Protein AF-0000000079076328 (afdb_homodimer)

pLDDT: mean 94.8, std 10.82, range [23.59, 98.88]

Nearest PDB structures (foldseek):
  5a6b-assembly1_B  TM=6.871E-01  e=2.567E-15  Streptococcus pneumoniae TIGR4
  2epo-assembly1_A  TM=6.884E-01  e=3.823E-15  Streptococcus gordonii
  5a6j-assembly1_A  TM=6.662E-01  e=1.201E-14  Streptococcus pneumoniae TIGR4
  5a69-assembly1_A-2  TM=6.481E-01  e=4.600E-14  Streptococcus pneumoniae TIGR4
  2epm-assembly1_X-2  TM=6.506E-01  e=8.358E-14  Streptococcus gordonii

Secondary structure (DSSP, 8-state):
--GGG-------------EEEEEEETTSSPBPHHHHHHHHHHHHHTT--EEEEE-GGGS---GGGGGGS-TTPPPHHHHHHHHHHHHHTT-EEEEE---SS--HHHHTSTTTGGGEEETTEEEEE-TTSHHHHHHHHHHHHHHHHHHHTT---EEE---------S-SHHHHHHHHHHSTT-HHHHHHHHHHHHHHHHHHHSTTPEEEEEGGGGTT--HHHHHHTTHHHH-EEEEE--SS-HHHHS-HHHHHHHHHH-SEEEEEEEEES-S-TT-SS--HHHHHHHHHHHHHHHHHHGGGSSEEEEEEEEE-S-SSTTSPP-S-SGGGHHHHHHHHHHHHHSS--HHHHHHHHHHTT--TT--HHHHHTT------TTHHHHHHHHHHHHHHHHHHT-HHHHHHHHHH-SHHHHHHT---HHHHHHHHHHHHHHHHHHHHHHHHHHHHHHHHB-HHHHHHHIIIIIHHHHHHHHHHHHHHHHHHT----PPSP----/--GGG-------------EEEEEEETTSSPBPHHHHHHHHHHHHHTT--EEEEE-GGGS---GGGGGGS-TTPPPHHHHHHHHHHHHHTT-EEEEE--SSS--HHHHTSTTTGGGEEETTEEEEE-TTSHHHHHHHHHHHHHHHHHHHTT---EEE---------S-SHHHHHHHHHHSTT-HHHHHHHHHHHHHHHHHHHSTTPEEEEEGGGGTT--HHHHHHTTHHHH-EEEEE--SS-HHHHS-HHHHHHHHHH-SEEEEEEEEES-S-TT-SS--HHHHHHHHHHHHHHHHHHGGGSSEEEEEEEEE-S-SSTTSPP---SGGGHHHHHHHHHHHHHSS--HHHHHHHHHHTT--TT--HHHHHTT------TTHHHHHHHHHHHHHHHHHHT-HHHHHHHHHH-SHHHHHHT---HHHHHHHHHHHHHHHHHHHHHHHHHHHHHHHHB-HHHHHHHIIIIIHHHHHHHHHHHHHHHHHHT----PPSP----

Radius of gyration: 36.25 Å; Cα contacts (8 Å, |Δi|>4): 1765; chains: 2; bounding box: 66×100×77 Å

Structure (mmCIF, N/CA/C/O backbone):
data_AF-0000000079076328-model_v1
#
loop_
_entity.id
_entity.type
_entity.pdbx_description
1 polymer 'Hexosaminidase D'
#
loop_
_atom_site.group_PDB
_atom_site.id
_atom_site.type_symbol
_atom_site.label_atom_id
_atom_site.label_alt_id
_atom_site.label_comp_id
_atom_site.label_asym_id
_atom_site.label_entity_id
_atom_site.label_seq_id
_atom_site.pdbx_PDB_ins_code
_atom_site.Cartn_x
_atom_site.Cartn_y
_atom_site.Cartn_z
_atom_site.occupancy
_atom_site.B_iso_or_equiv
_atom_site.auth_seq_id
_atom_site.auth_comp_id
_atom_site.auth_asym_id
_atom_site.auth_atom_id
_atom_site.pdbx_PDB_model_num
ATOM 1 N N . MET A 1 1 ? 3.818 19.719 -19.453 1 23.59 1 MET A N 1
ATOM 2 C CA . MET A 1 1 ? 3.119 20.469 -18.422 1 23.59 1 MET A CA 1
ATOM 3 C C . MET A 1 1 ? 4.008 21.562 -17.859 1 23.59 1 MET A C 1
ATOM 5 O O . MET A 1 1 ? 3.613 22.281 -16.922 1 23.59 1 MET A O 1
ATOM 9 N N . HIS A 1 2 ? 5.301 21.562 -18.219 1 31.75 2 HIS A N 1
ATOM 10 C CA . HIS A 1 2 ? 6.379 22.391 -17.703 1 31.75 2 HIS A CA 1
ATOM 11 C C . HIS A 1 2 ? 6.223 23.844 -18.156 1 31.75 2 HIS A C 1
ATOM 13 O O . HIS A 1 2 ? 6.598 24.766 -17.438 1 31.75 2 HIS A O 1
ATOM 19 N N . LEU A 1 3 ? 5.734 24 -19.375 1 35.28 3 LEU A N 1
ATOM 20 C CA . LEU A 1 3 ? 5.93 25.219 -20.172 1 35.28 3 LEU A CA 1
ATOM 21 C C . LEU A 1 3 ? 4.938 26.297 -19.75 1 35.28 3 LEU A C 1
ATOM 23 O O . LEU A 1 3 ? 5.164 27.484 -20 1 35.28 3 LEU A O 1
ATOM 27 N N . THR A 1 4 ? 3.871 25.859 -19.109 1 39.31 4 THR A N 1
ATOM 28 C CA . THR A 1 4 ? 2.816 26.859 -19.125 1 39.31 4 THR A CA 1
ATOM 29 C C . THR A 1 4 ? 3.029 27.891 -18 1 39.31 4 THR A C 1
ATOM 31 O O . THR A 1 4 ? 2.223 28.797 -17.828 1 39.31 4 THR A O 1
ATOM 34 N N . ILE A 1 5 ? 3.988 27.719 -17.156 1 43.91 5 ILE A N 1
ATOM 35 C CA . ILE A 1 5 ? 4.023 28.641 -16.031 1 43.91 5 ILE A CA 1
ATOM 36 C C . ILE A 1 5 ? 4.516 30.016 -16.5 1 43.91 5 ILE A C 1
ATOM 38 O O . ILE A 1 5 ? 4.363 31.016 -15.789 1 43.91 5 ILE A O 1
ATOM 42 N N . LEU A 1 6 ? 5.199 30.078 -17.719 1 37.19 6 LEU A N 1
ATOM 43 C CA . LEU A 1 6 ? 5.805 31.359 -18.078 1 37.19 6 LEU A CA 1
ATOM 44 C C . LEU A 1 6 ? 4.863 32.188 -18.953 1 37.19 6 LEU A C 1
ATOM 46 O O . LEU A 1 6 ? 4.895 32.062 -20.188 1 37.19 6 LEU A O 1
ATOM 50 N N . LEU A 1 7 ? 3.594 32.094 -18.859 1 35.22 7 LEU A N 1
ATOM 51 C CA . LEU A 1 7 ? 2.889 32.938 -19.828 1 35.22 7 LEU A CA 1
ATOM 52 C C . LEU A 1 7 ? 2.975 34.406 -19.453 1 35.22 7 LEU A C 1
ATOM 54 O O . LEU A 1 7 ? 2.775 34.781 -18.297 1 35.22 7 LEU A O 1
ATOM 58 N N . GLN A 1 8 ? 3.531 35.25 -20.453 1 34.03 8 GLN A N 1
ATOM 59 C CA . GLN A 1 8 ? 3.619 36.719 -20.438 1 34.03 8 GLN A CA 1
ATOM 60 C C . GLN A 1 8 ? 2.236 37.344 -20.516 1 34.03 8 GLN A C 1
ATOM 62 O O . GLN A 1 8 ? 1.617 37.375 -21.594 1 34.03 8 GLN A O 1
ATOM 67 N N . PHE A 1 9 ? 1.279 37.25 -19.797 1 35.88 9 PHE A N 1
ATOM 68 C CA . PHE A 1 9 ? 0.127 38.125 -19.969 1 35.88 9 PHE A CA 1
ATOM 69 C C . PHE A 1 9 ? 0.44 39.531 -19.453 1 35.88 9 PHE A C 1
ATOM 71 O O . PHE A 1 9 ? 0.884 39.719 -18.328 1 35.88 9 PHE A O 1
ATOM 78 N N . LYS A 1 10 ? 0.538 40.5 -20.469 1 39.53 10 LYS A N 1
ATOM 79 C CA . LYS A 1 10 ? 0.56 41.938 -20.172 1 39.53 10 LYS A CA 1
ATOM 80 C C . LYS A 1 10 ? -0.734 42.375 -19.484 1 39.53 10 LYS A C 1
ATOM 82 O O . LYS A 1 10 ? -1.738 42.625 -20.156 1 39.53 10 LYS A O 1
ATOM 87 N N . VAL A 1 11 ? -1.257 41.875 -18.484 1 37.38 11 VAL A N 1
ATOM 88 C CA . VAL A 1 11 ? -2.451 42.469 -17.906 1 37.38 11 VAL A CA 1
ATOM 89 C C . VAL A 1 11 ? -2.086 43.812 -17.25 1 37.38 11 VAL A C 1
ATOM 91 O O . VAL A 1 11 ? -1.161 43.875 -16.438 1 37.38 11 VAL A O 1
ATOM 94 N N . GLN A 1 12 ? -2.359 45.031 -17.766 1 35.53 12 GLN A N 1
ATOM 95 C CA . GLN A 1 12 ? -2.264 46.375 -17.188 1 35.53 12 GLN A CA 1
ATOM 96 C C . GLN A 1 12 ? -2.908 46.406 -15.797 1 35.53 12 GLN A C 1
ATOM 98 O O . GLN A 1 12 ? -4.113 46.656 -15.68 1 35.53 12 GLN A O 1
ATOM 103 N N . CYS A 1 13 ? -2.934 45.531 -14.93 1 38.03 13 CYS A N 1
ATOM 104 C CA . CYS A 1 13 ? -3.703 45.562 -13.688 1 38.03 13 CYS A CA 1
ATOM 105 C C . CYS A 1 13 ? -3.271 46.719 -12.812 1 38.03 13 CYS A C 1
ATOM 107 O O . CYS A 1 13 ? -2.078 46.938 -12.578 1 38.03 13 CYS A O 1
ATOM 109 N N . GLN A 1 14 ? -3.889 47.812 -12.82 1 39.66 14 GLN A N 1
ATOM 110 C CA . GLN A 1 14 ? -3.816 48.75 -11.703 1 39.66 14 GLN A CA 1
ATOM 111 C C . GLN A 1 14 ? -3.602 48.031 -10.383 1 39.66 14 GLN A C 1
ATOM 113 O O . GLN A 1 14 ? -4.512 47.375 -9.875 1 39.66 14 GLN A O 1
ATOM 118 N N . SER A 1 15 ? -2.586 47.375 -10.031 1 48.44 15 SER A N 1
ATOM 119 C CA . SER A 1 15 ? -2.205 46.281 -9.148 1 48.44 15 SER A CA 1
ATOM 120 C C . SER A 1 15 ? -2.43 46.656 -7.684 1 48.44 15 SER A C 1
ATOM 122 O O . SER A 1 15 ? -1.738 47.531 -7.145 1 48.44 15 SER A O 1
ATOM 124 N N . THR A 1 16 ? -3.654 46.938 -7.172 1 61.06 16 THR A N 1
ATOM 125 C CA . THR A 1 16 ? -3.887 46.969 -5.734 1 61.06 16 THR A CA 1
ATOM 126 C C . THR A 1 16 ? -2.969 46 -5.008 1 61.06 16 THR A C 1
ATOM 128 O O . THR A 1 16 ? -2.869 44.812 -5.391 1 61.06 16 THR A O 1
ATOM 131 N N . HIS A 1 17 ? -2.033 46.562 -4.195 1 78.25 17 HIS A N 1
ATOM 132 C CA . HIS A 1 17 ? -1.043 45.781 -3.455 1 78.25 17 HIS A CA 1
ATOM 133 C C . HIS A 1 17 ? -1.698 44.969 -2.344 1 78.25 17 HIS A C 1
ATOM 135 O O . HIS A 1 17 ? -2.385 45.531 -1.484 1 78.25 17 HIS A O 1
ATOM 141 N N . HIS A 1 18 ? -1.743 43.688 -2.439 1 91.06 18 HIS A N 1
ATOM 142 C CA . HIS A 1 18 ? -2.166 42.781 -1.376 1 91.06 18 HIS A CA 1
ATOM 143 C C . HIS A 1 18 ? -0.992 42.375 -0.486 1 91.06 18 HIS A C 1
ATOM 145 O O . HIS A 1 18 ? 0.034 41.906 -0.979 1 91.06 18 HIS A O 1
ATOM 151 N N . GLU A 1 19 ? -1.125 42.688 0.779 1 96.31 19 GLU A N 1
ATOM 152 C CA . GLU A 1 19 ? -0.106 42.281 1.734 1 96.31 19 GLU A CA 1
ATOM 153 C C . GLU A 1 19 ? 0.019 40.75 1.768 1 96.31 19 GLU A C 1
ATOM 155 O O . GLU A 1 19 ? -0.985 40.031 1.71 1 96.31 19 GLU A O 1
ATOM 160 N N . THR A 1 20 ? 1.208 40.25 1.771 1 98.06 20 THR A N 1
ATOM 161 C CA . THR A 1 20 ? 1.456 38.844 1.865 1 98.06 20 THR A CA 1
ATOM 162 C C . THR A 1 20 ? 2.27 38.5 3.115 1 98.06 20 THR A C 1
ATOM 164 O O . THR A 1 20 ? 3.383 39 3.285 1 98.06 20 THR A O 1
ATOM 167 N N . ILE A 1 21 ? 1.715 37.688 3.963 1 97.81 21 ILE A N 1
ATOM 168 C CA . ILE A 1 21 ? 2.43 37.312 5.184 1 97.81 21 ILE A CA 1
ATOM 169 C C . ILE A 1 21 ? 2.588 35.812 5.262 1 97.81 21 ILE A C 1
ATOM 171 O O . ILE A 1 21 ? 1.759 35.062 4.73 1 97.81 21 ILE A O 1
ATOM 175 N N . VAL A 1 22 ? 3.639 35.344 5.859 1 98.81 22 VAL A N 1
ATOM 176 C CA . VAL A 1 22 ? 3.98 33.938 5.957 1 98.81 22 VAL A CA 1
ATOM 177 C C . VAL A 1 22 ? 3.682 33.438 7.367 1 98.81 22 VAL A C 1
ATOM 179 O O . VAL A 1 22 ? 4.098 34.031 8.352 1 98.81 22 VAL A O 1
ATOM 182 N N . HIS A 1 23 ? 2.967 32.375 7.445 1 98.81 23 HIS A N 1
ATOM 183 C CA . HIS A 1 23 ? 2.551 31.766 8.711 1 98.81 23 HIS A CA 1
ATOM 184 C C . HIS A 1 23 ? 3.566 30.734 9.195 1 98.81 23 HIS A C 1
ATOM 186 O O . HIS A 1 23 ? 3.99 29.875 8.43 1 98.81 23 HIS A O 1
ATOM 192 N N . PHE A 1 24 ? 4.008 30.891 10.422 1 98.75 24 PHE A N 1
ATOM 193 C CA . PHE A 1 24 ? 4.844 29.922 11.125 1 98.75 24 PHE A CA 1
ATOM 194 C C . PHE A 1 24 ? 4.062 29.234 12.242 1 98.75 24 PHE A C 1
ATOM 196 O O . PHE A 1 24 ? 3.656 29.891 13.211 1 98.75 24 PHE A O 1
ATOM 203 N N . ASP A 1 25 ? 3.863 27.984 12.078 1 98.38 25 ASP A N 1
ATOM 204 C CA . ASP A 1 25 ? 3.197 27.141 13.07 1 98.38 25 ASP A CA 1
ATOM 205 C C . ASP A 1 25 ? 4.215 26.453 13.977 1 98.38 25 ASP A C 1
ATOM 207 O O . ASP A 1 25 ? 4.926 25.547 13.547 1 98.38 25 ASP A O 1
ATOM 211 N N . LEU A 1 26 ? 4.234 26.797 15.25 1 98.25 26 LEU A N 1
ATOM 212 C CA . LEU A 1 26 ? 5.297 26.312 16.125 1 98.25 26 LEU A CA 1
ATOM 213 C C . LEU A 1 26 ? 4.805 25.141 16.969 1 98.25 26 LEU A C 1
ATOM 215 O O . LEU A 1 26 ? 5.488 24.719 17.906 1 98.25 26 LEU A O 1
ATOM 219 N N . LYS A 1 27 ? 3.588 24.531 16.594 1 94.69 27 LYS A N 1
ATOM 220 C CA . LYS A 1 27 ? 3.094 23.344 17.297 1 94.69 27 LYS A CA 1
ATOM 221 C C . LYS A 1 27 ? 4.004 22.141 17.062 1 94.69 27 LYS A C 1
ATOM 223 O O . LYS A 1 27 ? 4.043 21.219 17.891 1 94.69 27 LYS A O 1
ATOM 228 N N . GLY A 1 28 ? 4.637 22.203 15.914 1 94.06 28 GLY A N 1
ATOM 229 C CA . GLY A 1 28 ? 5.504 21.094 15.539 1 94.06 28 GLY A CA 1
ATOM 230 C C . GLY A 1 28 ? 6.832 21.547 14.961 1 94.06 28 GLY A C 1
ATOM 231 O O . GLY A 1 28 ? 6.883 22.5 14.18 1 94.06 28 GLY A O 1
ATOM 232 N N . ALA A 1 29 ? 7.871 20.969 15.359 1 97.5 29 ALA A N 1
ATOM 233 C CA . ALA A 1 29 ? 9.227 21.188 14.852 1 97.5 29 ALA A CA 1
ATOM 234 C C . ALA A 1 29 ? 9.586 22.672 14.852 1 97.5 29 ALA A C 1
ATOM 236 O O . ALA A 1 29 ? 10.008 23.203 13.828 1 97.5 29 ALA A O 1
ATOM 237 N N . PRO A 1 30 ? 9.398 23.344 15.969 1 98.38 30 PRO A N 1
ATOM 238 C CA . PRO A 1 30 ? 9.82 24.734 16.016 1 98.38 30 PRO A CA 1
ATOM 239 C C . PRO A 1 30 ? 11.312 24.922 15.742 1 98.38 30 PRO A C 1
ATOM 241 O O . PRO A 1 30 ? 12.133 24.141 16.234 1 98.38 30 PRO A O 1
ATOM 244 N N . PRO A 1 31 ? 11.664 25.891 14.945 1 98.75 31 PRO A N 1
ATOM 245 C CA . PRO A 1 31 ? 13.086 26.141 14.68 1 98.75 31 PRO A CA 1
ATOM 246 C C . PRO A 1 31 ? 13.836 26.641 15.914 1 98.75 31 PRO A C 1
ATOM 248 O O . PRO A 1 31 ? 13.25 27.328 16.766 1 98.75 31 PRO A O 1
ATOM 251 N N . ARG A 1 32 ? 15.094 26.25 15.992 1 98.62 32 ARG A N 1
ATOM 252 C CA . ARG A 1 32 ? 15.945 26.953 16.953 1 98.62 32 ARG A CA 1
ATOM 253 C C . ARG A 1 32 ? 16 28.438 16.656 1 98.62 32 ARG A C 1
ATOM 255 O O . ARG A 1 32 ? 15.797 28.859 15.508 1 98.62 32 ARG A O 1
ATOM 262 N N . PRO A 1 33 ? 16.281 29.281 17.672 1 98.56 33 PRO A N 1
ATOM 263 C CA . PRO A 1 33 ? 16.219 30.734 17.484 1 98.56 33 PRO A CA 1
ATOM 264 C C . PRO A 1 33 ? 17.094 31.203 16.312 1 98.56 33 PRO A C 1
ATOM 266 O O . PRO A 1 33 ? 16.656 32.031 15.516 1 98.56 33 PRO A O 1
ATOM 269 N N . GLY A 1 34 ? 18.266 30.641 16.188 1 98.62 34 GLY A N 1
ATOM 270 C CA . GLY A 1 34 ? 19.125 31 15.07 1 98.62 34 GLY A CA 1
ATOM 271 C C . GLY A 1 34 ? 18.531 30.688 13.719 1 98.62 34 GLY A C 1
ATOM 272 O O . GLY A 1 34 ? 18.562 31.531 12.805 1 98.62 34 GLY A O 1
ATOM 273 N N . TYR A 1 35 ? 18.031 29.531 13.617 1 98.81 35 TYR A N 1
ATOM 274 C CA . TYR A 1 35 ? 17.406 29.125 12.359 1 98.81 35 TYR A CA 1
ATOM 275 C C . TYR A 1 35 ? 16.156 29.938 12.078 1 98.81 35 TYR A C 1
ATOM 277 O O . TYR A 1 35 ? 15.867 30.281 10.93 1 98.81 35 TYR A O 1
ATOM 285 N N . PHE A 1 36 ? 15.414 30.266 13.141 1 98.88 36 PHE A N 1
ATOM 286 C CA . PHE A 1 36 ? 14.219 31.094 12.977 1 98.88 36 PHE A CA 1
ATOM 287 C C . PHE A 1 36 ? 14.562 32.438 12.352 1 98.88 36 PHE A C 1
ATOM 289 O O . PHE A 1 36 ? 13.875 32.906 11.438 1 98.88 36 PHE A O 1
ATOM 296 N N . LYS A 1 37 ? 15.594 33.031 12.773 1 98.81 37 LYS A N 1
ATOM 297 C CA . LYS A 1 37 ? 16.031 34.312 12.227 1 98.81 37 LYS A CA 1
ATOM 298 C C . LYS A 1 37 ? 16.484 34.156 10.773 1 98.81 37 LYS A C 1
ATOM 300 O O . LYS A 1 37 ? 16.219 35.062 9.953 1 98.81 37 LYS A O 1
ATOM 305 N N . GLN A 1 38 ? 17.141 33.094 10.5 1 98.81 38 GLN A N 1
ATOM 306 C CA . GLN A 1 38 ? 17.531 32.844 9.117 1 98.81 38 GLN A CA 1
ATOM 307 C C . GLN A 1 38 ? 16.297 32.719 8.219 1 98.81 38 GLN A C 1
ATOM 309 O O . GLN A 1 38 ? 16.297 33.219 7.09 1 98.81 38 GLN A O 1
ATOM 314 N N . LEU A 1 39 ? 15.312 32.031 8.719 1 98.88 39 LEU A N 1
ATOM 315 C CA . LEU A 1 39 ? 14.07 31.875 7.965 1 98.88 39 LEU A CA 1
ATOM 316 C C . LEU A 1 39 ? 13.422 33.25 7.715 1 98.88 39 LEU A C 1
ATOM 318 O O . LEU A 1 39 ? 12.953 33.5 6.609 1 98.88 39 LEU A O 1
ATOM 322 N N . LEU A 1 40 ? 13.422 34.094 8.727 1 98.88 40 LEU A N 1
ATOM 323 C CA . LEU A 1 40 ? 12.844 35.406 8.586 1 98.88 40 LEU A CA 1
ATOM 324 C C . LEU A 1 40 ? 13.586 36.219 7.531 1 98.88 40 LEU A C 1
ATOM 326 O O . LEU A 1 40 ? 12.969 36.969 6.766 1 98.88 40 LEU A O 1
ATOM 330 N N . THR A 1 41 ? 14.836 36.062 7.473 1 98.81 41 THR A N 1
ATOM 331 C CA . THR A 1 41 ? 15.641 36.781 6.477 1 98.81 41 THR A CA 1
ATOM 332 C C . THR A 1 41 ? 15.25 36.344 5.066 1 98.81 41 THR A C 1
ATOM 334 O O . THR A 1 41 ? 15.078 37.156 4.176 1 98.81 41 THR A O 1
ATOM 337 N N . VAL A 1 42 ? 15.102 35.062 4.898 1 98.75 42 VAL A N 1
ATOM 338 C CA . VAL A 1 42 ? 14.727 34.562 3.59 1 98.75 42 VAL A CA 1
ATOM 339 C C . VAL A 1 42 ? 13.328 35.031 3.217 1 98.75 42 VAL A C 1
ATOM 341 O O . VAL A 1 42 ? 13.086 35.438 2.068 1 98.75 42 VAL A O 1
ATOM 344 N N . VAL A 1 43 ? 12.453 35.031 4.168 1 98.69 43 VAL A N 1
ATOM 345 C CA . VAL A 1 43 ? 11.086 35.469 3.957 1 98.69 43 VAL A CA 1
ATOM 346 C C . VAL A 1 43 ? 11.102 36.938 3.5 1 98.69 43 VAL A C 1
ATOM 348 O O . VAL A 1 43 ? 10.391 37.312 2.561 1 98.69 43 VAL A O 1
ATOM 351 N N . SER A 1 44 ? 11.914 37.719 4.133 1 98.62 44 SER A N 1
ATOM 352 C CA . SER A 1 44 ? 12.055 39.125 3.762 1 98.62 44 SER A CA 1
ATOM 353 C C . SER A 1 44 ? 12.664 39.281 2.371 1 98.62 44 SER A C 1
ATOM 355 O O . SER A 1 44 ? 12.18 40.062 1.553 1 98.62 44 SER A O 1
ATOM 357 N N . ASP A 1 45 ? 13.664 38.531 2.102 1 98.25 45 ASP A N 1
ATOM 358 C CA . ASP A 1 45 ? 14.344 38.562 0.81 1 98.25 45 ASP A CA 1
ATOM 359 C C . ASP A 1 45 ? 13.391 38.219 -0.326 1 98.25 45 ASP A C 1
ATOM 361 O O . ASP A 1 45 ? 13.531 38.688 -1.445 1 98.25 45 ASP A O 1
ATOM 365 N N . LEU A 1 46 ? 12.438 37.406 -0.008 1 98.19 46 LEU A N 1
ATOM 366 C CA . LEU A 1 46 ? 11.492 36.938 -1.016 1 98.19 46 LEU A CA 1
ATOM 367 C C . LEU A 1 46 ? 10.375 37.969 -1.224 1 98.19 46 LEU A C 1
ATOM 369 O O . LEU A 1 46 ? 9.539 37.781 -2.113 1 98.19 46 LEU A O 1
ATOM 373 N N . GLY A 1 47 ? 10.328 38.938 -0.342 1 97 47 GLY A N 1
ATOM 374 C CA . GLY A 1 47 ? 9.422 40.031 -0.59 1 97 47 GLY A CA 1
ATOM 375 C C . GLY A 1 47 ? 8.148 39.969 0.229 1 97 47 GLY A C 1
ATOM 376 O O . GLY A 1 47 ? 7.152 40.625 -0.092 1 97 47 GLY A O 1
ATOM 377 N N . ALA A 1 48 ? 8.117 39.188 1.271 1 98.19 48 ALA A N 1
ATOM 378 C CA . ALA A 1 48 ? 6.957 39.156 2.162 1 98.19 48 ALA A CA 1
ATOM 379 C C . ALA A 1 48 ? 6.844 40.469 2.938 1 98.19 48 ALA A C 1
ATOM 381 O O . ALA A 1 48 ? 7.848 41.125 3.213 1 98.19 48 ALA A O 1
ATOM 382 N N . ASP A 1 49 ? 5.609 40.781 3.27 1 98.06 49 ASP A N 1
ATOM 383 C CA . ASP A 1 49 ? 5.355 42 4.016 1 98.06 49 ASP A CA 1
ATOM 384 C C . ASP A 1 49 ? 5.43 41.75 5.523 1 98.06 49 ASP A C 1
ATOM 386 O O . ASP A 1 49 ? 5.648 42.688 6.301 1 98.06 49 ASP A O 1
ATOM 390 N N . GLY A 1 50 ? 5.219 40.562 5.926 1 98.25 50 GLY A N 1
ATOM 391 C CA . GLY A 1 50 ? 5.211 40.219 7.34 1 98.25 50 GLY A CA 1
ATOM 392 C C . GLY A 1 50 ? 5.109 38.719 7.598 1 98.25 50 GLY A C 1
ATOM 393 O O . GLY A 1 50 ? 5.258 37.906 6.676 1 98.25 50 GLY A O 1
ATOM 394 N N . VAL A 1 51 ? 4.922 38.375 8.898 1 98.75 51 VAL A N 1
ATOM 395 C CA . VAL A 1 51 ? 4.766 37 9.312 1 98.75 51 VAL A CA 1
ATOM 396 C C . VAL A 1 51 ? 3.668 36.875 10.367 1 98.75 51 VAL A C 1
ATOM 398 O O . VAL A 1 51 ? 3.363 37.844 11.055 1 98.75 51 VAL A O 1
ATOM 401 N N . LEU A 1 52 ? 2.996 35.781 10.312 1 98.75 52 LEU A N 1
ATOM 402 C CA . LEU A 1 52 ? 2.088 35.344 11.375 1 98.75 52 LEU A CA 1
ATOM 403 C C . LEU A 1 52 ? 2.715 34.219 12.195 1 98.75 52 LEU A C 1
ATOM 405 O O . LEU A 1 52 ? 3.004 33.156 11.672 1 98.75 52 LEU A O 1
ATOM 409 N N . ILE A 1 53 ? 2.959 34.5 13.461 1 98.75 53 ILE A N 1
ATOM 410 C CA . ILE A 1 53 ? 3.613 33.5 14.305 1 98.75 53 ILE A CA 1
ATOM 411 C C . ILE A 1 53 ? 2.596 32.875 15.266 1 98.75 53 ILE A C 1
ATOM 413 O O . ILE A 1 53 ? 2.055 33.562 16.125 1 98.75 53 ILE A O 1
ATOM 417 N N . GLU A 1 54 ? 2.332 31.672 15.102 1 98.5 54 GLU A N 1
ATOM 418 C CA . GLU A 1 54 ? 1.531 30.891 16.047 1 98.5 54 GLU A CA 1
ATOM 419 C C . GLU A 1 54 ? 2.412 30.219 17.094 1 98.5 54 GLU A C 1
ATOM 421 O O . GLU A 1 54 ? 2.844 29.078 16.906 1 98.5 54 GLU A O 1
ATOM 426 N N . TRP A 1 55 ? 2.574 30.875 18.203 1 97.31 55 TRP A N 1
ATOM 427 C CA . TRP A 1 55 ? 3.588 30.531 19.188 1 97.31 55 TRP A CA 1
ATOM 428 C C . TRP A 1 55 ? 3.256 29.219 19.875 1 97.31 55 TRP A C 1
ATOM 430 O O . TRP A 1 55 ? 4.152 28.422 20.188 1 97.31 55 TRP A O 1
ATOM 440 N N . GLU A 1 56 ? 1.979 29.031 20.203 1 96.62 56 GLU A N 1
ATOM 441 C CA . GLU A 1 56 ? 1.532 27.875 20.969 1 96.62 56 GLU A CA 1
ATOM 442 C C . GLU A 1 56 ? 2.332 27.719 22.266 1 96.62 56 GLU A C 1
ATOM 444 O O . GLU A 1 56 ? 2.535 28.703 22.984 1 96.62 56 GLU A O 1
ATOM 449 N N . ASP A 1 57 ? 2.799 26.547 22.562 1 97.88 57 ASP A N 1
ATOM 450 C CA . ASP A 1 57 ? 3.451 26.297 23.844 1 97.88 57 ASP A CA 1
ATOM 451 C C . ASP A 1 57 ? 4.938 26.641 23.781 1 97.88 57 ASP A C 1
ATOM 453 O O . ASP A 1 57 ? 5.688 26.359 24.719 1 97.88 57 ASP A O 1
ATOM 457 N N . MET A 1 58 ? 5.398 27.328 22.719 1 98.5 58 MET A N 1
ATOM 458 C CA . MET A 1 58 ? 6.797 27.719 22.578 1 98.5 58 MET A CA 1
ATOM 459 C C . MET A 1 58 ? 7.031 29.125 23.125 1 98.5 58 MET A C 1
ATOM 461 O O . MET A 1 58 ? 8.172 29.562 23.25 1 98.5 58 MET A O 1
ATOM 465 N N . PHE A 1 59 ? 5.945 29.891 23.375 1 98.75 59 PHE A N 1
ATOM 466 C CA . PHE A 1 59 ? 6.047 31.234 23.953 1 98.75 59 PHE A CA 1
ATOM 467 C C . PHE A 1 59 ? 6.477 31.156 25.422 1 98.75 59 PHE A C 1
ATOM 469 O O . PHE A 1 59 ? 6.129 30.203 26.125 1 98.75 59 PHE A O 1
ATOM 476 N N . PRO A 1 60 ? 7.211 32.156 25.922 1 98.62 60 PRO A N 1
ATOM 477 C CA . PRO A 1 60 ? 7.676 32.125 27.312 1 98.62 60 PRO A CA 1
ATOM 478 C C . PRO A 1 60 ? 6.613 32.625 28.281 1 98.62 60 PRO A C 1
ATOM 480 O O . PRO A 1 60 ? 6.836 33.594 29.016 1 98.62 60 PRO A O 1
ATOM 483 N N . TYR A 1 61 ? 5.527 31.922 28.375 1 98.56 61 TYR A N 1
ATOM 484 C CA . TYR A 1 61 ? 4.43 32.25 29.266 1 98.56 61 TYR A CA 1
ATOM 485 C C . TYR A 1 61 ? 4.879 32.219 30.719 1 98.56 61 TYR A C 1
ATOM 487 O O . TYR A 1 61 ? 5.758 31.438 31.078 1 98.56 61 TYR A O 1
ATOM 495 N N . LYS A 1 62 ? 4.266 33.031 31.5 1 97.94 62 LYS A N 1
ATOM 496 C CA . LYS A 1 62 ? 4.445 33.062 32.938 1 97.94 62 LYS A CA 1
ATOM 497 C C . LYS A 1 62 ? 3.125 32.781 33.656 1 97.94 62 LYS A C 1
ATOM 499 O O . LYS A 1 62 ? 2.113 32.5 33.031 1 97.94 62 LYS A O 1
ATOM 504 N N . GLY A 1 63 ? 3.182 32.719 34.969 1 96.81 63 GLY A N 1
ATOM 505 C CA . GLY A 1 63 ? 1.963 32.5 35.75 1 96.81 63 GLY A CA 1
ATOM 506 C C . GLY A 1 63 ? 1.428 31.078 35.625 1 96.81 63 GLY A C 1
ATOM 507 O O . GLY A 1 63 ? 2.188 30.109 35.719 1 96.81 63 GLY A O 1
ATOM 508 N N . ALA A 1 64 ? 0.152 30.906 35.375 1 95.94 64 ALA A N 1
ATOM 509 C CA . ALA A 1 64 ? -0.529 29.609 35.375 1 95.94 64 ALA A CA 1
ATOM 510 C C . ALA A 1 64 ? -0.03 28.719 34.25 1 95.94 64 ALA A C 1
ATOM 512 O O . ALA A 1 64 ? -0.014 27.5 34.375 1 95.94 64 ALA A O 1
ATOM 513 N N . LEU A 1 65 ? 0.409 29.359 33.156 1 97.62 65 LEU A N 1
ATOM 514 C CA . LEU A 1 65 ? 0.766 28.594 31.969 1 97.62 65 LEU A CA 1
ATOM 515 C C . LEU A 1 65 ? 2.244 28.219 31.984 1 97.62 65 LEU A C 1
ATOM 517 O O . LEU A 1 65 ? 2.711 27.484 31.109 1 97.62 65 LEU A O 1
ATOM 521 N N . GLU A 1 66 ? 2.984 28.656 32.969 1 97.38 66 GLU A N 1
ATOM 522 C CA . GLU A 1 66 ? 4.434 28.5 33.031 1 97.38 66 GLU A CA 1
ATOM 523 C C . GLU A 1 66 ? 4.82 27.016 33.094 1 97.38 66 GLU A C 1
ATOM 525 O O . GLU A 1 66 ? 5.805 26.594 32.469 1 97.38 66 GLU A O 1
ATOM 530 N N . ARG A 1 67 ? 3.99 26.203 33.75 1 95.81 67 ARG A N 1
ATOM 531 C CA . ARG A 1 67 ? 4.363 24.828 34.031 1 95.81 67 ARG A CA 1
ATOM 532 C C . ARG A 1 67 ? 4.008 23.922 32.844 1 95.81 67 ARG A C 1
ATOM 534 O O . ARG A 1 67 ? 4.477 22.781 32.781 1 95.81 67 ARG A O 1
ATOM 541 N N . ILE A 1 68 ? 3.258 24.453 31.922 1 96.81 68 ILE A N 1
ATOM 542 C CA . ILE A 1 68 ? 2.783 23.547 30.891 1 96.81 68 ILE A CA 1
ATOM 543 C C . ILE A 1 68 ? 3.332 23.969 29.531 1 96.81 68 ILE A C 1
ATOM 545 O O . ILE A 1 68 ? 2.92 23.438 28.5 1 96.81 68 ILE A O 1
ATOM 549 N N . LYS A 1 69 ? 4.25 24.938 29.547 1 96.81 69 LYS A N 1
ATOM 550 C CA . LYS A 1 69 ? 4.887 25.297 28.281 1 96.81 69 LYS A CA 1
ATOM 551 C C . LYS A 1 69 ? 5.801 24.172 27.797 1 96.81 69 LYS A C 1
ATOM 553 O O . LYS A 1 69 ? 6.152 23.266 28.562 1 96.81 69 LYS A O 1
ATOM 558 N N . ASN A 1 70 ? 6.141 24.219 26.562 1 97.12 70 ASN A N 1
ATOM 559 C CA . ASN A 1 70 ? 7.09 23.266 25.984 1 97.12 70 ASN A CA 1
ATOM 560 C C . ASN A 1 70 ? 8.438 23.312 26.703 1 97.12 70 ASN A C 1
ATOM 562 O O . ASN A 1 70 ? 8.914 24.391 27.062 1 97.12 70 ASN A O 1
ATOM 566 N N . GLY A 1 71 ? 9.023 22.172 26.969 1 96.44 71 GLY A N 1
ATOM 567 C CA . GLY A 1 71 ? 10.336 22.125 27.578 1 96.44 71 GLY A CA 1
ATOM 568 C C . GLY A 1 71 ? 11.398 22.844 26.766 1 96.44 71 GLY A C 1
ATOM 569 O O . GLY A 1 71 ? 12.461 23.188 27.297 1 96.44 71 GLY A O 1
ATOM 570 N N . ASN A 1 72 ? 11.094 23.078 25.5 1 96.75 72 ASN A N 1
ATOM 571 C CA . ASN A 1 72 ? 12.008 23.766 24.609 1 96.75 72 ASN A CA 1
ATOM 572 C C . ASN A 1 72 ? 11.531 25.188 24.281 1 96.75 72 ASN A C 1
ATOM 574 O O . ASN A 1 72 ? 11.992 25.797 23.328 1 96.75 72 ASN A O 1
ATOM 578 N N . ALA A 1 73 ? 10.617 25.703 25.047 1 98.44 73 ALA A N 1
ATOM 579 C CA . ALA A 1 73 ? 10.055 27.031 24.766 1 98.44 73 ALA A CA 1
ATOM 580 C C . ALA A 1 73 ? 11.156 28.078 24.719 1 98.44 73 ALA A C 1
ATOM 582 O O . ALA A 1 73 ? 12.156 27.984 25.438 1 98.44 73 ALA A O 1
ATOM 583 N N . TYR A 1 74 ? 10.953 29.062 23.891 1 98.69 74 TYR A N 1
ATOM 584 C CA . TYR A 1 74 ? 11.906 30.156 23.812 1 98.69 74 TYR A CA 1
ATOM 585 C C . TYR A 1 74 ? 11.922 30.969 25.109 1 98.69 74 TYR A C 1
ATOM 587 O O . TYR A 1 74 ? 10.906 31.062 25.797 1 98.69 74 TYR A O 1
ATOM 595 N N . SER A 1 75 ? 13.062 31.516 25.391 1 98.5 75 SER A N 1
ATOM 596 C CA . SER A 1 75 ? 13.156 32.469 26.484 1 98.5 75 SER A CA 1
ATOM 597 C C . SER A 1 75 ? 12.625 33.844 26.062 1 98.5 75 SER A C 1
ATOM 599 O O . SER A 1 75 ? 12.406 34.094 24.875 1 98.5 75 SER A O 1
ATOM 601 N N . VAL A 1 76 ? 12.391 34.688 27.062 1 98.5 76 VAL A N 1
ATOM 602 C CA . VAL A 1 76 ? 11.969 36.062 26.781 1 98.5 76 VAL A CA 1
ATOM 603 C C . VAL A 1 76 ? 12.992 36.75 25.875 1 98.5 76 VAL A C 1
ATOM 605 O O . VAL A 1 76 ? 12.633 37.375 24.891 1 98.5 76 VAL A O 1
ATOM 608 N N . ASP A 1 77 ? 14.25 36.5 26.141 1 98.56 77 ASP A N 1
ATOM 609 C CA . ASP A 1 77 ? 15.32 37.125 25.375 1 98.56 77 ASP A CA 1
ATOM 610 C C . ASP A 1 77 ? 15.32 36.594 23.938 1 98.56 77 ASP A C 1
ATOM 612 O O . ASP A 1 77 ? 15.5 37.375 22.984 1 98.56 77 ASP A O 1
ATOM 616 N N . GLU A 1 78 ? 15.188 35.375 23.844 1 98.69 78 GLU A N 1
ATOM 617 C CA . GLU A 1 78 ? 15.156 34.781 22.5 1 98.69 78 GLU A CA 1
ATOM 618 C C . GLU A 1 78 ? 13.961 35.281 21.703 1 98.69 78 GLU A C 1
ATOM 620 O O . GLU A 1 78 ? 14.086 35.562 20.516 1 98.69 78 GLU A O 1
ATOM 625 N N . THR A 1 79 ? 12.836 35.344 22.328 1 98.62 79 THR A N 1
ATOM 626 C CA . THR A 1 79 ? 11.625 35.844 21.688 1 98.62 79 THR A CA 1
ATOM 627 C C . THR A 1 79 ? 11.805 37.281 21.219 1 98.62 79 THR A C 1
ATOM 629 O O . THR A 1 79 ? 11.492 37.625 20.078 1 98.62 79 THR A O 1
ATOM 632 N N . LEU A 1 80 ? 12.336 38.062 22.062 1 98.5 80 LEU A N 1
ATOM 633 C CA . LEU A 1 80 ? 12.57 39.469 21.719 1 98.5 80 LEU A CA 1
ATOM 634 C C . LEU A 1 80 ? 13.586 39.594 20.578 1 98.5 80 LEU A C 1
ATOM 636 O O . LEU A 1 80 ? 13.438 40.438 19.703 1 98.5 80 LEU A O 1
ATOM 640 N N . ASP A 1 81 ? 14.562 38.75 20.656 1 98.62 81 ASP A N 1
ATOM 641 C CA . ASP A 1 81 ? 15.57 38.75 19.609 1 98.62 81 ASP A CA 1
ATOM 642 C C . ASP A 1 81 ? 14.961 38.406 18.25 1 98.62 81 ASP A C 1
ATOM 644 O O . ASP A 1 81 ? 15.305 39 17.234 1 98.62 81 ASP A O 1
ATOM 648 N N . ILE A 1 82 ? 14.109 37.438 18.234 1 98.69 82 ILE A N 1
ATOM 649 C CA . ILE A 1 82 ? 13.422 37.031 17.016 1 98.69 82 ILE A CA 1
ATOM 650 C C . ILE A 1 82 ? 12.555 38.188 16.5 1 98.69 82 ILE A C 1
ATOM 652 O O . ILE A 1 82 ? 12.586 38.531 15.32 1 98.69 82 ILE A O 1
ATOM 656 N N . LEU A 1 83 ? 11.828 38.844 17.391 1 98.62 83 LEU A N 1
ATOM 657 C CA . LEU A 1 83 ? 10.945 39.938 17.031 1 98.62 83 LEU A CA 1
ATOM 658 C C . LEU A 1 83 ? 11.75 41.125 16.516 1 98.62 83 LEU A C 1
ATOM 660 O O . LEU A 1 83 ? 11.359 41.781 15.547 1 98.62 83 LEU A O 1
ATOM 664 N N . GLN A 1 84 ? 12.828 41.406 17.172 1 98.5 84 GLN A N 1
ATOM 665 C CA . GLN A 1 84 ? 13.695 42.5 16.75 1 98.5 84 GLN A CA 1
ATOM 666 C C . GLN A 1 84 ? 14.289 42.25 15.375 1 98.5 84 GLN A C 1
ATOM 668 O O . GLN A 1 84 ? 14.406 43.156 14.562 1 98.5 84 GLN A O 1
ATOM 673 N N . HIS A 1 85 ? 14.695 41.062 15.203 1 98.75 85 HIS A N 1
ATOM 674 C CA . HIS A 1 85 ? 15.234 40.719 13.898 1 98.75 85 HIS A CA 1
ATOM 675 C C . HIS A 1 85 ? 14.188 40.906 12.805 1 98.75 85 HIS A C 1
ATOM 677 O O . HIS A 1 85 ? 14.484 41.469 11.75 1 98.75 85 HIS A O 1
ATOM 683 N N . ALA A 1 86 ? 13.008 40.438 13.047 1 98.62 86 ALA A N 1
ATOM 684 C CA . ALA A 1 86 ? 11.93 40.625 12.078 1 98.62 86 ALA A CA 1
ATOM 685 C C . ALA A 1 86 ? 11.703 42.125 11.797 1 98.62 86 ALA A C 1
ATOM 687 O O . ALA A 1 86 ? 11.555 42.5 10.641 1 98.62 86 ALA A O 1
ATOM 688 N N . HIS A 1 87 ? 11.758 42.875 12.805 1 98.19 87 HIS A N 1
ATOM 689 C CA . HIS A 1 87 ? 11.562 44.312 12.672 1 98.19 87 HIS A CA 1
ATOM 690 C C . HIS A 1 87 ? 12.672 44.938 11.844 1 98.19 87 HIS A C 1
ATOM 692 O O . HIS A 1 87 ? 12.414 45.812 11.008 1 98.19 87 HIS A O 1
ATOM 698 N N . SER A 1 88 ? 13.82 44.531 12.078 1 98.56 88 SER A N 1
ATOM 699 C CA . SER A 1 88 ? 14.969 45.062 11.367 1 98.56 88 SER A CA 1
ATOM 700 C C . SER A 1 88 ? 14.898 44.75 9.875 1 98.56 88 SER A C 1
ATOM 702 O O . SER A 1 88 ? 15.492 45.438 9.055 1 98.56 88 SER A O 1
ATOM 704 N N . LEU A 1 89 ? 14.188 43.75 9.555 1 98.44 89 LEU A N 1
ATOM 705 C CA . LEU A 1 89 ? 14.031 43.312 8.164 1 98.44 89 LEU A CA 1
ATOM 706 C C . LEU A 1 89 ? 12.852 44.031 7.508 1 98.44 89 LEU A C 1
ATOM 708 O O . LEU A 1 89 ? 12.586 43.844 6.32 1 98.44 89 LEU A O 1
ATOM 712 N N . GLY A 1 90 ? 12.086 44.75 8.352 1 97.75 90 GLY A N 1
ATOM 713 C CA . GLY A 1 90 ? 10.914 45.438 7.844 1 97.75 90 GLY A CA 1
ATOM 714 C C . GLY A 1 90 ? 9.68 44.562 7.793 1 97.75 90 GLY A C 1
ATOM 715 O O . GLY A 1 90 ? 8.711 44.906 7.109 1 97.75 90 GLY A O 1
ATOM 716 N N . LEU A 1 91 ? 9.68 43.469 8.5 1 98.38 91 LEU A N 1
ATOM 717 C CA . LEU A 1 91 ? 8.539 42.562 8.516 1 98.38 91 LEU A CA 1
ATOM 718 C C . LEU A 1 91 ? 7.574 42.938 9.633 1 98.38 91 LEU A C 1
ATOM 720 O O . LEU A 1 91 ? 7.992 43.219 10.758 1 98.38 91 LEU A O 1
ATOM 724 N N . SER A 1 92 ? 6.312 42.969 9.289 1 97.25 92 SER A N 1
ATOM 725 C CA . SER A 1 92 ? 5.305 43.031 10.344 1 97.25 92 SER A CA 1
ATOM 726 C C . SER A 1 92 ? 5.152 41.656 11.016 1 97.25 92 SER A C 1
ATOM 728 O O . SER A 1 92 ? 5.328 40.625 10.367 1 97.25 92 SER A O 1
ATOM 730 N N . VAL A 1 93 ? 4.898 41.688 12.328 1 98.19 93 VAL A N 1
ATOM 731 C CA . VAL A 1 93 ? 4.719 40.438 13.031 1 98.19 93 VAL A CA 1
ATOM 732 C C . VAL A 1 93 ? 3.346 40.406 13.703 1 98.19 93 VAL A C 1
ATOM 734 O O . VAL A 1 93 ? 3.055 41.219 14.57 1 98.19 93 VAL A O 1
ATOM 737 N N . THR A 1 94 ? 2.52 39.5 13.273 1 98.12 94 THR A N 1
ATOM 738 C CA . THR A 1 94 ? 1.219 39.25 13.883 1 98.12 94 THR A CA 1
ATOM 739 C C . THR A 1 94 ? 1.244 37.969 14.695 1 98.12 94 THR A C 1
ATOM 741 O O . THR A 1 94 ? 1.454 36.875 14.148 1 98.12 94 THR A O 1
ATOM 744 N N . PRO A 1 95 ? 1.052 38.031 16.016 1 98.25 95 PRO A N 1
ATOM 745 C CA . PRO A 1 95 ? 0.945 36.812 16.781 1 98.25 95 PRO A CA 1
ATOM 746 C C . PRO A 1 95 ? -0.428 36.156 16.656 1 98.25 95 PRO A C 1
ATOM 748 O O . PRO A 1 95 ? -1.438 36.844 16.516 1 98.25 95 PRO A O 1
ATOM 751 N N . LEU A 1 96 ? -0.456 34.875 16.609 1 98.5 96 LEU A N 1
ATOM 752 C CA . LEU A 1 96 ? -1.685 34.094 16.688 1 98.5 96 LEU A CA 1
ATOM 753 C C . LEU A 1 96 ? -1.771 33.312 18 1 98.5 96 LEU A C 1
ATOM 755 O O . LEU A 1 96 ? -0.861 32.562 18.344 1 98.5 96 LEU A O 1
ATOM 759 N N . VAL A 1 97 ? -2.777 33.625 18.766 1 97.81 97 VAL A N 1
ATOM 760 C CA . VAL A 1 97 ? -3.07 32.969 20.016 1 97.81 97 VAL A CA 1
ATOM 761 C C . VAL A 1 97 ? -4.461 32.344 19.969 1 97.81 97 VAL A C 1
ATOM 763 O O . VAL A 1 97 ? -5.461 33.031 19.812 1 97.81 97 VAL A O 1
ATOM 766 N N . GLN A 1 98 ? -4.52 31.031 20.141 1 97.06 98 GLN A N 1
ATOM 767 C CA . GLN A 1 98 ? -5.805 30.344 20.109 1 97.06 98 GLN A CA 1
ATOM 768 C C . GLN A 1 98 ? -6.668 30.734 21.297 1 97.06 98 GLN A C 1
ATOM 770 O O . GLN A 1 98 ? -6.18 30.812 22.438 1 97.06 98 GLN A O 1
ATOM 775 N N . SER A 1 99 ? -7.965 30.922 21.016 1 96.69 99 SER A N 1
ATOM 776 C CA . SER A 1 99 ? -8.773 31.5 22.094 1 96.69 99 SER A CA 1
ATOM 777 C C . SER A 1 99 ? -9.922 30.578 22.469 1 96.69 99 SER A C 1
ATOM 779 O O . SER A 1 99 ? -10.484 30.688 23.562 1 96.69 99 SER A O 1
ATOM 781 N N . VAL A 1 100 ? -10.406 29.719 21.547 1 95.06 100 VAL A N 1
ATOM 782 C CA . VAL A 1 100 ? -11.555 28.875 21.828 1 95.06 100 VAL A CA 1
ATOM 783 C C . VAL A 1 100 ? -11.219 27.422 21.516 1 95.06 100 VAL A C 1
ATOM 785 O O . VAL A 1 100 ? -11.227 26.562 22.406 1 95.06 100 VAL A O 1
ATOM 788 N N . GLY A 1 101 ? -10.938 27.219 20.234 1 94.62 101 GLY A N 1
ATOM 789 C CA . GLY A 1 101 ? -10.547 25.906 19.766 1 94.62 101 GLY A CA 1
ATOM 790 C C . GLY A 1 101 ? -9.047 25.719 19.688 1 94.62 101 GLY A C 1
ATOM 791 O O . GLY A 1 101 ? -8.289 26.641 20 1 94.62 101 GLY A O 1
ATOM 792 N N . HIS A 1 102 ? -8.602 24.516 19.438 1 95.62 102 HIS A N 1
ATOM 793 C CA . HIS A 1 102 ? -7.191 24.172 19.281 1 95.62 102 HIS A CA 1
ATOM 794 C C . HIS A 1 102 ? -6.391 24.547 20.531 1 95.62 102 HIS A C 1
ATOM 796 O O . HIS A 1 102 ? -5.297 25.109 20.422 1 95.62 102 HIS A O 1
ATOM 802 N N . LEU A 1 103 ? -6.973 24.281 21.641 1 97.31 103 LEU A N 1
ATOM 803 C CA . LEU A 1 103 ? -6.305 24.578 22.906 1 97.31 103 LEU A CA 1
ATOM 804 C C . LEU A 1 103 ? -5.703 23.312 23.516 1 97.31 103 LEU A C 1
ATOM 806 O O . LEU A 1 103 ? -5.625 23.188 24.734 1 97.31 103 LEU A O 1
ATOM 810 N N . GLU A 1 104 ? -5.285 22.406 22.672 1 96.94 104 GLU A N 1
ATOM 811 C CA . GLU A 1 104 ? -4.832 21.094 23.125 1 96.94 104 GLU A CA 1
ATOM 812 C C . GLU A 1 104 ? -3.635 21.219 24.062 1 96.94 104 GLU A C 1
ATOM 814 O O . GLU A 1 104 ? -3.533 20.484 25.031 1 96.94 104 GLU A O 1
ATOM 819 N N . TRP A 1 105 ? -2.68 22.156 23.766 1 97 105 TRP A N 1
ATOM 820 C CA . TRP A 1 105 ? -1.467 22.188 24.562 1 97 105 TRP A CA 1
ATOM 821 C C . TRP A 1 105 ? -1.783 22.594 26.016 1 97 105 TRP A C 1
ATOM 823 O O . TRP A 1 105 ? -1.039 22.25 26.938 1 97 105 TRP A O 1
ATOM 833 N N . ILE A 1 106 ? -2.939 23.234 26.203 1 97.94 106 ILE A N 1
ATOM 834 C CA . ILE A 1 106 ? -3.383 23.609 27.547 1 97.94 106 ILE A CA 1
ATOM 835 C C . ILE A 1 106 ? -4.273 22.516 28.125 1 97.94 106 ILE A C 1
ATOM 837 O O . ILE A 1 106 ? -3.984 21.969 29.188 1 97.94 106 ILE A O 1
ATOM 841 N N . LEU A 1 107 ? -5.281 22.078 27.406 1 97.75 107 LEU A N 1
ATOM 842 C CA . LEU A 1 107 ? -6.387 21.266 27.906 1 97.75 107 LEU A CA 1
ATOM 843 C C . LEU A 1 107 ? -5.98 19.812 28.031 1 97.75 107 LEU A C 1
ATOM 845 O O . LEU A 1 107 ? -6.676 19.016 28.672 1 97.75 107 LEU A O 1
ATOM 849 N N . LYS A 1 108 ? -4.867 19.422 27.469 1 97.19 108 LYS A N 1
ATOM 850 C CA . LYS A 1 108 ? -4.418 18.047 27.578 1 97.19 108 LYS A CA 1
ATOM 851 C C . LYS A 1 108 ? -3.783 17.781 28.953 1 97.19 108 LYS A C 1
ATOM 853 O O . LYS A 1 108 ? -3.578 16.641 29.344 1 97.19 108 LYS A O 1
ATOM 858 N N . THR A 1 109 ? -3.469 18.812 29.672 1 97.38 109 THR A N 1
ATOM 859 C CA . THR A 1 109 ? -2.713 18.688 30.906 1 97.38 109 THR A CA 1
ATOM 860 C C . THR A 1 109 ? -3.648 18.453 32.094 1 97.38 109 THR A C 1
ATOM 862 O O . THR A 1 109 ? -4.812 18.859 32.062 1 97.38 109 THR A O 1
ATOM 865 N N . LYS A 1 110 ? -3.064 17.828 33.125 1 96.62 110 LYS A N 1
ATOM 866 C CA . LYS A 1 110 ? -3.828 17.609 34.344 1 96.62 110 LYS A CA 1
ATOM 867 C C . LYS A 1 110 ? -4.273 18.922 35 1 96.62 110 LYS A C 1
ATOM 869 O O . LYS A 1 110 ? -5.367 19 35.562 1 96.62 110 LYS A O 1
ATOM 874 N N . ASP A 1 111 ? -3.574 19.953 34.812 1 96.88 111 ASP A N 1
ATOM 875 C CA . ASP A 1 111 ? -3.805 21.25 35.438 1 96.88 111 ASP A CA 1
ATOM 876 C C . ASP A 1 111 ? -5.082 21.891 34.906 1 96.88 111 ASP A C 1
ATOM 878 O O . ASP A 1 111 ? -5.758 22.625 35.625 1 96.88 111 ASP A O 1
ATOM 882 N N . PHE A 1 112 ? -5.438 21.625 33.688 1 97.94 112 PHE A N 1
ATOM 883 C CA . PHE A 1 112 ? -6.5 22.422 33.062 1 97.94 112 PHE A CA 1
ATOM 884 C C . PHE A 1 112 ? -7.535 21.531 32.406 1 97.94 112 PHE A C 1
ATOM 886 O O . PHE A 1 112 ? -8.43 22.016 31.719 1 97.94 112 PHE A O 1
ATOM 893 N N . ALA A 1 113 ? -7.434 20.219 32.656 1 97.31 113 ALA A N 1
ATOM 894 C CA . ALA A 1 113 ? -8.359 19.266 32.062 1 97.31 113 ALA A CA 1
ATOM 895 C C . ALA A 1 113 ? -9.805 19.578 32.469 1 97.31 113 ALA A C 1
ATOM 897 O O . ALA A 1 113 ? -10.734 19.312 31.703 1 97.31 113 ALA A O 1
ATOM 898 N N . HIS A 1 114 ? -9.961 20.172 33.562 1 97.44 114 HIS A N 1
ATOM 899 C CA . HIS A 1 114 ? -11.297 20.469 34.094 1 97.44 114 HIS A CA 1
ATOM 900 C C . HIS A 1 114 ? -11.953 21.594 33.312 1 97.44 114 HIS A C 1
ATOM 902 O O . HIS A 1 114 ? -13.156 21.828 33.438 1 97.44 114 HIS A O 1
ATOM 908 N N . LEU A 1 115 ? -11.25 22.281 32.438 1 97.88 115 LEU A N 1
ATOM 909 C CA . LEU A 1 115 ? -11.773 23.406 31.672 1 97.88 115 LEU A CA 1
ATOM 910 C C . LEU A 1 115 ? -12.219 22.969 30.281 1 97.88 115 LEU A C 1
ATOM 912 O O . LEU A 1 115 ? -12.539 23.812 29.438 1 97.88 115 LEU A O 1
ATOM 916 N N . ARG A 1 116 ? -12.242 21.703 30.078 1 97.56 116 ARG A N 1
ATOM 917 C CA . ARG A 1 116 ? -12.672 21.172 28.781 1 97.56 116 ARG A CA 1
ATOM 918 C C . ARG A 1 116 ? -14.164 21.375 28.578 1 97.56 116 ARG A C 1
ATOM 920 O O . ARG A 1 116 ? -14.953 21.188 29.516 1 97.56 116 ARG A O 1
ATOM 927 N N . GLU A 1 117 ? -14.539 21.75 27.328 1 97.56 117 GLU A N 1
ATOM 928 C CA . GLU A 1 117 ? -15.945 21.766 26.953 1 97.56 117 GLU A CA 1
ATOM 929 C C . GLU A 1 117 ? -16.562 20.359 27.078 1 97.56 117 GLU A C 1
ATOM 931 O O . GLU A 1 117 ? -17.688 20.219 27.562 1 97.56 117 GLU A O 1
ATOM 936 N N . ASN A 1 118 ? -15.906 19.391 26.484 1 95.94 118 ASN A N 1
ATOM 937 C CA . ASN A 1 118 ? -16.188 17.969 26.641 1 95.94 118 ASN A CA 1
ATOM 938 C C . ASN A 1 118 ? -15.055 17.25 27.375 1 95.94 118 ASN A C 1
ATOM 940 O O . ASN A 1 118 ? -13.906 17.266 26.938 1 95.94 118 ASN A O 1
ATOM 944 N N . THR A 1 119 ? -15.359 16.578 28.391 1 94.38 119 THR A N 1
ATOM 945 C CA . THR A 1 119 ? -14.367 16.016 29.297 1 94.38 119 THR A CA 1
ATOM 946 C C . THR A 1 119 ? -13.492 15 28.578 1 94.38 119 THR A C 1
ATOM 948 O O . THR A 1 119 ? -12.375 14.719 29 1 94.38 119 THR A O 1
ATOM 951 N N . SER A 1 120 ? -13.922 14.5 27.453 1 92.94 120 SER A N 1
ATOM 952 C CA . SER A 1 120 ? -13.203 13.445 26.766 1 92.94 120 SER A CA 1
ATOM 953 C C . SER A 1 120 ? -12.219 14.016 25.75 1 92.94 120 SER A C 1
ATOM 955 O O . SER A 1 120 ? -11.312 13.32 25.297 1 92.94 120 SER A O 1
ATOM 957 N N . PHE A 1 121 ? -12.43 15.328 25.438 1 94.81 121 PHE A N 1
ATOM 958 C CA . PHE A 1 121 ? -11.672 15.867 24.312 1 94.81 121 PHE A CA 1
ATOM 959 C C . PHE A 1 121 ? -10.914 17.125 24.719 1 94.81 121 PHE A C 1
ATOM 961 O O . PHE A 1 121 ? -11.516 18.125 25.125 1 94.81 121 PHE A O 1
ATOM 968 N N . PRO A 1 122 ? -9.641 17.125 24.562 1 95.88 122 PRO A N 1
ATOM 969 C CA . PRO A 1 122 ? -8.828 18.266 25.016 1 95.88 122 PRO A CA 1
ATOM 970 C C . PRO A 1 122 ? -8.648 19.328 23.953 1 95.88 122 PRO A C 1
ATOM 972 O O . PRO A 1 122 ? -7.539 19.828 23.75 1 95.88 122 PRO A O 1
ATOM 975 N N . MET A 1 123 ? -9.68 19.812 23.281 1 95.69 123 MET A N 1
ATOM 976 C CA . MET A 1 123 ? -9.469 20.672 22.125 1 95.69 123 MET A CA 1
ATOM 977 C C . MET A 1 123 ? -10.203 22 22.297 1 95.69 123 MET A C 1
ATOM 979 O O . MET A 1 123 ? -9.703 23.047 21.906 1 95.69 123 MET A O 1
ATOM 983 N N . VAL A 1 124 ? -11.406 21.938 22.969 1 97.5 124 VAL A N 1
ATOM 984 C CA . VAL A 1 124 ? -12.25 23.125 23.094 1 97.5 124 VAL A CA 1
ATOM 985 C C . VAL A 1 124 ? -12.445 23.469 24.562 1 97.5 124 VAL A C 1
ATOM 987 O O . VAL A 1 124 ? -12.656 22.578 25.406 1 97.5 124 VAL A O 1
ATOM 990 N N . ALA A 1 125 ? -12.383 24.719 24.859 1 97.25 125 ALA A N 1
ATOM 991 C CA . ALA A 1 125 ? -12.484 25.156 26.25 1 97.25 125 ALA A CA 1
ATOM 992 C C . ALA A 1 125 ? -13.93 25.453 26.625 1 97.25 125 ALA A C 1
ATOM 994 O O . ALA A 1 125 ? -14.734 25.844 25.781 1 97.25 125 ALA A O 1
ATOM 995 N N . CYS A 1 126 ? -14.234 25.234 27.891 1 97.69 126 CYS A N 1
ATOM 996 C CA . CYS A 1 126 ? -15.5 25.641 28.469 1 97.69 126 CYS A CA 1
ATOM 997 C C . CYS A 1 126 ? -15.562 27.156 28.641 1 97.69 126 CYS A C 1
ATOM 999 O O . CYS A 1 126 ? -15.211 27.672 29.703 1 97.69 126 CYS A O 1
ATOM 1001 N N . ILE A 1 127 ? -16.141 27.859 27.703 1 96.69 127 ILE A N 1
ATOM 1002 C CA . ILE A 1 127 ? -15.984 29.312 27.625 1 96.69 127 ILE A CA 1
ATOM 1003 C C . ILE A 1 127 ? -17.016 30 28.531 1 96.69 127 ILE A C 1
ATOM 1005 O O . ILE A 1 127 ? -16.922 31.203 28.781 1 96.69 127 ILE A O 1
ATOM 1009 N N . GLY A 1 128 ? -17.938 29.266 29 1 95.56 128 GLY A N 1
ATOM 1010 C CA . GLY A 1 128 ? -18.844 29.812 30 1 95.56 128 GLY A CA 1
ATOM 1011 C C . GLY A 1 128 ? -18.203 29.922 31.375 1 95.56 128 GLY A C 1
ATOM 1012 O O . GLY A 1 128 ? -18.734 30.578 32.281 1 95.56 128 GLY A O 1
ATOM 1013 N N . ASP A 1 129 ? -17.109 29.312 31.531 1 96 129 ASP A N 1
ATOM 1014 C CA . ASP A 1 129 ? -16.375 29.312 32.781 1 96 129 ASP A CA 1
ATOM 1015 C C . ASP A 1 129 ? -15.477 30.547 32.906 1 96 129 ASP A C 1
ATOM 1017 O O . ASP A 1 129 ? -14.664 30.812 32 1 96 129 ASP A O 1
ATOM 1021 N N . ASP A 1 130 ? -15.453 31.234 34 1 95.88 130 ASP A N 1
ATOM 1022 C CA . ASP A 1 130 ? -14.68 32.469 34.188 1 95.88 130 ASP A CA 1
ATOM 1023 C C . ASP A 1 130 ? -13.18 32.156 34.219 1 95.88 130 ASP A C 1
ATOM 1025 O O . ASP A 1 130 ? -12.375 32.969 33.781 1 95.88 130 ASP A O 1
ATOM 1029 N N . GLU A 1 131 ? -12.891 31.047 34.719 1 97.06 131 GLU A N 1
ATOM 1030 C CA . GLU A 1 131 ? -11.484 30.688 34.75 1 97.06 131 GLU A CA 1
ATOM 1031 C C . GLU A 1 131 ? -10.898 30.578 33.344 1 97.06 131 GLU A C 1
ATOM 1033 O O . GLU A 1 131 ? -9.75 30.969 33.094 1 97.06 131 GLU A O 1
ATOM 1038 N N . THR A 1 132 ? -11.68 29.953 32.469 1 97.19 132 THR A N 1
ATOM 1039 C CA . THR A 1 132 ? -11.258 29.844 31.078 1 97.19 132 THR A CA 1
ATOM 1040 C C . THR A 1 132 ? -11.016 31.234 30.469 1 97.19 132 THR A C 1
ATOM 1042 O O . THR A 1 132 ? -9.984 31.453 29.828 1 97.19 132 THR A O 1
ATOM 1045 N N . GLN A 1 133 ? -11.922 32.094 30.672 1 96.19 133 GLN A N 1
ATOM 1046 C CA . GLN A 1 133 ? -11.805 33.438 30.125 1 96.19 133 GLN A CA 1
ATOM 1047 C C . GLN A 1 133 ? -10.57 34.156 30.672 1 96.19 133 GLN A C 1
ATOM 1049 O O . GLN A 1 133 ? -9.82 34.781 29.906 1 96.19 133 GLN A O 1
ATOM 1054 N N . ASP A 1 134 ? -10.344 34.031 31.953 1 97.12 134 ASP A N 1
ATOM 1055 C CA . ASP A 1 134 ? -9.188 34.656 32.594 1 97.12 134 ASP A CA 1
ATOM 1056 C C . ASP A 1 134 ? -7.883 34.094 32.031 1 97.12 134 ASP A C 1
ATOM 1058 O O . ASP A 1 134 ? -6.949 34.844 31.734 1 97.12 134 ASP A O 1
ATOM 1062 N N . LEU A 1 135 ? -7.859 32.844 31.922 1 97.5 135 LEU A N 1
ATOM 1063 C CA . LEU A 1 135 ? -6.66 32.156 31.453 1 97.5 135 LEU A CA 1
ATOM 1064 C C . LEU A 1 135 ? -6.32 32.562 30.031 1 97.5 135 LEU A C 1
ATOM 1066 O O . LEU A 1 135 ? -5.164 32.875 29.719 1 97.5 135 LEU A O 1
ATOM 1070 N N . ILE A 1 136 ? -7.316 32.594 29.188 1 97.19 136 ILE A N 1
ATOM 1071 C CA . ILE A 1 136 ? -7.113 32.906 27.781 1 97.19 136 ILE A CA 1
ATOM 1072 C C . ILE A 1 136 ? -6.742 34.375 27.625 1 97.19 136 ILE A C 1
ATOM 1074 O O . ILE A 1 136 ? -5.816 34.719 26.875 1 97.19 136 ILE A O 1
ATOM 1078 N N . LEU A 1 137 ? -7.406 35.25 28.297 1 96.88 137 LEU A N 1
ATOM 1079 C CA . LEU A 1 137 ? -7.09 36.656 28.234 1 96.88 137 LEU A CA 1
ATOM 1080 C C . LEU A 1 137 ? -5.684 36.938 28.75 1 96.88 137 LEU A C 1
ATOM 1082 O O . LEU A 1 137 ? -4.949 37.75 28.188 1 96.88 137 LEU A O 1
ATOM 1086 N N . ASP A 1 138 ? -5.355 36.25 29.797 1 96.69 138 ASP A N 1
ATOM 1087 C CA . ASP A 1 138 ? -4 36.406 30.312 1 96.69 138 ASP A CA 1
ATOM 1088 C C . ASP A 1 138 ? -2.961 35.969 29.281 1 96.69 138 ASP A C 1
ATOM 1090 O O . ASP A 1 138 ? -1.933 36.625 29.109 1 96.69 138 ASP A O 1
ATOM 1094 N N . SER A 1 139 ? -3.162 34.844 28.672 1 97.44 139 SER A N 1
ATOM 1095 C CA . SER A 1 139 ? -2.246 34.375 27.641 1 97.44 139 SER A CA 1
ATOM 1096 C C . SER A 1 139 ? -2.111 35.406 26.516 1 97.44 139 SER A C 1
ATOM 1098 O O . SER A 1 139 ? -1.003 35.688 26.062 1 97.44 139 SER A O 1
ATOM 1100 N N . ILE A 1 140 ? -3.213 35.938 26.094 1 97.44 140 ILE A N 1
ATOM 1101 C CA . ILE A 1 140 ? -3.234 36.938 25.031 1 97.44 140 ILE A CA 1
ATOM 1102 C C . ILE A 1 140 ? -2.467 38.188 25.469 1 97.44 140 ILE A C 1
ATOM 1104 O O . ILE A 1 140 ? -1.643 38.719 24.719 1 97.44 140 ILE A O 1
ATOM 1108 N N . HIS A 1 141 ? -2.637 38.594 26.672 1 96.06 141 HIS A N 1
ATOM 1109 C CA . HIS A 1 141 ? -1.987 39.781 27.188 1 96.06 141 HIS A CA 1
ATOM 1110 C C . HIS A 1 141 ? -0.475 39.625 27.266 1 96.06 141 HIS A C 1
ATOM 1112 O O . HIS A 1 141 ? 0.283 40.531 26.984 1 96.06 141 HIS A O 1
ATOM 1118 N N . GLN A 1 142 ? -0.095 38.469 27.672 1 97.38 142 GLN A N 1
ATOM 1119 C CA . GLN A 1 142 ? 1.338 38.188 27.75 1 97.38 142 GLN A CA 1
ATOM 1120 C C . GLN A 1 142 ? 1.986 38.281 26.359 1 97.38 142 GLN A C 1
ATOM 1122 O O . GLN A 1 142 ? 3.062 38.875 26.219 1 97.38 142 GLN A O 1
ATOM 1127 N N . VAL A 1 143 ? 1.355 37.75 25.391 1 97.81 143 VAL A N 1
ATOM 1128 C CA . VAL A 1 143 ? 1.886 37.781 24.031 1 97.81 143 VAL A CA 1
ATOM 1129 C C . VAL A 1 143 ? 1.913 39.219 23.516 1 97.81 143 VAL A C 1
ATOM 1131 O O . VAL A 1 143 ? 2.93 39.688 22.984 1 97.81 143 VAL A O 1
ATOM 1134 N N . ILE A 1 144 ? 0.834 39.969 23.734 1 96.31 144 ILE A N 1
ATOM 1135 C CA . ILE A 1 144 ? 0.744 41.344 23.266 1 96.31 144 ILE A CA 1
ATOM 1136 C C . ILE A 1 144 ? 1.808 42.188 23.969 1 96.31 144 ILE A C 1
ATOM 1138 O O . ILE A 1 144 ? 2.463 43.031 23.328 1 96.31 144 ILE A O 1
ATOM 1142 N N . SER A 1 145 ? 1.956 41.938 25.219 1 94.69 145 SER A N 1
ATOM 1143 C CA . SER A 1 145 ? 2.918 42.719 25.984 1 94.69 145 SER A CA 1
ATOM 1144 C C . SER A 1 145 ? 4.328 42.562 25.438 1 94.69 145 SER A C 1
ATOM 1146 O O . SER A 1 145 ? 5.059 43.531 25.312 1 94.69 145 SER A O 1
ATOM 1148 N N . LEU A 1 146 ? 4.656 41.406 25.109 1 96.25 146 LEU A N 1
ATOM 1149 C CA . LEU A 1 146 ? 6 41.156 24.594 1 96.25 146 LEU A CA 1
ATOM 1150 C C . LEU A 1 146 ? 6.133 41.719 23.172 1 96.25 146 LEU A C 1
ATOM 1152 O O . LEU A 1 146 ? 7.145 42.344 22.828 1 96.25 146 LEU A O 1
ATOM 1156 N N . HIS A 1 147 ? 5.172 41.5 22.344 1 96.94 147 HIS A N 1
ATOM 1157 C CA . HIS A 1 147 ? 5.195 41.969 20.969 1 96.94 147 HIS A CA 1
ATOM 1158 C C . HIS A 1 147 ? 5.199 43.5 20.906 1 96.94 147 HIS A C 1
ATOM 1160 O O . HIS A 1 147 ? 5.828 44.094 20.031 1 96.94 147 HIS A O 1
ATOM 1166 N N . SER A 1 148 ? 4.504 44.156 21.844 1 93 148 SER A N 1
ATOM 1167 C CA . SER A 1 148 ? 4.34 45.594 21.844 1 93 148 SER A CA 1
ATOM 1168 C C . SER A 1 148 ? 5.652 46.312 22.172 1 93 148 SER A C 1
ATOM 1170 O O . SER A 1 148 ? 5.797 47.5 21.938 1 93 148 SER A O 1
ATOM 1172 N N . LYS A 1 149 ? 6.543 45.562 22.75 1 94.81 149 LYS A N 1
ATOM 1173 C CA . LYS A 1 149 ? 7.855 46.125 23.016 1 94.81 149 LYS A CA 1
ATOM 1174 C C . LYS A 1 149 ? 8.586 46.469 21.719 1 94.81 149 LYS A C 1
ATOM 1176 O O . LYS A 1 149 ? 9.523 47.281 21.719 1 94.81 149 LYS A O 1
ATOM 1181 N N . ILE A 1 150 ? 8.234 45.812 20.672 1 93.69 150 ILE A N 1
ATOM 1182 C CA . ILE A 1 150 ? 8.812 46.094 19.359 1 93.69 150 ILE A CA 1
ATOM 1183 C C . ILE A 1 150 ? 7.801 46.844 18.5 1 93.69 150 ILE A C 1
ATOM 1185 O O . ILE A 1 150 ? 7.844 48.062 18.422 1 93.69 150 ILE A O 1
ATOM 1189 N N . ARG A 1 151 ? 6.855 46.094 17.891 1 88.5 151 ARG A N 1
ATOM 1190 C CA . ARG A 1 151 ? 5.762 46.625 17.094 1 88.5 151 ARG A CA 1
ATOM 1191 C C . ARG A 1 151 ? 4.691 45.562 16.859 1 88.5 151 ARG A C 1
ATOM 1193 O O . ARG A 1 151 ? 5.004 44.438 16.5 1 88.5 151 ARG A O 1
ATOM 1200 N N . MET A 1 152 ? 3.541 45.969 17.156 1 89.19 152 MET A N 1
ATOM 1201 C CA . MET A 1 152 ? 2.428 45.094 16.875 1 89.19 152 MET A CA 1
ATOM 1202 C C . MET A 1 152 ? 1.222 45.844 16.344 1 89.19 152 MET A C 1
ATOM 1204 O O . MET A 1 152 ? 0.756 46.781 16.984 1 89.19 152 MET A O 1
ATOM 1208 N N . SER A 1 153 ? 0.767 45.375 15.227 1 90.81 153 SER A N 1
ATOM 1209 C CA . SER A 1 153 ? -0.365 46.094 14.641 1 90.81 153 SER A CA 1
ATOM 1210 C C . SER A 1 153 ? -1.6 45.219 14.57 1 90.81 153 SER A C 1
ATOM 1212 O O . SER A 1 153 ? -2.711 45.688 14.344 1 90.81 153 SER A O 1
ATOM 1214 N N . SER A 1 154 ? -1.401 44 14.758 1 96.31 154 SER A N 1
ATOM 1215 C CA . SER A 1 154 ? -2.525 43.062 14.672 1 96.31 154 SER A CA 1
ATOM 1216 C C . SER A 1 154 ? -2.277 41.812 15.508 1 96.31 154 SER A C 1
ATOM 1218 O O . SER A 1 154 ? -1.131 41.5 15.828 1 96.31 154 SER A O 1
ATOM 1220 N N . ILE A 1 155 ? -3.326 41.188 15.922 1 97.69 155 ILE A N 1
ATOM 1221 C CA . ILE A 1 155 ? -3.281 39.906 16.625 1 97.69 155 ILE A CA 1
ATOM 1222 C C . ILE A 1 155 ? -4.355 39 16.062 1 97.69 155 ILE A C 1
ATOM 1224 O O . ILE A 1 155 ? -5.453 39.438 15.719 1 97.69 155 ILE A O 1
ATOM 1228 N N . HIS A 1 156 ? -4.043 37.75 15.828 1 98.56 156 HIS A N 1
ATOM 1229 C CA . HIS A 1 156 ? -4.969 36.719 15.398 1 98.56 156 HIS A CA 1
ATOM 1230 C C . HIS A 1 156 ? -5.43 35.875 16.578 1 98.56 156 HIS A C 1
ATOM 1232 O O . HIS A 1 156 ? -4.605 35.312 17.297 1 98.56 156 HIS A O 1
ATOM 1238 N N . ILE A 1 157 ? -6.727 35.656 16.75 1 98.25 157 ILE A N 1
ATOM 1239 C CA . ILE A 1 157 ? -7.207 35.031 17.969 1 98.25 157 ILE A CA 1
ATOM 1240 C C . ILE A 1 157 ? -7.727 33.625 17.641 1 98.25 157 ILE A C 1
ATOM 1242 O O . ILE A 1 157 ? -8.438 33.031 18.453 1 98.25 157 ILE A O 1
ATOM 1246 N N . GLY A 1 158 ? -7.398 33.125 16.469 1 97.69 158 GLY A N 1
ATOM 1247 C CA . GLY A 1 158 ? -7.816 31.812 16.062 1 97.69 158 GLY A CA 1
ATOM 1248 C C . GLY A 1 158 ? -9.32 31.672 15.945 1 97.69 158 GLY A C 1
ATOM 1249 O O . GLY A 1 158 ? -9.953 32.344 15.125 1 97.69 158 GLY A O 1
ATOM 1250 N N . ALA A 1 159 ? -9.891 30.875 16.812 1 95.69 159 ALA A N 1
ATOM 1251 C CA . ALA A 1 159 ? -11.336 30.672 16.953 1 95.69 159 ALA A CA 1
ATOM 1252 C C . ALA A 1 159 ? -11.883 29.828 15.82 1 95.69 159 ALA A C 1
ATOM 1254 O O . ALA A 1 159 ? -12.961 30.109 15.289 1 95.69 159 ALA A O 1
ATOM 1255 N N . ASP A 1 160 ? -11.062 28.812 15.391 1 91.81 160 ASP A N 1
ATOM 1256 C CA . ASP A 1 160 ? -11.539 27.891 14.352 1 91.81 160 ASP A CA 1
ATOM 1257 C C . ASP A 1 160 ? -11.82 26.516 14.914 1 91.81 160 ASP A C 1
ATOM 1259 O O . ASP A 1 160 ? -11.383 26.188 16.016 1 91.81 160 ASP A O 1
ATOM 1263 N N . GLU A 1 161 ? -12.672 25.734 14.234 1 88.44 161 GLU A N 1
ATOM 1264 C CA . GLU A 1 161 ? -12.945 24.312 14.43 1 88.44 161 GLU A CA 1
ATOM 1265 C C . GLU A 1 161 ? -13.422 24.031 15.852 1 88.44 161 GLU A C 1
ATOM 1267 O O . GLU A 1 161 ? -12.891 23.156 16.531 1 88.44 161 GLU A O 1
ATOM 1272 N N . VAL A 1 162 ? -14.344 24.859 16.266 1 91.38 162 VAL A N 1
ATOM 1273 C CA . VAL A 1 162 ? -14.992 24.703 17.562 1 91.38 162 VAL A CA 1
ATOM 1274 C C . VAL A 1 162 ? -16.094 23.641 17.453 1 91.38 162 VAL A C 1
ATOM 1276 O O . VAL A 1 162 ? -17.281 23.969 17.438 1 91.38 162 VAL A O 1
ATOM 1279 N N . PHE A 1 163 ? -15.766 22.375 17.609 1 86.12 163 PHE A N 1
ATOM 1280 C CA . PHE A 1 163 ? -16.641 21.266 17.266 1 86.12 163 PHE A CA 1
ATOM 1281 C C . PHE A 1 163 ? -17.562 20.922 18.438 1 86.12 163 PHE A C 1
ATOM 1283 O O . PHE A 1 163 ? -18.656 20.375 18.234 1 86.12 163 PHE A O 1
ATOM 1290 N N . GLN A 1 164 ? -17.094 21.234 19.609 1 89.94 164 GLN A N 1
ATOM 1291 C CA . GLN A 1 164 ? -17.906 21 20.797 1 89.94 164 GLN A CA 1
ATOM 1292 C C . GLN A 1 164 ? -18.297 22.312 21.469 1 89.94 164 GLN A C 1
ATOM 1294 O O . GLN A 1 164 ? -17.438 23.109 21.844 1 89.94 164 GLN A O 1
ATOM 1299 N N . MET A 1 165 ? -19.625 22.5 21.641 1 93.69 165 MET A N 1
ATOM 1300 C CA . MET A 1 165 ? -20.047 23.703 22.328 1 93.69 165 MET A CA 1
ATOM 1301 C C . MET A 1 165 ? -21.344 23.469 23.094 1 93.69 165 MET A C 1
ATOM 1303 O O . MET A 1 165 ? -22.25 22.781 22.594 1 93.69 165 MET A O 1
ATOM 1307 N N . GLY A 1 166 ? -21.344 23.938 24.234 1 96.31 166 GLY A N 1
ATOM 1308 C CA . GLY A 1 166 ? -22.547 23.844 25.047 1 96.31 166 GLY A CA 1
ATOM 1309 C C . GLY A 1 166 ? -22.641 22.547 25.828 1 96.31 166 GLY A C 1
ATOM 1310 O O . GLY A 1 166 ? -23.734 22.109 26.172 1 96.31 166 GLY A O 1
ATOM 1311 N N . GLN A 1 167 ? -21.5 21.906 26.109 1 96.12 167 GLN A N 1
ATOM 1312 C CA . GLN A 1 167 ? -21.516 20.578 26.719 1 96.12 167 GLN A CA 1
ATOM 1313 C C . GLN A 1 167 ? -21.031 20.609 28.156 1 96.12 167 GLN A C 1
ATOM 1315 O O . GLN A 1 167 ? -21.375 19.734 28.953 1 96.12 167 GLN A O 1
ATOM 1320 N N . CYS A 1 168 ? -20.172 21.594 28.516 1 96.94 168 CYS A N 1
ATOM 1321 C CA . CYS A 1 168 ? -19.656 21.672 29.875 1 96.94 168 CYS A CA 1
ATOM 1322 C C . CYS A 1 168 ? -20.703 22.25 30.812 1 96.94 168 CYS A C 1
ATOM 1324 O O . CYS A 1 168 ? -21.672 22.859 30.375 1 96.94 168 CYS A O 1
ATOM 1326 N N . ASP A 1 169 ? -20.516 22.141 32.062 1 96.75 169 ASP A N 1
ATOM 1327 C CA . ASP A 1 169 ? -21.5 22.531 33.062 1 96.75 169 ASP A CA 1
ATOM 1328 C C . ASP A 1 169 ? -21.734 24.047 33.031 1 96.75 169 ASP A C 1
ATOM 1330 O O . ASP A 1 169 ? -22.875 24.5 33.094 1 96.75 169 ASP A O 1
ATOM 1334 N N . ALA A 1 170 ? -20.734 24.797 32.938 1 96.88 170 ALA A N 1
ATOM 1335 C CA . ALA A 1 170 ? -20.859 26.266 32.938 1 96.88 170 ALA A CA 1
ATOM 1336 C C . ALA A 1 170 ? -21.656 26.734 31.719 1 96.88 170 ALA A C 1
ATOM 1338 O O . ALA A 1 170 ? -22.484 27.625 31.844 1 96.88 170 ALA A O 1
ATOM 1339 N N . ASP A 1 171 ? -21.375 26.156 30.594 1 97.06 171 ASP A N 1
ATOM 1340 C CA . ASP A 1 171 ? -22.109 26.516 29.391 1 97.06 171 ASP A CA 1
ATOM 1341 C C . ASP A 1 171 ? -23.578 26.109 29.5 1 97.06 171 ASP A C 1
ATOM 1343 O O . ASP A 1 171 ? -24.469 26.875 29.094 1 97.06 171 ASP A O 1
ATOM 1347 N N . ARG A 1 172 ? -23.812 24.938 30.016 1 96.94 172 ARG A N 1
ATOM 1348 C CA . ARG A 1 172 ? -25.188 24.453 30.172 1 96.94 172 ARG A CA 1
ATOM 1349 C C . ARG A 1 172 ? -26 25.375 31.062 1 96.94 172 ARG A C 1
ATOM 1351 O O . ARG A 1 172 ? -27.203 25.547 30.859 1 96.94 172 ARG A O 1
ATOM 1358 N N . GLU A 1 173 ? -25.375 25.938 31.938 1 96.62 173 GLU A N 1
ATOM 1359 C CA . GLU A 1 173 ? -26.047 26.812 32.875 1 96.62 173 GLU A CA 1
ATOM 1360 C C . GLU A 1 173 ? -26.391 28.156 32.25 1 96.62 173 GLU A C 1
ATOM 1362 O O . GLU A 1 173 ? -27.5 28.672 32.438 1 96.62 173 GLU A O 1
ATOM 1367 N N . VAL A 1 174 ? -25.562 28.719 31.438 1 95.75 174 VAL A N 1
ATOM 1368 C CA . VAL A 1 174 ? -25.734 30.094 30.969 1 95.75 174 VAL A CA 1
ATOM 1369 C C . VAL A 1 174 ? -26.531 30.094 29.672 1 95.75 174 VAL A C 1
ATOM 1371 O O . VAL A 1 174 ? -27.203 31.078 29.344 1 95.75 174 VAL A O 1
ATOM 1374 N N . LEU A 1 175 ? -26.531 29.016 28.922 1 96.75 175 LEU A N 1
ATOM 1375 C CA . LEU A 1 175 ? -27.109 28.969 27.594 1 96.75 175 LEU A CA 1
ATOM 1376 C C . LEU A 1 175 ? -28.594 29.297 27.641 1 96.75 175 LEU A C 1
ATOM 1378 O O . LEU A 1 175 ? -29.062 30.172 26.906 1 96.75 175 LEU A O 1
ATOM 1382 N N . PRO A 1 176 ? -29.359 28.625 28.578 1 96.12 176 PRO A N 1
ATOM 1383 C CA . PRO A 1 176 ? -30.797 28.938 28.609 1 96.12 176 PRO A CA 1
ATOM 1384 C C . PRO A 1 176 ? -31.078 30.312 29.203 1 96.12 176 PRO A C 1
ATOM 1386 O O . PRO A 1 176 ? -32.062 30.953 28.844 1 96.12 176 PRO A O 1
ATOM 1389 N N . LEU A 1 177 ? -30.234 30.844 29.953 1 96 177 LEU A N 1
ATOM 1390 C CA . LEU A 1 177 ? -30.469 32.094 30.688 1 96 177 LEU A CA 1
ATOM 1391 C C . LEU A 1 177 ? -30.125 33.312 29.844 1 96 177 LEU A C 1
ATOM 1393 O O . LEU A 1 177 ? -30.859 34.281 29.844 1 96 177 LEU A O 1
ATOM 1397 N N . LYS A 1 178 ? -29.062 33.156 29.094 1 95.62 178 LYS A N 1
ATOM 1398 C CA . LYS A 1 178 ? -28.531 34.344 28.469 1 95.62 178 LYS A CA 1
ATOM 1399 C C . LYS A 1 178 ? -28.625 34.281 26.953 1 95.62 178 LYS A C 1
ATOM 1401 O O . LYS A 1 178 ? -28.688 35.312 26.281 1 95.62 178 LYS A O 1
ATOM 1406 N N . TYR A 1 179 ? -28.75 33.062 26.391 1 96.38 179 TYR A N 1
ATOM 1407 C CA . TYR A 1 179 ? -28.516 32.969 24.953 1 96.38 179 TYR A CA 1
ATOM 1408 C C . TYR A 1 179 ? -29.641 32.219 24.266 1 96.38 179 TYR A C 1
ATOM 1410 O O . TYR A 1 179 ? -29.5 31.797 23.125 1 96.38 179 TYR A O 1
ATOM 1418 N N . GLY A 1 180 ? -30.797 31.922 24.969 1 95.56 180 GLY A N 1
ATOM 1419 C CA . GLY A 1 180 ? -31.922 31.219 24.375 1 95.56 180 GLY A CA 1
ATOM 1420 C C . GLY A 1 180 ? -31.562 29.859 23.812 1 95.56 180 GLY A C 1
ATOM 1421 O O . GLY A 1 180 ? -32.031 29.469 22.75 1 95.56 180 GLY A O 1
ATOM 1422 N N . ASN A 1 181 ? -30.531 29.312 24.375 1 94.88 181 ASN A N 1
ATOM 1423 C CA . ASN A 1 181 ? -30.047 27.969 24.031 1 94.88 181 ASN A CA 1
ATOM 1424 C C . ASN A 1 181 ? -29.359 27.969 22.672 1 94.88 181 ASN A C 1
ATOM 1426 O O . ASN A 1 181 ? -29.266 26.938 22.016 1 94.88 181 ASN A O 1
ATOM 1430 N N . ASN A 1 182 ? -28.859 29.094 22.266 1 95.69 182 ASN A N 1
ATOM 1431 C CA . ASN A 1 182 ? -28.109 29.25 21.016 1 95.69 182 ASN A CA 1
ATOM 1432 C C . ASN A 1 182 ? -26.609 29.281 21.266 1 95.69 182 ASN A C 1
ATOM 1434 O O . ASN A 1 182 ? -26.078 30.266 21.75 1 95.69 182 ASN A O 1
ATOM 1438 N N . THR A 1 183 ? -25.922 28.203 20.844 1 95.62 183 THR A N 1
ATOM 1439 C CA . THR A 1 183 ? -24.5 28.078 21.109 1 95.62 183 THR A CA 1
ATOM 1440 C C . THR A 1 183 ? -23.703 29.109 20.312 1 95.62 183 THR A C 1
ATOM 1442 O O . THR A 1 183 ? -22.641 29.547 20.734 1 95.62 183 THR A O 1
ATOM 1445 N N . LYS A 1 184 ? -24.234 29.516 19.188 1 95.94 184 LYS A N 1
ATOM 1446 C CA . LYS A 1 184 ? -23.562 30.531 18.375 1 95.94 184 LYS A CA 1
ATOM 1447 C C . LYS A 1 184 ? -23.516 31.875 19.109 1 95.94 184 LYS A C 1
ATOM 1449 O O . LYS A 1 184 ? -22.516 32.594 19.062 1 95.94 184 LYS A O 1
ATOM 1454 N N . ARG A 1 185 ? -24.547 32.219 19.766 1 96.62 185 ARG A N 1
ATOM 1455 C CA . ARG A 1 185 ? -24.578 33.438 20.547 1 96.62 185 ARG A CA 1
ATOM 1456 C C . ARG A 1 185 ? -23.562 33.406 21.688 1 96.62 185 ARG A C 1
ATOM 1458 O O . ARG A 1 185 ? -22.922 34.406 22 1 96.62 185 ARG A O 1
ATOM 1465 N N . LEU A 1 186 ? -23.469 32.25 22.266 1 96.81 186 LEU A N 1
ATOM 1466 C CA . LEU A 1 186 ? -22.484 32.062 23.312 1 96.81 186 LEU A CA 1
ATOM 1467 C C . LEU A 1 186 ? -21.078 32.312 22.781 1 96.81 186 LEU A C 1
ATOM 1469 O O . LEU A 1 186 ? -20.297 33.062 23.375 1 96.81 186 LEU A O 1
ATOM 1473 N N . VAL A 1 187 ? -20.75 31.703 21.656 1 97.06 187 VAL A N 1
ATOM 1474 C CA . VAL A 1 187 ? -19.438 31.828 21.062 1 97.06 187 VAL A CA 1
ATOM 1475 C C . VAL A 1 187 ? -19.188 33.281 20.656 1 97.06 187 VAL A C 1
ATOM 1477 O O . VAL A 1 187 ? -18.109 33.812 20.906 1 97.06 187 VAL A O 1
ATOM 1480 N N . PHE A 1 188 ? -20.172 33.969 20.062 1 97.62 188 PHE A N 1
ATOM 1481 C CA . PHE A 1 188 ? -20.016 35.344 19.594 1 97.62 188 PHE A CA 1
ATOM 1482 C C . PHE A 1 188 ? -19.844 36.281 20.781 1 97.62 188 PHE A C 1
ATOM 1484 O O . PHE A 1 188 ? -19.047 37.25 20.703 1 97.62 188 PHE A O 1
ATOM 1491 N N . ASP A 1 189 ? -20.578 36.062 21.797 1 97.5 189 ASP A N 1
ATOM 1492 C CA . ASP A 1 189 ? -20.406 36.875 23 1 97.5 189 ASP A CA 1
ATOM 1493 C C . ASP A 1 189 ? -19 36.75 23.578 1 97.5 189 ASP A C 1
ATOM 1495 O O . ASP A 1 189 ? -18.406 37.719 24.016 1 97.5 189 ASP A O 1
ATOM 1499 N N . TYR A 1 190 ? -18.578 35.562 23.609 1 97.31 190 TYR A N 1
ATOM 1500 C CA . TYR A 1 190 ? -17.219 35.281 24.078 1 97.31 190 TYR A CA 1
ATOM 1501 C C . TYR A 1 190 ? -16.188 35.969 23.219 1 97.31 190 TYR A C 1
ATOM 1503 O O . TYR A 1 190 ? -15.266 36.625 23.734 1 97.31 190 TYR A O 1
ATOM 1511 N N . ILE A 1 191 ? -16.297 35.875 21.922 1 97.69 191 ILE A N 1
ATOM 1512 C CA . ILE A 1 191 ? -15.375 36.5 20.984 1 97.69 191 ILE A CA 1
ATOM 1513 C C . ILE A 1 191 ? -15.414 38.031 21.172 1 97.69 191 ILE A C 1
ATOM 1515 O O . ILE A 1 191 ? -14.375 38.688 21.156 1 97.69 191 ILE A O 1
ATOM 1519 N N . ARG A 1 192 ? -16.609 38.562 21.297 1 97.94 192 ARG A N 1
ATOM 1520 C CA . ARG A 1 192 ? -16.75 39.969 21.562 1 97.94 192 ARG A CA 1
ATOM 1521 C C . ARG A 1 192 ? -15.984 40.375 22.812 1 97.94 192 ARG A C 1
ATOM 1523 O O . ARG A 1 192 ? -15.297 41.406 22.828 1 97.94 192 ARG A O 1
ATOM 1530 N N . THR A 1 193 ? -16.125 39.625 23.812 1 97.19 193 THR A N 1
ATOM 1531 C CA . THR A 1 193 ? -15.445 39.906 25.078 1 97.19 193 THR A CA 1
ATOM 1532 C C . THR A 1 193 ? -13.938 39.906 24.891 1 97.19 193 THR A C 1
ATOM 1534 O O . THR A 1 193 ? -13.25 40.812 25.344 1 97.19 193 THR A O 1
ATOM 1537 N N . VAL A 1 194 ? -13.422 38.906 24.219 1 97.62 194 VAL A N 1
ATOM 1538 C CA . VAL A 1 194 ? -11.984 38.781 23.984 1 97.62 194 VAL A CA 1
ATOM 1539 C C . VAL A 1 194 ? -11.5 39.969 23.125 1 97.62 194 VAL A C 1
ATOM 1541 O O . VAL A 1 194 ? -10.531 40.625 23.484 1 97.62 194 VAL A O 1
ATOM 1544 N N . ALA A 1 195 ? -12.188 40.25 22.078 1 97.81 195 ALA A N 1
ATOM 1545 C CA . ALA A 1 195 ? -11.789 41.312 21.141 1 97.81 195 ALA A CA 1
ATOM 1546 C C . ALA A 1 195 ? -11.867 42.688 21.797 1 97.81 195 ALA A C 1
ATOM 1548 O O . ALA A 1 195 ? -10.984 43.531 21.594 1 97.81 195 ALA A O 1
ATOM 1549 N N . THR A 1 196 ? -12.906 42.906 22.562 1 97.5 196 THR A N 1
ATOM 1550 C CA . THR A 1 196 ? -13.062 44.156 23.266 1 97.5 196 THR A CA 1
ATOM 1551 C C . THR A 1 196 ? -11.93 44.375 24.266 1 97.5 196 THR A C 1
ATOM 1553 O O . THR A 1 196 ? -11.383 45.469 24.375 1 97.5 196 THR A O 1
ATOM 1556 N N . ASN A 1 197 ? -11.672 43.344 24.953 1 96.69 197 ASN A N 1
ATOM 1557 C CA . ASN A 1 197 ? -10.57 43.438 25.906 1 96.69 197 ASN A CA 1
ATOM 1558 C C . ASN A 1 197 ? -9.258 43.812 25.219 1 96.69 197 ASN A C 1
ATOM 1560 O O . ASN A 1 197 ? -8.516 44.656 25.719 1 96.69 197 ASN A O 1
ATOM 1564 N N . ILE A 1 198 ? -8.953 43.188 24.078 1 95.94 198 ILE A N 1
ATOM 1565 C CA . ILE A 1 198 ? -7.73 43.438 23.328 1 95.94 198 ILE A CA 1
ATOM 1566 C C . ILE A 1 198 ? -7.703 44.906 22.844 1 95.94 198 ILE A C 1
ATOM 1568 O O . ILE A 1 198 ? -6.711 45.594 23.047 1 95.94 198 ILE A O 1
ATOM 1572 N N . THR A 1 199 ? -8.812 45.375 22.297 1 94.25 199 THR A N 1
ATOM 1573 C CA . THR A 1 199 ? -8.836 46.688 21.656 1 94.25 199 THR A CA 1
ATOM 1574 C C . THR A 1 199 ? -8.852 47.781 22.719 1 94.25 199 THR A C 1
ATOM 1576 O O . THR A 1 199 ? -8.414 48.906 22.453 1 94.25 199 THR A O 1
ATOM 1579 N N . THR A 1 200 ? -9.359 47.469 23.844 1 93.81 200 THR A N 1
ATOM 1580 C CA . THR A 1 200 ? -9.32 48.406 24.938 1 93.81 200 THR A CA 1
ATOM 1581 C C . THR A 1 200 ? -7.902 48.562 25.484 1 93.81 200 THR A C 1
ATOM 1583 O O . THR A 1 200 ? -7.449 49.656 25.766 1 93.81 200 THR A O 1
ATOM 1586 N N . SER A 1 201 ? -7.273 47.5 25.578 1 89.62 201 SER A N 1
ATOM 1587 C CA . SER A 1 201 ? -5.926 47.469 26.125 1 89.62 201 SER A CA 1
ATOM 1588 C C . SER A 1 201 ? -4.902 47.938 25.094 1 89.62 201 SER A C 1
ATOM 1590 O O . SER A 1 201 ? -3.893 48.562 25.453 1 89.62 201 SER A O 1
ATOM 1592 N N . PHE A 1 202 ? -5.199 47.625 23.859 1 88.56 202 PHE A N 1
ATOM 1593 C CA . PHE A 1 202 ? -4.328 47.969 22.75 1 88.56 202 PHE A CA 1
ATOM 1594 C C . PHE A 1 202 ? -5.133 48.562 21.594 1 88.56 202 PHE A C 1
ATOM 1596 O O . PHE A 1 202 ? -5.305 47.906 20.562 1 88.56 202 PHE A O 1
ATOM 1603 N N . PRO A 1 203 ? -5.5 49.75 21.688 1 86.62 203 PRO A N 1
ATOM 1604 C CA . PRO A 1 203 ? -6.488 50.344 20.781 1 86.62 203 PRO A CA 1
ATOM 1605 C C . PRO A 1 203 ? -6.039 50.344 19.312 1 86.62 203 PRO A C 1
ATOM 1607 O O . PRO A 1 203 ? -6.875 50.312 18.406 1 86.62 203 PRO A O 1
ATOM 1610 N N . LYS A 1 204 ? -4.875 50.281 19.016 1 83.31 204 LYS A N 1
ATOM 1611 C CA . LYS A 1 204 ? -4.449 50.344 17.609 1 83.31 204 LYS A CA 1
ATOM 1612 C C . LYS A 1 204 ? -4.281 48.938 17.047 1 83.31 204 LYS A C 1
ATOM 1614 O O . LYS A 1 204 ? -3.947 48.781 15.867 1 83.31 204 LYS A O 1
ATOM 1619 N N . SER A 1 205 ? -4.711 48.031 17.734 1 90.19 205 SER A N 1
ATOM 1620 C CA . SER A 1 205 ? -4.496 46.656 17.281 1 90.19 205 SER A CA 1
ATOM 1621 C C . SER A 1 205 ? -5.707 46.125 16.531 1 90.19 205 SER A C 1
ATOM 1623 O O . SER A 1 205 ? -6.844 46.25 16.984 1 90.19 205 SER A O 1
ATOM 1625 N N . GLU A 1 206 ? -5.48 45.625 15.383 1 95.31 206 GLU A N 1
ATOM 1626 C CA . GLU A 1 206 ? -6.512 44.906 14.633 1 95.31 206 GLU A CA 1
ATOM 1627 C C . GLU A 1 206 ? -6.625 43.469 15.086 1 95.31 206 GLU A C 1
ATOM 1629 O O . GLU A 1 206 ? -5.617 42.781 15.234 1 95.31 206 GLU A O 1
ATOM 1634 N N . VAL A 1 207 ? -7.824 42.969 15.336 1 98.06 207 VAL A N 1
ATOM 1635 C CA . VAL A 1 207 ? -8.047 41.594 15.766 1 98.06 207 VAL A CA 1
ATOM 1636 C C . VAL A 1 207 ? -8.492 40.75 14.578 1 98.06 207 VAL A C 1
ATOM 1638 O O . VAL A 1 207 ? -9.531 41 13.969 1 98.06 207 VAL A O 1
ATOM 1641 N N . LEU A 1 208 ? -7.715 39.75 14.211 1 98.5 208 LEU A N 1
ATOM 1642 C CA . LEU A 1 208 ? -8.039 38.812 13.148 1 98.5 208 LEU A CA 1
ATOM 1643 C C . LEU A 1 208 ? -8.617 37.531 13.719 1 98.5 208 LEU A C 1
ATOM 1645 O O . LEU A 1 208 ? -8.312 37.125 14.852 1 98.5 208 LEU A O 1
ATOM 1649 N N . MET A 1 209 ? -9.461 36.844 12.984 1 97.81 209 MET A N 1
ATOM 1650 C CA . MET A 1 209 ? -10.016 35.562 13.375 1 97.81 209 MET A CA 1
ATOM 1651 C C . MET A 1 209 ? -10.297 34.688 12.148 1 97.81 209 MET A C 1
ATOM 1653 O O . MET A 1 209 ? -10.688 35.219 11.102 1 97.81 209 MET A O 1
ATOM 1657 N N . TRP A 1 210 ? -10.148 33.406 12.219 1 98.12 210 TRP A N 1
ATOM 1658 C CA . TRP A 1 210 ? -10.516 32.5 11.133 1 98.12 210 TRP A CA 1
ATOM 1659 C C . TRP A 1 210 ? -12.016 32.562 10.859 1 98.12 210 TRP A C 1
ATOM 1661 O O . TRP A 1 210 ? -12.812 32.75 11.773 1 98.12 210 TRP A O 1
ATOM 1671 N N . TYR A 1 211 ? -12.43 32.281 9.75 1 95.62 211 TYR A N 1
ATOM 1672 C CA . TYR A 1 211 ? -13.773 32.594 9.273 1 95.62 211 TYR A CA 1
ATOM 1673 C C . TYR A 1 211 ? -14.742 31.453 9.633 1 95.62 211 TYR A C 1
ATOM 1675 O O . TYR A 1 211 ? -15.953 31.594 9.461 1 95.62 211 TYR A O 1
ATOM 1683 N N . ASP A 1 212 ? -14.352 30.344 10.227 1 93.94 212 ASP A N 1
ATOM 1684 C CA . ASP A 1 212 ? -15.141 29.141 10.461 1 93.94 212 ASP A CA 1
ATOM 1685 C C . ASP A 1 212 ? -16.453 29.469 11.148 1 93.94 212 ASP A C 1
ATOM 1687 O O . ASP A 1 212 ? -17.531 29.031 10.711 1 93.94 212 ASP A O 1
ATOM 1691 N N . GLU A 1 213 ? -16.359 30.219 12.172 1 92.38 213 GLU A N 1
ATOM 1692 C CA . GLU A 1 213 ? -17.516 30.484 13.016 1 92.38 213 GLU A CA 1
ATOM 1693 C C . GLU A 1 213 ? -18.453 31.516 12.367 1 92.38 213 GLU A C 1
ATOM 1695 O O . GLU A 1 213 ? -19.594 31.688 12.805 1 92.38 213 GLU A O 1
ATOM 1700 N N . LEU A 1 214 ? -18.031 32.156 11.359 1 94.12 214 LEU A N 1
ATOM 1701 C CA . LEU A 1 214 ? -18.797 33.188 10.703 1 94.12 214 LEU A CA 1
ATOM 1702 C C . LEU A 1 214 ? -19.531 32.656 9.484 1 94.12 214 LEU A C 1
ATOM 1704 O O . LEU A 1 214 ? -20.328 33.375 8.875 1 94.12 214 LEU A O 1
ATOM 1708 N N . LYS A 1 215 ? -19.234 31.438 9.211 1 92.06 215 LYS A N 1
ATOM 1709 C CA . LYS A 1 215 ? -19.844 30.828 8.031 1 92.06 215 LYS A CA 1
ATOM 1710 C C . LYS A 1 215 ? -21.359 30.703 8.188 1 92.06 215 LYS A C 1
ATOM 1712 O O . LYS A 1 215 ? -21.844 30.25 9.234 1 92.06 215 LYS A O 1
ATOM 1717 N N . ASN A 1 216 ? -22.125 31.141 7.234 1 89.31 216 ASN A N 1
ATOM 1718 C CA . ASN A 1 216 ? -23.562 30.984 7.164 1 89.31 216 ASN A CA 1
ATOM 1719 C C . ASN A 1 216 ? -24.266 31.641 8.352 1 89.31 216 ASN A C 1
ATOM 1721 O O . ASN A 1 216 ? -25.172 31.047 8.953 1 89.31 216 ASN A O 1
ATOM 1725 N N . VAL A 1 217 ? -23.781 32.656 8.789 1 93 217 VAL A N 1
ATOM 1726 C CA . VAL A 1 217 ? -24.375 33.406 9.898 1 93 217 VAL A CA 1
ATOM 1727 C C . VAL A 1 217 ? -25.047 34.656 9.367 1 93 217 VAL A C 1
ATOM 1729 O O . VAL A 1 217 ? -24.516 35.344 8.484 1 93 217 VAL A O 1
ATOM 1732 N N . GLU A 1 218 ? -26.172 34.938 9.922 1 92.31 218 GLU A N 1
ATOM 1733 C CA . GLU A 1 218 ? -26.922 36.125 9.523 1 92.31 218 GLU A CA 1
ATOM 1734 C C . GLU A 1 218 ? -26.234 37.406 9.984 1 92.31 218 GLU A C 1
ATOM 1736 O O . GLU A 1 218 ? -25.688 37.438 11.086 1 92.31 218 GLU A O 1
ATOM 1741 N N . ARG A 1 219 ? -26.359 38.438 9.133 1 95.19 219 ARG A N 1
ATOM 1742 C CA . ARG A 1 219 ? -25.75 39.75 9.422 1 95.19 219 ARG A CA 1
ATOM 1743 C C . ARG A 1 219 ? -26.25 40.312 10.758 1 95.19 219 ARG A C 1
ATOM 1745 O O . ARG A 1 219 ? -25.484 40.906 11.5 1 95.19 219 ARG A O 1
ATOM 1752 N N . SER A 1 220 ? -27.469 40.062 11.039 1 96.5 220 SER A N 1
ATOM 1753 C CA . SER A 1 220 ? -28.062 40.594 12.258 1 96.5 220 SER A CA 1
ATOM 1754 C C . SER A 1 220 ? -27.375 40.031 13.5 1 96.5 220 SER A C 1
ATOM 1756 O O . SER A 1 220 ? -27.156 40.781 14.477 1 96.5 220 SER A O 1
ATOM 1758 N N . LEU A 1 221 ? -27.031 38.812 13.461 1 96.38 221 LEU A N 1
ATOM 1759 C CA . LEU A 1 221 ? -26.359 38.188 14.602 1 96.38 221 LEU A CA 1
ATOM 1760 C C . LEU A 1 221 ? -24.953 38.75 14.758 1 96.38 221 LEU A C 1
ATOM 1762 O O . LEU A 1 221 ? -24.484 38.969 15.875 1 96.38 221 LEU A O 1
ATOM 1766 N N . ILE A 1 222 ? -24.219 38.938 13.672 1 97.62 222 ILE A N 1
ATOM 1767 C CA . ILE A 1 222 ? -22.875 39.5 13.68 1 97.62 222 ILE A CA 1
ATOM 1768 C C . ILE A 1 222 ? -22.906 40.906 14.273 1 97.62 222 ILE A C 1
ATOM 1770 O O . ILE A 1 222 ? -22.078 41.25 15.109 1 97.62 222 ILE A O 1
ATOM 1774 N N . LYS A 1 223 ? -23.922 41.688 13.938 1 97.12 223 LYS A N 1
ATOM 1775 C CA . LYS A 1 223 ? -24.062 43.062 14.414 1 97.12 223 LYS A CA 1
ATOM 1776 C C . LYS A 1 223 ? -24.469 43.094 15.891 1 97.12 223 LYS A C 1
ATOM 1778 O O . LYS A 1 223 ? -24.047 43.969 16.625 1 97.12 223 LYS A O 1
ATOM 1783 N N . GLU A 1 224 ? -25.266 42.125 16.172 1 97.06 224 GLU A N 1
ATOM 1784 C CA . GLU A 1 224 ? -25.719 42.031 17.562 1 97.06 224 GLU A CA 1
ATOM 1785 C C . GLU A 1 224 ? -24.547 42 18.531 1 97.06 224 GLU A C 1
ATOM 1787 O O . GLU A 1 224 ? -24.594 42.594 19.609 1 97.06 224 GLU A O 1
ATOM 1792 N N . TYR A 1 225 ? -23.531 41.375 18.109 1 97.75 225 TYR A N 1
ATOM 1793 C CA . TYR A 1 225 ? -22.375 41.219 19 1 97.75 225 TYR A CA 1
ATOM 1794 C C . TYR A 1 225 ? -21.219 42.094 18.516 1 97.75 225 TYR A C 1
ATOM 1796 O O . TYR A 1 225 ? -20.078 41.906 18.969 1 97.75 225 TYR A O 1
ATOM 1804 N N . GLU A 1 226 ? -21.391 42.906 17.562 1 97.56 226 GLU A N 1
ATOM 1805 C CA . GLU A 1 226 ? -20.484 43.938 17.062 1 97.56 226 GLU A CA 1
ATOM 1806 C C . GLU A 1 226 ? -19.203 43.312 16.5 1 97.56 226 GLU A C 1
ATOM 1808 O O . GLU A 1 226 ? -18.125 43.875 16.625 1 97.56 226 GLU A O 1
ATOM 1813 N N . LEU A 1 227 ? -19.312 42.125 16 1 97.75 227 LEU A N 1
ATOM 1814 C CA . LEU A 1 227 ? -18.141 41.469 15.477 1 97.75 227 LEU A CA 1
ATOM 1815 C C . LEU A 1 227 ? -17.672 42.125 14.18 1 97.75 227 LEU A C 1
ATOM 1817 O O . LEU A 1 227 ? -16.5 42.062 13.836 1 97.75 227 LEU A O 1
ATOM 1821 N N . ASP A 1 228 ? -18.594 42.781 13.422 1 96.31 228 ASP A N 1
ATOM 1822 C CA . ASP A 1 228 ? -18.266 43.469 12.18 1 96.31 228 ASP A CA 1
ATOM 1823 C C . ASP A 1 228 ? -17.266 44.625 12.43 1 96.31 228 ASP A C 1
ATOM 1825 O O . ASP A 1 228 ? -16.516 44.969 11.539 1 96.31 228 ASP A O 1
ATOM 1829 N N . ARG A 1 229 ? -17.219 45.094 13.695 1 95.12 229 ARG A N 1
ATOM 1830 C CA . ARG A 1 229 ? -16.312 46.188 14.039 1 95.12 229 ARG A CA 1
ATOM 1831 C C . ARG A 1 229 ? -15.094 45.656 14.805 1 95.12 229 ARG A C 1
ATOM 1833 O O . ARG A 1 229 ? -14.023 46.281 14.758 1 95.12 229 ARG A O 1
ATOM 1840 N N . LEU A 1 230 ? -15.258 44.531 15.406 1 96.94 230 LEU A N 1
ATOM 1841 C CA . LEU A 1 230 ? -14.266 44.125 16.391 1 96.94 230 LEU A CA 1
ATOM 1842 C C . LEU A 1 230 ? -13.242 43.188 15.766 1 96.94 230 LEU A C 1
ATOM 1844 O O . LEU A 1 230 ? -12.109 43.094 16.234 1 96.94 230 LEU A O 1
ATOM 1848 N N . VAL A 1 231 ? -13.656 42.5 14.711 1 97.81 231 VAL A N 1
ATOM 1849 C CA . VAL A 1 231 ? -12.734 41.5 14.18 1 97.81 231 VAL A CA 1
ATOM 1850 C C . VAL A 1 231 ? -12.672 41.594 12.656 1 97.81 231 VAL A C 1
ATOM 1852 O O . VAL A 1 231 ? -13.57 42.156 12.031 1 97.81 231 VAL A O 1
ATOM 1855 N N . THR A 1 232 ? -11.602 41.219 12.062 1 98.12 232 THR A N 1
ATOM 1856 C CA . THR A 1 232 ? -11.414 41.031 10.625 1 98.12 232 THR A CA 1
ATOM 1857 C C . THR A 1 232 ? -11.305 39.531 10.281 1 98.12 232 THR A C 1
ATOM 1859 O O . THR A 1 232 ? -10.414 38.844 10.773 1 98.12 232 THR A O 1
ATOM 1862 N N . PRO A 1 233 ? -12.172 39.031 9.43 1 98.25 233 PRO A N 1
ATOM 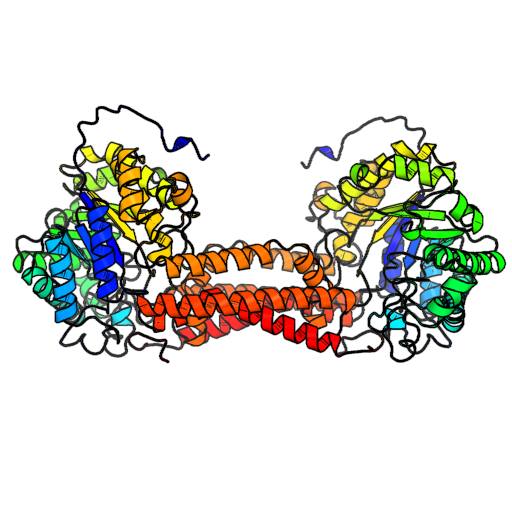1863 C CA . PRO A 1 233 ? -12.156 37.594 9.109 1 98.25 233 PRO A CA 1
ATOM 1864 C C . PRO A 1 233 ? -11.008 37.219 8.18 1 98.25 233 PRO A C 1
ATOM 1866 O O . PRO A 1 233 ? -10.641 38 7.293 1 98.25 233 PRO A O 1
ATOM 1869 N N . VAL A 1 234 ? -10.477 36.062 8.391 1 98.56 234 VAL A N 1
ATOM 1870 C CA . VAL A 1 234 ? -9.539 35.406 7.496 1 98.56 234 VAL A CA 1
ATOM 1871 C C . VAL A 1 234 ? -10.18 34.156 6.898 1 98.56 234 VAL A C 1
ATOM 1873 O O . VAL A 1 234 ? -10.336 33.156 7.578 1 98.56 234 VAL A O 1
ATOM 1876 N N . VAL A 1 235 ? -10.531 34.219 5.664 1 98.38 235 VAL A N 1
ATOM 1877 C CA . VAL A 1 235 ? -11.117 33.062 4.969 1 98.38 235 VAL A CA 1
ATOM 1878 C C . VAL A 1 235 ? -10.016 32.125 4.504 1 98.38 235 VAL A C 1
ATOM 1880 O O . VAL A 1 235 ? -9.062 32.562 3.842 1 98.38 235 VAL A O 1
ATOM 1883 N N . TRP A 1 236 ? -10.172 30.844 4.875 1 98.06 236 TRP A N 1
ATOM 1884 C CA . TRP A 1 236 ? -9.125 29.922 4.465 1 98.06 236 TRP A CA 1
ATOM 1885 C C . TRP A 1 236 ? -9.711 28.703 3.75 1 98.06 236 TRP A C 1
ATOM 1887 O O . TRP A 1 236 ? -10.828 28.281 4.047 1 98.06 236 TRP A O 1
ATOM 1897 N N . LYS A 1 237 ? -9.039 28.25 2.768 1 98.06 237 LYS A N 1
ATOM 1898 C CA . LYS A 1 237 ? -9.289 27 2.045 1 98.06 237 LYS A CA 1
ATOM 1899 C C . LYS A 1 237 ? -8.055 26.562 1.261 1 98.06 237 LYS A C 1
ATOM 1901 O O . LYS A 1 237 ? -7.371 27.391 0.655 1 98.06 237 LYS A O 1
ATOM 1906 N N . TYR A 1 238 ? -7.801 25.25 1.188 1 97.94 238 TYR A N 1
ATOM 1907 C CA . TYR A 1 238 ? -6.504 24.828 0.673 1 97.94 238 TYR A CA 1
ATOM 1908 C C . TYR A 1 238 ? -6.668 23.953 -0.564 1 97.94 238 TYR A C 1
ATOM 1910 O O . TYR A 1 238 ? -5.684 23.469 -1.122 1 97.94 238 TYR A O 1
ATOM 1918 N N . THR A 1 239 ? -7.91 23.781 -1.013 1 96.75 239 THR A N 1
ATOM 1919 C CA . THR A 1 239 ? -8.156 22.922 -2.16 1 96.75 239 THR A CA 1
ATOM 1920 C C . THR A 1 239 ? -7.695 23.594 -3.451 1 96.75 239 THR A C 1
ATOM 1922 O O . THR A 1 239 ? -7.375 24.781 -3.461 1 96.75 239 THR A O 1
ATOM 1925 N N . THR A 1 240 ? -7.656 22.797 -4.477 1 96.06 240 THR A N 1
ATOM 1926 C CA . THR A 1 240 ? -7.148 23.281 -5.758 1 96.06 240 THR A CA 1
ATOM 1927 C C . THR A 1 240 ? -8.273 23.891 -6.59 1 96.06 240 THR A C 1
ATOM 1929 O O . THR A 1 240 ? -8.023 24.5 -7.633 1 96.06 240 THR A O 1
ATOM 1932 N N . TYR A 1 241 ? -9.469 23.781 -6.156 1 95.38 241 TYR A N 1
ATOM 1933 C CA . TYR A 1 241 ? -10.617 24.391 -6.812 1 95.38 241 TYR A CA 1
ATOM 1934 C C . TYR A 1 241 ? -11.469 25.172 -5.816 1 95.38 241 TYR A C 1
ATOM 1936 O O . TYR A 1 241 ? -12.5 24.688 -5.355 1 95.38 241 TYR A O 1
ATOM 1944 N N . LEU A 1 242 ? -11.188 26.438 -5.656 1 96.94 242 LEU A N 1
ATOM 1945 C CA . LEU A 1 242 ? -11.766 27.234 -4.586 1 96.94 242 LEU A CA 1
ATOM 1946 C C . LEU A 1 242 ? -13.172 27.703 -4.957 1 96.94 242 LEU A C 1
ATOM 1948 O O . LEU A 1 242 ? -14 27.953 -4.078 1 96.94 242 LEU A O 1
ATOM 1952 N N . GLU A 1 243 ? -13.492 27.812 -6.203 1 94 243 GLU A N 1
ATOM 1953 C CA . GLU A 1 243 ? -14.805 28.297 -6.617 1 94 243 GLU A CA 1
ATOM 1954 C C . GLU A 1 243 ? -15.914 27.391 -6.082 1 94 243 GLU A C 1
ATOM 1956 O O . GLU A 1 243 ? -17.016 27.859 -5.773 1 94 243 GLU A O 1
ATOM 1961 N N . LYS A 1 244 ? -15.578 26.188 -6.055 1 94.88 244 LYS A N 1
ATOM 1962 C CA . LYS A 1 244 ? -16.547 25.234 -5.531 1 94.88 244 LYS A CA 1
ATOM 1963 C C . LYS A 1 244 ? -16.656 25.344 -4.016 1 94.88 244 LYS A C 1
ATOM 1965 O O . LYS A 1 244 ? -17.766 25.281 -3.469 1 94.88 244 LYS A O 1
ATOM 1970 N N . ASP A 1 245 ? -15.594 25.547 -3.355 1 95.38 245 ASP A N 1
ATOM 1971 C CA . ASP A 1 245 ? -15.539 25.5 -1.897 1 95.38 245 ASP A CA 1
ATOM 1972 C C . ASP A 1 245 ? -15.852 26.859 -1.289 1 95.38 245 ASP A C 1
ATOM 1974 O O . ASP A 1 245 ? -16.266 26.953 -0.128 1 95.38 245 ASP A O 1
ATOM 1978 N N . LEU A 1 246 ? -15.609 27.906 -1.997 1 96.75 246 LEU A N 1
ATOM 1979 C CA . LEU A 1 246 ? -15.914 29.281 -1.611 1 96.75 246 LEU A CA 1
ATOM 1980 C C . LEU A 1 246 ? -16.844 29.938 -2.623 1 96.75 246 LEU A C 1
ATOM 1982 O O . LEU A 1 246 ? -16.438 30.828 -3.361 1 96.75 246 LEU A O 1
ATOM 1986 N N . PRO A 1 247 ? -18.062 29.594 -2.533 1 94.88 247 PRO A N 1
ATOM 1987 C CA . PRO A 1 247 ? -19 30.078 -3.549 1 94.88 247 PRO A CA 1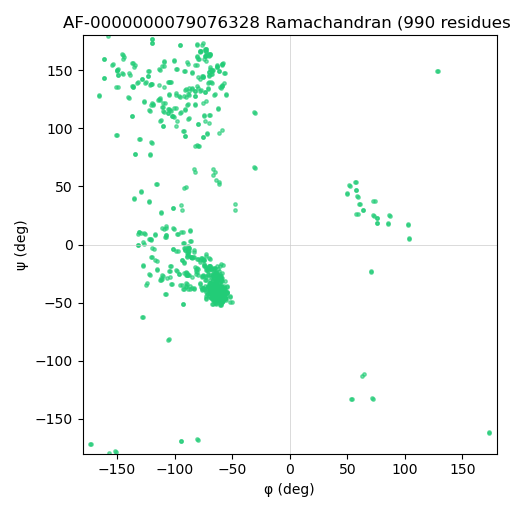
ATOM 1988 C C . PRO A 1 247 ? -19.266 31.578 -3.447 1 94.88 247 PRO A C 1
ATOM 1990 O O . PRO A 1 247 ? -19.062 32.188 -2.385 1 94.88 247 PRO A O 1
ATOM 1993 N N . PRO A 1 248 ? -19.812 32.188 -4.496 1 95.69 248 PRO A N 1
ATOM 1994 C CA . PRO A 1 248 ? -20.047 33.625 -4.551 1 95.69 248 PRO A CA 1
ATOM 1995 C C . PRO A 1 248 ? -20.953 34.094 -3.42 1 95.69 248 PRO A C 1
ATOM 1997 O O . PRO A 1 248 ? -20.719 35.156 -2.848 1 95.69 248 PRO A O 1
ATOM 2000 N N . LYS A 1 249 ? -21.906 33.281 -3.133 1 95.44 249 LYS A N 1
ATOM 2001 C CA . LYS A 1 249 ? -22.859 33.688 -2.092 1 95.44 249 LYS A CA 1
ATOM 2002 C C . LYS A 1 249 ? -22.141 33.875 -0.753 1 95.44 249 LYS A C 1
ATOM 2004 O O . LYS A 1 249 ? -22.5 34.781 0.013 1 95.44 249 LYS A O 1
ATOM 2009 N N . MET A 1 250 ? -21.219 33.094 -0.469 1 95.94 250 MET A N 1
ATOM 2010 C CA . MET A 1 250 ? -20.453 33.219 0.766 1 95.94 250 MET A CA 1
ATOM 2011 C C . MET A 1 250 ? -19.734 34.562 0.833 1 95.94 250 MET A C 1
ATOM 2013 O O . MET A 1 250 ? -19.797 35.25 1.853 1 95.94 250 MET A O 1
ATOM 2017 N N . TRP A 1 251 ? -19.109 35 -0.226 1 96.88 251 TRP A N 1
ATOM 2018 C CA . TRP A 1 251 ? -18.391 36.25 -0.287 1 96.88 251 TRP A CA 1
ATOM 2019 C C . TRP A 1 251 ? -19.344 37.438 -0.14 1 96.88 251 TRP A C 1
ATOM 2021 O O . TRP A 1 251 ? -19.031 38.406 0.556 1 96.88 251 TRP A O 1
ATOM 2031 N N . GLU A 1 252 ? -20.453 37.312 -0.772 1 96 252 GLU A N 1
ATOM 2032 C CA . GLU A 1 252 ? -21.453 38.375 -0.692 1 96 252 GLU A CA 1
ATOM 2033 C C . GLU A 1 252 ? -21.969 38.531 0.737 1 96 252 GLU A C 1
ATOM 2035 O O . GLU A 1 252 ? -22.078 39.656 1.226 1 96 252 GLU A O 1
ATOM 2040 N N . GLU A 1 253 ? -22.219 37.438 1.278 1 95.06 253 GLU A N 1
ATOM 2041 C CA . GLU A 1 253 ? -22.688 37.469 2.66 1 95.06 253 GLU A CA 1
ATOM 2042 C C . GLU A 1 253 ? -21.625 38.031 3.596 1 95.06 253 GLU A C 1
ATOM 2044 O O . GLU A 1 253 ? -21.938 38.844 4.477 1 95.06 253 GLU A O 1
ATOM 2049 N N . LEU A 1 254 ? -20.469 37.656 3.443 1 96.69 254 LEU A N 1
ATOM 2050 C CA . LEU A 1 254 ? -19.375 38.125 4.277 1 96.69 254 LEU A CA 1
ATOM 2051 C C . LEU A 1 254 ? -19.172 39.625 4.086 1 96.69 254 LEU A C 1
ATOM 2053 O O . LEU A 1 254 ? -18.969 40.375 5.059 1 96.69 254 LEU A O 1
ATOM 2057 N N . ALA A 1 255 ? -19.297 40.094 2.861 1 96.25 255 ALA A N 1
ATOM 2058 C CA . ALA A 1 255 ? -19.062 41.5 2.52 1 96.25 255 ALA A CA 1
ATOM 2059 C C . ALA A 1 255 ? -20.188 42.375 3.061 1 96.25 255 ALA A C 1
ATOM 2061 O O . ALA A 1 255 ? -20.016 43.594 3.229 1 96.25 255 ALA A O 1
ATOM 2062 N N . SER A 1 256 ? -21.266 41.781 3.295 1 96.06 256 SER A N 1
ATOM 2063 C CA . SER A 1 256 ? -22.375 42.531 3.85 1 96.06 256 SER A CA 1
ATOM 2064 C C . SER A 1 256 ? -22.125 42.906 5.297 1 96.06 256 SER A C 1
ATOM 2066 O O . SER A 1 256 ? -22.703 43.875 5.801 1 96.06 256 SER A O 1
ATOM 2068 N N . SER A 1 257 ? -21.219 42.188 5.93 1 96.31 257 SER A N 1
ATOM 2069 C CA . SER A 1 257 ? -20.969 42.438 7.348 1 96.31 257 SER A CA 1
ATOM 2070 C C . SER A 1 257 ? -19.578 43.031 7.57 1 96.31 257 SER A C 1
ATOM 2072 O O . SER A 1 257 ? -19.359 43.781 8.523 1 96.31 257 SER A O 1
ATOM 2074 N N . PHE A 1 258 ? -18.656 42.719 6.777 1 97.75 258 PHE A N 1
ATOM 2075 C CA . PHE A 1 258 ? -17.266 43.062 7.02 1 97.75 258 PHE A CA 1
ATOM 2076 C C . PHE A 1 258 ? -16.719 43.906 5.863 1 97.75 258 PHE A C 1
ATOM 2078 O O . PHE A 1 258 ? -16.922 43.562 4.695 1 97.75 258 PHE A O 1
ATOM 2085 N N . SER A 1 259 ? -15.977 44.938 6.148 1 96.81 259 SER A N 1
ATOM 2086 C CA . SER A 1 259 ? -15.406 45.812 5.129 1 96.81 259 SER A CA 1
ATOM 2087 C C . SER A 1 259 ? -14.031 45.312 4.684 1 96.81 259 SER A C 1
ATOM 2089 O O . SER A 1 259 ? -13.586 45.594 3.576 1 96.81 259 SER A O 1
ATOM 2091 N N . THR A 1 260 ? -13.375 44.594 5.578 1 97.12 260 THR A N 1
ATOM 2092 C CA . THR A 1 260 ? -12.023 44.094 5.324 1 97.12 260 THR A CA 1
ATOM 2093 C C . THR A 1 260 ? -11.969 42.562 5.477 1 97.12 260 THR A C 1
ATOM 2095 O O . THR A 1 260 ? -12.664 42 6.32 1 97.12 260 THR A O 1
ATOM 2098 N N . VAL A 1 261 ? -11.141 41.938 4.648 1 98 261 VAL A N 1
ATOM 2099 C CA . V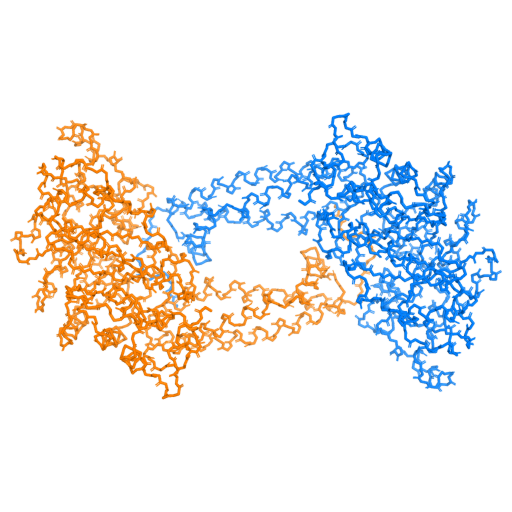AL A 1 261 ? -11.023 40.469 4.719 1 98 261 VAL A CA 1
ATOM 2100 C C . VAL A 1 261 ? -9.617 40.062 4.312 1 98 261 VAL A C 1
ATOM 2102 O O . VAL A 1 261 ? -8.922 40.781 3.592 1 98 261 VAL A O 1
ATOM 2105 N N . TRP A 1 262 ? -9.156 38.938 4.863 1 98.25 262 TRP A N 1
ATOM 2106 C CA . TRP A 1 262 ? -7.926 38.281 4.453 1 98.25 262 TRP A CA 1
ATOM 2107 C C . TRP A 1 262 ? -8.227 36.938 3.814 1 98.25 262 TRP A C 1
ATOM 2109 O O . TRP A 1 262 ? -9.273 36.312 4.086 1 98.25 262 TRP A O 1
ATOM 2119 N N . GLY A 1 263 ? -7.359 36.531 2.916 1 98.38 263 GLY A N 1
ATOM 2120 C CA . GLY A 1 263 ? -7.371 35.156 2.432 1 98.38 263 GLY A CA 1
ATOM 2121 C C . GLY A 1 263 ? -6.262 34.312 3.018 1 98.38 263 GLY A C 1
ATOM 2122 O O . GLY A 1 263 ? -5.141 34.781 3.203 1 98.38 263 GLY A O 1
ATOM 2123 N N . GLY A 1 264 ? -6.598 33.062 3.34 1 98.5 264 GLY A N 1
ATOM 2124 C CA . GLY A 1 264 ? -5.621 32.094 3.838 1 98.5 264 GLY A CA 1
ATOM 2125 C C . GLY A 1 264 ? -5.32 30.984 2.852 1 98.5 264 GLY A C 1
ATOM 2126 O O . GLY A 1 264 ? -6.098 30.047 2.717 1 98.5 264 GLY A O 1
ATOM 2127 N N . SER A 1 265 ? -4.203 31.078 2.18 1 98.62 265 SER A N 1
ATOM 2128 C CA . SER A 1 265 ? -3.684 30.016 1.315 1 98.62 265 SER A CA 1
ATOM 2129 C C . SER A 1 265 ? -2.691 29.141 2.061 1 98.62 265 SER A C 1
ATOM 2131 O O . SER A 1 265 ? -2.664 29.125 3.293 1 98.62 265 SER A O 1
ATOM 2133 N N . ALA A 1 266 ? -1.971 28.266 1.243 1 98.75 266 ALA A N 1
ATOM 2134 C CA . ALA A 1 266 ? -1.02 27.375 1.918 1 98.75 266 ALA A CA 1
ATOM 2135 C C . ALA A 1 266 ? 0.216 27.141 1.055 1 98.75 266 ALA A C 1
ATOM 2137 O O . ALA A 1 266 ? 0.127 27.125 -0.175 1 98.75 266 ALA A O 1
ATOM 2138 N N . PHE A 1 267 ? 1.349 26.984 1.721 1 98.75 267 PHE A N 1
ATOM 2139 C CA . PHE A 1 267 ? 2.559 26.594 1.005 1 98.75 267 PHE A CA 1
ATOM 2140 C C . PHE A 1 267 ? 3.102 25.266 1.54 1 98.75 267 PHE A C 1
ATOM 2142 O O . PHE A 1 267 ? 4.004 24.672 0.943 1 98.75 267 PHE A O 1
ATOM 2149 N N . LYS A 1 268 ? 2.541 24.797 2.691 1 98.56 268 LYS A N 1
ATOM 2150 C CA . LYS A 1 268 ? 2.891 23.5 3.24 1 98.56 268 LYS A CA 1
ATOM 2151 C C . LYS A 1 268 ? 1.836 23.016 4.234 1 98.56 268 LYS A C 1
ATOM 2153 O O . LYS A 1 268 ? 1.039 23.812 4.734 1 98.56 268 LYS A O 1
ATOM 2158 N N . GLY A 1 269 ? 1.815 21.781 4.473 1 98.06 269 GLY A N 1
ATOM 2159 C CA . GLY A 1 269 ? 1.045 21.172 5.547 1 98.06 269 GLY A CA 1
ATOM 2160 C C . GLY A 1 269 ? -0.44 21.094 5.246 1 98.06 269 GLY A C 1
ATOM 2161 O O . GLY A 1 269 ? -1.255 20.922 6.152 1 98.06 269 GLY A O 1
ATOM 2162 N N . ALA A 1 270 ? -0.8 21.203 4.008 1 97.56 270 ALA A N 1
ATOM 2163 C CA . ALA A 1 270 ? -2.223 21.203 3.672 1 97.56 270 ALA A CA 1
ATOM 2164 C C . ALA A 1 270 ? -2.537 20.141 2.631 1 97.56 270 ALA A C 1
ATOM 2166 O O . ALA A 1 270 ? -3.635 20.109 2.068 1 97.56 270 ALA A O 1
ATOM 2167 N N . ASP A 1 271 ? -1.565 19.25 2.312 1 95.5 271 ASP A N 1
ATOM 2168 C CA . ASP A 1 271 ? -1.725 18.203 1.312 1 95.5 271 ASP A CA 1
ATOM 2169 C C . ASP A 1 271 ? -1.731 16.812 1.963 1 95.5 271 ASP A C 1
ATOM 2171 O O . ASP A 1 271 ? -1.334 15.828 1.34 1 95.5 271 ASP A O 1
ATOM 2175 N N . GLY A 1 272 ? -2.16 16.781 3.188 1 95.44 272 GLY A N 1
ATOM 2176 C CA . GLY A 1 272 ? -2.127 15.562 3.979 1 95.44 272 GLY A CA 1
ATOM 2177 C C . GLY A 1 272 ? -1.445 15.742 5.32 1 95.44 272 GLY A C 1
ATOM 2178 O O . GLY A 1 272 ? -0.481 16.5 5.438 1 95.44 272 GLY A O 1
ATOM 2179 N N . PRO A 1 273 ? -1.852 15.016 6.297 1 96.75 273 PRO A N 1
ATOM 2180 C CA . PRO A 1 273 ? -1.401 15.297 7.664 1 96.75 273 PRO A CA 1
ATOM 2181 C C . PRO A 1 273 ? -0.024 14.703 7.961 1 96.75 273 PRO A C 1
ATOM 2183 O O . PRO A 1 273 ? 0.62 15.094 8.938 1 96.75 273 PRO A O 1
ATOM 2186 N N . ASN A 1 274 ? 0.4 13.703 7.156 1 97.25 274 ASN A N 1
ATOM 2187 C CA . ASN A 1 274 ? 1.679 13.062 7.438 1 97.25 274 ASN A CA 1
ATOM 2188 C C . ASN A 1 274 ? 2.566 13.008 6.199 1 97.25 274 ASN A C 1
ATOM 2190 O O . ASN A 1 274 ? 3.193 11.984 5.922 1 97.25 274 ASN A O 1
ATOM 2194 N N . ARG A 1 275 ? 2.623 14.141 5.488 1 97.12 275 ARG A N 1
ATOM 2195 C CA . ARG A 1 275 ? 3.504 14.227 4.328 1 97.12 275 ARG A CA 1
ATOM 2196 C C . ARG A 1 275 ? 4.906 14.672 4.738 1 97.12 275 ARG A C 1
ATOM 2198 O O . ARG A 1 275 ? 5.059 15.648 5.48 1 97.12 275 ARG A O 1
ATOM 2205 N N . TYR A 1 276 ? 5.883 13.883 4.273 1 97.88 276 TYR A N 1
ATOM 2206 C CA . TYR A 1 276 ? 7.242 14.266 4.641 1 97.88 276 TYR A CA 1
ATOM 2207 C C . TYR A 1 276 ? 7.934 14.977 3.484 1 97.88 276 TYR A C 1
ATOM 2209 O O . TYR A 1 276 ? 9.055 15.477 3.635 1 97.88 276 TYR A O 1
ATOM 2217 N N . TRP A 1 277 ? 7.289 15.078 2.346 1 97.88 277 TRP A N 1
ATOM 2218 C CA . TRP A 1 277 ? 7.797 15.766 1.163 1 97.88 277 TRP A CA 1
ATOM 2219 C C . TRP A 1 277 ? 6.742 16.703 0.58 1 97.88 277 TRP A C 1
ATOM 2221 O O . TRP A 1 277 ? 5.555 16.359 0.542 1 97.88 277 TRP A O 1
ATOM 2231 N N . ASN A 1 278 ? 7.152 17.828 0.169 1 97.75 278 ASN A N 1
ATOM 2232 C CA . ASN A 1 278 ? 6.25 18.844 -0.366 1 97.75 278 ASN A CA 1
ATOM 2233 C C . ASN A 1 278 ? 5.926 18.578 -1.834 1 97.75 278 ASN A C 1
ATOM 2235 O O . ASN A 1 278 ? 6.828 18.5 -2.668 1 97.75 278 ASN A O 1
ATOM 2239 N N . ARG A 1 279 ? 4.707 18.391 -2.242 1 95.12 279 ARG A N 1
ATOM 2240 C CA . ARG A 1 279 ? 4.25 18.281 -3.623 1 95.12 279 ARG A CA 1
ATOM 2241 C C . ARG A 1 279 ? 3.818 19.641 -4.168 1 95.12 279 ARG A C 1
ATOM 2243 O O . ARG A 1 279 ? 2.684 20.062 -3.955 1 95.12 279 ARG A O 1
ATOM 2250 N N . MET A 1 280 ? 4.582 20.328 -4.855 1 96.06 280 MET A N 1
ATOM 2251 C CA . MET A 1 280 ? 4.512 21.719 -5.27 1 96.06 280 MET A CA 1
ATOM 2252 C C . MET A 1 280 ? 3.227 21.984 -6.047 1 96.06 280 MET A C 1
ATOM 2254 O O . MET A 1 280 ? 2.604 23.047 -5.875 1 96.06 280 MET A O 1
ATOM 2258 N N . LYS A 1 281 ? 2.814 21.078 -6.816 1 96.06 281 LYS A N 1
ATOM 2259 C CA . LYS A 1 281 ? 1.717 21.281 -7.758 1 96.06 281 LYS A CA 1
ATOM 2260 C C . LYS A 1 281 ? 0.438 21.688 -7.031 1 96.06 281 LYS A C 1
ATOM 2262 O O . LYS A 1 281 ? -0.266 22.609 -7.465 1 96.06 281 LYS A O 1
ATOM 2267 N N . THR A 1 282 ? 0.182 21.031 -5.965 1 96.81 282 THR A N 1
ATOM 2268 C CA . THR A 1 282 ? -1.044 21.297 -5.219 1 96.81 282 THR A CA 1
ATOM 2269 C C . THR A 1 282 ? -1.027 22.703 -4.621 1 96.81 282 THR A C 1
ATOM 2271 O O . THR A 1 282 ? -2.047 23.391 -4.625 1 96.81 282 THR A O 1
ATOM 2274 N N . TYR A 1 283 ? 0.058 23.172 -4.16 1 98.31 283 TYR A N 1
ATOM 2275 C CA . TYR A 1 283 ? 0.17 24.484 -3.523 1 98.31 283 TYR A CA 1
ATOM 2276 C C . TYR A 1 283 ? 0.161 25.594 -4.559 1 98.31 283 TYR A C 1
ATOM 2278 O O . TYR A 1 283 ? -0.428 26.656 -4.336 1 98.31 283 TYR A O 1
ATOM 2286 N N . VAL A 1 284 ? 0.79 25.328 -5.684 1 98.25 284 VAL A N 1
ATOM 2287 C CA . VAL A 1 284 ? 0.763 26.297 -6.773 1 98.25 284 VAL A CA 1
ATOM 2288 C C . VAL A 1 284 ? -0.676 26.516 -7.23 1 98.25 284 VAL A C 1
ATOM 2290 O O . VAL A 1 284 ? -1.118 27.656 -7.379 1 98.25 284 VAL A O 1
ATOM 2293 N N . GLN A 1 285 ? -1.356 25.438 -7.359 1 98.19 285 GLN A N 1
ATOM 2294 C CA . GLN A 1 285 ? -2.74 25.547 -7.805 1 98.19 285 GLN A CA 1
ATOM 2295 C C . GLN A 1 285 ? -3.604 26.266 -6.766 1 98.19 285 GLN A C 1
ATOM 2297 O O . GLN A 1 285 ? -4.469 27.062 -7.113 1 98.19 285 GLN A O 1
ATOM 2302 N N . ASN A 1 286 ? -3.416 25.969 -5.547 1 98.56 286 ASN A N 1
ATOM 2303 C CA . ASN A 1 286 ? -4.16 26.641 -4.488 1 98.56 286 ASN A CA 1
ATOM 2304 C C . ASN A 1 286 ? -3.93 28.141 -4.504 1 98.56 286 ASN A C 1
ATOM 2306 O O . ASN A 1 286 ? -4.883 28.922 -4.426 1 98.56 286 ASN A O 1
ATOM 2310 N N . ASN A 1 287 ? -2.684 28.562 -4.621 1 98.56 287 ASN A N 1
ATOM 2311 C CA . ASN A 1 287 ? -2.355 29.984 -4.57 1 98.56 287 ASN A CA 1
ATOM 2312 C C . ASN A 1 287 ? -2.791 30.703 -5.844 1 98.56 287 ASN A C 1
ATOM 2314 O O . ASN A 1 287 ? -3.17 31.875 -5.797 1 98.56 287 ASN A O 1
ATOM 2318 N N . ARG A 1 288 ? -2.789 30 -6.969 1 98.25 288 ARG A N 1
ATOM 2319 C CA . ARG A 1 288 ? -3.381 30.562 -8.18 1 98.25 288 ARG A CA 1
ATOM 2320 C C . ARG A 1 288 ? -4.867 30.844 -7.984 1 98.25 288 ARG A C 1
ATOM 2322 O O . ARG A 1 288 ? -5.371 31.891 -8.391 1 98.25 288 ARG A O 1
ATOM 2329 N N . GLN A 1 289 ? -5.484 29.906 -7.387 1 98.25 289 GLN A N 1
ATOM 2330 C CA . GLN A 1 289 ? -6.914 30.047 -7.141 1 98.25 289 GLN A CA 1
ATOM 2331 C C . GLN A 1 289 ? -7.188 31.219 -6.191 1 98.25 289 GLN A C 1
ATOM 2333 O O . GLN A 1 289 ? -8.18 31.938 -6.352 1 98.25 289 GLN A O 1
ATOM 2338 N N . TRP A 1 290 ? -6.383 31.406 -5.25 1 98.5 290 TRP A N 1
ATOM 2339 C CA . TRP A 1 290 ? -6.566 32.531 -4.324 1 98.5 290 TRP A CA 1
ATOM 2340 C C . TRP A 1 290 ? -6.363 33.844 -5.031 1 98.5 290 TRP A C 1
ATOM 2342 O O . TRP A 1 290 ? -7.082 34.812 -4.762 1 98.5 290 TRP A O 1
ATOM 2352 N N . TYR A 1 291 ? -5.352 33.906 -5.891 1 97.69 291 TYR A N 1
ATOM 2353 C CA . TYR A 1 291 ? -5.207 35.094 -6.734 1 97.69 291 TYR A CA 1
ATOM 2354 C C . TYR A 1 291 ? -6.508 35.406 -7.465 1 97.69 291 TYR A C 1
ATOM 2356 O O . TYR A 1 291 ? -6.965 36.531 -7.473 1 97.69 291 TYR A O 1
ATOM 2364 N N . LEU A 1 292 ? -7.102 34.406 -8 1 97.06 292 LEU A N 1
ATOM 2365 C CA . LEU A 1 292 ? -8.32 34.594 -8.781 1 97.06 292 LEU A CA 1
ATOM 2366 C C . LEU A 1 292 ? -9.492 34.969 -7.879 1 97.06 292 LEU A C 1
ATOM 2368 O O . LEU A 1 292 ? -10.359 35.75 -8.289 1 97.06 292 LEU A O 1
ATOM 2372 N N . GLN A 1 293 ? -9.547 34.406 -6.656 1 97.44 293 GLN A N 1
ATOM 2373 C CA . GLN A 1 293 ? -10.578 34.812 -5.703 1 97.44 293 GLN A CA 1
ATOM 2374 C C . GLN A 1 293 ? -10.531 36.312 -5.43 1 97.44 293 GLN A C 1
ATOM 2376 O O . GLN A 1 293 ? -11.578 36.969 -5.398 1 97.44 293 GLN A O 1
ATOM 2381 N N . ALA A 1 294 ? -9.336 36.812 -5.199 1 96.94 294 ALA A N 1
ATOM 2382 C CA . ALA A 1 294 ? -9.18 38.25 -4.918 1 96.94 294 ALA A CA 1
ATOM 2383 C C . ALA A 1 294 ? -9.594 39.094 -6.121 1 96.94 294 ALA A C 1
ATOM 2385 O O . ALA A 1 294 ? -10.195 40.156 -5.961 1 96.94 294 ALA A O 1
ATOM 2386 N N . GLU A 1 295 ? -9.266 38.656 -7.305 1 95.69 295 GLU A N 1
ATOM 2387 C CA . GLU A 1 295 ? -9.633 39.375 -8.531 1 95.69 295 GLU A CA 1
ATOM 2388 C C . GLU A 1 295 ? -11.148 39.406 -8.711 1 95.69 295 GLU A C 1
ATOM 2390 O O . GLU A 1 295 ? -11.695 40.406 -9.148 1 95.69 295 GLU A O 1
ATOM 2395 N N . GLN A 1 296 ? -11.695 38.375 -8.383 1 96.38 296 GLN A N 1
ATOM 2396 C CA . GLN A 1 296 ? -13.117 38.219 -8.68 1 96.38 296 GLN A CA 1
ATOM 2397 C C . GLN A 1 296 ? -13.977 38.875 -7.613 1 96.38 296 GLN A C 1
ATOM 2399 O O . GLN A 1 296 ? -15.016 39.469 -7.926 1 96.38 296 GLN A O 1
ATOM 2404 N N . TYR A 1 297 ? -13.547 38.781 -6.352 1 97 297 TYR A N 1
ATOM 2405 C CA . TYR A 1 297 ? -14.461 39.156 -5.281 1 97 297 TYR A CA 1
ATOM 2406 C C . TYR A 1 297 ? -13.883 40.312 -4.461 1 97 297 TYR A C 1
ATOM 2408 O O . TYR A 1 297 ? -14.539 40.812 -3.553 1 97 297 TYR A O 1
ATOM 2416 N N . GLY A 1 298 ? -12.695 40.781 -4.742 1 96.19 298 GLY A N 1
ATOM 2417 C CA . GLY A 1 298 ? -12.039 41.812 -3.971 1 96.19 298 GLY A CA 1
ATOM 2418 C C . GLY A 1 298 ? -12.844 43.094 -3.906 1 96.19 298 GLY A C 1
ATOM 2419 O O . GLY A 1 298 ? -12.828 43.812 -2.889 1 96.19 298 GLY A O 1
ATOM 2420 N N . GLU A 1 299 ? -13.578 43.375 -4.922 1 96.12 299 GLU A N 1
ATOM 2421 C CA . GLU A 1 299 ? -14.305 44.656 -5.035 1 96.12 299 GLU A CA 1
ATOM 2422 C C . GLU A 1 299 ? -15.516 44.656 -4.113 1 96.12 299 GLU A C 1
ATOM 2424 O O . GLU A 1 299 ? -16.094 45.719 -3.871 1 96.12 299 GLU A O 1
ATOM 2429 N N . LEU A 1 300 ? -15.891 43.5 -3.688 1 97 300 LEU A N 1
ATOM 2430 C CA . LEU A 1 300 ? -17.016 43.438 -2.764 1 97 300 LEU A CA 1
ATOM 2431 C C . LEU A 1 300 ? -16.656 44.094 -1.431 1 97 300 LEU A C 1
ATOM 2433 O O . LEU A 1 300 ? -17.547 44.469 -0.666 1 97 300 LEU A O 1
ATOM 2437 N N . PHE A 1 301 ? -15.406 44.219 -1.134 1 97.38 301 PHE A N 1
ATOM 2438 C CA . PHE A 1 301 ? -14.906 44.75 0.134 1 97.38 301 PHE A CA 1
ATOM 2439 C C . PHE A 1 301 ? -14.258 46.094 -0.062 1 97.38 301 PHE A C 1
ATOM 2441 O O . PHE A 1 301 ? -13.703 46.375 -1.125 1 97.38 301 PHE A O 1
ATOM 2448 N N . SER A 1 302 ? -14.305 46.812 0.995 1 96.25 302 SER A N 1
ATOM 2449 C CA . SER A 1 302 ? -13.516 48.062 0.955 1 96.25 302 SER A CA 1
ATOM 2450 C C . SER A 1 302 ? -12.023 47.75 0.88 1 96.25 302 SER A C 1
ATOM 2452 O O . SER A 1 302 ? -11.258 48.531 0.326 1 96.25 302 SER A O 1
ATOM 2454 N N . ASN A 1 303 ? -11.734 46.625 1.521 1 95.75 303 ASN A N 1
ATOM 2455 C CA . ASN A 1 303 ? -10.32 46.25 1.577 1 95.75 303 ASN A CA 1
ATOM 2456 C C . ASN A 1 303 ? -10.133 44.75 1.636 1 95.75 303 ASN A C 1
ATOM 2458 O O . ASN A 1 303 ? -10.141 44.156 2.719 1 95.75 303 ASN A O 1
ATOM 2462 N N . PHE A 1 304 ? -9.945 44.219 0.493 1 96.62 304 PHE A N 1
ATOM 2463 C CA . PHE A 1 304 ? -9.344 42.875 0.512 1 96.62 304 PHE A CA 1
ATOM 2464 C C . PHE A 1 304 ? -7.852 42.969 0.826 1 96.62 304 PHE A C 1
ATOM 2466 O O . PHE A 1 304 ? -7.027 43.125 -0.08 1 96.62 304 PHE A O 1
ATOM 2473 N N . HIS A 1 305 ? -7.496 42.875 1.979 1 95.69 305 HIS A N 1
ATOM 2474 C CA . HIS A 1 305 ? -6.238 43.344 2.535 1 95.69 305 HIS A CA 1
ATOM 2475 C C . HIS A 1 305 ? -5.055 42.562 1.976 1 95.69 305 HIS A C 1
ATOM 2477 O O . HIS A 1 305 ? -4.047 43.156 1.577 1 95.69 305 HIS A O 1
ATOM 2483 N N . GLY A 1 306 ? -5.172 41.281 2.059 1 97.25 306 GLY A N 1
ATOM 2484 C CA . GLY A 1 306 ? -4.047 40.469 1.593 1 97.25 306 GLY A CA 1
ATOM 2485 C C . GLY A 1 306 ? -4.207 39 1.89 1 97.25 306 GLY A C 1
ATOM 2486 O O . GLY A 1 306 ? -5.328 38.5 1.995 1 97.25 306 GLY A O 1
ATOM 2487 N N . PHE A 1 307 ? -3.043 38.281 1.834 1 98.5 307 PHE A N 1
ATOM 2488 C CA . PHE A 1 307 ? -3.049 36.844 1.967 1 98.5 307 PHE A CA 1
ATOM 2489 C C . PHE A 1 307 ? -2.121 36.406 3.092 1 98.5 307 PHE A C 1
ATOM 2491 O O . PHE A 1 307 ? -1.034 36.938 3.264 1 98.5 307 PHE A O 1
ATOM 2498 N N . ILE A 1 308 ? -2.578 35.438 3.834 1 98.69 308 ILE A N 1
ATOM 2499 C CA . ILE A 1 308 ? -1.722 34.688 4.746 1 98.69 308 ILE A CA 1
ATOM 2500 C C . ILE A 1 308 ? -1.374 33.344 4.133 1 98.69 308 ILE A C 1
ATOM 2502 O O . ILE A 1 308 ? -2.246 32.469 3.963 1 98.69 308 ILE A O 1
ATOM 2506 N N . LEU A 1 309 ? -0.15 33.125 3.75 1 98.81 309 LEU A N 1
ATOM 2507 C CA . LEU A 1 309 ? 0.302 31.812 3.299 1 98.81 309 LEU A CA 1
ATOM 2508 C C . LEU A 1 309 ? 0.586 30.906 4.484 1 98.81 309 LEU A C 1
ATOM 2510 O O . LEU A 1 309 ? 1.639 31.016 5.117 1 98.81 309 LEU A O 1
ATOM 2514 N N . THR A 1 310 ? -0.324 30.016 4.695 1 98.75 310 THR A N 1
ATOM 2515 C CA . THR A 1 310 ? -0.232 29.203 5.898 1 98.75 310 THR A CA 1
ATOM 2516 C C . THR A 1 310 ? 0.762 28.062 5.699 1 98.75 310 THR A C 1
ATOM 2518 O O . THR A 1 310 ? 0.841 27.469 4.617 1 98.75 310 THR A O 1
ATOM 2521 N N . GLY A 1 311 ? 1.578 27.828 6.648 1 98.56 311 GLY A N 1
ATOM 2522 C CA . GLY A 1 311 ? 2.484 26.703 6.723 1 98.56 311 GLY A CA 1
ATOM 2523 C C . GLY A 1 311 ? 2.248 25.828 7.938 1 98.56 311 GLY A C 1
ATOM 2524 O O . GLY A 1 311 ? 2.947 25.953 8.945 1 98.56 311 GLY A O 1
ATOM 2525 N N . TRP A 1 312 ? 1.394 24.875 7.816 1 98.25 312 TRP A N 1
ATOM 2526 C CA . TRP A 1 312 ? 1.021 24.016 8.938 1 98.25 312 TRP A CA 1
ATOM 2527 C C . TRP A 1 312 ? 2.09 22.969 9.203 1 98.25 312 TRP A C 1
ATOM 2529 O O . TRP A 1 312 ? 2.562 22.297 8.273 1 98.25 312 TRP A O 1
ATOM 2539 N N . GLN A 1 313 ? 2.424 22.875 10.445 1 98 313 GLN A N 1
ATOM 2540 C CA . GLN A 1 313 ? 3.41 21.875 10.828 1 98 313 GLN A CA 1
ATOM 2541 C C . GLN A 1 313 ? 2.74 20.656 11.469 1 98 313 GLN A C 1
ATOM 2543 O O . GLN A 1 313 ? 3.26 19.531 11.383 1 98 313 GLN A O 1
ATOM 2548 N N . ARG A 1 314 ? 1.691 20.875 12.172 1 96.62 314 ARG A N 1
ATOM 2549 C CA . ARG A 1 314 ? 0.801 19.844 12.688 1 96.62 314 ARG A CA 1
ATOM 2550 C C . ARG A 1 314 ? -0.626 20.359 12.82 1 96.62 314 ARG A C 1
ATOM 2552 O O . ARG A 1 314 ? -0.838 21.531 13.141 1 96.62 314 ARG A O 1
ATOM 2559 N N . TYR A 1 315 ? -1.552 19.5 12.688 1 96.75 315 TYR A N 1
ATOM 2560 C CA . TYR A 1 315 ? -2.949 19.906 12.68 1 96.75 315 TYR A CA 1
ATOM 2561 C C . TYR A 1 315 ? -3.424 20.25 14.086 1 96.75 315 TYR A C 1
ATOM 2563 O O . TYR A 1 315 ? -4.234 21.156 14.273 1 96.75 315 TYR A O 1
ATOM 2571 N N . ASP A 1 316 ? -2.99 19.562 15.008 1 96.56 316 ASP A N 1
ATOM 2572 C CA . ASP A 1 316 ? -3.143 19.859 16.438 1 96.56 316 ASP A CA 1
ATOM 2573 C C . ASP A 1 316 ? -1.981 19.297 17.234 1 96.56 316 ASP A C 1
ATOM 2575 O O . ASP A 1 316 ? -1.031 18.75 16.672 1 96.56 316 ASP A O 1
ATOM 2579 N N . HIS A 1 317 ? -1.986 19.438 18.469 1 96.31 317 HIS A N 1
ATOM 2580 C CA . HIS A 1 317 ? -0.818 19.141 19.297 1 96.31 317 HIS A CA 1
ATOM 2581 C C . HIS A 1 317 ? -0.554 17.641 19.344 1 96.31 317 HIS A C 1
ATOM 2583 O O . HIS A 1 317 ? 0.51 17.203 19.797 1 96.31 317 HIS A O 1
ATOM 2589 N N . PHE A 1 318 ? -1.493 16.812 18.875 1 96.75 318 PHE A N 1
ATOM 2590 C CA . PHE A 1 318 ? -1.327 15.367 18.906 1 96.75 318 PHE A CA 1
ATOM 2591 C C . PHE A 1 318 ? -0.985 14.828 17.531 1 96.75 318 PHE A C 1
ATOM 2593 O O . PHE A 1 318 ? -0.521 13.695 17.391 1 96.75 318 PHE A O 1
ATOM 2600 N N . ALA A 1 319 ? -1.241 15.562 16.5 1 97.62 319 ALA A N 1
ATOM 2601 C CA . ALA A 1 319 ? -1.175 15.086 15.117 1 97.62 319 ALA A CA 1
ATOM 2602 C C . ALA A 1 319 ? 0.272 14.883 14.68 1 97.62 319 ALA A C 1
ATOM 2604 O O . ALA A 1 319 ? 1.2 15.375 15.328 1 97.62 319 ALA A O 1
ATOM 2605 N N . SER A 1 320 ? 0.422 14.242 13.633 1 97.62 320 SER A N 1
ATOM 2606 C CA . SER A 1 320 ? 1.722 13.984 13.023 1 97.62 320 SER A CA 1
ATOM 2607 C C . SER A 1 320 ? 2.328 15.258 12.453 1 97.62 320 SER A C 1
ATOM 2609 O O . SER A 1 320 ? 1.633 16.266 12.289 1 97.62 320 SER A O 1
ATOM 2611 N N . LEU A 1 321 ? 3.627 15.133 12.203 1 98.12 321 LEU A N 1
ATOM 2612 C CA . LEU A 1 321 ? 4.293 16.25 11.539 1 98.12 321 LEU A CA 1
ATOM 2613 C C . LEU A 1 321 ? 3.912 16.312 10.062 1 98.12 321 LEU A C 1
ATOM 2615 O O . LEU A 1 321 ? 3.922 15.297 9.375 1 98.12 321 LEU A O 1
ATOM 2619 N N . CYS A 1 322 ? 3.541 17.453 9.625 1 98.19 322 CYS A N 1
ATOM 2620 C CA . CYS A 1 322 ? 3.398 17.719 8.195 1 98.19 322 CYS A CA 1
ATOM 2621 C C . CYS A 1 322 ? 4.754 17.984 7.551 1 98.19 322 CYS A C 1
ATOM 2623 O O . CYS A 1 322 ? 5.793 17.688 8.141 1 98.19 322 CYS A O 1
ATOM 2625 N N . GLU A 1 323 ? 4.797 18.469 6.328 1 98.38 323 GLU A N 1
ATOM 2626 C CA . GLU A 1 323 ? 6.051 18.844 5.672 1 98.38 323 GLU A CA 1
ATOM 2627 C C . GLU A 1 323 ? 6.84 19.844 6.512 1 98.38 323 GLU A C 1
ATOM 2629 O O . GLU A 1 323 ? 6.309 20.875 6.93 1 98.38 323 GLU A O 1
ATOM 2634 N N . LEU A 1 324 ? 8.055 19.516 6.715 1 98.75 324 LEU A N 1
ATOM 2635 C CA . LEU A 1 324 ? 8.914 20.438 7.457 1 98.75 324 LEU A CA 1
ATOM 2636 C C . LEU A 1 324 ? 9.281 21.641 6.613 1 98.75 324 LEU A C 1
ATOM 2638 O O . LEU A 1 324 ? 9.125 21.625 5.391 1 98.75 324 LEU A O 1
ATOM 2642 N N . MET A 1 325 ? 9.742 22.688 7.277 1 98.62 325 MET A N 1
ATOM 2643 C CA . MET A 1 325 ? 10.086 23.938 6.602 1 98.62 325 MET A CA 1
ATOM 2644 C C . MET A 1 325 ? 11.164 23.703 5.551 1 98.62 325 MET A C 1
ATOM 2646 O O . MET A 1 325 ? 11.047 24.188 4.422 1 98.62 325 MET A O 1
ATOM 2650 N N . PRO A 1 326 ? 12.172 22.875 5.805 1 98.69 326 PRO A N 1
ATOM 2651 C CA . PRO A 1 326 ? 13.266 22.719 4.836 1 98.69 326 PRO A CA 1
ATOM 2652 C C . PRO A 1 326 ? 12.797 22.125 3.508 1 98.69 326 PRO A C 1
ATOM 2654 O O . PRO A 1 326 ? 13.297 22.516 2.445 1 98.69 326 PRO A O 1
ATOM 2657 N N . VAL A 1 327 ? 11.836 21.234 3.559 1 98.5 327 VAL A N 1
ATOM 2658 C CA . VAL A 1 327 ? 11.398 20.594 2.322 1 98.5 327 VAL A CA 1
ATOM 2659 C C . VAL A 1 327 ? 10.336 21.469 1.644 1 98.5 327 VAL A C 1
ATOM 2661 O O . VAL A 1 327 ? 9.828 21.109 0.574 1 98.5 327 VAL A O 1
ATOM 2664 N N . SER A 1 328 ? 10.047 22.656 2.24 1 98.56 328 SER A N 1
ATOM 2665 C CA . SER A 1 328 ? 8.938 23.469 1.74 1 98.56 328 SER A CA 1
ATOM 2666 C C . SER A 1 328 ? 9.414 24.859 1.325 1 98.56 328 SER A C 1
ATOM 2668 O O . SER A 1 328 ? 8.609 25.719 0.979 1 98.56 328 SER A O 1
ATOM 2670 N N . MET A 1 329 ? 10.711 25.078 1.381 1 98.62 329 MET A N 1
ATOM 2671 C CA . MET A 1 329 ? 11.25 26.406 1.105 1 98.62 329 MET A CA 1
ATOM 2672 C C . MET A 1 329 ? 10.992 26.812 -0.341 1 98.62 329 MET A C 1
ATOM 2674 O O . MET A 1 329 ? 10.648 27.969 -0.615 1 98.62 329 MET A O 1
ATOM 2678 N N . ALA A 1 330 ? 11.172 25.859 -1.248 1 98.44 330 ALA A N 1
ATOM 2679 C CA . ALA A 1 330 ? 10.867 26.141 -2.646 1 98.44 330 ALA A CA 1
ATOM 2680 C C . ALA A 1 330 ? 9.391 26.5 -2.826 1 98.44 330 ALA A C 1
ATOM 2682 O O . ALA A 1 330 ? 9.055 27.422 -3.559 1 98.44 330 ALA A O 1
ATOM 2683 N N . SER A 1 331 ? 8.578 25.719 -2.189 1 98.69 331 SER A N 1
ATOM 2684 C CA . SER A 1 331 ? 7.145 25.969 -2.246 1 98.69 331 SER A CA 1
ATOM 2685 C C . SER A 1 331 ? 6.809 27.359 -1.714 1 98.69 331 SER A C 1
ATOM 2687 O O . SER A 1 331 ? 6.004 28.078 -2.309 1 98.69 331 SER A O 1
ATOM 2689 N N . LEU A 1 332 ? 7.41 27.75 -0.613 1 98.75 332 LEU A N 1
ATOM 2690 C CA . LEU A 1 332 ? 7.215 29.078 -0.036 1 98.75 332 LEU A CA 1
ATOM 2691 C C . LEU A 1 332 ? 7.605 30.172 -1.03 1 98.75 332 LEU A C 1
ATOM 2693 O O . LEU A 1 332 ? 6.824 31.094 -1.286 1 98.75 332 LEU A O 1
ATOM 2697 N N . ALA A 1 333 ? 8.75 30.016 -1.584 1 98.75 333 ALA A N 1
ATOM 2698 C CA . ALA A 1 333 ? 9.289 31.031 -2.488 1 98.75 333 ALA A CA 1
ATOM 2699 C C . ALA A 1 333 ? 8.398 31.203 -3.713 1 98.75 333 ALA A C 1
ATOM 2701 O O . ALA A 1 333 ? 8.07 32.344 -4.094 1 98.75 333 ALA A O 1
ATOM 2702 N N . ILE A 1 334 ? 8.008 30.094 -4.281 1 98.56 334 ILE A N 1
ATOM 2703 C CA . ILE A 1 334 ? 7.223 30.109 -5.512 1 98.56 334 ILE A CA 1
ATOM 2704 C C . ILE A 1 334 ? 5.832 30.656 -5.227 1 98.56 334 ILE A C 1
ATOM 2706 O O . ILE A 1 334 ? 5.344 31.531 -5.949 1 98.56 334 ILE A O 1
ATOM 2710 N N . ASN A 1 335 ? 5.254 30.281 -4.145 1 98.62 335 ASN A N 1
ATOM 2711 C CA . ASN A 1 335 ? 3.852 30.609 -3.904 1 98.62 335 ASN A CA 1
ATOM 2712 C C . ASN A 1 335 ? 3.688 32.031 -3.387 1 98.62 335 ASN A C 1
ATOM 2714 O O . ASN A 1 335 ? 2.627 32.625 -3.555 1 98.62 335 ASN A O 1
ATOM 2718 N N . LEU A 1 336 ? 4.746 32.594 -2.789 1 98.38 336 LEU A N 1
ATOM 2719 C CA . LEU A 1 336 ? 4.727 34 -2.447 1 98.38 336 LEU A CA 1
ATOM 2720 C C . LEU A 1 336 ? 4.555 34.875 -3.695 1 98.38 336 LEU A C 1
ATOM 2722 O O . LEU A 1 336 ? 3.932 35.938 -3.641 1 98.38 336 LEU A O 1
ATOM 2726 N N . LYS A 1 337 ? 5.098 34.375 -4.812 1 97.88 337 LYS A N 1
ATOM 2727 C CA . LYS A 1 337 ? 4.988 35.125 -6.07 1 97.88 337 LYS A CA 1
ATOM 2728 C C . LYS A 1 337 ? 3.68 34.781 -6.785 1 97.88 337 LYS A C 1
ATOM 2730 O O . LYS A 1 337 ? 3.037 35.688 -7.344 1 97.88 337 LYS A O 1
ATOM 2735 N N . ILE A 1 338 ? 3.283 33.562 -6.676 1 97.88 338 ILE A N 1
ATOM 2736 C CA . ILE A 1 338 ? 2.102 33.094 -7.395 1 97.88 338 ILE A CA 1
ATOM 2737 C C . ILE A 1 338 ? 0.857 33.781 -6.848 1 97.88 338 ILE A C 1
ATOM 2739 O O . ILE A 1 338 ? 0.002 34.25 -7.617 1 97.88 338 ILE A O 1
ATOM 2743 N N . VAL A 1 339 ? 0.765 33.906 -5.535 1 97.81 339 VAL A N 1
ATOM 2744 C CA . VAL A 1 339 ? -0.446 34.438 -4.934 1 97.81 339 VAL A CA 1
ATOM 2745 C C . VAL A 1 339 ? -0.583 35.906 -5.293 1 97.81 339 VAL A C 1
ATOM 2747 O O . VAL A 1 339 ? -1.692 36.469 -5.32 1 97.81 339 VAL A O 1
ATOM 2750 N N . LYS A 1 340 ? 0.528 36.594 -5.684 1 94.56 340 LYS A N 1
ATOM 2751 C CA . LYS A 1 340 ? 0.538 38 -6.02 1 94.56 340 LYS A CA 1
ATOM 2752 C C . LYS A 1 340 ? 0.352 38.219 -7.52 1 94.56 340 LYS A C 1
ATOM 2754 O O . LYS A 1 340 ? -0.314 39.156 -7.941 1 94.56 340 LYS A O 1
ATOM 2759 N N . ASN A 1 341 ? 0.927 37.281 -8.312 1 93.38 341 ASN A N 1
ATOM 2760 C CA . ASN A 1 341 ? 1.059 37.562 -9.742 1 93.38 341 ASN A CA 1
ATOM 2761 C C . ASN A 1 341 ? 0.472 36.438 -10.594 1 93.38 341 ASN A C 1
ATOM 2763 O O . ASN A 1 341 ? 0.563 36.5 -11.828 1 93.38 341 ASN A O 1
ATOM 2767 N N . PHE A 1 342 ? -0.048 35.5 -9.977 1 95.56 342 PHE A N 1
ATOM 2768 C CA . PHE A 1 342 ? -0.621 34.344 -10.664 1 95.56 342 PHE A CA 1
ATOM 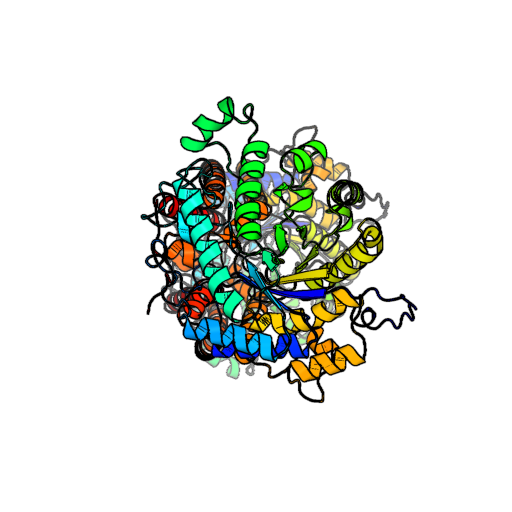2769 C C . PHE A 1 342 ? 0.474 33.5 -11.281 1 95.56 342 PHE A C 1
ATOM 2771 O O . PHE A 1 342 ? 0.284 32.281 -11.492 1 95.56 342 PHE A O 1
ATOM 2778 N N . ALA A 1 343 ? 1.643 34.094 -11.555 1 95.06 343 ALA A N 1
ATOM 2779 C CA . ALA A 1 343 ? 2.756 33.406 -12.188 1 95.06 343 ALA A CA 1
ATOM 2780 C C . ALA A 1 343 ? 4.094 33.906 -11.648 1 95.06 343 ALA A C 1
ATOM 2782 O O . ALA A 1 343 ? 4.152 34.906 -10.953 1 95.06 343 ALA A O 1
ATOM 2783 N N . VAL A 1 344 ? 5.078 33.062 -11.945 1 95.81 344 VAL A N 1
ATOM 2784 C CA . VAL A 1 344 ? 6.434 33.469 -11.586 1 95.81 344 VAL A CA 1
ATOM 2785 C C . VAL A 1 344 ? 7.074 34.219 -12.75 1 95.81 344 VAL A C 1
ATOM 2787 O O . VAL A 1 344 ? 7.297 33.656 -13.82 1 95.81 344 VAL A O 1
ATOM 2790 N N . THR A 1 345 ? 7.383 35.469 -12.547 1 94.94 345 THR A N 1
ATOM 2791 C CA . THR A 1 345 ? 8.031 36.25 -13.586 1 94.94 345 THR A CA 1
ATOM 2792 C C . THR A 1 345 ? 9.531 35.969 -13.625 1 94.94 345 THR A C 1
ATOM 2794 O O . THR A 1 345 ? 10.062 35.312 -12.742 1 94.94 345 THR A O 1
ATOM 2797 N N . GLU A 1 346 ? 10.164 36.531 -14.648 1 94 346 GLU A N 1
ATOM 2798 C CA . GLU A 1 346 ? 11.609 36.375 -14.758 1 94 346 GLU A CA 1
ATOM 2799 C C . GLU A 1 346 ? 12.32 37.031 -13.586 1 94 346 GLU A C 1
ATOM 2801 O O . GLU A 1 346 ? 13.289 36.469 -13.047 1 94 346 GLU A O 1
ATOM 2806 N N . ASN A 1 347 ? 11.867 38.156 -13.273 1 95.12 347 ASN A N 1
ATOM 2807 C CA . ASN A 1 347 ? 12.438 38.844 -12.117 1 95.12 347 ASN A CA 1
ATOM 2808 C C . ASN A 1 347 ? 12.211 38.062 -10.828 1 95.12 347 ASN A C 1
ATOM 2810 O O . ASN A 1 347 ? 13.086 38 -9.961 1 95.12 347 ASN A O 1
ATOM 2814 N N . ASP A 1 348 ? 11.039 37.5 -10.719 1 96.38 348 ASP A N 1
ATOM 2815 C CA . ASP A 1 348 ? 10.742 36.656 -9.562 1 96.38 348 ASP A CA 1
ATOM 2816 C C . ASP A 1 348 ? 11.695 35.469 -9.484 1 96.38 348 ASP A C 1
ATOM 2818 O O . ASP A 1 348 ? 12.164 35.125 -8.406 1 96.38 348 ASP A O 1
ATOM 2822 N N . ALA A 1 349 ? 11.891 34.938 -10.641 1 96.94 349 ALA A N 1
ATOM 2823 C CA . ALA A 1 349 ? 12.766 33.75 -10.711 1 96.94 349 ALA A CA 1
ATOM 2824 C C . ALA A 1 349 ? 14.164 34.094 -10.188 1 96.94 349 ALA A C 1
ATOM 2826 O O . ALA A 1 349 ? 14.742 33.344 -9.398 1 96.94 349 ALA A O 1
ATOM 2827 N N . ASP A 1 350 ? 14.625 35.219 -10.617 1 96.69 350 ASP A N 1
ATOM 2828 C CA . ASP A 1 350 ? 15.953 35.656 -10.188 1 96.69 350 ASP A CA 1
ATOM 2829 C C . ASP A 1 350 ? 16 35.875 -8.68 1 96.69 350 ASP A C 1
ATOM 2831 O O . ASP A 1 350 ? 16.969 35.469 -8.016 1 96.69 350 ASP A O 1
ATOM 2835 N N . LEU A 1 351 ? 15.023 36.469 -8.164 1 97 351 LEU A N 1
ATOM 2836 C CA . LEU A 1 351 ? 14.938 36.719 -6.73 1 97 351 LEU A CA 1
ATOM 2837 C C . LEU A 1 351 ? 14.891 35.438 -5.941 1 97 351 LEU A C 1
ATOM 2839 O O . LEU A 1 351 ? 15.531 35.312 -4.895 1 97 351 LEU A O 1
ATOM 2843 N N . ILE A 1 352 ? 14.156 34.531 -6.434 1 98.44 352 ILE A N 1
ATOM 2844 C CA . ILE A 1 352 ? 13.992 33.219 -5.766 1 98.44 352 ILE A CA 1
ATOM 2845 C C . ILE A 1 352 ? 15.328 32.5 -5.742 1 98.44 352 ILE A C 1
ATOM 2847 O O . ILE A 1 352 ? 15.75 32 -4.691 1 98.44 352 ILE A O 1
ATOM 2851 N N . LEU A 1 353 ? 15.961 32.406 -6.898 1 98.44 353 LEU A N 1
ATOM 2852 C CA . LEU A 1 353 ? 17.219 31.703 -7.004 1 98.44 353 LEU A CA 1
ATOM 2853 C C . LEU A 1 353 ? 18.281 32.312 -6.094 1 98.44 353 LEU A C 1
ATOM 2855 O O . LEU A 1 353 ? 19.078 31.609 -5.484 1 98.44 353 LEU A O 1
ATOM 2859 N N . GLN A 1 354 ? 18.219 33.594 -5.957 1 98.06 354 GLN A N 1
ATOM 2860 C CA . GLN A 1 354 ? 19.156 34.281 -5.09 1 98.06 354 GLN A CA 1
ATOM 2861 C C . GLN A 1 354 ? 18.844 34.031 -3.617 1 98.06 354 GLN A C 1
ATOM 2863 O O . GLN A 1 354 ? 19.719 33.719 -2.826 1 98.06 354 GLN A O 1
ATOM 2868 N N . ALA A 1 355 ? 17.609 34.156 -3.254 1 98.38 355 ALA A N 1
ATOM 2869 C CA . ALA A 1 355 ? 17.172 34.031 -1.865 1 98.38 355 ALA A CA 1
ATOM 2870 C C . ALA A 1 355 ? 17.422 32.625 -1.348 1 98.38 355 ALA A C 1
ATOM 2872 O O . ALA A 1 355 ? 17.766 32.438 -0.175 1 98.38 355 ALA A O 1
ATOM 2873 N N . LEU A 1 356 ? 17.312 31.641 -2.242 1 98.56 356 LEU A N 1
ATOM 2874 C CA . LEU A 1 356 ? 17.5 30.25 -1.845 1 98.56 356 LEU A CA 1
ATOM 2875 C C . LEU A 1 356 ? 18.953 29.812 -2.033 1 98.56 356 LEU A C 1
ATOM 2877 O O . LEU A 1 356 ? 19.297 28.656 -1.784 1 98.56 356 LEU A O 1
ATOM 2881 N N . LYS A 1 357 ? 19.75 30.766 -2.486 1 98.44 357 LYS A N 1
ATOM 2882 C CA . LYS A 1 357 ? 21.188 30.531 -2.672 1 98.44 357 LYS A CA 1
ATOM 2883 C C . LYS A 1 357 ? 21.422 29.359 -3.619 1 98.44 357 LYS A C 1
ATOM 2885 O O . LYS A 1 357 ? 22.172 28.438 -3.287 1 98.44 357 LYS A O 1
ATOM 2890 N N . CYS A 1 358 ? 20.844 29.438 -4.742 1 98.31 358 CYS A N 1
ATOM 2891 C CA . CYS A 1 358 ? 21 28.391 -5.75 1 98.31 358 CYS A CA 1
ATOM 2892 C C . CYS A 1 358 ? 22.25 28.609 -6.578 1 98.31 358 CYS A C 1
ATOM 2894 O O . CYS A 1 358 ? 22.641 29.75 -6.852 1 98.31 358 CYS A O 1
ATOM 2896 N N . PRO A 1 359 ? 22.812 27.516 -6.984 1 97.31 359 PRO A N 1
ATOM 2897 C CA . PRO A 1 359 ? 23.922 27.656 -7.941 1 97.31 359 PRO A CA 1
ATOM 2898 C C . PRO A 1 359 ? 23.5 28.391 -9.219 1 97.31 359 PRO A C 1
ATOM 2900 O O . PRO A 1 359 ? 22.328 28.328 -9.609 1 97.31 359 PRO A O 1
ATOM 2903 N N . SER A 1 360 ? 24.422 29 -9.914 1 94.69 360 SER A N 1
ATOM 2904 C CA . SER A 1 360 ? 24.156 29.891 -11.047 1 94.69 360 SER A CA 1
ATOM 2905 C C . SER A 1 360 ? 23.469 29.141 -12.18 1 94.69 360 SER A C 1
ATOM 2907 O O . SER A 1 360 ? 22.672 29.734 -12.93 1 94.69 360 SER A O 1
ATOM 2909 N N . GLU A 1 361 ? 23.719 27.844 -12.219 1 94.69 361 GLU A N 1
ATOM 2910 C CA . GLU A 1 361 ? 23.188 27.094 -13.344 1 94.69 361 GLU A CA 1
ATOM 2911 C C . GLU A 1 361 ? 21.766 26.594 -13.047 1 94.69 361 GLU A C 1
ATOM 2913 O O . GLU A 1 361 ? 21.094 26.078 -13.938 1 94.69 361 GLU A O 1
ATOM 2918 N N . THR A 1 362 ? 21.328 26.812 -11.836 1 96.44 362 THR A N 1
ATOM 2919 C CA . THR A 1 362 ? 20.016 26.297 -11.445 1 96.44 362 THR A CA 1
ATOM 2920 C C . THR A 1 362 ? 18.906 27.078 -12.141 1 96.44 362 THR A C 1
ATOM 2922 O O . THR A 1 362 ? 18.953 28.312 -12.219 1 96.44 362 THR A O 1
ATOM 2925 N N . THR A 1 363 ? 17.906 26.344 -12.688 1 96.19 363 THR A N 1
ATOM 2926 C CA . THR A 1 363 ? 16.75 26.969 -13.305 1 96.19 363 THR A CA 1
ATOM 2927 C C . THR A 1 363 ? 15.555 26.953 -12.359 1 96.19 363 THR A C 1
ATOM 2929 O O . THR A 1 363 ? 15.5 26.125 -11.445 1 96.19 363 THR A O 1
ATOM 2932 N N . ILE A 1 364 ? 14.648 27.844 -12.625 1 95.75 364 ILE A N 1
ATOM 2933 C CA . ILE A 1 364 ? 13.445 27.906 -11.805 1 95.75 364 ILE A CA 1
ATOM 2934 C C . ILE A 1 364 ? 12.641 26.625 -11.969 1 95.75 364 ILE A C 1
ATOM 2936 O O . ILE A 1 364 ? 11.984 26.172 -11.023 1 95.75 364 ILE A O 1
ATOM 2940 N N . SER A 1 365 ? 12.711 26.016 -13.117 1 94.75 365 SER A N 1
ATOM 2941 C CA . SER A 1 365 ? 12.031 24.75 -13.375 1 94.75 365 SER A CA 1
ATOM 2942 C C . SER A 1 365 ? 12.547 23.641 -12.461 1 94.75 365 SER A C 1
ATOM 2944 O O . SER A 1 365 ? 11.781 22.797 -12.008 1 94.75 365 SER A O 1
ATOM 2946 N N . GLN A 1 366 ? 13.789 23.625 -12.227 1 95.69 366 GLN A N 1
ATOM 2947 C CA . GLN A 1 366 ? 14.391 22.641 -11.328 1 95.69 366 GLN A CA 1
ATOM 2948 C C . GLN A 1 366 ? 13.914 22.844 -9.891 1 95.69 366 GLN A C 1
ATOM 2950 O O . GLN A 1 366 ? 13.734 21.875 -9.148 1 95.69 366 GLN A O 1
ATOM 2955 N N . VAL A 1 367 ? 13.703 24.094 -9.555 1 96.44 367 VAL A N 1
ATOM 2956 C CA . VAL A 1 367 ? 13.188 24.422 -8.227 1 96.44 367 VAL A CA 1
ATOM 2957 C C . VAL A 1 367 ? 11.742 23.938 -8.102 1 96.44 367 VAL A C 1
ATOM 2959 O O . VAL A 1 367 ? 11.375 23.312 -7.102 1 96.44 367 VAL A O 1
ATOM 2962 N N . ILE A 1 368 ? 11.016 24.094 -9.109 1 94.62 368 ILE A N 1
ATOM 2963 C CA . ILE A 1 368 ? 9.609 23.703 -9.117 1 94.62 368 ILE A CA 1
ATOM 2964 C C . ILE A 1 368 ? 9.492 22.188 -9.078 1 94.62 368 ILE A C 1
ATOM 2966 O O . ILE A 1 368 ? 8.602 21.641 -8.422 1 94.62 368 ILE A O 1
ATOM 2970 N N . SER A 1 369 ? 10.422 21.5 -9.695 1 93.81 369 SER A N 1
ATOM 2971 C CA . SER A 1 369 ? 10.359 20.047 -9.773 1 93.81 369 SER A CA 1
ATOM 2972 C C . SER A 1 369 ? 11.031 19.391 -8.562 1 93.81 369 SER A C 1
ATOM 2974 O O . SER A 1 369 ? 11.016 18.172 -8.422 1 93.81 369 SER A O 1
ATOM 2976 N N . GLY A 1 370 ? 11.562 20.188 -7.695 1 92.06 370 GLY A N 1
ATOM 2977 C CA . GLY A 1 370 ? 12.203 19.656 -6.504 1 92.06 370 GLY A CA 1
ATOM 2978 C C . GLY A 1 370 ? 13.562 19.062 -6.777 1 92.06 370 GLY A C 1
ATOM 2979 O O . GLY A 1 370 ? 14.062 18.25 -5.992 1 92.06 370 GLY A O 1
ATOM 2980 N N . GLU A 1 371 ? 14.242 19.438 -7.848 1 93.25 371 GLU A N 1
ATOM 2981 C CA . GLU A 1 371 ? 15.523 18.875 -8.25 1 93.25 371 GLU A CA 1
ATOM 2982 C C . GLU A 1 371 ? 16.672 19.859 -8.016 1 93.25 371 GLU A C 1
ATOM 2984 O O . GLU A 1 371 ? 17.812 19.609 -8.406 1 93.25 371 GLU A O 1
ATOM 2989 N N . ASP A 1 372 ? 16.406 20.906 -7.383 1 93.5 372 ASP A N 1
ATOM 2990 C CA . ASP A 1 372 ? 17.391 21.969 -7.203 1 93.5 372 ASP A CA 1
ATOM 2991 C C . ASP A 1 372 ? 18.469 21.547 -6.199 1 93.5 372 ASP A C 1
ATOM 2993 O O . ASP A 1 372 ? 18.266 20.594 -5.434 1 93.5 372 ASP A O 1
ATOM 2997 N N . LYS A 1 373 ? 19.578 22.25 -6.23 1 96.12 373 LYS A N 1
ATOM 2998 C CA . LYS A 1 373 ? 20.672 22.062 -5.277 1 96.12 373 LYS A CA 1
ATOM 2999 C C . LYS A 1 373 ? 20.969 23.359 -4.531 1 96.12 373 LYS A C 1
ATOM 3001 O O . LYS A 1 373 ? 22.141 23.688 -4.297 1 96.12 373 LYS A O 1
ATOM 3006 N N . CYS A 1 374 ? 19.922 24.062 -4.234 1 98.38 374 CYS A N 1
ATOM 3007 C CA . CYS A 1 374 ? 20.078 25.344 -3.549 1 98.38 374 CYS A CA 1
ATOM 3008 C C . CYS A 1 374 ? 20.578 25.141 -2.125 1 98.38 374 CYS A C 1
ATOM 3010 O O . CYS A 1 374 ? 20.281 24.125 -1.494 1 98.38 374 CYS A O 1
ATOM 3012 N N . HIS A 1 375 ? 21.312 26.125 -1.617 1 98.31 375 HIS A N 1
ATOM 3013 C CA . HIS A 1 375 ? 21.969 26 -0.317 1 98.31 375 HIS A CA 1
ATOM 3014 C C . HIS A 1 375 ? 21.406 27.016 0.676 1 98.31 375 HIS A C 1
ATOM 3016 O O . HIS A 1 375 ? 22.172 27.75 1.313 1 98.31 375 HIS A O 1
ATOM 3022 N N . PHE A 1 376 ? 20.109 27 0.77 1 98.25 376 PHE A N 1
ATOM 3023 C CA . PHE A 1 376 ? 19.469 27.812 1.8 1 98.25 376 PHE A CA 1
ATOM 3024 C C . PHE A 1 376 ? 19.688 27.203 3.18 1 98.25 376 PHE A C 1
ATOM 3026 O O . PHE A 1 376 ? 20.172 26.078 3.297 1 98.25 376 PHE A O 1
ATOM 3033 N N . ALA A 1 377 ? 19.359 27.984 4.215 1 96.75 377 ALA A N 1
ATOM 3034 C CA . ALA A 1 377 ? 19.469 27.469 5.578 1 96.75 377 ALA A CA 1
ATOM 3035 C C . ALA A 1 377 ? 18.531 26.281 5.789 1 96.75 377 ALA A C 1
ATOM 3037 O O . ALA A 1 377 ? 17.328 26.391 5.602 1 96.75 377 ALA A O 1
ATOM 3038 N N . GLY A 1 378 ? 19.047 25.094 6.078 1 97.88 378 GLY A N 1
ATOM 3039 C CA . GLY A 1 378 ? 18.266 23.891 6.297 1 97.88 378 GLY A CA 1
ATOM 3040 C C . GLY A 1 378 ? 18.297 22.938 5.117 1 97.88 378 GLY A C 1
ATOM 3041 O O . GLY A 1 378 ? 17.656 21.875 5.152 1 97.88 378 GLY A O 1
ATOM 3042 N N . TYR A 1 379 ? 19.094 23.25 4.07 1 98.5 379 TYR A N 1
ATOM 3043 C CA . TYR A 1 379 ? 19.062 22.469 2.838 1 98.5 379 TYR A CA 1
ATOM 3044 C C . TYR A 1 379 ? 19.531 21.047 3.082 1 98.5 379 TYR A C 1
ATOM 3046 O O . TYR A 1 379 ? 19.109 20.109 2.385 1 98.5 379 TYR A O 1
ATOM 3054 N N . LYS A 1 380 ? 20.375 20.844 4.09 1 98.75 380 LYS A N 1
ATOM 3055 C CA . LYS A 1 380 ? 20.875 19.5 4.367 1 98.75 380 LYS A CA 1
ATOM 3056 C C . LYS A 1 380 ? 19.75 18.578 4.812 1 98.75 380 LYS A C 1
ATOM 3058 O O . LYS A 1 380 ? 19.766 17.375 4.535 1 98.75 380 LYS A O 1
ATOM 3063 N N . VAL A 1 381 ? 18.797 19.125 5.543 1 98.88 381 VAL A N 1
ATOM 3064 C CA . VAL A 1 381 ? 17.609 18.359 5.938 1 98.88 381 VAL A CA 1
ATOM 3065 C C . VAL A 1 381 ? 16.797 18 4.699 1 98.88 381 VAL A C 1
ATOM 3067 O O . VAL A 1 381 ? 16.375 16.844 4.539 1 98.88 381 VAL A O 1
ATOM 3070 N N . ARG A 1 382 ? 16.562 18.953 3.809 1 98.62 382 ARG A N 1
ATOM 3071 C CA . ARG A 1 382 ? 15.852 18.688 2.561 1 98.62 382 ARG A CA 1
ATOM 3072 C C . ARG A 1 382 ? 16.531 17.578 1.771 1 98.62 382 ARG A C 1
ATOM 3074 O O . ARG A 1 382 ? 15.867 16.656 1.307 1 98.62 382 ARG A O 1
ATOM 3081 N N . ASP A 1 383 ? 17.844 17.703 1.645 1 98.56 383 ASP A N 1
ATOM 3082 C CA . ASP A 1 383 ? 18.594 16.734 0.847 1 98.56 383 ASP A CA 1
ATOM 3083 C C . ASP A 1 383 ? 18.484 15.336 1.435 1 98.56 383 ASP A C 1
ATOM 3085 O O . ASP A 1 383 ? 18.328 14.359 0.699 1 98.56 383 ASP A O 1
ATOM 3089 N N . SER A 1 384 ? 18.562 15.219 2.738 1 98.81 384 SER A N 1
ATOM 3090 C CA . SER A 1 384 ? 18.484 13.922 3.391 1 98.81 384 SER A CA 1
ATOM 3091 C C . SER A 1 384 ? 17.078 13.32 3.248 1 98.81 384 SER A C 1
ATOM 3093 O O . SER A 1 384 ? 16.938 12.117 3.016 1 98.81 384 SER A O 1
ATOM 3095 N N . ILE A 1 385 ? 16.047 14.125 3.398 1 98.81 385 ILE A N 1
ATOM 3096 C CA . ILE A 1 385 ? 14.68 13.641 3.24 1 98.81 385 ILE A CA 1
ATOM 3097 C C . ILE A 1 385 ? 14.445 13.234 1.788 1 98.81 385 ILE A C 1
ATOM 3099 O O . ILE A 1 385 ? 13.773 12.227 1.519 1 98.81 385 ILE A O 1
ATOM 3103 N N . ARG A 1 386 ? 14.977 14 0.891 1 98.44 386 ARG A N 1
ATOM 3104 C CA . ARG A 1 386 ? 14.891 13.648 -0.522 1 98.44 386 ARG A CA 1
ATOM 3105 C C . ARG A 1 386 ? 15.547 12.297 -0.79 1 98.44 386 ARG A C 1
ATOM 3107 O O . ARG A 1 386 ? 15 11.469 -1.521 1 98.44 386 ARG A O 1
ATOM 3114 N N . ASP A 1 387 ? 16.734 12.117 -0.215 1 98.5 387 ASP A N 1
ATOM 3115 C CA . ASP A 1 387 ? 17.438 10.836 -0.367 1 98.5 387 ASP A CA 1
ATOM 3116 C C . ASP A 1 387 ? 16.562 9.688 0.142 1 98.5 387 ASP A C 1
ATOM 3118 O O . ASP A 1 387 ? 16.5 8.625 -0.491 1 98.5 387 ASP A O 1
ATOM 3122 N N . PHE A 1 388 ? 15.969 9.844 1.237 1 98.75 388 PHE A N 1
ATOM 3123 C CA . PHE A 1 388 ? 15.078 8.82 1.773 1 98.75 388 PHE A CA 1
ATOM 3124 C C . PHE A 1 388 ? 13.938 8.531 0.803 1 98.75 388 PHE A C 1
ATOM 3126 O O . PHE A 1 388 ? 13.633 7.371 0.524 1 98.75 388 PHE A O 1
ATOM 3133 N N . MET A 1 389 ? 13.312 9.633 0.338 1 98.25 389 MET A N 1
ATOM 3134 C CA . MET A 1 389 ? 12.211 9.492 -0.611 1 98.25 389 MET A CA 1
ATOM 3135 C C . MET A 1 389 ? 12.641 8.68 -1.829 1 98.25 389 MET A C 1
ATOM 3137 O O . MET A 1 389 ? 11.906 7.812 -2.291 1 98.25 389 MET A O 1
ATOM 3141 N N . LEU A 1 390 ? 13.797 8.93 -2.289 1 97.88 390 LEU A N 1
ATOM 3142 C CA . LEU A 1 390 ? 14.297 8.25 -3.479 1 97.88 390 LEU A CA 1
ATOM 3143 C C . LEU A 1 390 ? 14.562 6.777 -3.188 1 97.88 390 LEU A C 1
ATOM 3145 O O . LEU A 1 390 ? 14.25 5.914 -4.012 1 97.88 390 LEU A O 1
ATOM 3149 N N . VAL A 1 391 ? 15.117 6.496 -2.023 1 98.56 391 VAL A N 1
ATOM 3150 C CA . VAL A 1 391 ? 15.375 5.117 -1.625 1 98.56 391 VAL A CA 1
ATOM 3151 C C . VAL A 1 391 ? 14.055 4.363 -1.49 1 98.56 391 VAL A C 1
ATOM 3153 O O . VAL A 1 391 ? 13.93 3.23 -1.962 1 98.56 391 VAL A O 1
ATOM 3156 N N . LYS A 1 392 ? 13.102 4.945 -0.825 1 98.38 392 LYS A N 1
ATOM 3157 C CA . LYS A 1 392 ? 11.797 4.316 -0.647 1 98.38 392 LYS A CA 1
ATOM 3158 C C . LYS A 1 392 ? 11.117 4.062 -1.992 1 98.38 392 LYS A C 1
ATOM 3160 O O . LYS A 1 392 ? 10.547 2.992 -2.217 1 98.38 392 LYS A O 1
ATOM 3165 N N . GLN A 1 393 ? 11.211 5.027 -2.887 1 97.88 393 GLN A N 1
ATOM 3166 C CA . GLN A 1 393 ? 10.633 4.887 -4.219 1 97.88 393 GLN A CA 1
ATOM 3167 C C . GLN A 1 393 ? 11.312 3.764 -4.996 1 97.88 393 GLN A C 1
ATOM 3169 O O . GLN A 1 393 ? 10.648 3.016 -5.723 1 97.88 393 GLN A O 1
ATOM 3174 N N . GLN A 1 394 ? 12.586 3.711 -4.887 1 98.31 394 GLN A N 1
ATOM 3175 C CA . GLN A 1 394 ? 13.328 2.643 -5.547 1 98.31 394 GLN A CA 1
ATOM 3176 C C . GLN A 1 394 ? 12.852 1.27 -5.082 1 98.31 394 GLN A C 1
ATOM 3178 O O . GLN A 1 394 ? 12.648 0.367 -5.895 1 98.31 394 GLN A O 1
ATOM 3183 N N . TYR A 1 395 ? 12.656 1.126 -3.844 1 98.31 395 TYR A N 1
ATOM 3184 C CA . TYR A 1 395 ? 12.156 -0.134 -3.309 1 98.31 395 TYR A CA 1
ATOM 3185 C C . TYR A 1 395 ? 10.75 -0.422 -3.82 1 98.31 395 TYR A C 1
ATOM 3187 O O . TYR A 1 395 ? 10.461 -1.536 -4.262 1 98.31 395 TYR A O 1
ATOM 3195 N N . GLU A 1 396 ? 9.875 0.58 -3.75 1 97.94 396 GLU A N 1
ATOM 3196 C CA . GLU A 1 396 ? 8.477 0.416 -4.152 1 97.94 396 GLU A CA 1
ATOM 3197 C C . GLU A 1 396 ? 8.375 0.05 -5.633 1 97.94 396 GLU A C 1
ATOM 3199 O O . GLU A 1 396 ? 7.461 -0.672 -6.035 1 97.94 396 GLU A O 1
ATOM 3204 N N . ASN A 1 397 ? 9.297 0.495 -6.395 1 97.44 397 ASN A N 1
ATOM 3205 C CA . ASN A 1 397 ? 9.25 0.263 -7.832 1 97.44 397 ASN A CA 1
ATOM 3206 C C . ASN A 1 397 ? 9.984 -1.017 -8.219 1 97.44 397 ASN A C 1
ATOM 3208 O O . ASN A 1 397 ? 9.992 -1.406 -9.391 1 97.44 397 ASN A O 1
ATOM 3212 N N . ALA A 1 398 ? 10.602 -1.642 -7.258 1 97.44 398 ALA A N 1
ATOM 3213 C CA . ALA A 1 398 ? 11.352 -2.867 -7.535 1 97.44 398 ALA A CA 1
ATOM 3214 C C . ALA A 1 398 ? 10.414 -4.066 -7.648 1 97.44 398 ALA A C 1
ATOM 3216 O O . ALA A 1 398 ? 10.344 -4.898 -6.742 1 97.44 398 ALA A O 1
ATOM 3217 N N . SER A 1 399 ? 9.852 -4.285 -8.82 1 95.62 399 SER A N 1
ATOM 3218 C CA . SER A 1 399 ? 8.844 -5.32 -9.031 1 95.62 399 SER A CA 1
ATOM 3219 C C . SER A 1 399 ? 9.43 -6.711 -8.797 1 95.62 399 SER A C 1
ATOM 3221 O O . SER A 1 399 ? 8.742 -7.594 -8.281 1 95.62 399 SER A O 1
ATOM 3223 N N . TRP A 1 400 ? 10.641 -6.863 -9.266 1 95.44 400 TRP A N 1
ATOM 3224 C CA . TRP A 1 400 ? 11.258 -8.18 -9.109 1 95.44 400 TRP A CA 1
ATOM 3225 C C . TRP A 1 400 ? 11.367 -8.555 -7.633 1 95.44 400 TRP A C 1
ATOM 3227 O O . TRP A 1 400 ? 11.18 -9.719 -7.266 1 95.44 400 TRP A O 1
ATOM 3237 N N . VAL A 1 401 ? 11.641 -7.633 -6.73 1 97.06 401 VAL A N 1
ATOM 3238 C CA . VAL A 1 401 ? 11.703 -7.875 -5.293 1 97.06 401 VAL A CA 1
ATOM 3239 C C . VAL A 1 401 ? 10.32 -8.227 -4.77 1 97.06 401 VAL A C 1
ATOM 3241 O O . VAL A 1 401 ? 10.148 -9.227 -4.07 1 97.06 401 VAL A O 1
ATOM 3244 N N . HIS A 1 402 ? 9.344 -7.441 -5.152 1 97.19 402 HIS A N 1
ATOM 3245 C CA . HIS A 1 402 ? 7.992 -7.609 -4.625 1 97.19 402 HIS A CA 1
ATOM 3246 C C . HIS A 1 402 ? 7.367 -8.914 -5.121 1 97.19 402 HIS A C 1
ATOM 3248 O O . HIS A 1 402 ? 6.59 -9.547 -4.402 1 97.19 402 HIS A O 1
ATOM 3254 N N . ASN A 1 403 ? 7.637 -9.273 -6.32 1 96.94 403 ASN A N 1
ATOM 3255 C CA . ASN A 1 403 ? 7.145 -10.539 -6.836 1 96.94 403 ASN A CA 1
ATOM 3256 C C . ASN A 1 403 ? 7.715 -11.727 -6.059 1 96.94 403 ASN A C 1
ATOM 3258 O O . ASN A 1 403 ? 6.992 -12.68 -5.754 1 96.94 403 ASN A O 1
ATOM 3262 N N . ARG A 1 404 ? 8.945 -11.664 -5.766 1 97.69 404 ARG A N 1
ATOM 3263 C CA . ARG A 1 404 ? 9.578 -12.734 -5.004 1 97.69 404 ARG A CA 1
ATOM 3264 C C . ARG A 1 404 ? 9.094 -12.742 -3.559 1 97.69 404 ARG A C 1
ATOM 3266 O O . ARG A 1 404 ? 8.914 -13.805 -2.961 1 97.69 404 ARG A O 1
ATOM 3273 N N . GLU A 1 405 ? 8.914 -11.531 -3.008 1 98 405 GLU A N 1
ATOM 3274 C CA . GLU A 1 405 ? 8.32 -11.461 -1.676 1 98 405 GLU A CA 1
ATOM 3275 C C . GLU A 1 405 ? 6.941 -12.109 -1.648 1 98 405 GLU A C 1
ATOM 3277 O O . GLU A 1 405 ? 6.625 -12.867 -0.73 1 98 405 GLU A O 1
ATOM 3282 N N . ALA A 1 406 ? 6.18 -11.805 -2.625 1 97.81 406 ALA A N 1
ATOM 3283 C CA . ALA A 1 406 ? 4.816 -12.312 -2.717 1 97.81 406 ALA A CA 1
ATOM 3284 C C . ALA A 1 406 ? 4.805 -13.836 -2.844 1 97.81 406 ALA A C 1
ATOM 3286 O O . ALA A 1 406 ? 3.916 -14.5 -2.305 1 97.81 406 ALA A O 1
ATOM 3287 N N . ALA A 1 407 ? 5.809 -14.328 -3.436 1 98.12 407 ALA A N 1
ATOM 3288 C CA . ALA A 1 407 ? 5.859 -15.766 -3.703 1 98.12 407 ALA A CA 1
ATOM 3289 C C . ALA A 1 407 ? 6.52 -16.516 -2.551 1 98.12 407 ALA A C 1
ATOM 3291 O O . ALA A 1 407 ? 6.086 -17.609 -2.184 1 98.12 407 ALA A O 1
ATOM 3292 N N . TYR A 1 408 ? 7.566 -15.883 -1.914 1 98.06 408 TYR A N 1
ATOM 3293 C CA . TYR A 1 408 ? 8.477 -16.734 -1.16 1 98.06 408 TYR A CA 1
ATOM 3294 C C . TYR A 1 408 ? 8.727 -16.172 0.232 1 98.06 408 TYR A C 1
ATOM 3296 O O . TYR A 1 408 ? 9.5 -16.734 1.009 1 98.06 408 TYR A O 1
ATOM 3304 N N . LEU A 1 409 ? 8.141 -15.055 0.561 1 98.19 409 LEU A N 1
ATOM 3305 C CA . LEU A 1 409 ? 8.383 -14.453 1.866 1 98.19 409 LEU A CA 1
ATOM 3306 C C . LEU A 1 409 ? 7.078 -13.984 2.504 1 98.19 409 LEU A C 1
ATOM 3308 O O . LEU A 1 409 ? 7 -12.867 3.02 1 98.19 409 LEU A O 1
ATOM 3312 N N . GLN A 1 410 ? 6.086 -14.734 2.359 1 97.69 410 GLN A N 1
ATOM 3313 C CA . GLN A 1 410 ? 4.828 -14.5 3.059 1 97.69 410 GLN A CA 1
ATOM 3314 C C . GLN A 1 410 ? 4.926 -14.914 4.523 1 97.69 410 GLN A C 1
ATOM 3316 O O . GLN A 1 410 ? 5.902 -15.539 4.934 1 97.69 410 GLN A O 1
ATOM 3321 N N . ARG A 1 411 ? 3.957 -14.625 5.285 1 97.62 411 ARG A N 1
ATOM 3322 C CA . ARG A 1 411 ? 3.951 -14.859 6.723 1 97.62 411 ARG A CA 1
ATOM 3323 C C . ARG A 1 411 ? 4.117 -16.344 7.039 1 97.62 411 ARG A C 1
ATOM 3325 O O . ARG A 1 411 ? 4.785 -16.703 8.008 1 97.62 411 ARG A O 1
ATOM 3332 N N . SER A 1 412 ? 3.498 -17.203 6.297 1 97.06 412 SER A N 1
ATOM 3333 C CA . SER A 1 412 ? 3.615 -18.641 6.543 1 97.06 412 SER A CA 1
ATOM 3334 C C . SER A 1 412 ? 5.062 -19.109 6.406 1 97.06 412 SER A C 1
ATOM 3336 O O . SER A 1 412 ? 5.57 -19.828 7.266 1 97.06 412 SER A O 1
ATOM 3338 N N . GLN A 1 413 ? 5.727 -18.672 5.387 1 96.94 413 GLN A N 1
ATOM 3339 C CA . GLN A 1 413 ? 7.113 -19.062 5.148 1 96.94 413 GLN A CA 1
ATOM 3340 C C . GLN A 1 413 ? 8.031 -18.5 6.23 1 96.94 413 GLN A C 1
ATOM 3342 O O . GLN A 1 413 ? 8.953 -19.188 6.684 1 96.94 413 GLN A O 1
ATOM 3347 N N . ILE A 1 414 ? 7.73 -17.297 6.625 1 97.06 414 ILE A N 1
ATOM 3348 C CA . ILE A 1 414 ? 8.516 -16.641 7.668 1 97.06 414 ILE A CA 1
ATOM 3349 C C . ILE A 1 414 ? 8.336 -17.391 8.984 1 97.06 414 ILE A C 1
ATOM 3351 O O . ILE A 1 414 ? 9.32 -17.703 9.664 1 97.06 414 ILE A O 1
ATOM 3355 N N . ARG A 1 415 ? 7.117 -17.688 9.32 1 95.44 415 ARG A N 1
ATOM 3356 C CA . ARG A 1 415 ? 6.816 -18.406 10.562 1 95.44 415 ARG A CA 1
ATOM 3357 C C . ARG A 1 415 ? 7.473 -19.781 10.586 1 95.44 415 ARG A C 1
ATOM 3359 O O . ARG A 1 415 ? 7.957 -20.219 11.633 1 95.44 415 ARG A O 1
ATOM 3366 N N . LEU A 1 416 ? 7.516 -20.422 9.43 1 95.5 416 LEU A N 1
ATOM 3367 C CA . LEU A 1 416 ? 8.023 -21.781 9.336 1 95.5 416 LEU A CA 1
ATOM 3368 C C . LEU A 1 416 ? 9.523 -21.781 9.078 1 95.5 416 LEU A C 1
ATOM 3370 O O . LEU A 1 416 ? 10.172 -22.828 9.164 1 95.5 416 LEU A O 1
ATOM 3374 N N . ASN A 1 417 ? 10.086 -20.672 8.797 1 96.06 417 ASN A N 1
ATOM 3375 C CA . ASN A 1 417 ? 11.453 -20.594 8.305 1 96.06 417 ASN A CA 1
ATOM 3376 C C . ASN A 1 417 ? 11.703 -21.547 7.148 1 96.06 417 ASN A C 1
ATOM 3378 O O . ASN A 1 417 ? 12.672 -22.312 7.164 1 96.06 417 ASN A O 1
ATOM 3382 N N . ALA A 1 418 ? 10.758 -21.578 6.25 1 96.44 418 ALA A N 1
ATOM 3383 C CA . ALA A 1 418 ? 10.844 -22.516 5.129 1 96.44 418 ALA A CA 1
ATOM 3384 C C . ALA A 1 418 ? 10.453 -21.844 3.818 1 96.44 418 ALA A C 1
ATOM 3386 O O . ALA A 1 418 ? 9.305 -21.438 3.635 1 96.44 418 ALA A O 1
ATOM 3387 N N . SER A 1 419 ? 11.43 -21.656 2.967 1 96.75 419 SER A N 1
ATOM 3388 C CA . SER A 1 419 ? 11.234 -21.109 1.634 1 96.75 419 SER A CA 1
ATOM 3389 C C . SER A 1 419 ? 12.367 -21.5 0.696 1 96.75 419 SER A C 1
ATOM 3391 O O . SER A 1 419 ? 13.227 -22.312 1.058 1 96.75 419 SER A O 1
ATOM 3393 N N . ASN A 1 420 ? 12.289 -21.031 -0.54 1 95.94 420 ASN A N 1
ATOM 3394 C CA . ASN A 1 420 ? 13.281 -21.375 -1.554 1 95.94 420 ASN A CA 1
ATOM 3395 C C . ASN A 1 420 ? 14.461 -20.406 -1.536 1 95.94 420 ASN A C 1
ATOM 3397 O O . ASN A 1 420 ? 14.328 -19.25 -1.971 1 95.94 420 ASN A O 1
ATOM 3401 N N . PRO A 1 421 ? 15.594 -20.859 -1.079 1 94.62 421 PRO A N 1
ATOM 3402 C CA . PRO A 1 421 ? 16.75 -19.969 -0.915 1 94.62 421 PRO A CA 1
ATOM 3403 C C . PRO A 1 421 ? 17.172 -19.312 -2.225 1 94.62 421 PRO A C 1
ATOM 3405 O O . PRO A 1 421 ? 17.703 -18.188 -2.219 1 94.62 421 PRO A O 1
ATOM 3408 N N . PHE A 1 422 ? 16.938 -19.969 -3.307 1 94.25 422 PHE A N 1
ATOM 3409 C CA . PHE A 1 422 ? 17.312 -19.406 -4.602 1 94.25 422 PHE A CA 1
ATOM 3410 C C . PHE A 1 422 ? 16.672 -18.047 -4.816 1 94.25 422 PHE A C 1
ATOM 3412 O O . PHE A 1 422 ? 17.312 -17.125 -5.336 1 94.25 422 PHE A O 1
ATOM 3419 N N . TYR A 1 423 ? 15.508 -17.891 -4.414 1 95.38 423 TYR A N 1
ATOM 3420 C CA . TYR A 1 423 ? 14.766 -16.656 -4.621 1 95.38 423 TYR A CA 1
ATOM 3421 C C . TYR A 1 423 ? 14.945 -15.703 -3.443 1 95.38 423 TYR A C 1
ATOM 3423 O O . TYR A 1 423 ? 15.133 -14.5 -3.633 1 95.38 423 TYR A O 1
ATOM 3431 N N . VAL A 1 424 ? 14.992 -16.172 -2.252 1 95.94 424 VAL A N 1
ATOM 3432 C CA . VAL A 1 424 ? 14.977 -15.344 -1.047 1 95.94 424 VAL A CA 1
ATOM 3433 C C . VAL A 1 424 ? 16.344 -14.703 -0.841 1 95.94 424 VAL A C 1
ATOM 3435 O O . VAL A 1 424 ? 16.438 -13.578 -0.336 1 95.94 424 VAL A O 1
ATOM 3438 N N . ASP A 1 425 ? 17.391 -15.344 -1.318 1 95.06 425 ASP A N 1
ATOM 3439 C CA . ASP A 1 425 ? 18.734 -14.812 -1.143 1 95.06 425 ASP A CA 1
ATOM 3440 C C . ASP A 1 425 ? 18.906 -13.484 -1.883 1 95.06 425 ASP A C 1
ATOM 3442 O O . ASP A 1 425 ? 19.484 -12.539 -1.352 1 95.06 425 ASP A O 1
ATOM 3446 N N . ALA A 1 426 ? 18.422 -13.539 -3.033 1 95.38 426 ALA A N 1
ATOM 3447 C CA . ALA A 1 426 ? 18.516 -12.312 -3.83 1 95.38 426 ALA A CA 1
ATOM 3448 C C . ALA A 1 426 ? 17.766 -11.172 -3.168 1 95.38 426 ALA A C 1
ATOM 3450 O O . ALA A 1 426 ? 18.219 -10.023 -3.18 1 95.38 426 ALA A O 1
ATOM 3451 N N . VAL A 1 427 ? 16.656 -11.445 -2.602 1 97.88 427 VAL A N 1
ATOM 3452 C CA . VAL A 1 427 ? 15.859 -10.453 -1.9 1 97.88 427 VAL A CA 1
ATOM 3453 C C . VAL A 1 427 ? 16.609 -9.945 -0.676 1 97.88 427 VAL A C 1
ATOM 3455 O O . VAL A 1 427 ? 16.641 -8.742 -0.414 1 97.88 427 VAL A O 1
ATOM 3458 N N . GLY A 1 428 ? 17.234 -10.859 0.038 1 98.25 428 GLY A N 1
ATOM 3459 C CA . GLY A 1 428 ? 18.031 -10.492 1.198 1 98.25 428 GLY A CA 1
ATOM 3460 C C . GLY A 1 428 ? 19.156 -9.523 0.871 1 98.25 428 GLY A C 1
ATOM 3461 O O . GLY A 1 428 ? 19.391 -8.562 1.608 1 98.25 428 GLY A O 1
ATOM 3462 N N . ARG A 1 429 ? 19.797 -9.734 -0.196 1 98 429 ARG A N 1
ATOM 3463 C CA . ARG A 1 429 ? 20.875 -8.836 -0.617 1 98 429 ARG A CA 1
ATOM 3464 C C . ARG A 1 429 ? 20.344 -7.441 -0.916 1 98 429 ARG A C 1
ATOM 3466 O O . ARG A 1 429 ? 20.984 -6.445 -0.592 1 98 429 ARG A O 1
ATOM 3473 N N . SER A 1 430 ? 19.203 -7.461 -1.532 1 98.31 430 SER A N 1
ATOM 3474 C CA . SER A 1 430 ? 18.578 -6.176 -1.801 1 98.31 430 SER A CA 1
ATOM 3475 C C . SER A 1 430 ? 18.234 -5.441 -0.505 1 98.31 430 SER A C 1
ATOM 3477 O O . SER A 1 430 ? 18.484 -4.238 -0.386 1 98.31 430 SER A O 1
ATOM 3479 N N . TYR A 1 431 ? 17.672 -6.164 0.489 1 98.75 431 TYR A N 1
ATOM 3480 C CA . TYR A 1 431 ? 17.375 -5.57 1.786 1 98.75 431 TYR A CA 1
ATOM 3481 C C . TYR A 1 431 ? 18.625 -4.969 2.418 1 98.75 431 TYR A C 1
ATOM 3483 O O . TYR A 1 431 ? 18.578 -3.855 2.947 1 98.75 431 TYR A O 1
ATOM 3491 N N . GLN A 1 432 ? 19.703 -5.684 2.312 1 98.75 432 GLN A N 1
ATOM 3492 C CA . GLN A 1 432 ? 20.953 -5.223 2.896 1 98.75 432 GLN A CA 1
ATOM 3493 C C . GLN A 1 432 ? 21.391 -3.896 2.277 1 98.75 432 GLN A C 1
ATOM 3495 O O . GLN A 1 432 ? 21.859 -3 2.984 1 98.75 432 GLN A O 1
ATOM 3500 N N . ARG A 1 433 ? 21.25 -3.805 1.052 1 98.56 433 ARG A N 1
ATOM 3501 C CA . ARG A 1 433 ? 21.641 -2.586 0.353 1 98.56 433 ARG A CA 1
ATOM 3502 C C . ARG A 1 433 ? 20.766 -1.407 0.775 1 98.56 433 ARG A C 1
ATOM 3504 O O . ARG A 1 433 ? 21.281 -0.314 1.03 1 98.56 433 ARG A O 1
ATOM 3511 N N . PHE A 1 434 ? 19.469 -1.623 0.868 1 98.75 434 PHE A N 1
ATOM 3512 C CA . PHE A 1 434 ? 18.562 -0.56 1.283 1 98.75 434 PHE A CA 1
ATOM 3513 C C . PHE A 1 434 ? 18.844 -0.148 2.725 1 98.75 434 PHE A C 1
ATOM 3515 O O . PHE A 1 434 ? 18.828 1.041 3.049 1 98.75 434 PHE A O 1
ATOM 3522 N N . ILE A 1 435 ? 19.094 -1.142 3.6 1 98.88 435 ILE A N 1
ATOM 3523 C CA . ILE A 1 435 ? 19.359 -0.873 5.008 1 98.88 435 ILE A CA 1
ATOM 3524 C C . ILE A 1 435 ? 20.625 -0.025 5.137 1 98.88 435 ILE A C 1
ATOM 3526 O O . ILE A 1 435 ? 20.656 0.942 5.902 1 98.88 435 ILE A O 1
ATOM 3530 N N . ALA A 1 436 ? 21.625 -0.352 4.363 1 98.81 436 ALA A N 1
ATOM 3531 C CA . ALA A 1 436 ? 22.875 0.397 4.398 1 98.81 436 ALA A CA 1
ATOM 3532 C C . ALA A 1 436 ? 22.656 1.847 3.973 1 98.81 436 ALA A C 1
ATOM 3534 O O . ALA A 1 436 ? 23.219 2.766 4.574 1 98.81 436 ALA A O 1
ATOM 3535 N N . ARG A 1 437 ? 21.906 2.031 2.963 1 98.69 437 ARG A N 1
ATOM 3536 C CA . ARG A 1 437 ? 21.609 3.379 2.492 1 98.69 437 ARG A CA 1
ATOM 3537 C C . ARG A 1 437 ? 20.812 4.152 3.531 1 98.69 437 ARG A C 1
ATOM 3539 O O . ARG A 1 437 ? 21.062 5.332 3.773 1 98.69 437 ARG A O 1
ATOM 3546 N N . LEU A 1 438 ? 19.828 3.521 4.172 1 98.88 438 LEU A N 1
ATOM 3547 C CA . LEU A 1 438 ? 19 4.156 5.195 1 98.88 438 LEU A CA 1
ATOM 3548 C C . LEU A 1 438 ? 19.844 4.547 6.406 1 98.88 438 LEU A C 1
ATOM 3550 O O . LEU A 1 438 ? 19.609 5.59 7.02 1 98.88 438 LEU A O 1
ATOM 3554 N N . ASP A 1 439 ? 20.797 3.676 6.723 1 98.81 439 ASP A N 1
ATOM 3555 C CA . ASP A 1 439 ? 21.703 3.994 7.824 1 98.81 439 ASP A CA 1
ATOM 3556 C C . ASP A 1 439 ? 22.438 5.309 7.566 1 98.81 439 ASP A C 1
ATOM 3558 O O . ASP A 1 439 ? 22.516 6.168 8.445 1 98.81 439 ASP A O 1
ATOM 3562 N N . LYS A 1 440 ? 22.938 5.434 6.426 1 98.69 440 LYS A N 1
ATOM 3563 C CA . LYS A 1 440 ? 23.672 6.645 6.051 1 98.69 440 LYS A CA 1
ATOM 3564 C C . LYS A 1 440 ? 22.75 7.863 6.074 1 98.69 440 LYS A C 1
ATOM 3566 O O . LYS A 1 440 ? 23.125 8.914 6.609 1 98.69 440 LYS A O 1
ATOM 3571 N N . ILE A 1 441 ? 21.578 7.711 5.57 1 98.81 441 ILE A N 1
ATOM 3572 C CA . ILE A 1 441 ? 20.609 8.805 5.496 1 98.81 441 ILE A CA 1
ATOM 3573 C C . ILE A 1 441 ? 20.219 9.234 6.906 1 98.81 441 ILE A C 1
ATOM 3575 O O . ILE A 1 441 ? 20.156 10.43 7.195 1 98.81 441 ILE A O 1
ATOM 3579 N N . MET A 1 442 ? 19.953 8.273 7.75 1 98.62 442 MET A N 1
ATOM 3580 C CA . MET A 1 442 ? 19.516 8.57 9.109 1 98.62 442 MET A CA 1
ATOM 3581 C C . MET A 1 442 ? 20.578 9.336 9.875 1 98.62 442 MET A C 1
ATOM 3583 O O . MET A 1 442 ? 20.281 10.281 10.609 1 98.62 442 MET A O 1
ATOM 3587 N N . ASN A 1 443 ? 21.828 8.953 9.672 1 98.69 443 ASN A N 1
ATOM 3588 C CA . ASN A 1 443 ? 22.922 9.656 10.32 1 98.69 443 ASN A CA 1
ATOM 3589 C C . ASN A 1 443 ? 23.031 11.102 9.844 1 98.69 443 ASN A C 1
ATOM 3591 O O . ASN A 1 443 ? 23.172 12.016 10.648 1 98.69 443 ASN A O 1
ATOM 3595 N N . GLN A 1 444 ? 22.953 11.305 8.586 1 98.81 444 GLN A N 1
ATOM 3596 C CA . GLN A 1 444 ? 23.031 12.641 8.008 1 98.81 444 GLN A CA 1
ATOM 3597 C C . GLN A 1 444 ? 21.844 13.492 8.422 1 98.81 444 GLN A C 1
ATOM 3599 O O . GLN A 1 444 ? 22 14.672 8.742 1 98.81 444 GLN A O 1
ATOM 3604 N N . LEU A 1 445 ? 20.703 12.875 8.414 1 98.88 445 LEU A N 1
ATOM 3605 C CA . LEU A 1 445 ? 19.469 13.586 8.75 1 98.88 445 LEU A CA 1
ATOM 3606 C C . LEU A 1 445 ? 19.484 14.023 10.211 1 98.88 445 LEU A C 1
ATOM 3608 O O . LEU A 1 445 ? 19.078 15.148 10.531 1 98.88 445 LEU A O 1
ATOM 3612 N N . GLU A 1 446 ? 19.891 13.125 11.07 1 98.75 446 GLU A N 1
ATOM 3613 C CA . GLU A 1 446 ? 19.953 13.461 12.492 1 98.75 446 GLU A CA 1
ATOM 3614 C C . GLU A 1 446 ? 20.859 14.656 12.734 1 98.75 446 GLU A C 1
ATOM 3616 O O . GLU A 1 446 ? 20.484 15.594 13.445 1 98.75 446 GLU A O 1
ATOM 3621 N N . ALA A 1 447 ? 22.047 14.625 12.133 1 98.75 447 ALA A N 1
ATOM 3622 C CA . ALA A 1 447 ? 22.984 15.727 12.289 1 98.75 447 ALA A CA 1
ATOM 3623 C C . ALA A 1 447 ? 22.406 17.031 11.734 1 98.75 447 ALA A C 1
ATOM 3625 O O . ALA A 1 447 ? 22.484 18.078 12.391 1 98.75 447 ALA A O 1
ATOM 3626 N N . ALA A 1 448 ? 21.812 16.953 10.602 1 98.81 448 ALA A N 1
ATOM 3627 C CA . ALA A 1 448 ? 21.266 18.141 9.945 1 98.81 448 ALA A CA 1
ATOM 3628 C C . ALA A 1 448 ? 20.078 18.719 10.734 1 98.81 448 ALA A C 1
ATOM 3630 O O . ALA A 1 448 ? 19.984 19.922 10.914 1 98.81 448 ALA A O 1
ATOM 3631 N N . MET A 1 449 ? 19.203 17.875 11.234 1 98.75 449 MET A N 1
ATOM 3632 C CA . MET A 1 449 ? 18.031 18.328 11.969 1 98.75 449 MET A CA 1
ATOM 3633 C C . MET A 1 449 ? 18.422 18.938 13.312 1 98.75 449 MET A C 1
ATOM 3635 O O . MET A 1 449 ? 17.859 19.938 13.734 1 98.75 449 MET A O 1
ATOM 3639 N N . ASN A 1 450 ? 19.406 18.328 13.93 1 98.12 450 ASN A N 1
ATOM 3640 C CA . ASN A 1 450 ? 19.828 18.812 15.242 1 98.12 450 ASN A CA 1
ATOM 3641 C C . ASN A 1 450 ? 20.5 20.172 15.141 1 98.12 450 ASN A C 1
ATOM 3643 O O . ASN A 1 450 ? 20.609 20.891 16.141 1 98.12 450 ASN A O 1
ATOM 3647 N N . ASP A 1 451 ? 20.922 20.5 13.992 1 98.19 451 ASP A N 1
ATOM 3648 C CA . ASP A 1 451 ? 21.531 21.797 13.781 1 98.19 451 ASP A CA 1
ATOM 3649 C C . ASP A 1 451 ? 20.469 22.906 13.789 1 98.19 451 ASP A C 1
ATOM 3651 O O . ASP A 1 451 ? 20.75 24.031 14.195 1 98.19 451 ASP A O 1
ATOM 3655 N N . ILE A 1 452 ? 19.25 22.562 13.422 1 98.69 452 ILE A N 1
ATOM 3656 C CA . ILE A 1 452 ? 18.328 23.656 13.172 1 98.69 452 ILE A CA 1
ATOM 3657 C C . ILE A 1 452 ? 17.047 23.453 13.984 1 98.69 452 ILE A C 1
ATOM 3659 O O . ILE A 1 452 ? 16.25 24.375 14.141 1 98.69 452 ILE A O 1
ATOM 3663 N N . PHE A 1 453 ? 16.797 22.297 14.445 1 98.5 453 PHE A N 1
ATOM 3664 C CA . PHE A 1 453 ? 15.664 21.984 15.305 1 98.5 453 PHE A CA 1
ATOM 3665 C C . PHE A 1 453 ? 16.141 21.438 16.656 1 98.5 453 PHE A C 1
ATOM 3667 O O . PHE A 1 453 ? 17.344 21.266 16.859 1 98.5 453 PHE A O 1
ATOM 3674 N N . PHE A 1 454 ? 15.18 21.25 17.547 1 97.56 454 PHE A N 1
ATOM 3675 C CA . PHE A 1 454 ? 15.453 20.562 18.797 1 97.56 454 PHE A CA 1
ATOM 3676 C C . PHE A 1 454 ? 15.477 19.047 18.594 1 97.56 454 PHE A C 1
ATOM 3678 O O . PHE A 1 454 ? 14.93 18.547 17.625 1 97.56 454 PHE A O 1
ATOM 3685 N N . SER A 1 455 ? 16.094 18.328 19.484 1 95.94 455 SER A N 1
ATOM 3686 C CA . SER A 1 455 ? 16.469 16.938 19.266 1 95.94 455 SER A CA 1
ATOM 3687 C C . SER A 1 455 ? 15.227 16.047 19.141 1 95.94 455 SER A C 1
ATOM 3689 O O . SER A 1 455 ? 15.281 14.984 18.516 1 95.94 455 SER A O 1
ATOM 3691 N N . ASP A 1 456 ? 14.133 16.453 19.734 1 96.5 456 ASP A N 1
ATOM 3692 C CA . ASP A 1 456 ? 12.93 15.617 19.703 1 96.5 456 ASP A CA 1
ATOM 3693 C C . ASP A 1 456 ? 12.359 15.539 18.281 1 96.5 456 ASP A C 1
ATOM 3695 O O . ASP A 1 456 ? 11.633 14.609 17.953 1 96.5 456 ASP A O 1
ATOM 3699 N N . VAL A 1 457 ? 12.688 16.484 17.422 1 97.88 457 VAL A N 1
ATOM 3700 C CA . VAL A 1 457 ? 12.109 16.547 16.094 1 97.88 457 VAL A CA 1
ATOM 3701 C C . VAL A 1 457 ? 12.602 15.367 15.258 1 97.88 457 VAL A C 1
ATOM 3703 O O . VAL A 1 457 ? 11.797 14.664 14.625 1 97.88 457 VAL A O 1
ATOM 3706 N N . PHE A 1 458 ? 13.906 15.156 15.336 1 98.19 458 PHE A N 1
ATOM 3707 C CA . PHE A 1 458 ? 14.438 14.016 14.594 1 98.19 458 PHE A CA 1
ATOM 3708 C C . PHE A 1 458 ? 13.828 12.711 15.086 1 98.19 458 PHE A C 1
ATOM 3710 O O . PHE A 1 458 ? 13.469 11.844 14.289 1 98.19 458 PHE A O 1
ATOM 3717 N N . ILE A 1 459 ? 13.719 12.547 16.359 1 97.81 459 ILE A N 1
ATOM 3718 C CA . ILE A 1 459 ? 13.219 11.312 16.953 1 97.81 459 ILE A CA 1
ATOM 3719 C C . ILE A 1 459 ? 11.789 11.062 16.484 1 97.81 459 ILE A C 1
ATOM 3721 O O . ILE A 1 459 ? 11.461 9.961 16.031 1 97.81 459 ILE A O 1
ATOM 3725 N N . GLU A 1 460 ? 10.945 12.039 16.562 1 97.62 460 GLU A N 1
ATOM 3726 C CA . GLU A 1 460 ? 9.562 11.891 16.125 1 97.62 460 GLU A CA 1
ATOM 3727 C C . GLU A 1 460 ? 9.477 11.617 14.633 1 97.62 460 GLU A C 1
ATOM 3729 O O . GLU A 1 460 ? 8.773 10.703 14.195 1 97.62 460 GLU A O 1
ATOM 3734 N N . PHE A 1 461 ? 10.203 12.367 13.859 1 98.5 461 PHE A N 1
ATOM 3735 C CA . PHE A 1 461 ? 10.18 12.25 12.406 1 98.5 461 PHE A CA 1
ATOM 3736 C C . PHE A 1 461 ? 10.609 10.852 11.977 1 98.5 461 PHE A C 1
ATOM 3738 O O . PHE A 1 461 ? 9.914 10.195 11.203 1 98.5 461 PHE A O 1
ATOM 3745 N N . SER A 1 462 ? 11.781 10.414 12.484 1 98.44 462 SER A N 1
ATOM 3746 C CA . SER A 1 462 ? 12.305 9.117 12.078 1 98.44 462 SER A CA 1
ATOM 3747 C C . SER A 1 462 ? 11.398 7.98 12.539 1 98.44 462 SER A C 1
ATOM 3749 O O . SER A 1 462 ? 11.203 7 11.812 1 98.44 462 SER A O 1
ATOM 3751 N N . THR A 1 463 ? 10.805 8.117 13.727 1 98.19 463 THR A N 1
ATOM 3752 C CA . THR A 1 463 ? 9.906 7.105 14.266 1 98.19 463 THR A CA 1
ATOM 3753 C C . THR A 1 463 ? 8.703 6.91 13.352 1 98.19 463 THR A C 1
ATOM 3755 O O . THR A 1 463 ? 8.289 5.777 13.094 1 98.19 463 THR A O 1
ATOM 3758 N N . ASP A 1 464 ? 8.219 7.973 12.82 1 98.12 464 ASP A N 1
ATOM 3759 C CA . ASP A 1 464 ? 6.973 7.902 12.062 1 98.12 464 ASP A CA 1
ATOM 3760 C C . ASP A 1 464 ? 7.234 7.605 10.594 1 98.12 464 ASP A C 1
ATOM 3762 O O . ASP A 1 464 ? 6.473 6.879 9.953 1 98.12 464 ASP A O 1
ATOM 3766 N N . TYR A 1 465 ? 8.352 8.109 10.055 1 98.44 465 TYR A N 1
ATOM 3767 C CA . TYR A 1 465 ? 8.438 8.109 8.602 1 98.44 465 TYR A CA 1
ATOM 3768 C C . TYR A 1 465 ? 9.492 7.121 8.117 1 98.44 465 TYR A C 1
ATOM 3770 O O . TYR A 1 465 ? 9.367 6.547 7.035 1 98.44 465 TYR A O 1
ATOM 3778 N N . ILE A 1 466 ? 10.531 6.883 8.906 1 98.69 466 ILE A N 1
ATOM 3779 C CA . ILE A 1 466 ? 11.656 6.109 8.391 1 98.69 466 ILE A CA 1
ATOM 3780 C C . ILE A 1 466 ? 11.664 4.719 9.023 1 98.69 466 ILE A C 1
ATOM 3782 O O . ILE A 1 466 ? 11.781 3.711 8.328 1 98.69 466 ILE A O 1
ATOM 3786 N N . MET A 1 467 ? 11.422 4.656 10.32 1 98.5 467 MET A N 1
ATOM 3787 C CA . MET A 1 467 ? 11.648 3.438 11.094 1 98.5 467 MET A CA 1
ATOM 3788 C C . MET A 1 467 ? 10.688 2.336 10.656 1 98.5 467 MET A C 1
ATOM 3790 O O . MET A 1 467 ? 11.047 1.157 10.648 1 98.5 467 MET A O 1
ATOM 3794 N N . PRO A 1 468 ? 9.406 2.684 10.312 1 97.88 468 PRO A N 1
ATOM 3795 C CA . PRO A 1 468 ? 8.531 1.598 9.867 1 97.88 468 PRO A CA 1
ATOM 3796 C C . PRO A 1 468 ? 9.109 0.82 8.688 1 97.88 468 PRO A C 1
ATOM 3798 O O . PRO A 1 468 ? 9.094 -0.414 8.688 1 97.88 468 PRO A O 1
ATOM 3801 N N . PHE A 1 469 ? 9.617 1.543 7.699 1 98.31 469 PHE A N 1
ATOM 3802 C CA . PHE A 1 469 ? 10.227 0.934 6.523 1 98.31 469 PHE A CA 1
ATOM 3803 C C . PHE A 1 469 ? 11.539 0.242 6.887 1 98.31 469 PHE A C 1
ATOM 3805 O O . PHE A 1 469 ? 11.773 -0.902 6.492 1 98.31 469 PHE A O 1
ATOM 3812 N N . TYR A 1 470 ? 12.32 0.868 7.715 1 98.75 470 TYR A N 1
ATOM 3813 C CA . TYR A 1 470 ? 13.617 0.373 8.156 1 98.75 470 TYR A CA 1
ATOM 3814 C C . TYR A 1 470 ? 13.477 -0.918 8.945 1 98.75 470 TYR A C 1
ATOM 3816 O O . TYR A 1 470 ? 14.156 -1.908 8.672 1 98.75 470 TYR A O 1
ATOM 3824 N N . ASP A 1 471 ? 12.602 -0.91 9.914 1 98.62 471 ASP A N 1
ATOM 3825 C CA . ASP A 1 471 ? 12.383 -2.068 10.773 1 98.62 471 ASP A CA 1
ATOM 3826 C C . ASP A 1 471 ? 11.82 -3.244 9.977 1 98.62 471 ASP A C 1
ATOM 3828 O O . ASP A 1 471 ? 12.172 -4.398 10.242 1 98.62 471 ASP A O 1
ATOM 3832 N N . GLU A 1 472 ? 10.953 -2.945 9.102 1 98 472 GLU A N 1
ATOM 3833 C CA . GLU A 1 472 ? 10.406 -4.004 8.258 1 98 472 GLU A CA 1
ATOM 3834 C C . GLU A 1 472 ? 11.5 -4.707 7.465 1 98 472 GLU A C 1
ATOM 3836 O O . GLU A 1 472 ? 11.539 -5.938 7.398 1 98 472 GLU A O 1
ATOM 3841 N N . LEU A 1 473 ? 12.344 -3.922 6.812 1 98.62 473 LEU A N 1
ATOM 3842 C CA . LEU A 1 473 ? 13.453 -4.488 6.051 1 98.62 473 LEU A CA 1
ATOM 3843 C C . LEU A 1 473 ? 14.336 -5.359 6.938 1 98.62 473 LEU A C 1
ATOM 3845 O O . LEU A 1 473 ? 14.734 -6.457 6.543 1 98.62 473 LEU A O 1
ATOM 3849 N N . LYS A 1 474 ? 14.617 -4.836 8.109 1 98.62 474 LYS A N 1
ATOM 3850 C CA . LYS A 1 474 ? 15.484 -5.566 9.023 1 98.62 474 LYS A CA 1
ATOM 3851 C C . LYS A 1 474 ? 14.836 -6.875 9.469 1 98.62 474 LYS A C 1
ATOM 3853 O O . LYS A 1 474 ? 15.508 -7.906 9.555 1 98.62 474 LYS A O 1
ATOM 3858 N N . GLN A 1 475 ? 13.594 -6.805 9.82 1 98.19 475 GLN A N 1
ATOM 3859 C CA . GLN A 1 475 ? 12.867 -7.996 10.234 1 98.19 475 GLN A CA 1
ATOM 3860 C C . GLN A 1 475 ? 12.828 -9.031 9.117 1 98.19 475 GLN A C 1
ATOM 3862 O O . GLN A 1 475 ? 13.031 -10.227 9.359 1 98.19 475 GLN A O 1
ATOM 3867 N N . ARG A 1 476 ? 12.523 -8.617 7.934 1 98.19 476 ARG A N 1
ATOM 3868 C CA . ARG A 1 476 ? 12.453 -9.523 6.797 1 98.19 476 ARG A CA 1
ATOM 3869 C C . ARG A 1 476 ? 13.828 -10.102 6.469 1 98.19 476 ARG A C 1
ATOM 3871 O O . ARG A 1 476 ? 13.945 -11.266 6.094 1 98.19 476 ARG A O 1
ATOM 3878 N N . LEU A 1 477 ? 14.867 -9.242 6.562 1 98.5 477 LEU A N 1
ATOM 3879 C CA . LEU A 1 477 ? 16.219 -9.734 6.355 1 98.5 477 LEU A CA 1
ATOM 3880 C C . LEU A 1 477 ? 16.562 -10.828 7.359 1 98.5 477 LEU A C 1
ATOM 3882 O O . LEU A 1 477 ? 17.203 -11.828 7.004 1 98.5 477 LEU A O 1
ATOM 3886 N N . ALA A 1 478 ? 16.156 -10.625 8.609 1 98.25 478 ALA A N 1
ATOM 3887 C CA . ALA A 1 478 ? 16.375 -11.648 9.625 1 98.25 478 ALA A CA 1
ATOM 3888 C C . ALA A 1 478 ? 15.664 -12.945 9.258 1 98.25 478 ALA A C 1
ATOM 3890 O O . ALA A 1 478 ? 16.188 -14.039 9.469 1 98.25 478 ALA A O 1
ATOM 3891 N N . SER A 1 479 ? 14.484 -12.82 8.734 1 97.62 479 SER A N 1
ATOM 3892 C CA . SER A 1 479 ? 13.734 -13.992 8.297 1 97.62 479 SER A CA 1
ATOM 3893 C C . SER A 1 479 ? 14.438 -14.703 7.148 1 97.62 479 SER A C 1
ATOM 3895 O O . SER A 1 479 ? 14.477 -15.938 7.105 1 97.62 479 SER A O 1
ATOM 3897 N N . VAL A 1 480 ? 14.945 -13.953 6.203 1 97.69 480 VAL A N 1
ATOM 3898 C CA . VAL A 1 480 ? 15.703 -14.523 5.094 1 97.69 480 VAL A CA 1
ATOM 3899 C C . VAL A 1 480 ? 16.906 -15.305 5.629 1 97.69 480 VAL A C 1
ATOM 3901 O O . VAL A 1 480 ? 17.172 -16.422 5.176 1 97.69 480 VAL A O 1
ATOM 3904 N N . THR A 1 481 ? 17.562 -14.742 6.594 1 96.88 481 THR A N 1
ATOM 3905 C CA . THR A 1 481 ? 18.734 -15.383 7.199 1 96.88 481 THR A CA 1
ATOM 3906 C C . THR A 1 481 ? 18.328 -16.688 7.891 1 96.88 481 THR A C 1
ATOM 3908 O O . THR A 1 481 ? 19.031 -17.688 7.781 1 96.88 481 THR A O 1
ATOM 3911 N N . ALA A 1 482 ? 17.234 -16.625 8.562 1 96.56 482 ALA A N 1
ATOM 3912 C CA . ALA A 1 482 ? 16.75 -17.812 9.25 1 96.56 482 ALA A CA 1
ATOM 3913 C C . ALA A 1 482 ? 16.391 -18.922 8.25 1 96.56 482 ALA A C 1
ATOM 3915 O O . ALA A 1 482 ? 16.672 -20.094 8.484 1 96.56 482 ALA A O 1
ATOM 3916 N N . ILE A 1 483 ? 15.789 -18.594 7.164 1 95.25 483 ILE A N 1
ATOM 3917 C CA . ILE A 1 483 ? 15.414 -19.531 6.117 1 95.25 483 ILE A CA 1
ATOM 3918 C C . ILE A 1 483 ? 16.672 -20.141 5.492 1 95.25 483 ILE A C 1
ATOM 3920 O O . ILE A 1 483 ? 16.734 -21.359 5.273 1 95.25 483 ILE A O 1
ATOM 3924 N N . ASP A 1 484 ? 17.609 -19.328 5.254 1 91.56 484 ASP A N 1
ATOM 3925 C CA . ASP A 1 484 ? 18.828 -19.75 4.594 1 91.56 484 ASP A CA 1
ATOM 3926 C C . ASP A 1 484 ? 19.625 -20.719 5.477 1 91.56 484 ASP A C 1
ATOM 3928 O O . ASP A 1 484 ? 20.438 -21.5 4.977 1 91.56 484 ASP A O 1
ATOM 3932 N N . ALA A 1 485 ? 19.391 -20.594 6.719 1 91.56 485 ALA A N 1
ATOM 3933 C CA . ALA A 1 485 ? 20.141 -21.422 7.656 1 91.56 485 ALA A CA 1
ATOM 3934 C C . ALA A 1 485 ? 19.609 -22.859 7.633 1 91.56 485 ALA A C 1
ATOM 3936 O O . ALA A 1 485 ? 20.312 -23.797 8.047 1 91.56 485 ALA A O 1
ATOM 3937 N N . GLN A 1 486 ? 18.438 -22.938 6.98 1 89.94 486 GLN A N 1
ATOM 3938 C CA . GLN A 1 486 ? 17.859 -24.281 6.914 1 89.94 486 GLN A CA 1
ATOM 3939 C C . GLN A 1 486 ? 18.375 -25.047 5.699 1 89.94 486 GLN A C 1
ATOM 3941 O O . GLN A 1 486 ? 18.531 -24.469 4.621 1 89.94 486 GLN A O 1
ATOM 3946 N N . ARG A 1 487 ? 18.766 -26.281 5.777 1 87 487 ARG A N 1
ATOM 3947 C CA . ARG A 1 487 ? 19.359 -27.062 4.695 1 87 487 ARG A CA 1
ATOM 3948 C C . ARG A 1 487 ? 18.359 -28.094 4.16 1 87 487 ARG A C 1
ATOM 3950 O O . ARG A 1 487 ? 18.453 -28.516 3.006 1 87 487 ARG A O 1
ATOM 3957 N N . THR A 1 488 ? 17.5 -28.516 4.973 1 95.5 488 THR A N 1
ATOM 3958 C CA . THR A 1 488 ? 16.5 -29.5 4.582 1 95.5 488 THR A CA 1
ATOM 3959 C C . THR A 1 488 ? 15.164 -29.219 5.273 1 95.5 488 THR A C 1
ATOM 3961 O O . THR A 1 488 ? 15.117 -28.5 6.273 1 95.5 488 THR A O 1
ATOM 3964 N N . TYR A 1 489 ? 14.148 -29.766 4.738 1 94.81 489 TYR A N 1
ATOM 3965 C CA . TYR A 1 489 ? 12.789 -29.562 5.23 1 94.81 489 TYR A CA 1
ATOM 3966 C C . TYR A 1 489 ? 12.016 -30.875 5.258 1 94.81 489 TYR A C 1
ATOM 3968 O O . TYR A 1 489 ? 12.312 -31.797 4.492 1 94.81 489 TYR A O 1
ATOM 3976 N N . ARG A 1 490 ? 11.07 -30.875 6.059 1 94 490 ARG A N 1
ATOM 3977 C CA . ARG A 1 490 ? 10.227 -32.062 6.137 1 94 490 ARG A CA 1
ATOM 3978 C C . ARG A 1 490 ? 9.195 -32.062 5.008 1 94 490 ARG A C 1
ATOM 3980 O O . ARG A 1 490 ? 8.922 -31.047 4.398 1 94 490 ARG A O 1
ATOM 3987 N N . ALA A 1 491 ? 8.68 -33.312 4.816 1 95.62 491 ALA A N 1
ATOM 3988 C CA . ALA A 1 491 ? 7.578 -33.438 3.865 1 95.62 491 ALA A CA 1
ATOM 3989 C C . ALA A 1 491 ? 6.352 -32.656 4.328 1 95.62 491 ALA A C 1
ATOM 3991 O O . ALA A 1 491 ? 6.176 -32.406 5.527 1 95.62 491 ALA A O 1
ATOM 3992 N N . ARG A 1 492 ? 5.527 -32.219 3.469 1 94.25 492 ARG A N 1
ATOM 3993 C CA . ARG A 1 492 ? 4.273 -31.547 3.783 1 94.25 492 ARG A CA 1
ATOM 3994 C C . ARG A 1 492 ? 3.236 -32.531 4.316 1 94.25 492 ARG A C 1
ATOM 3996 O O . ARG A 1 492 ? 3.346 -33.75 4.098 1 94.25 492 ARG A O 1
ATOM 4003 N N . PRO A 1 493 ? 2.283 -32.031 5.02 1 95.38 493 PRO A N 1
ATOM 4004 C CA . PRO A 1 493 ? 1.955 -30.625 5.289 1 95.38 493 PRO A CA 1
ATOM 4005 C C . PRO A 1 493 ? 2.793 -30.031 6.414 1 95.38 493 PRO A C 1
ATOM 4007 O O . PRO A 1 493 ? 3.188 -30.75 7.34 1 95.38 493 PRO A O 1
ATOM 4010 N N . TRP A 1 494 ? 2.947 -28.734 6.363 1 93.5 494 TRP A N 1
ATOM 4011 C CA . TRP A 1 494 ? 3.775 -28.062 7.352 1 93.5 494 TRP A CA 1
ATOM 4012 C C . TRP A 1 494 ? 2.916 -27.453 8.461 1 93.5 494 TRP A C 1
ATOM 4014 O O . TRP A 1 494 ? 3.416 -27.156 9.547 1 93.5 494 TRP A O 1
ATOM 4024 N N . PHE A 1 495 ? 1.649 -27.234 8.102 1 86.88 495 PHE A N 1
ATOM 4025 C CA . PHE A 1 495 ? 0.738 -26.703 9.102 1 86.88 495 PHE A CA 1
ATOM 4026 C C . PHE A 1 495 ? -0.093 -27.828 9.727 1 86.88 495 PHE A C 1
ATOM 4028 O O . PHE A 1 495 ? -0.635 -28.672 9.016 1 86.88 495 PHE A O 1
ATOM 4035 N N . ARG A 1 496 ? 0.244 -28.203 11.031 1 72.38 496 ARG A N 1
ATOM 4036 C CA . ARG A 1 496 ? -0.557 -29.219 11.695 1 72.38 496 ARG A CA 1
ATOM 4037 C C . ARG A 1 496 ? -1.327 -28.625 12.875 1 72.38 496 ARG A C 1
ATOM 4039 O O . ARG A 1 496 ? -0.88 -27.656 13.492 1 72.38 496 ARG A O 1
ATOM 4046 N N . ARG A 1 497 ? -2.668 -29.047 13.008 1 54.03 497 ARG A N 1
ATOM 4047 C CA . ARG A 1 497 ? -3.389 -28.656 14.219 1 54.03 497 ARG A CA 1
ATOM 4048 C C . ARG A 1 497 ? -2.697 -29.203 15.469 1 54.03 497 ARG A C 1
ATOM 4050 O O . ARG A 1 497 ? -2.074 -30.266 15.422 1 54.03 497 ARG A O 1
ATOM 4057 N N . MET B 1 1 ? -16.859 -2.057 -21.859 1 24 1 MET B N 1
ATOM 4058 C CA . MET B 1 1 ? -15.953 -3.168 -22.125 1 24 1 MET B CA 1
ATOM 4059 C C . MET B 1 1 ? -16.703 -4.496 -22.141 1 24 1 MET B C 1
ATOM 4061 O O . MET B 1 1 ? -16.109 -5.555 -22.328 1 24 1 MET B O 1
ATOM 4065 N N . HIS B 1 2 ? -17.938 -4.465 -21.672 1 32.75 2 HIS B N 1
ATOM 4066 C CA . HIS B 1 2 ? -18.812 -5.609 -21.438 1 32.75 2 HIS B CA 1
ATOM 4067 C C . HIS B 1 2 ? -19.25 -6.246 -22.75 1 32.75 2 HIS B C 1
ATOM 4069 O O . HIS B 1 2 ? -19.375 -7.469 -22.844 1 32.75 2 HIS B O 1
ATOM 4075 N N . LEU B 1 3 ? -19.484 -5.387 -23.734 1 35.81 3 LEU B N 1
ATOM 4076 C CA . LEU B 1 3 ? -20.297 -5.707 -24.906 1 35.81 3 LEU B CA 1
ATOM 4077 C C . LEU B 1 3 ? -19.5 -6.512 -25.922 1 35.81 3 LEU B C 1
ATOM 4079 O O . LEU B 1 3 ? -20.062 -7.25 -26.734 1 35.81 3 LEU B O 1
ATOM 4083 N N . THR B 1 4 ? -18.188 -6.398 -25.812 1 39.25 4 THR B N 1
ATOM 4084 C CA . THR B 1 4 ? -17.531 -6.867 -27.016 1 39.25 4 THR B CA 1
ATOM 4085 C C . THR B 1 4 ? -17.359 -8.383 -26.984 1 39.25 4 THR B C 1
ATOM 4087 O O . THR B 1 4 ? -16.781 -8.969 -27.906 1 39.25 4 THR B O 1
ATOM 4090 N N . ILE B 1 5 ? -17.656 -9.055 -25.922 1 45.22 5 ILE B N 1
ATOM 4091 C CA . ILE B 1 5 ? -17.344 -10.477 -25.922 1 45.22 5 ILE B CA 1
ATOM 4092 C C . ILE B 1 5 ? -18.328 -11.227 -26.828 1 45.22 5 ILE B C 1
ATOM 4094 O O . ILE B 1 5 ? -18.078 -12.367 -27.203 1 45.22 5 ILE B O 1
ATOM 4098 N N . LEU B 1 6 ? -19.531 -10.586 -27.156 1 37.66 6 LEU B N 1
ATOM 4099 C CA . LEU B 1 6 ? -20.531 -11.359 -27.875 1 37.66 6 LEU B CA 1
ATOM 4100 C C . LEU B 1 6 ? -20.406 -11.133 -29.375 1 37.66 6 LEU B C 1
ATOM 4102 O O . LEU B 1 6 ? -20.984 -10.188 -29.922 1 37.66 6 LEU B O 1
ATOM 4106 N N . LEU B 1 7 ? -19.297 -10.938 -29.953 1 35.94 7 LEU B N 1
ATOM 4107 C CA . LEU B 1 7 ? -19.391 -10.688 -31.375 1 35.94 7 LEU B CA 1
ATOM 4108 C C . LEU B 1 7 ? -19.672 -11.977 -32.156 1 35.94 7 LEU B C 1
ATOM 4110 O O . LEU B 1 7 ? -19.047 -13.008 -31.891 1 35.94 7 LEU B O 1
ATOM 4114 N N . GLN B 1 8 ? -20.844 -11.961 -32.938 1 34.16 8 GLN B N 1
ATOM 4115 C CA . GLN B 1 8 ? -21.281 -12.984 -33.906 1 34.16 8 GLN B CA 1
ATOM 4116 C C . GLN B 1 8 ? -20.312 -13.086 -35.062 1 34.16 8 GLN B C 1
ATOM 4118 O O . GLN B 1 8 ? -20.344 -12.234 -35.969 1 34.16 8 GLN B O 1
ATOM 4123 N N . PHE B 1 9 ? -19.141 -13.281 -35.094 1 36.09 9 PHE B N 1
ATOM 4124 C CA . PHE B 1 9 ? -18.469 -13.523 -36.375 1 36.09 9 PHE B CA 1
ATOM 4125 C C . PHE B 1 9 ? -18.781 -14.93 -36.875 1 36.09 9 PHE B C 1
ATOM 4127 O O . PHE B 1 9 ? -18.594 -15.914 -36.156 1 36.09 9 PHE B O 1
ATOM 4134 N N . LYS B 1 10 ? -19.578 -14.953 -38 1 40 10 LYS B N 1
ATOM 4135 C CA . LYS B 1 10 ? -19.75 -16.156 -38.812 1 40 10 LYS B CA 1
ATOM 4136 C C . LYS B 1 10 ? -18.422 -16.625 -39.406 1 40 10 LYS B C 1
ATOM 4138 O O . LYS B 1 10 ? -17.984 -16.109 -40.438 1 40 10 LYS B O 1
ATOM 4143 N N . VAL B 1 11 ? -17.359 -16.859 -38.781 1 37.38 11 VAL B N 1
ATOM 4144 C CA . VAL B 1 11 ? -16.219 -17.375 -39.531 1 37.38 11 VAL B CA 1
ATOM 4145 C C . VAL B 1 11 ? -16.469 -18.844 -39.906 1 37.38 11 VAL B C 1
ATOM 4147 O O . VAL B 1 11 ? -16.812 -19.656 -39.031 1 37.38 11 VAL B O 1
ATOM 4150 N N . GLN B 1 12 ? -16.781 -19.297 -41.125 1 35.59 12 GLN B N 1
ATOM 4151 C CA . GLN B 1 12 ? -16.844 -20.641 -41.688 1 35.59 12 GLN B CA 1
ATOM 4152 C C . GLN B 1 12 ? -15.602 -21.453 -41.344 1 35.59 12 GLN B C 1
ATOM 4154 O O . GLN B 1 12 ? -14.664 -21.531 -42.156 1 35.59 12 GLN B O 1
ATOM 4159 N N . CYS B 1 13 ? -14.883 -21.359 -40.344 1 38.19 13 CYS B N 1
ATOM 4160 C CA . CYS B 1 13 ? -13.609 -22.047 -40.156 1 38.19 13 CYS B CA 1
ATOM 4161 C C . CYS B 1 13 ? -13.781 -23.562 -40.25 1 38.19 13 CYS B C 1
ATOM 4163 O O . CYS B 1 13 ? -14.695 -24.125 -39.625 1 38.19 13 CYS B O 1
ATOM 4165 N N . GLN B 1 14 ? -13.523 -24.188 -41.312 1 39.5 14 GLN B N 1
ATOM 4166 C CA . GLN B 1 14 ? -13.227 -25.625 -41.312 1 39.5 14 GLN B CA 1
ATOM 4167 C C . GLN B 1 14 ? -12.555 -26.047 -40.031 1 39.5 14 GLN B C 1
ATOM 4169 O O . GLN B 1 14 ? -11.391 -25.734 -39.781 1 39.5 14 GLN B O 1
ATOM 4174 N N . SER B 1 15 ? -13.055 -26.062 -38.875 1 48.31 15 SER B N 1
ATOM 4175 C CA . SER B 1 15 ? -12.648 -25.969 -37.469 1 48.31 15 SER B CA 1
ATOM 4176 C C . SER B 1 15 ? -11.812 -27.172 -37.062 1 48.31 15 SER B C 1
ATOM 4178 O O . SER B 1 15 ? -12.312 -28.297 -37 1 48.31 15 SER B O 1
ATOM 4180 N N . THR B 1 16 ? -10.586 -27.438 -37.594 1 61.03 16 THR B N 1
ATOM 4181 C CA . THR B 1 16 ? -9.672 -28.375 -36.969 1 61.03 16 THR B CA 1
ATOM 4182 C C . THR B 1 16 ? -9.852 -28.391 -35.438 1 61.03 16 THR B C 1
ATOM 4184 O O . THR B 1 16 ? -9.867 -27.328 -34.812 1 61.03 16 THR B O 1
ATOM 4187 N N . HIS B 1 17 ? -10.328 -29.547 -34.906 1 78.56 17 HIS B N 1
ATOM 4188 C CA . HIS B 1 17 ? -10.602 -29.719 -33.5 1 78.56 17 HIS B CA 1
ATOM 4189 C C . HIS B 1 17 ? -9.312 -29.75 -32.688 1 78.56 17 HIS B C 1
ATOM 4191 O O . HIS B 1 17 ? -8.43 -30.562 -32.938 1 78.56 17 HIS B O 1
ATOM 4197 N N . HIS B 1 18 ? -9.039 -28.766 -31.891 1 91.06 18 HIS B N 1
ATOM 4198 C CA . HIS B 1 18 ? -7.941 -28.75 -30.922 1 91.06 18 HIS B CA 1
ATOM 4199 C C . HIS B 1 18 ? -8.375 -29.328 -29.578 1 91.06 18 HIS B C 1
ATOM 4201 O O . HIS B 1 18 ? -9.367 -28.891 -29 1 91.06 18 HIS B O 1
ATOM 4207 N N . GLU B 1 19 ? -7.691 -30.375 -29.188 1 96.31 19 GLU B N 1
ATOM 4208 C CA . GLU B 1 19 ? -7.953 -30.953 -27.875 1 96.31 19 GLU B CA 1
ATOM 4209 C C . GLU B 1 19 ? -7.703 -29.938 -26.766 1 96.31 19 GLU B C 1
ATOM 4211 O O . GLU B 1 19 ? -6.738 -29.156 -26.828 1 96.31 19 GLU B O 1
ATOM 4216 N N . THR B 1 20 ? -8.594 -29.859 -25.828 1 98.06 20 THR B N 1
ATOM 4217 C CA . THR B 1 20 ? -8.43 -28.969 -24.688 1 98.06 20 THR B CA 1
ATOM 4218 C C . THR B 1 20 ? -8.398 -29.766 -23.391 1 98.06 20 THR B C 1
ATOM 4220 O O . THR B 1 20 ? -9.352 -30.484 -23.062 1 98.06 20 THR B O 1
ATOM 4223 N N . ILE B 1 21 ? -7.316 -29.625 -22.672 1 97.81 21 ILE B N 1
ATOM 4224 C CA . ILE B 1 21 ? -7.215 -30.359 -21.406 1 97.81 21 ILE B CA 1
ATOM 4225 C C . ILE B 1 21 ? -6.965 -29.391 -20.266 1 97.81 21 ILE B C 1
ATOM 4227 O O . ILE B 1 21 ? -6.379 -28.328 -20.469 1 97.81 21 ILE B O 1
ATOM 4231 N N . VAL B 1 22 ? -7.434 -29.719 -19.094 1 98.81 22 VAL B N 1
ATOM 4232 C CA . VAL B 1 22 ? -7.352 -28.859 -17.906 1 98.81 22 VAL B CA 1
ATOM 4233 C C . VAL B 1 22 ? -6.273 -29.391 -16.969 1 98.81 22 VAL B C 1
ATOM 4235 O O . VAL B 1 22 ? -6.254 -30.578 -16.641 1 98.81 22 VAL B O 1
ATOM 4238 N N . HIS B 1 23 ? -5.402 -28.531 -16.562 1 98.81 23 HIS B N 1
ATOM 4239 C CA . HIS B 1 23 ? -4.277 -28.875 -15.703 1 98.81 23 HIS B CA 1
ATOM 4240 C C . HIS B 1 23 ? -4.648 -28.703 -14.227 1 98.81 23 HIS B C 1
ATOM 4242 O O . HIS B 1 23 ? -5.199 -27.672 -13.836 1 98.81 23 HIS B O 1
ATOM 4248 N N . PHE B 1 24 ? -4.41 -29.734 -13.445 1 98.81 24 PHE B N 1
ATOM 4249 C CA . PHE B 1 24 ? -4.531 -29.719 -11.992 1 98.81 24 PHE B CA 1
ATOM 4250 C C . PHE B 1 24 ? -3.16 -29.812 -11.336 1 98.81 24 PHE B C 1
ATOM 4252 O O . PHE B 1 24 ? -2.475 -30.828 -11.469 1 98.81 24 PHE B O 1
ATOM 4259 N N . ASP B 1 25 ? -2.803 -28.781 -10.672 1 98.38 25 ASP B N 1
ATOM 4260 C CA . ASP B 1 25 ? -1.558 -28.703 -9.914 1 98.38 25 ASP B CA 1
ATOM 4261 C C . ASP B 1 25 ? -1.785 -29.062 -8.445 1 98.38 25 ASP B C 1
ATOM 4263 O O . ASP B 1 25 ? -2.391 -28.281 -7.703 1 98.38 25 ASP B O 1
ATOM 4267 N N . LEU B 1 26 ? -1.229 -30.156 -7.992 1 98.25 26 LEU B N 1
ATOM 4268 C CA . LEU B 1 26 ? -1.558 -30.641 -6.656 1 98.25 26 LEU B CA 1
ATOM 4269 C C . LEU B 1 26 ? -0.455 -30.281 -5.664 1 98.25 26 LEU B C 1
ATOM 4271 O O . LEU B 1 26 ? -0.447 -30.781 -4.535 1 98.25 26 LEU B O 1
ATOM 4275 N N . LYS B 1 27 ? 0.5 -29.328 -6.074 1 94.56 27 LYS B N 1
ATOM 4276 C CA . LYS B 1 27 ? 1.536 -28.875 -5.156 1 94.56 27 LYS B CA 1
ATOM 4277 C C . LYS B 1 27 ? 0.933 -28.078 -4.004 1 94.56 27 LYS B C 1
ATOM 4279 O O . LYS B 1 27 ? 1.525 -27.984 -2.928 1 94.56 27 LYS B O 1
ATOM 4284 N N . GLY B 1 28 ? -0.21 -27.484 -4.332 1 94.19 28 GLY B N 1
A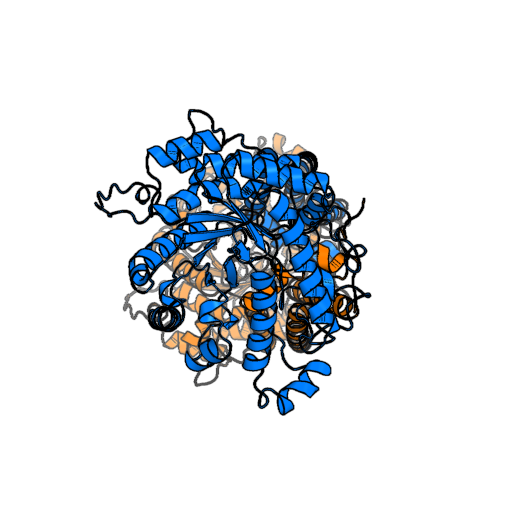TOM 4285 C CA . GLY B 1 28 ? -0.874 -26.641 -3.342 1 94.19 28 GLY B CA 1
ATOM 4286 C C . GLY B 1 28 ? -2.373 -26.875 -3.283 1 94.19 28 GLY B C 1
ATOM 4287 O O . GLY B 1 28 ? -3.023 -27.016 -4.32 1 94.19 28 GLY B O 1
ATOM 4288 N N . ALA B 1 29 ? -2.908 -26.969 -2.148 1 97.56 29 ALA B N 1
ATOM 4289 C CA . ALA B 1 29 ? -4.34 -27.078 -1.877 1 97.56 29 ALA B CA 1
ATOM 4290 C C . ALA B 1 29 ? -4.969 -28.203 -2.695 1 97.56 29 ALA B C 1
ATOM 4292 O O . ALA B 1 29 ? -5.965 -28 -3.393 1 97.56 29 ALA B O 1
ATOM 4293 N N . PRO B 1 30 ? -4.395 -29.391 -2.656 1 98.38 30 PRO B N 1
ATOM 4294 C CA . PRO B 1 30 ? -5.027 -30.5 -3.363 1 98.38 30 PRO B CA 1
ATOM 4295 C C . PRO B 1 30 ? -6.449 -30.781 -2.875 1 98.38 30 PRO B C 1
ATOM 4297 O O . PRO B 1 30 ? -6.711 -30.75 -1.67 1 98.38 30 PRO B O 1
ATOM 4300 N N . PRO B 1 31 ? -7.363 -31.016 -3.766 1 98.75 31 PRO B N 1
ATOM 4301 C CA . PRO B 1 31 ? -8.734 -31.328 -3.352 1 98.75 31 PRO B CA 1
ATOM 4302 C C . PRO B 1 31 ? -8.844 -32.688 -2.654 1 98.75 31 PRO B C 1
ATOM 4304 O O . PRO B 1 31 ? -8.078 -33.594 -2.959 1 98.75 31 PRO B O 1
ATOM 4307 N N . ARG B 1 32 ? -9.758 -32.75 -1.715 1 98.62 32 ARG B N 1
ATOM 4308 C CA . ARG B 1 32 ? -10.133 -34.062 -1.239 1 98.62 32 ARG B CA 1
ATOM 4309 C C . ARG B 1 32 ? -10.664 -34.938 -2.381 1 98.62 32 ARG B C 1
ATOM 4311 O O . ARG B 1 32 ? -11.172 -34.406 -3.375 1 98.62 32 ARG B O 1
ATOM 4318 N N . PRO B 1 33 ? -10.562 -36.25 -2.262 1 98.56 33 PRO B N 1
ATOM 4319 C CA . PRO B 1 33 ? -10.938 -37.125 -3.379 1 98.56 33 PRO B CA 1
ATOM 4320 C C . PRO B 1 33 ? -12.359 -36.875 -3.877 1 98.56 33 PRO B C 1
ATOM 4322 O O . PRO B 1 33 ? -12.586 -36.812 -5.09 1 98.56 33 PRO B O 1
ATOM 4325 N N . GLY B 1 34 ? -13.273 -36.656 -2.971 1 98.62 34 GLY B N 1
ATOM 4326 C CA . GLY B 1 34 ? -14.641 -36.375 -3.373 1 98.62 34 GLY B CA 1
ATOM 4327 C C . GLY B 1 34 ? -14.766 -35.094 -4.188 1 98.62 34 GLY B C 1
ATOM 4328 O O . GLY B 1 34 ? -15.438 -35.062 -5.223 1 98.62 34 GLY B O 1
ATOM 4329 N N . TYR B 1 35 ? -14.141 -34.094 -3.707 1 98.81 35 TYR B N 1
ATOM 4330 C CA . TYR B 1 35 ? -14.18 -32.844 -4.414 1 98.81 35 TYR B CA 1
ATOM 4331 C C . TYR B 1 35 ? -13.461 -32.938 -5.754 1 98.81 35 TYR B C 1
ATOM 4333 O O . TYR B 1 35 ? -13.891 -32.312 -6.742 1 98.81 35 TYR B O 1
ATOM 4341 N N . PHE B 1 36 ? -12.375 -33.688 -5.789 1 98.88 36 PHE B N 1
ATOM 4342 C CA . PHE B 1 36 ? -11.641 -33.875 -7.035 1 98.88 36 PHE B CA 1
ATOM 4343 C C . PHE B 1 36 ? -12.547 -34.5 -8.102 1 98.88 36 PHE B C 1
ATOM 4345 O O . PHE B 1 36 ? -12.547 -34.031 -9.25 1 98.88 36 PHE B O 1
ATOM 4352 N N . LYS B 1 37 ? -13.328 -35.438 -7.75 1 98.81 37 LYS B N 1
ATOM 4353 C CA . LYS B 1 37 ? -14.25 -36.062 -8.688 1 98.81 37 LYS B CA 1
ATOM 4354 C C . LYS B 1 37 ? -15.328 -35.094 -9.141 1 98.81 37 LYS B C 1
ATOM 4356 O O . LYS B 1 37 ? -15.727 -35.094 -10.305 1 98.81 37 LYS B O 1
ATOM 4361 N N . GLN B 1 38 ? -15.781 -34.281 -8.219 1 98.81 38 GLN B N 1
ATOM 4362 C CA . GLN B 1 38 ? -16.75 -33.281 -8.586 1 98.81 38 GLN B CA 1
ATOM 4363 C C . GLN B 1 38 ? -16.172 -32.312 -9.609 1 98.81 38 GLN B C 1
ATOM 4365 O O . GLN B 1 38 ? -16.844 -31.891 -10.547 1 98.81 38 GLN B O 1
ATOM 4370 N N . LEU B 1 39 ? -14.938 -31.938 -9.383 1 98.88 39 LEU B N 1
ATOM 4371 C CA . LEU B 1 39 ? -14.258 -31.047 -10.32 1 98.88 39 LEU B CA 1
ATOM 4372 C C . LEU B 1 39 ? -14.148 -31.688 -11.695 1 98.88 39 LEU B C 1
ATOM 4374 O O . LEU B 1 39 ? -14.383 -31.031 -12.711 1 98.88 39 LEU B O 1
ATOM 4378 N N . LEU B 1 40 ? -13.82 -32.969 -11.742 1 98.88 40 LEU B N 1
ATOM 4379 C CA . LEU B 1 40 ? -13.703 -33.656 -13.008 1 98.88 40 LEU B CA 1
ATOM 4380 C C . LEU B 1 40 ? -15.039 -33.688 -13.742 1 98.88 40 LEU B C 1
ATOM 4382 O O . LEU B 1 40 ? -15.086 -33.562 -14.961 1 98.88 40 LEU B O 1
ATOM 4386 N N . THR B 1 41 ? -16.078 -33.844 -13.039 1 98.81 41 THR B N 1
ATOM 4387 C CA . THR B 1 41 ? -17.406 -33.844 -13.633 1 98.81 41 THR B CA 1
ATOM 4388 C C . THR B 1 41 ? -17.703 -32.5 -14.281 1 98.81 41 THR B C 1
ATOM 4390 O O . THR B 1 41 ? -18.203 -32.438 -15.406 1 98.81 41 THR B O 1
ATOM 4393 N N . VAL B 1 42 ? -17.391 -31.453 -13.586 1 98.75 42 VAL B N 1
ATOM 4394 C CA . VAL B 1 42 ? -17.625 -30.125 -14.125 1 98.75 42 VAL B CA 1
ATOM 4395 C C . VAL B 1 42 ? -16.766 -29.906 -15.367 1 98.75 42 VAL B C 1
ATOM 4397 O O . VAL B 1 42 ? -17.234 -29.344 -16.359 1 98.75 42 VAL B O 1
ATOM 4400 N N . VAL B 1 43 ? -15.539 -30.328 -15.289 1 98.75 43 VAL B N 1
ATOM 4401 C CA . VAL B 1 43 ? -14.617 -30.203 -16.406 1 98.75 43 VAL B CA 1
ATOM 4402 C C . VAL B 1 43 ? -15.18 -30.906 -17.641 1 98.75 43 VAL B C 1
ATOM 4404 O O . VAL B 1 43 ? -15.156 -30.375 -18.75 1 98.75 43 VAL B O 1
ATOM 4407 N N . SER B 1 44 ? -15.719 -32.062 -17.406 1 98.62 44 SER B N 1
ATOM 4408 C CA . SER B 1 44 ? -16.328 -32.844 -18.484 1 98.62 44 SER B CA 1
ATOM 4409 C C . SER B 1 44 ? -17.578 -32.125 -19.016 1 98.62 44 SER B C 1
ATOM 4411 O O . SER B 1 44 ? -17.766 -32 -20.234 1 98.62 44 SER B O 1
ATOM 4413 N N . ASP B 1 45 ? -18.391 -31.656 -18.156 1 98.25 45 ASP B N 1
ATOM 4414 C CA . ASP B 1 45 ? -19.625 -30.969 -18.516 1 98.25 45 ASP B CA 1
ATOM 4415 C C . ASP B 1 45 ? -19.328 -29.734 -19.375 1 98.25 45 ASP B C 1
ATOM 4417 O O . ASP B 1 45 ? -20.125 -29.359 -20.234 1 98.25 45 ASP B O 1
ATOM 4421 N N . LEU B 1 46 ? -18.188 -29.172 -19.141 1 98.19 46 LEU B N 1
ATOM 4422 C CA . LEU B 1 46 ? -17.812 -27.953 -19.844 1 98.19 46 LEU B CA 1
ATOM 4423 C C . LEU B 1 46 ? -17.219 -28.281 -21.203 1 98.19 46 LEU B C 1
ATOM 4425 O O . LEU B 1 46 ? -16.938 -27.375 -22 1 98.19 46 LEU B O 1
ATOM 4429 N N . GLY B 1 47 ? -16.938 -29.531 -21.422 1 97 47 GLY B N 1
ATOM 4430 C CA . GLY B 1 47 ? -16.562 -29.938 -22.766 1 97 47 GLY B CA 1
ATOM 4431 C C . GLY B 1 47 ? -15.07 -30.156 -22.922 1 97 47 GLY B C 1
ATOM 4432 O O . GLY B 1 47 ? -14.555 -30.172 -24.047 1 97 47 GLY B O 1
ATOM 4433 N N . ALA B 1 48 ? -14.344 -30.312 -21.844 1 98.19 48 ALA B N 1
ATOM 4434 C CA . ALA B 1 48 ? -12.922 -30.641 -21.953 1 98.19 48 ALA B CA 1
ATOM 4435 C C . ALA B 1 48 ? -12.727 -32.062 -22.484 1 98.19 48 ALA B C 1
ATOM 4437 O O . ALA B 1 48 ? -13.57 -32.938 -22.266 1 98.19 48 ALA B O 1
ATOM 4438 N N . ASP B 1 49 ? -11.602 -32.219 -23.125 1 98.06 49 ASP B N 1
ATOM 4439 C CA . ASP B 1 49 ? -11.281 -33.531 -23.688 1 98.06 49 ASP B CA 1
ATOM 4440 C C . ASP B 1 49 ? -10.523 -34.375 -22.688 1 98.06 49 ASP B C 1
ATOM 4442 O O . ASP B 1 49 ? -10.508 -35.625 -22.797 1 98.06 49 ASP B O 1
ATOM 4446 N N . GLY B 1 50 ? -9.875 -33.781 -21.75 1 98.31 50 GLY B N 1
ATOM 4447 C CA . GLY B 1 50 ? -9.07 -34.469 -20.781 1 98.31 50 GLY B CA 1
ATOM 4448 C C . GLY B 1 50 ? -8.531 -33.594 -19.688 1 98.31 50 GLY B C 1
ATOM 4449 O O . GLY B 1 50 ? -8.945 -32.438 -19.547 1 98.31 50 GLY B O 1
ATOM 4450 N N . VAL B 1 51 ? -7.625 -34.188 -18.859 1 98.75 51 VAL B N 1
ATOM 4451 C CA . VAL B 1 51 ? -6.977 -33.438 -17.781 1 98.75 51 VAL B CA 1
ATOM 4452 C C . VAL B 1 51 ? -5.5 -33.844 -17.703 1 98.75 51 VAL B C 1
ATOM 4454 O O . VAL B 1 51 ? -5.109 -34.906 -18.156 1 98.75 51 VAL B O 1
ATOM 4457 N N . LEU B 1 52 ? -4.723 -32.875 -17.328 1 98.81 52 LEU B N 1
ATOM 4458 C CA . LEU B 1 52 ? -3.332 -33.062 -16.938 1 98.81 52 LEU B CA 1
ATOM 4459 C C . LEU B 1 52 ? -3.18 -33 -15.414 1 98.81 52 LEU B C 1
ATOM 4461 O O . LEU B 1 52 ? -3.445 -31.938 -14.82 1 98.81 52 LEU B O 1
ATOM 4465 N N . ILE B 1 53 ? -2.801 -34.062 -14.789 1 98.75 53 ILE B N 1
ATOM 4466 C CA . ILE B 1 53 ? -2.695 -34.094 -13.336 1 98.75 53 ILE B CA 1
ATOM 4467 C C . ILE B 1 53 ? -1.224 -34.062 -12.93 1 98.75 53 ILE B C 1
ATOM 4469 O O . ILE B 1 53 ? -0.487 -35.031 -13.203 1 98.75 53 ILE B O 1
ATOM 4473 N N . GLU B 1 54 ? -0.811 -33.062 -12.336 1 98.44 54 GLU B N 1
ATOM 4474 C CA . GLU B 1 54 ? 0.506 -32.969 -11.711 1 98.44 54 GLU B CA 1
ATOM 4475 C C . GLU B 1 54 ? 0.454 -33.406 -10.25 1 98.44 54 GLU B C 1
ATOM 4477 O O . GLU B 1 54 ? 0.245 -32.562 -9.359 1 98.44 54 GLU B O 1
ATOM 4482 N N . TRP B 1 55 ? 0.733 -34.656 -10.016 1 97.31 55 TRP B N 1
ATOM 4483 C CA . TRP B 1 55 ? 0.474 -35.281 -8.734 1 97.31 55 TRP B CA 1
ATOM 4484 C C . TRP B 1 55 ? 1.395 -34.75 -7.652 1 97.31 55 TRP B C 1
ATOM 4486 O O . TRP B 1 55 ? 0.984 -34.594 -6.5 1 97.31 55 TRP B O 1
ATOM 4496 N N . GLU B 1 56 ? 2.66 -34.562 -8.008 1 96.56 56 GLU B N 1
ATOM 4497 C CA . GLU B 1 56 ? 3.68 -34.156 -7.043 1 96.56 56 GLU B CA 1
ATOM 4498 C C . GLU B 1 56 ? 3.711 -35.125 -5.852 1 96.56 56 GLU B C 1
ATOM 4500 O O . GLU B 1 56 ? 3.697 -36.344 -6.027 1 96.56 56 GLU B O 1
ATOM 4505 N N . ASP B 1 57 ? 3.738 -34.594 -4.648 1 97.88 57 ASP B N 1
ATOM 4506 C CA . ASP B 1 57 ? 3.906 -35.438 -3.471 1 97.88 57 ASP B CA 1
ATOM 4507 C C . ASP B 1 57 ? 2.564 -35.969 -2.988 1 97.88 57 ASP B C 1
ATOM 4509 O O . ASP B 1 57 ? 2.482 -36.594 -1.913 1 97.88 57 ASP B O 1
ATOM 4513 N N . MET B 1 58 ? 1.488 -35.844 -3.783 1 98.5 58 MET B N 1
ATOM 4514 C CA . MET B 1 58 ? 0.165 -36.344 -3.412 1 98.5 58 MET B CA 1
ATOM 4515 C C . MET B 1 58 ? -0.064 -37.75 -3.951 1 98.5 58 MET B C 1
ATOM 4517 O O . MET B 1 58 ? -1.05 -38.406 -3.602 1 98.5 58 MET B O 1
ATOM 4521 N N . PHE B 1 59 ? 0.793 -38.219 -4.883 1 98.75 59 PHE B N 1
ATOM 4522 C CA . PHE B 1 59 ? 0.708 -39.562 -5.426 1 98.75 59 PHE B CA 1
ATOM 4523 C C . PHE B 1 59 ? 1.113 -40.594 -4.379 1 98.75 59 PHE B C 1
ATOM 4525 O O . PHE B 1 59 ? 1.973 -40.344 -3.535 1 98.75 59 PHE B O 1
ATOM 4532 N N . PRO B 1 60 ? 0.541 -41.812 -4.406 1 98.62 60 PRO B N 1
ATOM 4533 C CA . PRO B 1 60 ? 0.869 -42.844 -3.42 1 98.62 60 PRO B CA 1
ATOM 4534 C C . PRO B 1 60 ? 2.146 -43.594 -3.764 1 98.62 60 PRO B C 1
ATOM 4536 O O . PRO B 1 60 ? 2.119 -44.812 -3.91 1 98.62 60 PRO B O 1
ATOM 4539 N N . TYR B 1 61 ? 3.246 -42.906 -3.807 1 98.56 61 TYR B N 1
ATOM 4540 C CA . TYR B 1 61 ? 4.539 -43.5 -4.121 1 98.56 61 TYR B CA 1
ATOM 4541 C C . TYR B 1 61 ? 4.922 -44.562 -3.084 1 98.56 61 TYR B C 1
ATOM 4543 O O . TYR B 1 61 ? 4.551 -44.438 -1.912 1 98.56 61 TYR B O 1
ATOM 4551 N N . LYS B 1 62 ? 5.641 -45.531 -3.525 1 97.94 62 LYS B N 1
ATOM 4552 C CA . LYS B 1 62 ? 6.227 -46.562 -2.674 1 97.94 62 LYS B CA 1
ATOM 4553 C C . LYS B 1 62 ? 7.75 -46.562 -2.779 1 97.94 62 LYS B C 1
ATOM 4555 O O . LYS B 1 62 ? 8.336 -45.688 -3.436 1 97.94 62 LYS B O 1
ATOM 4560 N N . GLY B 1 63 ? 8.391 -47.406 -1.998 1 96.88 63 GLY B N 1
ATOM 4561 C CA . GLY B 1 63 ? 9.836 -47.5 -2.064 1 96.88 63 GLY B CA 1
ATOM 4562 C C . GLY B 1 63 ? 10.539 -46.281 -1.442 1 96.88 63 GLY B C 1
ATOM 4563 O O . GLY B 1 63 ? 10.18 -45.844 -0.348 1 96.88 63 GLY B O 1
ATOM 4564 N N . ALA B 1 64 ? 11.516 -45.719 -2.117 1 95.94 64 ALA B N 1
ATOM 4565 C CA . ALA B 1 64 ? 12.367 -44.656 -1.591 1 95.94 64 ALA B CA 1
ATOM 4566 C C . ALA B 1 64 ? 11.57 -43.375 -1.342 1 95.94 64 ALA B C 1
ATOM 4568 O O . ALA B 1 64 ? 11.898 -42.594 -0.439 1 95.94 64 ALA B O 1
ATOM 4569 N N . LEU B 1 65 ? 10.516 -43.188 -2.115 1 97.56 65 LEU B N 1
ATOM 4570 C CA . LEU B 1 65 ? 9.773 -41.938 -2.062 1 97.56 65 LEU B CA 1
ATOM 4571 C C . LEU B 1 65 ? 8.633 -42.031 -1.052 1 97.56 65 LEU B C 1
ATOM 4573 O O . LEU B 1 65 ? 7.969 -41.031 -0.782 1 97.56 65 LEU B O 1
ATOM 4577 N N . GLU B 1 66 ? 8.43 -43.156 -0.443 1 97.38 66 GLU B N 1
ATOM 4578 C CA . GLU B 1 66 ? 7.285 -43.406 0.432 1 97.38 66 GLU B CA 1
ATOM 4579 C C . GLU B 1 66 ? 7.328 -42.5 1.661 1 97.38 66 GLU B C 1
ATOM 4581 O O . GLU B 1 66 ? 6.293 -42 2.115 1 97.38 66 GLU B O 1
ATOM 4586 N N . ARG B 1 67 ? 8.531 -42.188 2.139 1 95.81 67 ARG B N 1
ATOM 4587 C CA . ARG B 1 67 ? 8.672 -41.469 3.41 1 95.81 67 ARG B CA 1
ATOM 4588 C C . ARG B 1 67 ? 8.57 -39.969 3.217 1 95.81 67 ARG B C 1
ATOM 4590 O O . ARG B 1 67 ? 8.406 -39.219 4.184 1 95.81 67 ARG B O 1
ATOM 4597 N N . ILE B 1 68 ? 8.602 -39.562 1.966 1 96.75 68 ILE B N 1
ATOM 4598 C CA . ILE B 1 68 ? 8.672 -38.125 1.79 1 96.75 68 ILE B CA 1
ATOM 4599 C C . ILE B 1 68 ? 7.43 -37.625 1.057 1 96.75 68 ILE B C 1
ATOM 4601 O O . ILE B 1 68 ? 7.363 -36.469 0.645 1 96.75 68 ILE B O 1
ATOM 4605 N N . LYS B 1 69 ? 6.453 -38.531 0.887 1 96.81 69 LYS B N 1
ATOM 4606 C CA . LYS B 1 69 ? 5.199 -38.062 0.302 1 96.81 69 LYS B CA 1
ATOM 4607 C C . LYS B 1 69 ? 4.441 -37.156 1.266 1 96.81 69 LYS B C 1
ATOM 4609 O O . LYS B 1 69 ? 4.742 -37.125 2.461 1 96.81 69 LYS B O 1
ATOM 4614 N N . ASN B 1 70 ? 3.527 -36.406 0.736 1 97.12 70 ASN B N 1
ATOM 4615 C CA . ASN B 1 70 ? 2.664 -35.562 1.557 1 97.12 70 ASN B CA 1
ATOM 4616 C C . ASN B 1 70 ? 1.902 -36.406 2.594 1 97.12 70 ASN B C 1
ATOM 4618 O O . ASN B 1 70 ? 1.438 -37.5 2.301 1 97.12 70 ASN B O 1
ATOM 4622 N N . GLY B 1 71 ? 1.795 -35.906 3.805 1 96.5 71 GLY B N 1
ATOM 4623 C CA . GLY B 1 71 ? 1.03 -36.594 4.836 1 96.5 71 GLY B CA 1
ATOM 4624 C C . GLY B 1 71 ? -0.428 -36.781 4.465 1 96.5 71 GLY B C 1
ATOM 4625 O O . GLY B 1 71 ? -1.115 -37.625 5.051 1 96.5 71 GLY B O 1
ATOM 4626 N N . ASN B 1 72 ? -0.877 -36.031 3.475 1 96.69 72 ASN B N 1
ATOM 4627 C CA . ASN B 1 72 ? -2.254 -36.094 2.998 1 96.69 72 ASN B CA 1
ATOM 4628 C C . ASN B 1 72 ? -2.334 -36.781 1.631 1 96.69 72 ASN B C 1
ATOM 4630 O O . ASN B 1 72 ? -3.346 -36.656 0.936 1 96.69 72 ASN B O 1
ATOM 4634 N N . ALA B 1 73 ? -1.306 -37.438 1.207 1 98.44 73 ALA B N 1
ATOM 4635 C CA . ALA B 1 73 ? -1.278 -38.062 -0.117 1 98.44 73 ALA B CA 1
ATOM 4636 C C . ALA B 1 73 ? -2.451 -39.031 -0.302 1 98.44 73 ALA B C 1
ATOM 4638 O O . ALA B 1 73 ? -2.895 -39.656 0.655 1 98.44 73 ALA B O 1
ATOM 4639 N N . TYR B 1 74 ? -2.916 -39.125 -1.507 1 98.69 74 TYR B N 1
ATOM 4640 C CA . TYR B 1 74 ? -3.998 -40.031 -1.81 1 98.69 74 TYR B CA 1
ATOM 4641 C C . TYR B 1 74 ? -3.537 -41.5 -1.658 1 98.69 74 TYR B C 1
ATOM 4643 O O . TYR B 1 74 ? -2.361 -41.781 -1.874 1 98.69 74 TYR B O 1
ATOM 4651 N N . SER B 1 75 ? -4.453 -42.312 -1.295 1 98.5 75 SER B N 1
ATOM 4652 C CA . SER B 1 75 ? -4.184 -43.75 -1.318 1 98.5 75 SER B CA 1
ATOM 4653 C C . SER B 1 75 ? -4.266 -44.312 -2.736 1 98.5 75 SER B C 1
ATOM 4655 O O . SER B 1 75 ? -4.746 -43.625 -3.646 1 98.5 75 SER B O 1
ATOM 4657 N N . VAL B 1 76 ? -3.764 -45.531 -2.895 1 98.5 76 VAL B N 1
ATOM 4658 C CA . VAL B 1 76 ? -3.859 -46.188 -4.18 1 98.5 76 VAL B CA 1
ATOM 4659 C C . VAL B 1 76 ? -5.324 -46.312 -4.605 1 98.5 76 VAL B C 1
ATOM 4661 O O . VAL B 1 76 ? -5.668 -46 -5.75 1 98.5 76 VAL B O 1
ATOM 4664 N N . ASP B 1 77 ? -6.172 -46.594 -3.662 1 98.56 77 ASP B N 1
ATOM 4665 C CA . ASP B 1 77 ? -7.598 -46.75 -3.951 1 98.56 77 ASP B CA 1
ATOM 4666 C C . ASP B 1 77 ? -8.219 -45.406 -4.371 1 98.56 77 ASP B C 1
ATOM 4668 O O . ASP B 1 77 ? -9.016 -45.375 -5.312 1 98.56 77 ASP B O 1
ATOM 4672 N N . GLU B 1 78 ? -7.875 -44.469 -3.648 1 98.69 78 GLU B N 1
ATOM 4673 C CA . GLU B 1 78 ? -8.398 -43.125 -3.977 1 98.69 78 GLU B CA 1
ATOM 4674 C C . GLU B 1 78 ? -7.926 -42.688 -5.355 1 98.69 78 GLU B C 1
ATOM 4676 O O . GLU B 1 78 ? -8.703 -42.094 -6.125 1 98.69 78 GLU B O 1
ATOM 4681 N N . THR B 1 79 ? -6.676 -42.906 -5.637 1 98.62 79 THR B N 1
ATOM 4682 C CA . THR B 1 79 ? -6.109 -42.531 -6.93 1 98.62 79 THR B CA 1
ATOM 4683 C C . THR B 1 79 ? -6.82 -43.281 -8.055 1 98.62 79 THR B C 1
ATOM 4685 O O . THR B 1 79 ? -7.219 -42.656 -9.055 1 98.62 79 THR B O 1
ATOM 4688 N N . LEU B 1 80 ? -7.012 -44.5 -7.879 1 98.5 80 LEU B N 1
ATOM 4689 C CA . LEU B 1 80 ? -7.691 -45.312 -8.883 1 98.5 80 LEU B CA 1
ATOM 4690 C C . LEU B 1 80 ? -9.141 -44.844 -9.055 1 98.5 80 LEU B C 1
ATOM 4692 O O . LEU B 1 80 ? -9.656 -44.812 -10.18 1 98.5 80 LEU B O 1
ATOM 4696 N N . ASP B 1 81 ? -9.727 -44.531 -7.961 1 98.62 81 ASP B N 1
ATOM 4697 C CA . ASP B 1 81 ? -11.102 -44.062 -8 1 98.62 81 ASP B CA 1
ATOM 4698 C C . ASP B 1 81 ? -11.211 -42.75 -8.805 1 98.62 81 ASP B C 1
ATOM 4700 O O . ASP B 1 81 ? -12.148 -42.594 -9.586 1 98.62 81 ASP B O 1
ATOM 4704 N N . ILE B 1 82 ? -10.297 -41.906 -8.594 1 98.69 82 ILE B N 1
ATOM 4705 C CA . ILE B 1 82 ? -10.25 -40.625 -9.32 1 98.69 82 ILE B CA 1
ATOM 4706 C C . ILE B 1 82 ? -10.047 -40.906 -10.812 1 98.69 82 ILE B C 1
ATOM 4708 O O . ILE B 1 82 ? -10.75 -40.344 -11.648 1 98.69 82 ILE B O 1
ATOM 4712 N N . LEU B 1 83 ? -9.141 -41.781 -11.148 1 98.62 83 LEU B N 1
ATOM 4713 C CA . LEU B 1 83 ? -8.836 -42.125 -12.539 1 98.62 83 LEU B CA 1
ATOM 4714 C C . LEU B 1 83 ? -10.023 -42.812 -13.203 1 98.62 83 LEU B C 1
ATOM 4716 O O . LEU B 1 83 ? -10.344 -42.5 -14.359 1 98.62 83 LEU B O 1
ATOM 4720 N N . GLN B 1 84 ? -10.656 -43.656 -12.477 1 98.5 84 GLN B N 1
ATOM 4721 C CA . GLN B 1 84 ? -11.828 -44.344 -13 1 98.5 84 GLN B CA 1
ATOM 4722 C C . GLN B 1 84 ? -12.977 -43.375 -13.258 1 98.5 84 GLN B C 1
ATOM 4724 O O . GLN B 1 84 ? -13.688 -43.5 -14.258 1 98.5 84 GLN B O 1
ATOM 4729 N N . HIS B 1 85 ? -13.133 -42.5 -12.359 1 98.75 85 HIS B N 1
ATOM 4730 C CA . HIS B 1 85 ? -14.164 -41.5 -12.539 1 98.75 85 HIS B CA 1
ATOM 4731 C C . HIS B 1 85 ? -13.898 -40.656 -13.789 1 98.75 85 HIS B C 1
ATOM 4733 O O . HIS B 1 85 ? -14.812 -40.438 -14.586 1 98.75 85 HIS B O 1
ATOM 4739 N N . ALA B 1 86 ? -12.688 -40.25 -13.945 1 98.69 86 ALA B N 1
ATOM 4740 C CA . ALA B 1 86 ? -12.328 -39.469 -15.133 1 98.69 86 ALA B CA 1
ATOM 4741 C C . ALA B 1 86 ? -12.617 -40.281 -16.406 1 98.69 86 ALA B C 1
ATOM 4743 O O . ALA B 1 86 ? -13.172 -39.75 -17.359 1 98.69 86 ALA B O 1
ATOM 4744 N N . HIS B 1 87 ? -12.312 -41.5 -16.359 1 98.19 87 HIS B N 1
ATOM 4745 C CA . HIS B 1 87 ? -12.547 -42.375 -17.5 1 98.19 87 HIS B CA 1
ATOM 4746 C C . HIS B 1 87 ? -14.031 -42.531 -17.797 1 98.19 87 HIS B C 1
ATOM 4748 O O . HIS B 1 87 ? -14.438 -42.5 -18.969 1 98.19 87 HIS B O 1
ATOM 4754 N N . SER B 1 88 ? -14.766 -42.656 -16.812 1 98.56 88 SER B N 1
ATOM 4755 C CA . SER B 1 88 ? -16.203 -42.812 -16.969 1 98.56 88 SER B CA 1
ATOM 4756 C C . SER B 1 88 ? -16.828 -41.562 -17.594 1 98.56 88 SER B C 1
ATOM 4758 O O . SER B 1 88 ? -17.906 -41.625 -18.203 1 98.56 88 SER B O 1
ATOM 4760 N N . LEU B 1 89 ? -16.188 -40.469 -17.438 1 98.44 89 LEU B N 1
ATOM 4761 C CA . LEU B 1 89 ? -16.672 -39.219 -17.969 1 98.44 89 LEU B CA 1
ATOM 4762 C C . LEU B 1 89 ? -16.188 -39 -19.406 1 98.44 89 LEU B C 1
ATOM 4764 O O . LEU B 1 89 ? -16.516 -38 -20.031 1 98.44 89 LEU B O 1
ATOM 4768 N N . GLY B 1 90 ? -15.281 -39.906 -19.828 1 97.75 90 GLY B N 1
ATOM 4769 C CA . GLY B 1 90 ? -14.719 -39.781 -21.172 1 97.75 90 GLY B CA 1
ATOM 4770 C C . GLY B 1 90 ? -13.523 -38.844 -21.234 1 97.75 90 GLY B C 1
ATOM 4771 O O . GLY B 1 90 ? -13.133 -38.406 -22.312 1 97.75 90 GLY B O 1
ATOM 4772 N N . LEU B 1 91 ? -12.914 -38.562 -20.109 1 98.38 91 LEU B N 1
ATOM 4773 C CA . LEU B 1 91 ? -11.75 -37.688 -20.062 1 98.38 91 LEU B CA 1
ATOM 4774 C C . LEU B 1 91 ? -10.461 -38.469 -20.203 1 98.38 91 LEU B C 1
ATOM 4776 O O . LEU B 1 91 ? -10.297 -39.531 -19.594 1 98.38 91 LEU B O 1
ATOM 4780 N N . SER B 1 92 ? -9.594 -37.969 -21.062 1 97.25 92 SER B N 1
ATOM 4781 C CA . SER B 1 92 ? -8.227 -38.5 -21.031 1 97.25 92 SER B CA 1
ATOM 4782 C C . SER B 1 92 ? -7.457 -37.938 -19.844 1 97.25 92 SER B C 1
ATOM 4784 O O . SER B 1 92 ? -7.703 -36.844 -19.391 1 97.25 92 SER B O 1
ATOM 4786 N N . VAL B 1 93 ? -6.59 -38.812 -19.297 1 98.19 93 VAL B N 1
ATOM 4787 C CA . VAL B 1 93 ? -5.801 -38.375 -18.156 1 98.19 93 VAL B CA 1
ATOM 4788 C C . VAL B 1 93 ? -4.312 -38.5 -18.469 1 98.19 93 VAL B C 1
ATOM 4790 O O . VAL B 1 93 ? -3.814 -39.594 -18.703 1 98.19 93 VAL B O 1
ATOM 4793 N N . THR B 1 94 ? -3.645 -37.375 -18.516 1 98.12 94 THR B N 1
ATOM 4794 C CA . THR B 1 94 ? -2.197 -37.312 -18.688 1 98.12 94 THR B CA 1
ATOM 4795 C C . THR B 1 94 ? -1.516 -36.969 -17.359 1 98.12 94 THR B C 1
ATOM 4797 O O . THR B 1 94 ? -1.732 -35.875 -16.828 1 98.12 94 THR B O 1
ATOM 4800 N N . PRO B 1 95 ? -0.692 -37.875 -16.812 1 98.19 95 PRO B N 1
ATOM 4801 C CA . PRO B 1 95 ? 0.065 -37.469 -15.609 1 98.19 95 PRO B CA 1
ATOM 4802 C C . PRO B 1 95 ? 1.284 -36.625 -15.938 1 98.19 95 PRO B C 1
ATOM 4804 O O . PRO B 1 95 ? 1.89 -36.781 -17 1 98.19 95 PRO B O 1
ATOM 4807 N N . LEU B 1 96 ? 1.574 -35.688 -15.109 1 98.5 96 LEU B N 1
ATOM 4808 C CA . LEU B 1 96 ? 2.805 -34.906 -15.164 1 98.5 96 LEU B CA 1
ATOM 4809 C C . LEU B 1 96 ? 3.723 -35.25 -14 1 98.5 96 LEU B C 1
ATOM 4811 O O . LEU B 1 96 ? 3.316 -35.156 -12.836 1 98.5 96 LEU B O 1
ATOM 4815 N N . VAL B 1 97 ? 4.875 -35.75 -14.305 1 97.75 97 VAL B N 1
ATOM 4816 C CA . VAL B 1 97 ? 5.91 -36.062 -13.328 1 97.75 97 VAL B CA 1
ATOM 4817 C C . VAL B 1 97 ? 7.176 -35.25 -13.641 1 97.75 97 VAL B C 1
ATOM 4819 O O . VAL B 1 97 ? 7.766 -35.438 -14.711 1 97.75 97 VAL B O 1
ATOM 4822 N N . GLN B 1 98 ? 7.602 -34.469 -12.711 1 97.06 98 GLN B N 1
ATOM 4823 C CA . GLN B 1 98 ? 8.805 -33.656 -12.914 1 97.06 98 GLN B CA 1
ATOM 4824 C C . GLN B 1 98 ? 10.047 -34.562 -12.984 1 97.06 98 GLN B C 1
ATOM 4826 O O . GLN B 1 98 ? 10.203 -35.469 -12.18 1 97.06 98 GLN B O 1
ATOM 4831 N N . SER B 1 99 ? 10.93 -34.188 -13.914 1 96.69 99 SER B N 1
ATOM 4832 C CA . SER B 1 99 ? 12.023 -35.156 -14.141 1 96.69 99 SER B CA 1
ATOM 4833 C C . SER B 1 99 ? 13.375 -34.5 -13.906 1 96.69 99 SER B C 1
ATOM 4835 O O . SER B 1 99 ? 14.375 -35.188 -13.695 1 96.69 99 SER B O 1
ATOM 4837 N N . VAL B 1 100 ? 13.492 -33.156 -14.062 1 95.19 100 VAL B N 1
ATOM 4838 C CA . VAL B 1 100 ? 14.781 -32.5 -13.93 1 95.19 100 VAL B CA 1
ATOM 4839 C C . VAL B 1 100 ? 14.664 -31.328 -12.93 1 95.19 100 VAL B C 1
ATOM 4841 O O . VAL B 1 100 ? 15.305 -31.344 -11.875 1 95.19 100 VAL B O 1
ATOM 4844 N N . GLY B 1 101 ? 13.828 -30.391 -13.336 1 94.62 101 GLY B N 1
ATOM 4845 C CA . GLY B 1 101 ? 13.562 -29.234 -12.492 1 94.62 101 GLY B CA 1
ATOM 4846 C C . GLY B 1 101 ? 12.312 -29.406 -11.641 1 94.62 101 GLY B C 1
ATOM 4847 O O . GLY B 1 101 ? 11.641 -30.422 -11.719 1 94.62 101 GLY B O 1
ATOM 4848 N N . HIS B 1 102 ? 12.078 -28.5 -10.742 1 95.62 102 HIS B N 1
ATOM 4849 C CA . HIS B 1 102 ? 10.898 -28.469 -9.891 1 95.62 102 HIS B CA 1
ATOM 4850 C C . HIS B 1 102 ? 10.789 -29.75 -9.062 1 95.62 102 HIS B C 1
ATOM 4852 O O . HIS B 1 102 ? 9.703 -30.328 -8.938 1 95.62 102 HIS B O 1
ATOM 4858 N N . LEU B 1 103 ? 11.891 -30.172 -8.586 1 97.25 103 LEU B N 1
ATOM 4859 C CA . LEU B 1 103 ? 11.914 -31.375 -7.777 1 97.25 103 LEU B CA 1
ATOM 4860 C C . LEU B 1 103 ? 12.008 -31.047 -6.293 1 97.25 103 LEU B C 1
ATOM 4862 O O . LEU B 1 103 ? 12.594 -31.797 -5.512 1 97.25 103 LEU B O 1
ATOM 4866 N N . GLU B 1 104 ? 11.445 -29.938 -5.918 1 96.94 104 GLU B N 1
ATOM 4867 C CA . GLU B 1 104 ? 11.586 -29.422 -4.562 1 96.94 104 GLU B CA 1
ATOM 4868 C C . GLU B 1 104 ? 11.039 -30.406 -3.535 1 96.94 104 GLU B C 1
ATOM 4870 O O . GLU B 1 104 ? 11.617 -30.578 -2.461 1 96.94 104 GLU B O 1
ATOM 4875 N N . TRP B 1 105 ? 9.875 -31.078 -3.852 1 97.06 105 TRP B N 1
ATOM 4876 C CA . TRP B 1 105 ? 9.273 -31.922 -2.826 1 97.06 105 TRP B CA 1
ATOM 4877 C C . TRP B 1 105 ? 10.18 -33.094 -2.488 1 97.06 105 TRP B C 1
ATOM 4879 O O . TRP B 1 105 ? 10.094 -33.656 -1.392 1 97.06 105 TRP B O 1
ATOM 4889 N N . ILE B 1 106 ? 11.109 -33.438 -3.389 1 97.94 106 ILE B N 1
ATOM 4890 C CA . ILE B 1 106 ? 12.07 -34.5 -3.162 1 97.94 106 ILE B CA 1
ATOM 4891 C C . ILE B 1 106 ? 13.352 -33.938 -2.566 1 97.94 106 ILE B C 1
ATOM 4893 O O . ILE B 1 106 ? 13.781 -34.312 -1.48 1 97.94 106 ILE B O 1
ATOM 4897 N N . LEU B 1 107 ? 13.922 -32.906 -3.172 1 97.69 107 LEU B N 1
ATOM 4898 C CA . LEU B 1 107 ? 15.281 -32.438 -2.918 1 97.69 107 LEU B CA 1
ATOM 4899 C C . LEU B 1 107 ? 15.336 -31.578 -1.654 1 97.69 107 LEU B C 1
ATOM 4901 O O . LEU B 1 107 ? 16.422 -31.297 -1.132 1 97.69 107 LEU B O 1
ATOM 4905 N N . LYS B 1 108 ? 14.203 -31.172 -1.137 1 97.19 108 LYS B N 1
ATOM 4906 C CA . LYS B 1 108 ? 14.203 -30.391 0.092 1 97.19 108 LYS B CA 1
ATOM 4907 C C . LYS B 1 108 ? 14.422 -31.281 1.314 1 97.19 108 LYS B C 1
ATOM 4909 O O . LYS B 1 108 ? 14.711 -30.781 2.404 1 97.19 108 LYS B O 1
ATOM 4914 N N . THR B 1 109 ? 14.305 -32.562 1.153 1 97.44 109 THR B N 1
ATOM 4915 C CA . THR B 1 109 ? 14.336 -33.469 2.291 1 97.44 109 THR B CA 1
ATOM 4916 C C . THR B 1 109 ? 15.766 -33.906 2.604 1 97.44 109 THR B C 1
ATOM 4918 O O . THR B 1 109 ? 16.625 -33.906 1.718 1 97.44 109 THR B O 1
ATOM 4921 N N . LYS B 1 110 ? 15.945 -34.312 3.869 1 96.62 110 LYS B N 1
ATOM 4922 C CA . LYS B 1 110 ? 17.266 -34.781 4.289 1 96.62 110 LYS B CA 1
ATOM 4923 C C . LYS B 1 110 ? 17.656 -36.031 3.51 1 96.62 110 LYS B C 1
ATOM 4925 O O . LYS B 1 110 ? 18.828 -36.25 3.195 1 96.62 110 LYS B O 1
ATOM 4930 N N . ASP B 1 111 ? 16.75 -36.812 3.082 1 96.88 111 ASP B N 1
ATOM 4931 C CA . ASP B 1 111 ? 16.969 -38.094 2.42 1 96.88 111 ASP B CA 1
ATOM 4932 C C . ASP B 1 111 ? 17.625 -37.875 1.051 1 96.88 111 ASP B C 1
ATOM 4934 O O . ASP B 1 111 ? 18.391 -38.75 0.597 1 96.88 111 ASP B O 1
ATOM 4938 N N . PHE B 1 112 ? 17.344 -36.781 0.4 1 97.94 112 PHE B N 1
ATOM 4939 C CA . PHE B 1 112 ? 17.75 -36.688 -1.001 1 97.94 112 PHE B CA 1
ATOM 4940 C C . PHE B 1 112 ? 18.469 -35.375 -1.284 1 97.94 112 PHE B C 1
ATOM 4942 O O . PHE B 1 112 ? 18.75 -35.062 -2.439 1 97.94 112 PHE B O 1
ATOM 4949 N N . ALA B 1 113 ? 18.812 -34.656 -0.211 1 97.38 113 ALA B N 1
ATOM 4950 C CA . ALA B 1 113 ? 19.484 -33.375 -0.364 1 97.38 113 ALA B CA 1
ATOM 4951 C C . ALA B 1 113 ? 20.812 -33.562 -1.083 1 97.38 113 ALA B C 1
ATOM 4953 O O . ALA B 1 113 ? 21.266 -32.625 -1.786 1 97.38 113 ALA B O 1
ATOM 4954 N N . HIS B 1 114 ? 21.391 -34.688 -0.976 1 97.44 114 HIS B N 1
ATOM 4955 C CA . HIS B 1 114 ? 22.688 -34.938 -1.578 1 97.44 114 HIS B CA 1
ATOM 4956 C C . HIS B 1 114 ? 22.578 -35.062 -3.094 1 97.44 114 HIS B C 1
ATOM 4958 O O . HIS B 1 114 ? 23.594 -35.031 -3.795 1 97.44 114 HIS B O 1
ATOM 4964 N N . LEU B 1 115 ? 21.406 -35.094 -3.658 1 97.88 115 LEU B N 1
ATOM 4965 C CA . LEU B 1 115 ? 21.188 -35.25 -5.094 1 97.88 115 LEU B CA 1
ATOM 4966 C C . LEU B 1 115 ? 20.953 -33.906 -5.762 1 97.88 115 LEU B C 1
ATOM 4968 O O . LEU B 1 115 ? 20.594 -33.844 -6.941 1 97.88 115 LEU B O 1
ATOM 4972 N N . ARG B 1 116 ? 21.156 -32.875 -5.035 1 97.56 116 ARG B N 1
ATOM 4973 C CA . ARG B 1 116 ? 20.969 -31.531 -5.582 1 97.56 116 ARG B CA 1
ATOM 4974 C C . ARG B 1 116 ? 22.062 -31.188 -6.586 1 97.56 116 ARG B C 1
ATOM 4976 O O . ARG B 1 116 ? 23.234 -31.516 -6.363 1 97.56 116 ARG B O 1
ATOM 4983 N N . GLU B 1 117 ? 21.641 -30.531 -7.703 1 97.56 117 GLU B N 1
ATOM 4984 C CA . GLU B 1 117 ? 22.625 -29.969 -8.625 1 97.56 117 GLU B CA 1
ATOM 4985 C C . GLU B 1 117 ? 23.5 -28.938 -7.934 1 97.56 117 GLU B C 1
ATOM 4987 O O . GLU B 1 117 ? 24.719 -28.906 -8.141 1 97.56 117 GLU B O 1
ATOM 4992 N N . ASN B 1 118 ? 22.891 -28 -7.246 1 95.94 118 ASN B N 1
ATOM 4993 C CA . ASN B 1 118 ? 23.516 -27.031 -6.348 1 95.94 118 ASN B CA 1
ATOM 4994 C C . ASN B 1 118 ? 23.109 -27.281 -4.895 1 95.94 118 ASN B C 1
ATOM 4996 O O . ASN B 1 118 ? 21.922 -27.25 -4.555 1 95.94 118 ASN B O 1
ATOM 5000 N N . THR B 1 119 ? 24.016 -27.453 -4.062 1 94.38 119 THR B N 1
ATOM 5001 C CA . THR B 1 119 ? 23.781 -27.875 -2.689 1 94.38 119 THR B CA 1
ATOM 5002 C C . THR B 1 119 ? 22.922 -26.875 -1.943 1 94.38 119 THR B C 1
ATOM 5004 O O . THR B 1 119 ? 22.266 -27.219 -0.954 1 94.38 119 THR B O 1
ATOM 5007 N N . SER B 1 120 ? 22.812 -25.672 -2.414 1 92.94 120 SER B N 1
ATOM 5008 C CA . SER B 1 120 ? 22.109 -24.625 -1.704 1 92.94 120 SER B CA 1
ATOM 5009 C C . SER B 1 120 ? 20.641 -24.562 -2.137 1 92.94 120 SER B C 1
ATOM 5011 O O . SER B 1 120 ? 19.812 -23.969 -1.443 1 92.94 120 SER B O 1
ATOM 5013 N N . PHE B 1 121 ? 20.375 -25.234 -3.291 1 94.81 121 PHE B N 1
ATOM 5014 C CA . PHE B 1 121 ? 19.047 -25.016 -3.869 1 94.81 121 PHE B CA 1
ATOM 5015 C C . PHE B 1 121 ? 18.344 -26.344 -4.113 1 94.81 121 PHE B C 1
ATOM 5017 O O . PHE B 1 121 ? 18.828 -27.188 -4.879 1 94.81 121 PHE B O 1
ATOM 5024 N N . PRO B 1 122 ? 17.188 -26.531 -3.572 1 95.94 122 PRO B N 1
ATOM 5025 C CA . PRO B 1 122 ? 16.5 -27.812 -3.674 1 95.94 122 PRO B CA 1
ATOM 5026 C C . PRO B 1 122 ? 15.57 -27.891 -4.879 1 95.94 122 PRO B C 1
ATOM 5028 O O . PRO B 1 122 ? 14.445 -28.391 -4.762 1 95.94 122 PRO B O 1
ATOM 5031 N N . MET B 1 123 ? 15.977 -27.531 -6.074 1 95.69 123 MET B N 1
ATOM 5032 C CA . MET B 1 123 ? 15.008 -27.422 -7.164 1 95.69 123 MET B CA 1
ATOM 5033 C C . MET B 1 123 ? 15.422 -28.297 -8.344 1 95.69 123 MET B C 1
ATOM 5035 O O . MET B 1 123 ? 14.57 -28.891 -9.016 1 95.69 123 MET B O 1
ATOM 5039 N N . VAL B 1 124 ? 16.781 -28.438 -8.547 1 97.5 124 VAL B N 1
ATOM 5040 C CA . VAL B 1 124 ? 17.281 -29.156 -9.711 1 97.5 124 VAL B CA 1
ATOM 5041 C C . VAL B 1 124 ? 18.125 -30.344 -9.258 1 97.5 124 VAL B C 1
ATOM 5043 O O . VAL B 1 124 ? 18.922 -30.234 -8.328 1 97.5 124 VAL B O 1
ATOM 5046 N N . ALA B 1 125 ? 17.938 -31.438 -9.93 1 97.25 125 ALA B N 1
ATOM 5047 C CA . ALA B 1 125 ? 18.641 -32.656 -9.531 1 97.25 125 ALA B CA 1
ATOM 5048 C C . ALA B 1 125 ? 19.969 -32.812 -10.266 1 97.25 125 ALA B C 1
ATOM 5050 O O . ALA B 1 125 ? 20.109 -32.312 -11.391 1 97.25 125 ALA B O 1
ATOM 5051 N N . CYS B 1 126 ? 20.906 -33.438 -9.594 1 97.75 126 CYS B N 1
ATOM 5052 C CA . CYS B 1 126 ? 22.172 -33.844 -10.203 1 97.75 126 CYS B CA 1
ATOM 5053 C C . CYS B 1 126 ? 21.969 -35 -11.164 1 97.75 126 CYS B C 1
ATOM 5055 O O . CYS B 1 126 ? 22.094 -36.156 -10.773 1 97.75 126 CYS B O 1
ATOM 5057 N N . ILE B 1 127 ? 21.812 -34.719 -12.445 1 96.75 127 ILE B N 1
ATOM 5058 C CA . ILE B 1 127 ? 21.312 -35.719 -13.383 1 96.75 127 ILE B CA 1
ATOM 5059 C C . ILE B 1 127 ? 22.469 -36.594 -13.883 1 96.75 127 ILE B C 1
ATOM 5061 O O . ILE B 1 127 ? 22.266 -37.625 -14.508 1 96.75 127 ILE B O 1
ATOM 5065 N N . GLY B 1 128 ? 23.656 -36.188 -13.609 1 95.5 128 GLY B N 1
ATOM 5066 C CA . GLY B 1 128 ? 24.797 -37.031 -13.898 1 95.5 128 GLY B CA 1
ATOM 5067 C C . GLY B 1 128 ? 24.938 -38.188 -12.914 1 95.5 128 GLY B C 1
ATOM 5068 O O . GLY B 1 128 ? 25.688 -39.125 -13.164 1 95.5 128 GLY B O 1
ATOM 5069 N N . ASP B 1 129 ? 24.234 -38.094 -11.867 1 96.06 129 ASP B N 1
ATOM 5070 C CA . ASP B 1 129 ? 24.266 -39.125 -10.828 1 96.06 129 ASP B CA 1
ATOM 5071 C C . ASP B 1 129 ? 23.297 -40.281 -11.156 1 96.06 129 ASP B C 1
ATOM 5073 O O . ASP B 1 129 ? 22.109 -40.031 -11.383 1 96.06 129 ASP B O 1
ATOM 5077 N N . ASP B 1 130 ? 23.688 -41.5 -11.023 1 95.88 130 ASP B N 1
ATOM 5078 C CA . ASP B 1 130 ? 22.875 -42.656 -11.344 1 95.88 130 ASP B CA 1
ATOM 5079 C C . ASP B 1 130 ? 21.703 -42.812 -10.367 1 95.88 130 ASP B C 1
ATOM 5081 O O . ASP B 1 130 ? 20.625 -43.281 -10.742 1 95.88 130 ASP B O 1
ATOM 5085 N N . GLU B 1 131 ? 21.953 -42.438 -9.203 1 97.06 131 GLU B N 1
ATOM 5086 C CA . GLU B 1 131 ? 20.891 -42.5 -8.219 1 97.06 131 GLU B CA 1
ATOM 5087 C C . GLU B 1 131 ? 19.719 -41.625 -8.594 1 97.06 131 GLU B C 1
ATOM 5089 O O . GLU B 1 131 ? 18.547 -42 -8.398 1 97.06 131 GLU B O 1
ATOM 5094 N N . THR B 1 132 ? 20.047 -40.406 -9.047 1 97.19 132 THR B N 1
ATOM 5095 C CA . THR B 1 132 ? 19.016 -39.5 -9.5 1 97.19 132 THR B CA 1
ATOM 5096 C C . THR B 1 132 ? 18.203 -40.125 -10.625 1 97.19 132 THR B C 1
ATOM 5098 O O . THR B 1 132 ? 16.969 -40.062 -10.602 1 97.19 132 THR B O 1
ATOM 5101 N N . GLN B 1 133 ? 18.859 -40.656 -11.57 1 96.19 133 GLN B N 1
ATOM 5102 C CA . GLN B 1 133 ? 18.188 -41.25 -12.711 1 96.19 133 GLN B CA 1
ATOM 5103 C C . GLN B 1 133 ? 17.281 -42.406 -12.273 1 96.19 133 GLN B C 1
ATOM 5105 O O . GLN B 1 133 ? 16.125 -42.5 -12.711 1 96.19 133 GLN B O 1
ATOM 5110 N N . ASP B 1 134 ? 17.781 -43.219 -11.383 1 97.12 134 ASP B N 1
ATOM 5111 C CA . ASP B 1 134 ? 17 -44.344 -10.883 1 97.12 134 ASP B CA 1
ATOM 5112 C C . ASP B 1 134 ? 15.758 -43.875 -10.141 1 97.12 134 ASP B C 1
ATOM 5114 O O . ASP B 1 134 ? 14.664 -44.406 -10.328 1 97.12 134 ASP B O 1
ATOM 5118 N N . LEU B 1 135 ? 15.969 -42.938 -9.328 1 97.5 135 LEU B N 1
ATOM 5119 C CA . LEU B 1 135 ? 14.891 -42.406 -8.508 1 97.5 135 LEU B CA 1
ATOM 5120 C C . LEU B 1 135 ? 13.789 -41.812 -9.375 1 97.5 135 LEU B C 1
ATOM 5122 O O . LEU B 1 135 ? 12.602 -42.062 -9.148 1 97.5 135 LEU B O 1
ATOM 5126 N N . ILE B 1 136 ? 14.172 -41.031 -10.352 1 97.19 136 ILE B N 1
ATOM 5127 C CA . ILE B 1 136 ? 13.219 -40.344 -11.211 1 97.19 136 ILE B CA 1
ATOM 5128 C C . ILE B 1 136 ? 12.5 -41.375 -12.094 1 97.19 136 ILE B C 1
ATOM 5130 O O . ILE B 1 136 ? 11.273 -41.312 -12.25 1 97.19 136 ILE B O 1
ATOM 5134 N N . LEU B 1 137 ? 13.203 -42.281 -12.656 1 96.88 137 LEU B N 1
ATOM 5135 C CA . LEU B 1 137 ? 12.586 -43.312 -13.492 1 96.88 137 LEU B CA 1
ATOM 5136 C C . LEU B 1 137 ? 11.625 -44.188 -12.68 1 96.88 137 LEU B C 1
ATOM 5138 O O . LEU B 1 137 ? 10.547 -44.531 -13.164 1 96.88 137 LEU B O 1
ATOM 5142 N N . ASP B 1 138 ? 12.031 -44.469 -11.5 1 96.69 138 ASP B N 1
ATOM 5143 C CA . ASP B 1 138 ? 11.141 -45.219 -10.633 1 96.69 138 ASP B CA 1
ATOM 5144 C C . ASP B 1 138 ? 9.844 -44.469 -10.367 1 96.69 138 ASP B C 1
ATOM 5146 O O . ASP B 1 138 ? 8.758 -45.031 -10.383 1 96.69 138 ASP B O 1
ATOM 5150 N N . SER B 1 139 ? 9.953 -43.219 -10.031 1 97.38 139 SER B N 1
ATOM 5151 C CA . SER B 1 139 ? 8.773 -42.406 -9.797 1 97.38 139 SER B CA 1
ATOM 5152 C C . SER B 1 139 ? 7.859 -42.375 -11.023 1 97.38 139 SER B C 1
ATOM 5154 O O . SER B 1 139 ? 6.645 -42.531 -10.898 1 97.38 139 SER B O 1
ATOM 5156 N N . ILE B 1 140 ? 8.438 -42.25 -12.18 1 97.38 140 ILE B N 1
ATOM 5157 C CA . ILE B 1 140 ? 7.695 -42.219 -13.438 1 97.38 140 ILE B CA 1
ATOM 5158 C C . ILE B 1 140 ? 7 -43.562 -13.648 1 97.38 140 ILE B C 1
ATOM 5160 O O . ILE B 1 140 ? 5.816 -43.625 -13.984 1 97.38 140 ILE B O 1
ATOM 5164 N N . HIS B 1 141 ? 7.668 -44.625 -13.375 1 96.06 141 HIS B N 1
ATOM 5165 C CA . HIS B 1 141 ? 7.125 -45.969 -13.578 1 96.06 141 HIS B CA 1
ATOM 5166 C C . HIS B 1 141 ? 5.949 -46.219 -12.648 1 96.06 141 HIS B C 1
ATOM 5168 O O . HIS B 1 141 ? 4.969 -46.844 -13.039 1 96.06 141 HIS B O 1
ATOM 5174 N N . GLN B 1 142 ? 6.09 -45.781 -11.461 1 97.38 142 GLN B N 1
ATOM 5175 C CA . GLN B 1 142 ? 4.992 -45.969 -10.516 1 97.38 142 GLN B CA 1
ATOM 5176 C C . GLN B 1 142 ? 3.732 -45.25 -10.984 1 97.38 142 GLN B C 1
ATOM 5178 O O . GLN B 1 142 ? 2.633 -45.781 -10.914 1 97.38 142 GLN B O 1
ATOM 5183 N N . VAL B 1 143 ? 3.881 -44.062 -11.461 1 97.81 143 VAL B N 1
ATOM 5184 C CA . VAL B 1 143 ? 2.742 -43.281 -11.93 1 97.81 143 VAL B CA 1
ATOM 5185 C C . VAL B 1 143 ? 2.139 -43.969 -13.164 1 97.81 143 VAL B C 1
ATOM 5187 O O . VAL B 1 143 ? 0.922 -44.156 -13.242 1 97.81 143 VAL B O 1
ATOM 5190 N N . ILE B 1 144 ? 2.98 -44.375 -14.102 1 96.31 144 ILE B N 1
ATOM 5191 C CA . ILE B 1 144 ? 2.514 -45.031 -15.328 1 96.31 144 ILE B CA 1
ATOM 5192 C C . ILE B 1 144 ? 1.794 -46.312 -14.992 1 96.31 144 ILE B C 1
ATOM 5194 O O . ILE B 1 144 ? 0.738 -46.625 -15.555 1 96.31 144 ILE B O 1
ATOM 5198 N N . SER B 1 145 ? 2.359 -47 -14.078 1 94.75 145 SER B N 1
ATOM 5199 C CA . SER B 1 145 ? 1.782 -48.312 -13.703 1 94.75 145 SER B CA 1
ATOM 5200 C C . SER B 1 145 ? 0.359 -48.125 -13.18 1 94.75 145 SER B C 1
ATOM 5202 O O . SER B 1 145 ? -0.535 -48.906 -13.539 1 94.75 145 SER B O 1
ATOM 5204 N N . LEU B 1 146 ? 0.183 -47.188 -12.391 1 96.31 146 LEU B N 1
ATOM 5205 C CA . LEU B 1 146 ? -1.148 -46.969 -11.836 1 96.31 146 LEU B CA 1
ATOM 5206 C C . LEU B 1 146 ? -2.104 -46.406 -12.891 1 96.31 146 LEU B C 1
ATOM 5208 O O . LEU B 1 146 ? -3.252 -46.875 -12.984 1 96.31 146 LEU B O 1
ATOM 5212 N N . HIS B 1 147 ? -1.677 -45.5 -13.672 1 97 147 HIS B N 1
ATOM 5213 C CA . HIS B 1 147 ? -2.506 -44.906 -14.719 1 97 147 HIS B CA 1
ATOM 5214 C C . HIS B 1 147 ? -2.877 -45.938 -15.773 1 97 147 HIS B C 1
ATOM 5216 O O . HIS B 1 147 ? -3.982 -45.906 -16.328 1 97 147 HIS B O 1
ATOM 5222 N N . SER B 1 148 ? -1.969 -46.875 -16.078 1 93.19 148 SER B N 1
ATOM 5223 C CA . SER B 1 148 ? -2.15 -47.844 -17.141 1 93.19 148 SER B CA 1
ATOM 5224 C C . SER B 1 148 ? -3.229 -48.875 -16.781 1 93.19 148 SER B C 1
ATOM 5226 O O . SER B 1 148 ? -3.736 -49.562 -17.641 1 93.19 148 SER B O 1
ATOM 5228 N N . LYS B 1 149 ? -3.506 -48.938 -15.508 1 94.81 149 LYS B N 1
ATOM 5229 C CA . LYS B 1 149 ? -4.586 -49.812 -15.078 1 94.81 149 LYS B CA 1
ATOM 5230 C C . LYS B 1 149 ? -5.93 -49.344 -15.625 1 94.81 149 LYS B C 1
ATOM 5232 O O . LYS B 1 149 ? -6.887 -50.125 -15.695 1 94.81 149 LYS B O 1
ATOM 5237 N N . ILE B 1 150 ? -6.023 -48.094 -15.93 1 93.81 150 ILE B N 1
ATOM 5238 C CA . ILE B 1 150 ? -7.234 -47.531 -16.531 1 93.81 150 ILE B CA 1
ATOM 5239 C C . ILE B 1 150 ? -7 -47.25 -18.016 1 93.81 150 ILE B C 1
ATOM 5241 O O . ILE B 1 150 ? -7.355 -48.062 -18.859 1 93.81 150 ILE B O 1
ATOM 5245 N N . ARG B 1 151 ? -6.367 -46.094 -18.297 1 88.75 151 ARG B N 1
ATOM 5246 C CA . ARG B 1 151 ? -5.984 -45.688 -19.656 1 88.75 151 ARG B CA 1
ATOM 5247 C C . ARG B 1 151 ? -4.984 -44.531 -19.609 1 88.75 151 ARG B C 1
ATOM 5249 O O . ARG B 1 151 ? -5.172 -43.562 -18.859 1 88.75 151 ARG B O 1
ATOM 5256 N N . MET B 1 152 ? -3.961 -44.781 -20.297 1 89.56 152 MET B N 1
ATOM 5257 C CA . MET B 1 152 ? -2.979 -43.688 -20.406 1 89.56 152 MET B CA 1
ATOM 5258 C C . MET B 1 152 ? -2.414 -43.594 -21.812 1 89.56 152 MET B C 1
ATOM 5260 O O . MET B 1 152 ? -1.91 -44.594 -22.359 1 89.56 152 MET B O 1
ATOM 5264 N N . SER B 1 153 ? -2.508 -42.438 -22.344 1 90.94 153 SER B N 1
ATOM 5265 C CA . SER B 1 153 ? -2.025 -42.281 -23.703 1 90.94 153 SER B CA 1
ATOM 5266 C C . SER B 1 153 ? -0.833 -41.344 -23.766 1 90.94 153 SER B C 1
ATOM 5268 O O . SER B 1 153 ? -0.129 -41.281 -24.781 1 90.94 153 SER B O 1
ATOM 5270 N N . SER B 1 154 ? -0.637 -40.656 -22.75 1 96.38 154 SER B N 1
ATOM 5271 C CA . SER B 1 154 ? 0.46 -39.688 -22.734 1 96.38 154 SER B CA 1
ATOM 5272 C C . SER B 1 154 ? 0.961 -39.438 -21.328 1 96.38 154 SER B C 1
ATOM 5274 O O . SER B 1 154 ? 0.25 -39.688 -20.359 1 96.38 154 SER B O 1
ATOM 5276 N N . ILE B 1 155 ? 2.184 -39.031 -21.219 1 97.69 155 ILE B N 1
ATOM 5277 C CA . ILE B 1 155 ? 2.789 -38.625 -19.953 1 97.69 155 ILE B CA 1
ATOM 5278 C C . ILE B 1 155 ? 3.609 -37.344 -20.172 1 97.69 155 ILE B C 1
ATOM 5280 O O . ILE B 1 155 ? 4.246 -37.188 -21.219 1 97.69 155 ILE B O 1
ATOM 5284 N N . HIS B 1 156 ? 3.508 -36.406 -19.312 1 98.56 156 HIS B N 1
ATOM 5285 C CA . HIS B 1 156 ? 4.285 -35.156 -19.312 1 98.56 156 HIS B CA 1
ATOM 5286 C C . HIS B 1 156 ? 5.457 -35.25 -18.344 1 98.56 156 HIS B C 1
ATOM 5288 O O . HIS B 1 156 ? 5.27 -35.531 -17.156 1 98.56 156 HIS B O 1
ATOM 5294 N N . ILE B 1 157 ? 6.668 -34.938 -18.766 1 98.25 157 ILE B N 1
ATOM 5295 C CA . ILE B 1 157 ? 7.832 -35.188 -17.938 1 98.25 157 ILE B CA 1
ATOM 5296 C C . ILE B 1 157 ? 8.414 -33.875 -17.422 1 98.25 157 ILE B C 1
ATOM 5298 O O . ILE B 1 157 ? 9.547 -33.844 -16.938 1 98.25 157 ILE B O 1
ATOM 5302 N N . GLY B 1 158 ? 7.656 -32.812 -17.562 1 97.75 158 GLY B N 1
ATOM 5303 C CA . GLY B 1 158 ? 8.094 -31.5 -17.094 1 97.75 158 GLY B CA 1
ATOM 5304 C C . GLY B 1 158 ? 9.32 -30.984 -17.828 1 97.75 158 GLY B C 1
ATOM 5305 O O . GLY B 1 158 ? 9.273 -30.734 -19.031 1 97.75 158 GLY B O 1
ATOM 5306 N N . ALA B 1 159 ? 10.422 -30.906 -17.125 1 95.81 159 ALA B N 1
ATOM 5307 C CA . ALA B 1 159 ? 11.734 -30.531 -17.641 1 95.81 159 ALA B CA 1
ATOM 5308 C C . ALA B 1 159 ? 11.805 -29.047 -17.953 1 95.81 159 ALA B C 1
ATOM 5310 O O . ALA B 1 159 ? 12.375 -28.641 -18.969 1 95.81 159 ALA B O 1
ATOM 5311 N N . ASP B 1 160 ? 11.125 -28.219 -17.062 1 91.81 160 ASP B N 1
ATOM 5312 C CA . ASP B 1 160 ? 11.188 -26.781 -17.25 1 91.81 160 ASP B CA 1
ATOM 5313 C C . ASP B 1 160 ? 12.023 -26.125 -16.156 1 91.81 160 ASP B C 1
ATOM 5315 O O . ASP B 1 160 ? 12.305 -26.75 -15.125 1 91.81 160 ASP B O 1
ATOM 5319 N N . GLU B 1 161 ? 12.539 -24.922 -16.422 1 87.94 161 GLU B N 1
ATOM 5320 C CA . GLU B 1 161 ? 13.18 -24 -15.484 1 87.94 161 GLU B CA 1
ATOM 5321 C C . GLU B 1 161 ? 14.367 -24.656 -14.781 1 87.94 161 GLU B C 1
ATOM 5323 O O . GLU B 1 161 ? 14.469 -24.609 -13.555 1 87.94 161 GLU B O 1
ATOM 5328 N N . VAL B 1 162 ? 15.164 -25.281 -15.594 1 91.38 162 VAL B N 1
ATOM 5329 C CA . VAL B 1 162 ? 16.391 -25.906 -15.125 1 91.38 162 VAL B CA 1
ATOM 5330 C C . VAL B 1 162 ? 17.484 -24.844 -15.016 1 91.38 162 VAL B C 1
ATOM 5332 O O . VAL B 1 162 ? 18.391 -24.781 -15.859 1 91.38 162 VAL B O 1
ATOM 5335 N N . PHE B 1 163 ? 17.562 -24.125 -13.93 1 86.31 163 PHE B N 1
ATOM 5336 C CA . PHE B 1 163 ? 18.359 -22.922 -13.781 1 86.31 163 PHE B CA 1
ATOM 5337 C C . PHE B 1 163 ? 19.797 -23.266 -13.406 1 86.31 163 PHE B C 1
ATOM 5339 O O . PHE B 1 163 ? 20.719 -22.484 -13.672 1 86.31 163 PHE B O 1
ATOM 5346 N N . GLN B 1 164 ? 19.953 -24.375 -12.758 1 90.25 164 GLN B N 1
ATOM 5347 C CA . GLN B 1 164 ? 21.297 -24.844 -12.391 1 90.25 164 GLN B CA 1
ATOM 5348 C C . GLN B 1 164 ? 21.656 -26.125 -13.125 1 90.25 164 GLN B C 1
ATOM 5350 O O . GLN B 1 164 ? 20.938 -27.125 -13.016 1 90.25 164 GLN B O 1
ATOM 5355 N N . MET B 1 165 ? 22.797 -26.078 -13.812 1 94 165 MET B N 1
ATOM 5356 C CA . MET B 1 165 ? 23.25 -27.297 -14.477 1 94 165 MET B CA 1
ATOM 5357 C C . MET B 1 165 ? 24.766 -27.344 -14.578 1 94 165 MET B C 1
ATOM 5359 O O . MET B 1 165 ? 25.406 -26.328 -14.844 1 94 165 MET B O 1
ATOM 5363 N N . GLY B 1 166 ? 25.234 -28.453 -14.281 1 96.38 166 GLY B N 1
ATOM 5364 C CA . GLY B 1 166 ? 26.672 -28.672 -14.398 1 96.38 166 GLY B CA 1
ATOM 5365 C C . GLY B 1 166 ? 27.438 -28.25 -13.156 1 96.38 166 GLY B C 1
ATOM 5366 O O . GLY B 1 166 ? 28.625 -27.922 -13.234 1 96.38 166 GLY B O 1
ATOM 5367 N N . GLN B 1 167 ? 26.781 -28.25 -11.992 1 96.12 167 GLN B N 1
ATOM 5368 C CA . GLN B 1 167 ? 27.406 -27.719 -10.789 1 96.12 167 GLN B CA 1
ATOM 5369 C C . GLN B 1 167 ? 27.719 -28.828 -9.789 1 96.12 167 GLN B C 1
ATOM 5371 O O . GLN B 1 167 ? 28.594 -28.672 -8.938 1 96.12 167 GLN B O 1
ATOM 5376 N N . CYS B 1 168 ? 26.969 -29.953 -9.836 1 96.94 168 CYS B N 1
ATOM 5377 C CA . CYS B 1 168 ? 27.219 -31.031 -8.898 1 96.94 168 CYS B CA 1
ATOM 5378 C C . CYS B 1 168 ? 28.438 -31.844 -9.32 1 96.94 168 CYS B C 1
ATOM 5380 O O . CYS B 1 168 ? 28.891 -31.766 -10.469 1 96.94 168 CYS B O 1
ATOM 5382 N N . ASP B 1 169 ? 28.953 -32.656 -8.477 1 96.75 169 ASP B N 1
ATOM 5383 C CA . ASP B 1 169 ? 30.188 -33.406 -8.719 1 96.75 169 ASP B CA 1
ATOM 5384 C C . ASP B 1 169 ? 30.016 -34.375 -9.867 1 96.75 169 ASP B C 1
ATOM 5386 O O . ASP B 1 169 ? 30.891 -34.469 -10.742 1 96.75 169 ASP B O 1
ATOM 5390 N N . ALA B 1 170 ? 28.984 -35.062 -9.922 1 96.81 170 ALA B N 1
ATOM 5391 C CA . ALA B 1 170 ? 28.75 -36.062 -10.977 1 96.81 170 ALA B CA 1
ATOM 5392 C C . ALA B 1 170 ? 28.688 -35.406 -12.344 1 96.81 170 ALA B C 1
ATOM 5394 O O . ALA B 1 170 ? 29.234 -35.938 -13.32 1 96.81 170 ALA B O 1
ATOM 5395 N N . ASP B 1 171 ? 28.016 -34.281 -12.414 1 97.12 171 ASP B N 1
ATOM 5396 C CA . ASP B 1 171 ? 27.922 -33.562 -13.672 1 97.12 171 ASP B CA 1
ATOM 5397 C C . ASP B 1 171 ? 29.297 -33.031 -14.102 1 97.12 171 ASP B C 1
ATOM 5399 O O . ASP B 1 171 ? 29.656 -33.094 -15.273 1 97.12 171 ASP B O 1
ATOM 5403 N N . ARG B 1 172 ? 30.031 -32.5 -13.133 1 96.94 172 ARG B N 1
ATOM 5404 C CA . ARG B 1 172 ? 31.344 -31.953 -13.422 1 96.94 172 ARG B CA 1
ATOM 5405 C C . ARG B 1 172 ? 32.281 -33.031 -13.984 1 96.94 172 ARG B C 1
ATOM 5407 O O . ARG B 1 172 ? 33.125 -32.75 -14.82 1 96.94 172 ARG B O 1
ATOM 5414 N N . GLU B 1 173 ? 32.062 -34.156 -13.586 1 96.62 173 GLU B N 1
ATOM 5415 C CA . GLU B 1 173 ? 32.906 -35.25 -14.016 1 96.62 173 GLU B CA 1
ATOM 5416 C C . GLU B 1 173 ? 32.594 -35.688 -15.453 1 96.62 173 GLU B C 1
ATOM 5418 O O . GLU B 1 173 ? 33.5 -35.938 -16.25 1 96.62 173 GLU B O 1
ATOM 5423 N N . VAL B 1 174 ? 31.359 -35.719 -15.82 1 95.81 174 VAL B N 1
ATOM 5424 C CA . VAL B 1 174 ? 30.953 -36.312 -17.094 1 95.81 174 VAL B CA 1
ATOM 5425 C C . VAL B 1 174 ? 30.969 -35.281 -18.188 1 95.81 174 VAL B C 1
ATOM 5427 O O . VAL B 1 174 ? 31.125 -35.594 -19.375 1 95.81 174 VAL B O 1
ATOM 5430 N N . LEU B 1 175 ? 30.828 -34.031 -17.859 1 96.75 175 LEU B N 1
ATOM 5431 C CA . LEU B 1 175 ? 30.641 -32.938 -18.828 1 96.75 175 LEU B CA 1
ATOM 5432 C C . LEU B 1 175 ? 31.828 -32.875 -19.781 1 96.75 175 LEU B C 1
ATOM 5434 O O . LEU B 1 175 ? 31.641 -32.875 -21 1 96.75 175 LEU B O 1
ATOM 5438 N N . PRO B 1 176 ? 33.094 -32.844 -19.219 1 96.12 176 PRO B N 1
ATOM 5439 C CA . PRO B 1 176 ? 34.219 -32.781 -20.141 1 96.12 176 PRO B CA 1
ATOM 5440 C C . PRO B 1 176 ? 34.438 -34.062 -20.906 1 96.12 176 PRO B C 1
ATOM 5442 O O . PRO B 1 176 ? 34.938 -34.031 -22.031 1 96.12 176 PRO B O 1
ATOM 5445 N N . LEU B 1 177 ? 34 -35.156 -20.453 1 95.94 177 LEU B N 1
ATOM 5446 C CA . LEU B 1 177 ? 34.312 -36.469 -21.016 1 95.94 177 LEU B CA 1
ATOM 5447 C C . LEU B 1 177 ? 33.312 -36.812 -22.109 1 95.94 177 LEU B C 1
ATOM 5449 O O . LEU B 1 177 ? 33.688 -37.344 -23.156 1 95.94 177 LEU B O 1
ATOM 5453 N N . LYS B 1 178 ? 32.094 -36.438 -21.859 1 95.62 178 LYS B N 1
ATOM 5454 C CA . LYS B 1 178 ? 31.047 -37 -22.734 1 95.62 178 LYS B CA 1
ATOM 5455 C C . LYS B 1 178 ? 30.375 -35.875 -23.547 1 95.62 178 LYS B C 1
ATOM 5457 O O . LYS B 1 178 ? 29.844 -36.125 -24.625 1 95.62 178 LYS B O 1
ATOM 5462 N N . TYR B 1 179 ? 30.453 -34.625 -23.078 1 96.38 179 TYR B N 1
ATOM 5463 C CA . TYR B 1 179 ? 29.547 -33.625 -23.672 1 96.38 179 TYR B CA 1
ATOM 5464 C C . TYR B 1 179 ? 30.297 -32.375 -24.109 1 96.38 179 TYR B C 1
ATOM 5466 O O . TYR B 1 179 ? 29.703 -31.344 -24.344 1 96.38 179 TYR B O 1
ATOM 5474 N N . GLY B 1 180 ? 31.672 -32.406 -24.094 1 95.56 180 GLY B N 1
ATOM 5475 C CA . GLY B 1 180 ? 32.469 -31.25 -24.516 1 95.56 180 GLY B CA 1
ATOM 5476 C C . GLY B 1 180 ? 32.188 -30 -23.703 1 95.56 180 GLY B C 1
ATOM 5477 O O . GLY B 1 180 ? 32.125 -28.891 -24.25 1 95.56 180 GLY B O 1
ATOM 5478 N N . ASN B 1 181 ? 31.75 -30.219 -22.516 1 94.88 181 ASN B N 1
ATOM 5479 C CA . ASN B 1 181 ? 31.453 -29.156 -21.547 1 94.88 181 ASN B CA 1
ATOM 5480 C C . ASN B 1 181 ? 30.188 -28.391 -21.922 1 94.88 181 ASN B C 1
ATOM 5482 O O . ASN B 1 181 ? 30.016 -27.25 -21.516 1 94.88 181 ASN B O 1
ATOM 5486 N N . ASN B 1 182 ? 29.328 -29.031 -22.641 1 95.69 182 ASN B N 1
ATOM 5487 C CA . ASN B 1 182 ? 28.031 -28.453 -23.031 1 95.69 182 ASN B CA 1
ATOM 5488 C C . ASN B 1 182 ? 26.906 -28.984 -22.156 1 95.69 182 ASN B C 1
ATOM 5490 O O . ASN B 1 182 ? 26.484 -30.141 -22.297 1 95.69 182 ASN B O 1
ATOM 5494 N N . THR B 1 183 ? 26.359 -28.109 -21.312 1 95.62 183 THR B N 1
ATOM 5495 C CA . THR B 1 183 ? 25.344 -28.531 -20.359 1 95.62 183 THR B CA 1
ATOM 5496 C C . THR B 1 183 ? 24.031 -28.891 -21.062 1 95.62 183 THR B C 1
ATOM 5498 O O . THR B 1 183 ? 23.266 -29.719 -20.594 1 95.62 183 THR B O 1
ATOM 5501 N N . LYS B 1 184 ? 23.828 -28.297 -22.219 1 95.94 184 LYS B N 1
ATOM 5502 C CA . LYS B 1 184 ? 22.625 -28.625 -22.984 1 95.94 184 LYS B CA 1
ATOM 5503 C C . LYS B 1 184 ? 22.672 -30.062 -23.484 1 95.94 184 LYS B C 1
ATOM 5505 O O . LYS B 1 184 ? 21.641 -30.75 -23.484 1 95.94 184 LYS B O 1
ATOM 5510 N N . ARG B 1 185 ? 23.766 -30.516 -23.891 1 96.62 185 ARG B N 1
ATOM 5511 C CA . ARG B 1 185 ? 23.922 -31.906 -24.312 1 96.62 185 ARG B CA 1
ATOM 5512 C C . ARG B 1 185 ? 23.672 -32.875 -23.172 1 96.62 185 ARG B C 1
ATOM 5514 O O . ARG B 1 185 ? 23.062 -33.938 -23.359 1 96.62 185 ARG B O 1
ATOM 5521 N N . LEU B 1 186 ? 24.141 -32.469 -22.047 1 96.81 186 LEU B N 1
ATOM 5522 C CA . LEU B 1 186 ? 23.891 -33.281 -20.844 1 96.81 186 LEU B CA 1
ATOM 5523 C C . LEU B 1 186 ? 22.406 -33.406 -20.578 1 96.81 186 LEU B C 1
ATOM 5525 O O . LEU B 1 186 ? 21.906 -34.5 -20.375 1 96.81 186 LEU B O 1
ATOM 5529 N N . VAL B 1 187 ? 21.703 -32.312 -20.609 1 97.06 187 VAL B N 1
ATOM 5530 C CA . VAL B 1 187 ? 20.266 -32.281 -20.344 1 97.06 187 VAL B CA 1
ATOM 5531 C C . VAL B 1 187 ? 19.531 -33.094 -21.406 1 97.06 187 VAL B C 1
ATOM 5533 O O . VAL B 1 187 ? 18.641 -33.875 -21.094 1 97.06 187 VAL B O 1
ATOM 5536 N N . PHE B 1 188 ? 19.906 -32.938 -22.688 1 97.62 188 PHE B N 1
ATOM 5537 C CA . PHE B 1 188 ? 19.234 -33.625 -23.781 1 97.62 188 PHE B CA 1
ATOM 5538 C C . PHE B 1 188 ? 19.469 -35.125 -23.719 1 97.62 188 PHE B C 1
ATOM 5540 O O . PHE B 1 188 ? 18.562 -35.906 -23.984 1 97.62 188 PHE B O 1
ATOM 5547 N N . ASP B 1 189 ? 20.641 -35.5 -23.391 1 97.5 189 ASP B N 1
ATOM 5548 C CA . ASP B 1 189 ? 20.938 -36.906 -23.219 1 97.5 189 ASP B CA 1
ATOM 5549 C C . ASP B 1 189 ? 20.109 -37.531 -22.109 1 97.5 189 ASP B C 1
ATOM 5551 O O . ASP B 1 189 ? 19.609 -38.656 -22.234 1 97.5 189 ASP B O 1
ATOM 5555 N N . TYR B 1 190 ? 20.016 -36.812 -21.062 1 97.31 190 TYR B N 1
ATOM 5556 C CA . TYR B 1 190 ? 19.203 -37.25 -19.938 1 97.31 190 TYR B CA 1
ATOM 5557 C C . TYR B 1 190 ? 17.75 -37.375 -20.344 1 97.31 190 TYR B C 1
ATOM 5559 O O . TYR B 1 190 ? 17.109 -38.375 -20.031 1 97.31 190 TYR B O 1
ATOM 5567 N N . ILE B 1 191 ? 17.219 -36.406 -21.016 1 97.75 191 ILE B N 1
ATOM 5568 C CA . ILE B 1 191 ? 15.828 -36.438 -21.469 1 97.75 191 ILE B CA 1
ATOM 5569 C C . ILE B 1 191 ? 15.609 -37.625 -22.422 1 97.75 191 ILE B C 1
ATOM 5571 O O . ILE B 1 191 ? 14.594 -38.312 -22.344 1 97.75 191 ILE B O 1
ATOM 5575 N N . ARG B 1 192 ? 16.547 -37.781 -23.312 1 97.88 192 ARG B N 1
ATOM 5576 C CA . ARG B 1 192 ? 16.484 -38.938 -24.219 1 97.88 192 ARG B CA 1
ATOM 5577 C C . ARG B 1 192 ? 16.406 -40.25 -23.422 1 97.88 192 ARG B C 1
ATOM 5579 O O . ARG B 1 192 ? 15.609 -41.125 -23.75 1 97.88 192 ARG B O 1
ATOM 5586 N N . THR B 1 193 ? 17.188 -40.344 -22.453 1 97.19 193 THR B N 1
ATOM 5587 C CA . THR B 1 193 ? 17.203 -41.562 -21.625 1 97.19 193 THR B CA 1
ATOM 5588 C C . THR B 1 193 ? 15.852 -41.781 -20.953 1 97.19 193 THR B C 1
ATOM 5590 O O . THR B 1 193 ? 15.32 -42.875 -20.984 1 97.19 193 THR B O 1
ATOM 5593 N N . VAL B 1 194 ? 15.312 -40.75 -20.375 1 97.62 194 VAL B N 1
ATOM 5594 C CA . VAL B 1 194 ? 14.031 -40.812 -19.688 1 97.62 194 VAL B CA 1
ATOM 5595 C C . VAL B 1 194 ? 12.93 -41.188 -20.688 1 97.62 194 VAL B C 1
ATOM 5597 O O . VAL B 1 194 ? 12.156 -42.125 -20.453 1 97.62 194 VAL B O 1
ATOM 5600 N N . ALA B 1 195 ? 12.898 -40.531 -21.812 1 97.81 195 ALA B N 1
ATOM 5601 C CA . ALA B 1 195 ? 11.852 -40.719 -22.812 1 97.81 195 ALA B CA 1
ATOM 5602 C C . ALA B 1 195 ? 11.945 -42.125 -23.422 1 97.81 195 ALA B C 1
ATOM 5604 O O . ALA B 1 195 ? 10.922 -42.781 -23.656 1 97.81 195 ALA B O 1
ATOM 5605 N N . THR B 1 196 ? 13.156 -42.531 -23.703 1 97.5 196 THR B N 1
ATOM 5606 C CA . THR B 1 196 ? 13.359 -43.875 -24.25 1 97.5 196 THR B CA 1
ATOM 5607 C C . THR B 1 196 ? 12.883 -44.938 -23.281 1 97.5 196 THR B C 1
ATOM 5609 O O . THR B 1 196 ? 12.242 -45.906 -23.688 1 97.5 196 THR B O 1
ATOM 5612 N N . ASN B 1 197 ? 13.258 -44.75 -22.094 1 96.69 197 ASN B N 1
ATOM 5613 C CA . ASN B 1 197 ? 12.812 -45.719 -21.078 1 96.69 197 ASN B CA 1
ATOM 5614 C C . ASN B 1 197 ? 11.289 -45.812 -21.031 1 96.69 197 ASN B C 1
ATOM 5616 O O . ASN B 1 197 ? 10.734 -46.906 -20.953 1 96.69 197 ASN B O 1
ATOM 5620 N N . ILE B 1 198 ? 10.586 -44.688 -21.062 1 95.88 198 ILE B N 1
ATOM 5621 C CA . ILE B 1 198 ? 9.133 -44.625 -21.016 1 95.88 198 ILE B CA 1
ATOM 5622 C C . ILE B 1 198 ? 8.539 -45.312 -22.234 1 95.88 198 ILE B C 1
ATOM 5624 O O . ILE B 1 198 ? 7.664 -46.188 -22.094 1 95.88 198 ILE B O 1
ATOM 5628 N N . THR B 1 199 ? 9.062 -45.031 -23.422 1 94.12 199 THR B N 1
ATOM 5629 C CA . THR B 1 199 ? 8.469 -45.531 -24.656 1 94.12 199 THR B CA 1
ATOM 5630 C C . THR B 1 199 ? 8.773 -47 -24.844 1 94.12 199 THR B C 1
ATOM 5632 O O . THR B 1 199 ? 8.023 -47.719 -25.516 1 94.12 199 THR B O 1
ATOM 5635 N N . THR B 1 200 ? 9.852 -47.438 -24.266 1 93.75 200 THR B N 1
ATOM 5636 C CA . THR B 1 200 ? 10.164 -48.844 -24.312 1 93.75 200 THR B CA 1
ATOM 5637 C C . THR B 1 200 ? 9.234 -49.625 -23.391 1 93.75 200 THR B C 1
ATOM 5639 O O . THR B 1 200 ? 8.75 -50.719 -23.766 1 93.75 200 THR B O 1
ATOM 5642 N N . SER B 1 201 ? 8.992 -49.094 -22.312 1 89.19 201 SER B N 1
ATOM 5643 C CA . SER B 1 201 ? 8.156 -49.75 -21.312 1 89.19 201 SER B CA 1
ATOM 5644 C C . SER B 1 201 ? 6.676 -49.625 -21.656 1 89.19 201 SER B C 1
ATOM 5646 O O . SER B 1 201 ? 5.879 -50.5 -21.375 1 89.19 201 SER B O 1
ATOM 5648 N N . PHE B 1 202 ? 6.367 -48.5 -22.25 1 88.44 202 PHE B N 1
ATOM 5649 C CA . PHE B 1 202 ? 4.996 -48.188 -22.641 1 88.44 202 PHE B CA 1
ATOM 5650 C C . PHE B 1 202 ? 4.945 -47.625 -24.062 1 88.44 202 PHE B C 1
ATOM 5652 O O . PHE B 1 202 ? 4.711 -46.438 -24.266 1 88.44 202 PHE B O 1
ATOM 5659 N N . PRO B 1 203 ? 5.035 -48.438 -25.031 1 86.62 203 PRO B N 1
ATOM 5660 C CA . PRO B 1 203 ? 5.262 -48.031 -26.406 1 86.62 203 PRO B CA 1
ATOM 5661 C C . PRO B 1 203 ? 4.152 -47.125 -26.953 1 86.62 203 PRO B C 1
ATOM 5663 O O . PRO B 1 203 ? 4.391 -46.312 -27.844 1 86.62 203 PRO B O 1
ATOM 5666 N N . LYS B 1 204 ? 3.033 -47.156 -26.5 1 83.44 204 LYS B N 1
ATOM 5667 C CA . LYS B 1 204 ? 1.955 -46.344 -27.062 1 83.44 204 LYS B CA 1
ATOM 5668 C C . LYS B 1 204 ? 1.835 -45 -26.328 1 83.44 204 LYS B C 1
ATOM 5670 O O . LYS B 1 204 ? 0.989 -44.188 -26.672 1 83.44 204 LYS B O 1
ATOM 5675 N N . SER B 1 205 ? 2.75 -44.719 -25.547 1 90.31 205 SER B N 1
ATOM 5676 C CA . SER B 1 205 ? 2.648 -43.5 -24.766 1 90.31 205 SER B CA 1
ATOM 5677 C C . SER B 1 205 ? 3.379 -42.344 -25.422 1 90.31 205 SER B C 1
ATOM 5679 O O . SER B 1 205 ? 4.531 -42.5 -25.844 1 90.31 205 SER B O 1
ATOM 5681 N N . GLU B 1 206 ? 2.715 -41.281 -25.594 1 95.38 206 GLU B N 1
ATOM 5682 C CA . GLU B 1 206 ? 3.348 -40.062 -26.047 1 95.38 206 GLU B CA 1
ATOM 5683 C C . GLU B 1 206 ? 3.998 -39.312 -24.875 1 95.38 206 GLU B C 1
ATOM 5685 O O . GLU B 1 206 ? 3.387 -39.156 -23.812 1 95.38 206 GLU B O 1
ATOM 5690 N N . VAL B 1 207 ? 5.234 -38.875 -25.016 1 98.06 207 VAL B N 1
ATOM 5691 C CA . VAL B 1 207 ? 5.945 -38.125 -23.969 1 98.06 207 VAL B CA 1
ATOM 5692 C C . VAL B 1 207 ? 5.898 -36.625 -24.25 1 98.06 207 VAL B C 1
ATOM 5694 O O . VAL B 1 207 ? 6.387 -36.188 -25.297 1 98.06 207 VAL B O 1
ATOM 5697 N N . LEU B 1 208 ? 5.281 -35.875 -23.375 1 98.5 208 LEU B N 1
ATOM 5698 C CA . LEU B 1 208 ? 5.215 -34.406 -23.484 1 98.5 208 LEU B CA 1
ATOM 5699 C C . LEU B 1 208 ? 6.277 -33.781 -22.594 1 98.5 208 LEU B C 1
ATOM 5701 O O . LEU B 1 208 ? 6.684 -34.344 -21.578 1 98.5 208 LEU B O 1
ATOM 5705 N N . MET B 1 209 ? 6.758 -32.625 -22.953 1 97.88 209 MET B N 1
ATOM 5706 C CA . MET B 1 209 ? 7.699 -31.844 -22.156 1 97.88 209 MET B CA 1
ATOM 5707 C C . MET B 1 209 ? 7.504 -30.344 -22.375 1 97.88 209 MET B C 1
ATOM 5709 O O . MET B 1 209 ? 7.176 -29.906 -23.484 1 97.88 209 MET B O 1
ATOM 5713 N N . TRP B 1 210 ? 7.699 -29.516 -21.391 1 98.12 210 TRP B N 1
ATOM 5714 C CA . TRP B 1 210 ? 7.656 -28.062 -21.562 1 98.12 210 TRP B CA 1
ATOM 5715 C C . TRP B 1 210 ? 8.75 -27.594 -22.5 1 98.12 210 TRP B C 1
ATOM 5717 O O . TRP B 1 210 ? 9.844 -28.156 -22.531 1 98.12 210 TRP B O 1
ATOM 5727 N N . TYR B 1 211 ? 8.602 -26.578 -23.141 1 95.5 211 TYR B N 1
ATOM 5728 C CA . TYR B 1 211 ? 9.43 -26.188 -24.281 1 95.5 211 TYR B CA 1
ATOM 5729 C C . TYR B 1 211 ? 10.648 -25.406 -23.812 1 95.5 211 TYR B C 1
ATOM 5731 O O . TYR B 1 211 ? 11.531 -25.094 -24.625 1 95.5 211 TYR B O 1
ATOM 5739 N N . ASP B 1 212 ? 10.859 -25.094 -22.547 1 93.94 212 ASP B N 1
ATOM 5740 C CA . ASP B 1 212 ? 11.898 -24.219 -22 1 93.94 212 ASP B CA 1
ATOM 5741 C C . ASP B 1 212 ? 13.273 -24.609 -22.531 1 93.94 212 ASP B C 1
ATOM 5743 O O . ASP B 1 212 ? 14.031 -23.766 -23.016 1 93.94 212 ASP B O 1
ATOM 5747 N N . GLU B 1 213 ? 13.555 -25.844 -22.438 1 92.31 213 GLU B N 1
ATOM 5748 C CA . GLU B 1 213 ? 14.891 -26.344 -22.766 1 92.31 213 GLU B CA 1
ATOM 5749 C C . GLU B 1 213 ? 15.094 -26.406 -24.281 1 92.31 213 GLU B C 1
ATOM 5751 O O . GLU B 1 213 ? 16.219 -26.578 -24.75 1 92.31 213 GLU B O 1
ATOM 5756 N N . LEU B 1 214 ? 14.086 -26.266 -25.031 1 94.06 214 LEU B N 1
ATOM 5757 C CA . LEU B 1 214 ? 14.148 -26.406 -26.484 1 94.06 214 LEU B CA 1
ATOM 5758 C C . LEU B 1 214 ? 14.242 -25.031 -27.141 1 94.06 214 LEU B C 1
ATOM 5760 O O . LEU B 1 214 ? 14.422 -24.938 -28.359 1 94.06 214 LEU B O 1
ATOM 5764 N N . LYS B 1 215 ? 14.141 -24.062 -26.328 1 91.88 215 LYS B N 1
ATOM 5765 C CA . LYS B 1 215 ? 14.172 -22.688 -26.844 1 91.88 215 LYS B CA 1
ATOM 5766 C C . LYS B 1 215 ? 15.539 -22.359 -27.438 1 91.88 215 LYS B C 1
ATOM 5768 O O . LYS B 1 215 ? 16.578 -22.641 -26.812 1 91.88 215 LYS B O 1
ATOM 5773 N N . ASN B 1 216 ? 15.586 -21.859 -28.625 1 89.19 216 ASN B N 1
ATOM 5774 C CA . ASN B 1 216 ? 16.797 -21.375 -29.281 1 89.19 216 ASN B CA 1
ATOM 5775 C C . ASN B 1 216 ? 17.828 -22.469 -29.453 1 89.19 216 ASN B C 1
ATOM 5777 O O . ASN B 1 216 ? 19.016 -22.266 -29.172 1 89.19 216 ASN B O 1
ATOM 5781 N N . VAL B 1 217 ? 17.422 -23.594 -29.672 1 92.94 217 VAL B N 1
ATOM 5782 C CA . VAL B 1 217 ? 18.328 -24.734 -29.875 1 92.94 217 VAL B CA 1
ATOM 5783 C C . VAL B 1 217 ? 18.344 -25.109 -31.359 1 92.94 217 VAL B C 1
ATOM 5785 O O . VAL B 1 217 ? 17.297 -25.109 -32.031 1 92.94 217 VAL B O 1
ATOM 5788 N N . GLU B 1 218 ? 19.5 -25.422 -31.812 1 92.25 218 GLU B N 1
ATOM 5789 C CA . GLU B 1 218 ? 19.656 -25.812 -33.219 1 92.25 218 GLU B CA 1
ATOM 5790 C C . GLU B 1 218 ? 19.031 -27.172 -33.469 1 92.25 218 GLU B C 1
ATOM 5792 O O . GLU B 1 218 ? 19.125 -28.078 -32.656 1 92.25 218 GLU B O 1
ATOM 5797 N N . ARG B 1 219 ? 18.469 -27.312 -34.719 1 95.19 219 ARG B N 1
ATOM 5798 C CA . ARG B 1 219 ? 17.828 -28.562 -35.125 1 95.19 219 ARG B CA 1
ATOM 5799 C C . ARG B 1 219 ? 18.797 -29.734 -35.031 1 95.19 219 ARG B C 1
ATOM 5801 O O . ARG B 1 219 ? 18.406 -30.844 -34.688 1 95.19 219 ARG B O 1
ATOM 5808 N N . SER B 1 220 ? 20 -29.469 -35.344 1 96.44 220 SER B N 1
ATOM 5809 C CA . SER B 1 220 ? 21 -30.531 -35.344 1 96.44 220 SER B CA 1
ATOM 5810 C C . SER B 1 220 ? 21.188 -31.141 -33.969 1 96.44 220 SER B C 1
ATOM 5812 O O . SER B 1 220 ? 21.344 -32.344 -33.844 1 96.44 220 SER B O 1
ATOM 5814 N N . LEU B 1 221 ? 21.156 -30.328 -33 1 96.31 221 LEU B N 1
ATOM 5815 C CA . LEU B 1 221 ? 21.312 -30.812 -31.625 1 96.31 221 LEU B CA 1
ATOM 5816 C C . LEU B 1 221 ? 20.094 -31.625 -31.188 1 96.31 221 LEU B C 1
ATOM 5818 O O . LEU B 1 221 ? 20.234 -32.656 -30.516 1 96.31 221 LEU B O 1
ATOM 5822 N N . ILE B 1 222 ? 18.906 -31.203 -31.531 1 97.62 222 ILE B N 1
ATOM 5823 C CA . ILE B 1 222 ? 17.656 -31.922 -31.219 1 97.62 222 ILE B CA 1
ATOM 5824 C C . ILE B 1 222 ? 17.688 -33.312 -31.875 1 97.62 222 ILE B C 1
ATOM 5826 O O . ILE B 1 222 ? 17.344 -34.281 -31.234 1 97.62 222 ILE B O 1
ATOM 5830 N N . LYS B 1 223 ? 18.172 -33.375 -33.094 1 97.06 223 LYS B N 1
ATOM 5831 C CA . LYS B 1 223 ? 18.25 -34.625 -33.844 1 97.06 223 LYS B CA 1
ATOM 5832 C C . LYS B 1 223 ? 19.312 -35.562 -33.281 1 97.06 223 LYS B C 1
ATOM 5834 O O . LYS B 1 223 ? 19.156 -36.781 -33.281 1 97.06 223 LYS B O 1
ATOM 5839 N N . GLU B 1 224 ? 20.328 -34.906 -32.875 1 97.06 224 GLU B N 1
ATOM 5840 C CA . GLU B 1 224 ? 21.438 -35.656 -32.312 1 97.06 224 GLU B CA 1
ATOM 5841 C C . GLU B 1 224 ? 20.969 -36.562 -31.172 1 97.06 224 GLU B C 1
ATOM 5843 O O . GLU B 1 224 ? 21.422 -37.688 -31.016 1 97.06 224 GLU B O 1
ATOM 5848 N N . TYR B 1 225 ? 20.047 -36.062 -30.438 1 97.75 225 TYR B N 1
ATOM 5849 C CA . TYR B 1 225 ? 19.578 -36.812 -29.281 1 97.75 225 TYR B CA 1
ATOM 5850 C C . TYR B 1 225 ? 18.172 -37.375 -29.531 1 97.75 225 TYR B C 1
ATOM 5852 O O . TYR B 1 225 ? 17.5 -37.812 -28.594 1 97.75 225 TYR B O 1
ATOM 5860 N N . GLU B 1 226 ? 17.656 -37.25 -30.703 1 97.5 226 GLU B N 1
ATOM 5861 C CA . GLU B 1 226 ? 16.406 -37.844 -31.203 1 97.5 226 GLU B CA 1
ATOM 5862 C C . GLU B 1 226 ? 15.211 -37.312 -30.422 1 97.5 226 GLU B C 1
ATOM 5864 O O . GLU B 1 226 ? 14.242 -38.062 -30.188 1 97.5 226 GLU B O 1
ATOM 5869 N N . LEU B 1 227 ? 15.312 -36.125 -29.953 1 97.75 227 LEU B N 1
ATOM 5870 C CA . LEU B 1 227 ? 14.211 -35.562 -29.172 1 97.75 227 LEU B CA 1
ATOM 5871 C C . LEU B 1 227 ? 13.016 -35.25 -30.078 1 97.75 227 LEU B C 1
ATOM 5873 O O . LEU B 1 227 ? 11.875 -35.25 -29.625 1 97.75 227 LEU B O 1
ATOM 5877 N N . ASP B 1 228 ? 13.234 -35 -31.391 1 96.25 228 ASP B N 1
ATOM 5878 C CA . ASP B 1 228 ? 12.18 -34.75 -32.375 1 96.25 228 ASP B CA 1
ATOM 5879 C C . ASP B 1 228 ? 11.227 -35.906 -32.469 1 96.25 228 ASP B C 1
ATOM 5881 O O . ASP B 1 228 ? 10.055 -35.75 -32.812 1 96.25 228 ASP B O 1
ATOM 5885 N N . ARG B 1 229 ? 11.711 -37.125 -32.094 1 95.06 229 ARG B N 1
ATOM 5886 C CA . ARG B 1 229 ? 10.891 -38.312 -32.188 1 95.06 229 ARG B CA 1
ATOM 5887 C C . ARG B 1 229 ? 10.391 -38.75 -30.828 1 95.06 229 ARG B C 1
ATOM 5889 O O . ARG B 1 229 ? 9.336 -39.375 -30.703 1 95.06 229 ARG B O 1
ATOM 5896 N N . LEU B 1 230 ? 11.086 -38.344 -29.828 1 96.88 230 LEU B N 1
ATOM 5897 C CA . LEU B 1 230 ? 10.867 -38.938 -28.516 1 96.88 230 LEU B CA 1
ATOM 5898 C C . LEU B 1 230 ? 9.906 -38.062 -27.688 1 96.88 230 LEU B C 1
ATOM 5900 O O . LEU B 1 230 ? 9.219 -38.594 -26.812 1 96.88 230 LEU B O 1
ATOM 5904 N N . VAL B 1 231 ? 9.867 -36.781 -28 1 97.81 231 VAL B N 1
ATOM 5905 C CA . VAL B 1 231 ? 9.055 -35.938 -27.141 1 97.81 231 VAL B CA 1
ATOM 5906 C C . VAL B 1 231 ? 8.195 -35 -28 1 97.81 231 VAL B C 1
ATOM 5908 O O . VAL B 1 231 ? 8.5 -34.781 -29.172 1 97.81 231 VAL B O 1
ATOM 5911 N N . THR B 1 232 ? 7.094 -34.562 -27.5 1 98.12 232 THR B N 1
ATOM 5912 C CA . THR B 1 232 ? 6.246 -33.5 -28.047 1 98.12 232 THR B CA 1
ATOM 5913 C C . THR B 1 232 ? 6.305 -32.25 -27.172 1 98.12 232 THR B C 1
ATOM 5915 O O . THR B 1 232 ? 5.973 -32.312 -25.984 1 98.12 232 THR B O 1
ATOM 5918 N N . PRO B 1 233 ? 6.707 -31.125 -27.719 1 98.25 233 PRO B N 1
ATOM 5919 C CA . PRO B 1 233 ? 6.848 -29.906 -26.906 1 98.25 233 PRO B CA 1
ATOM 5920 C C . PRO B 1 233 ? 5.504 -29.266 -26.562 1 98.25 233 PRO B C 1
ATOM 5922 O O . PRO B 1 233 ? 4.574 -29.297 -27.375 1 98.25 233 PRO B O 1
ATOM 5925 N N . VAL B 1 234 ? 5.434 -28.734 -25.406 1 98.56 234 VAL B N 1
ATOM 5926 C CA . VAL B 1 234 ? 4.34 -27.875 -24.953 1 98.56 234 VAL B CA 1
ATOM 5927 C C . VAL B 1 234 ? 4.844 -26.453 -24.766 1 98.56 234 VAL B C 1
ATOM 5929 O O . VAL B 1 234 ? 5.551 -26.156 -23.797 1 98.56 234 VAL B O 1
ATOM 5932 N N . VAL B 1 235 ? 4.488 -25.578 -25.625 1 98.38 235 VAL B N 1
ATOM 5933 C CA . VAL B 1 235 ? 4.879 -24.172 -25.531 1 98.38 235 VAL B CA 1
ATOM 5934 C C . VAL B 1 235 ? 3.936 -23.453 -24.578 1 98.38 235 VAL B C 1
ATOM 5936 O O . VAL B 1 235 ? 2.713 -23.516 -24.734 1 98.38 235 VAL B O 1
ATOM 5939 N N . TRP B 1 236 ? 4.555 -22.766 -23.594 1 98.06 236 TRP B N 1
ATOM 5940 C CA . TRP B 1 236 ? 3.68 -22.078 -22.656 1 98.06 236 TRP B CA 1
ATOM 5941 C C . TRP B 1 236 ? 4.074 -20.609 -22.516 1 98.06 236 TRP B C 1
ATOM 5943 O O . TRP B 1 236 ? 5.25 -20.25 -22.641 1 98.06 236 TRP B O 1
ATOM 5953 N N . LYS B 1 237 ? 3.111 -19.766 -22.391 1 98.06 237 LYS B N 1
ATOM 5954 C CA . LYS B 1 237 ? 3.229 -18.344 -22.062 1 98.06 237 LYS B CA 1
ATOM 5955 C C . LYS B 1 237 ? 1.902 -17.781 -21.547 1 98.06 237 LYS B C 1
ATOM 5957 O O . LYS B 1 237 ? 0.841 -18.109 -22.094 1 98.06 237 LYS B O 1
ATOM 5962 N N . TYR B 1 238 ? 1.946 -16.875 -20.578 1 97.94 238 TYR B N 1
ATOM 5963 C CA . TYR B 1 238 ? 0.701 -16.516 -19.906 1 97.94 238 TYR B CA 1
ATOM 5964 C C . TYR B 1 238 ? 0.4 -15.031 -20.047 1 97.94 238 TYR B C 1
ATOM 5966 O O . TYR B 1 238 ? -0.591 -14.539 -19.516 1 97.94 238 TYR B O 1
ATOM 5974 N N . THR B 1 239 ? 1.24 -14.336 -20.812 1 96.81 239 THR B N 1
ATOM 5975 C CA . THR B 1 239 ? 1.056 -12.898 -20.969 1 96.81 239 THR B CA 1
ATOM 5976 C C . THR B 1 239 ? -0.136 -12.602 -21.875 1 96.81 239 THR B C 1
ATOM 5978 O O . THR B 1 239 ? -0.676 -13.5 -22.516 1 96.81 239 THR B O 1
ATOM 5981 N N . THR B 1 240 ? -0.518 -11.352 -21.859 1 96.12 240 THR B N 1
ATOM 5982 C CA . THR B 1 240 ? -1.696 -10.938 -22.625 1 96.12 240 THR B CA 1
ATOM 5983 C C . THR B 1 240 ? -1.318 -10.555 -24.047 1 96.12 240 THR B C 1
ATOM 5985 O O . THR B 1 240 ? -2.191 -10.32 -24.891 1 96.12 240 THR B O 1
ATOM 5988 N N . TYR B 1 241 ? -0.07 -10.516 -24.359 1 95.44 241 TYR B N 1
ATOM 5989 C CA . TYR B 1 241 ? 0.413 -10.242 -25.703 1 95.44 241 TYR B CA 1
ATOM 5990 C C . TYR B 1 241 ? 1.447 -11.273 -26.125 1 95.44 241 TYR B C 1
ATOM 5992 O O . TYR B 1 241 ? 2.652 -11.016 -26.078 1 95.44 241 TYR B O 1
ATOM 6000 N N . LEU B 1 242 ? 1.006 -12.32 -26.734 1 96.88 242 LEU B N 1
ATOM 6001 C CA . LEU B 1 242 ? 1.852 -13.484 -27.016 1 96.88 242 LEU B CA 1
ATOM 6002 C C . LEU B 1 242 ? 2.721 -13.242 -28.234 1 96.88 242 LEU B C 1
ATOM 6004 O O . LEU B 1 242 ? 3.799 -13.828 -28.375 1 96.88 242 LEU B O 1
ATOM 6008 N N . GLU B 1 243 ? 2.324 -12.406 -29.141 1 94.06 243 GLU B N 1
ATOM 6009 C CA . GLU B 1 243 ? 3.1 -12.164 -30.359 1 94.06 243 GLU B CA 1
ATOM 6010 C C . GLU B 1 243 ? 4.496 -11.641 -30.016 1 94.06 243 GLU B C 1
ATOM 6012 O O . GLU B 1 243 ? 5.457 -11.938 -30.734 1 94.06 243 GLU B O 1
ATOM 6017 N N . LYS B 1 244 ? 4.488 -10.906 -29.031 1 94.88 244 LYS B N 1
ATOM 6018 C CA . LYS B 1 244 ? 5.773 -10.359 -28.594 1 94.88 244 LYS B CA 1
ATOM 6019 C C . LYS B 1 244 ? 6.617 -11.438 -27.906 1 94.88 244 LYS B C 1
ATOM 6021 O O . LYS B 1 244 ? 7.824 -11.523 -28.141 1 94.88 244 LYS B O 1
ATOM 6026 N N . ASP B 1 245 ? 6.023 -12.273 -27.156 1 95.5 245 ASP B N 1
ATOM 6027 C CA . ASP B 1 245 ? 6.73 -13.227 -26.312 1 95.5 245 ASP B CA 1
ATOM 6028 C C . ASP B 1 245 ? 6.996 -14.531 -27.062 1 95.5 245 ASP B C 1
ATOM 6030 O O . ASP B 1 245 ? 7.902 -15.289 -26.719 1 95.5 245 ASP B O 1
ATOM 6034 N N . LEU B 1 246 ? 6.195 -14.836 -28.031 1 96.81 246 LEU B N 1
ATOM 6035 C CA . LEU B 1 246 ? 6.34 -15.984 -28.906 1 96.81 246 LEU B CA 1
ATOM 6036 C C . LEU B 1 246 ? 6.453 -15.555 -30.359 1 96.81 246 LEU B C 1
ATOM 6038 O O . LEU B 1 246 ? 5.539 -15.781 -31.156 1 96.81 246 LEU B O 1
ATOM 6042 N N . PRO B 1 247 ? 7.594 -15.102 -30.703 1 94.88 247 PRO B N 1
ATOM 6043 C CA . PRO B 1 247 ? 7.746 -14.539 -32.062 1 94.88 247 PRO B CA 1
ATOM 6044 C C . PRO B 1 247 ? 7.68 -15.602 -33.156 1 94.88 247 PRO B C 1
ATOM 6046 O O . PRO B 1 247 ? 7.926 -16.781 -32.875 1 94.88 247 PRO B O 1
ATOM 6049 N N . PRO B 1 248 ? 7.473 -15.195 -34.375 1 95.69 248 PRO B N 1
ATOM 6050 C CA . PRO B 1 248 ? 7.332 -16.109 -35.5 1 95.69 248 PRO B CA 1
ATOM 6051 C C . PRO B 1 248 ? 8.555 -17.016 -35.688 1 95.69 248 PRO B C 1
ATOM 6053 O O . PRO B 1 248 ? 8.406 -18.203 -35.969 1 95.69 248 PRO B O 1
ATOM 6056 N N . LYS B 1 249 ? 9.656 -16.422 -35.469 1 95.44 249 LYS B N 1
ATOM 6057 C CA . LYS B 1 249 ? 10.883 -17.172 -35.656 1 95.44 249 LYS B CA 1
ATOM 6058 C C . LYS B 1 249 ? 10.938 -18.375 -34.719 1 95.44 249 LYS B C 1
ATOM 6060 O O . LYS B 1 249 ? 11.422 -19.453 -35.094 1 95.44 249 LYS B O 1
ATOM 6065 N N . MET B 1 250 ? 10.484 -18.234 -33.562 1 95.94 250 MET B N 1
ATOM 6066 C CA . MET B 1 250 ? 10.453 -19.328 -32.594 1 95.94 250 MET B CA 1
ATOM 6067 C C . MET B 1 250 ? 9.594 -20.484 -33.094 1 95.94 250 MET B C 1
ATOM 6069 O O . MET B 1 250 ? 10.016 -21.641 -33.062 1 95.94 250 MET B O 1
ATOM 6073 N N . TRP B 1 251 ? 8.453 -20.219 -33.656 1 96.81 251 TRP B N 1
ATOM 6074 C CA . TRP B 1 251 ? 7.535 -21.219 -34.188 1 96.81 251 TRP B CA 1
ATOM 6075 C C . TRP B 1 251 ? 8.141 -21.938 -35.375 1 96.81 251 TRP B C 1
ATOM 6077 O O . TRP B 1 251 ? 8.031 -23.156 -35.5 1 96.81 251 TRP B O 1
ATOM 6087 N N . GLU B 1 252 ? 8.758 -21.156 -36.188 1 96.06 252 GLU B N 1
ATOM 6088 C CA . GLU B 1 252 ? 9.398 -21.719 -37.375 1 96.06 252 GLU B CA 1
ATOM 6089 C C . GLU B 1 252 ? 10.516 -22.688 -36.969 1 96.06 252 GLU B C 1
ATOM 6091 O O . GLU B 1 252 ? 10.609 -23.781 -37.531 1 96.06 252 GLU B O 1
ATOM 6096 N N . GLU B 1 253 ? 11.25 -22.234 -36.062 1 95.06 253 GLU B N 1
ATOM 6097 C CA . GLU B 1 253 ? 12.344 -23.062 -35.594 1 95.06 253 GLU B CA 1
ATOM 6098 C C . GLU B 1 253 ? 11.812 -24.344 -34.938 1 95.06 253 GLU B C 1
ATOM 6100 O O . GLU B 1 253 ? 12.344 -25.438 -35.188 1 95.06 253 GLU B O 1
ATOM 6105 N N . LEU B 1 254 ? 10.852 -24.25 -34.188 1 96.62 254 LEU B N 1
ATOM 6106 C CA . LEU B 1 254 ? 10.266 -25.406 -33.5 1 96.62 254 LEU B CA 1
ATOM 6107 C C . LEU B 1 254 ? 9.664 -26.375 -34.531 1 96.62 254 LEU B C 1
ATOM 6109 O O . LEU B 1 254 ? 9.828 -27.594 -34.406 1 96.62 254 LEU B O 1
ATOM 6113 N N . ALA B 1 255 ? 9.039 -25.828 -35.562 1 96.25 255 ALA B N 1
ATOM 6114 C CA . ALA B 1 255 ? 8.367 -26.641 -36.562 1 96.25 255 ALA B CA 1
ATOM 6115 C C . ALA B 1 255 ? 9.383 -27.359 -37.469 1 96.25 255 ALA B C 1
ATOM 6117 O O . ALA B 1 255 ? 9.055 -28.359 -38.094 1 96.25 255 ALA B O 1
ATOM 6118 N N . SER B 1 256 ? 10.523 -26.844 -37.469 1 96.12 256 SER B N 1
ATOM 6119 C CA . SER B 1 256 ? 11.57 -27.5 -38.25 1 96.12 256 SER B CA 1
ATOM 6120 C C . SER B 1 256 ? 12 -28.812 -37.594 1 96.12 256 SER B C 1
ATOM 6122 O O . SER B 1 256 ? 12.523 -29.703 -38.281 1 96.12 256 SER B O 1
ATOM 6124 N N . SER B 1 257 ? 11.734 -28.938 -36.312 1 96.31 257 SER B N 1
ATOM 6125 C CA . SER B 1 257 ? 12.195 -30.125 -35.625 1 96.31 257 SER B CA 1
ATOM 6126 C C . SER B 1 257 ? 11.023 -31 -35.188 1 96.31 257 SER B C 1
ATOM 6128 O O . SER B 1 257 ? 11.156 -32.219 -35.062 1 96.31 257 SER B O 1
ATOM 6130 N N . PHE B 1 258 ? 9.93 -30.453 -34.906 1 97.69 258 PHE B N 1
ATOM 6131 C CA . PHE B 1 258 ? 8.82 -31.188 -34.312 1 97.69 258 PHE B CA 1
ATOM 6132 C C . PHE B 1 258 ? 7.586 -31.125 -35.219 1 97.69 258 PHE B C 1
ATOM 6134 O O . PHE B 1 258 ? 7.238 -30.047 -35.719 1 97.69 258 PHE B O 1
ATOM 6141 N N . SER B 1 259 ? 6.891 -32.188 -35.375 1 96.88 259 SER B N 1
ATOM 6142 C CA . SER B 1 259 ? 5.699 -32.25 -36.219 1 96.88 259 SER B CA 1
ATOM 6143 C C . SER B 1 259 ? 4.441 -31.906 -35.438 1 96.88 259 SER B C 1
ATOM 6145 O O . SER B 1 259 ? 3.443 -31.469 -36 1 96.88 259 SER B O 1
ATOM 6147 N N . THR B 1 260 ? 4.512 -32.156 -34.125 1 97.06 260 THR B N 1
ATOM 6148 C CA . THR B 1 260 ? 3.371 -31.953 -33.25 1 97.06 260 THR B CA 1
ATOM 6149 C C . THR B 1 260 ? 3.74 -31 -32.125 1 97.06 260 THR B C 1
ATOM 6151 O O . THR B 1 260 ? 4.875 -31.016 -31.641 1 97.06 260 THR B O 1
ATOM 6154 N N . VAL B 1 261 ? 2.77 -30.172 -31.703 1 98 261 VAL B N 1
ATOM 6155 C CA . VAL B 1 261 ? 3.033 -29.234 -30.625 1 98 261 VAL B CA 1
ATOM 6156 C C . VAL B 1 261 ? 1.751 -28.969 -29.844 1 98 261 VAL B C 1
ATOM 6158 O O . VAL B 1 261 ? 0.647 -29.156 -30.359 1 98 261 VAL B O 1
ATOM 6161 N N . TRP B 1 262 ? 1.895 -28.672 -28.562 1 98.25 262 TRP B N 1
ATOM 6162 C CA . TRP B 1 262 ? 0.812 -28.203 -27.703 1 98.25 262 TRP B CA 1
ATOM 6163 C C . TRP B 1 262 ? 1.038 -26.766 -27.281 1 98.25 262 TRP B C 1
ATOM 6165 O O . TRP B 1 262 ? 2.176 -26.281 -27.266 1 98.25 262 TRP B O 1
ATOM 6175 N N . GLY B 1 263 ? -0.055 -26.078 -27.062 1 98.44 263 GLY B N 1
ATOM 6176 C CA . GLY B 1 263 ? 0.015 -24.781 -26.391 1 98.44 263 GLY B CA 1
ATOM 6177 C C . GLY B 1 263 ? -0.42 -24.828 -24.938 1 98.44 263 GLY B C 1
ATOM 6178 O O . GLY B 1 263 ? -1.366 -25.547 -24.594 1 98.44 263 GLY B O 1
ATOM 6179 N N . GLY B 1 264 ? 0.306 -24.094 -24.094 1 98.5 264 GLY B N 1
ATOM 6180 C CA . GLY B 1 264 ? -0.037 -23.969 -22.688 1 98.5 264 GLY B CA 1
ATOM 6181 C C . GLY B 1 264 ? -0.544 -22.594 -22.312 1 98.5 264 GLY B C 1
ATOM 6182 O O . GLY B 1 264 ? 0.244 -21.656 -22.141 1 98.5 264 GLY B O 1
ATOM 6183 N N . SER B 1 265 ? -1.837 -22.453 -22.156 1 98.62 265 SER B N 1
ATOM 6184 C CA . SER B 1 265 ? -2.473 -21.25 -21.641 1 98.62 265 SER B CA 1
ATOM 6185 C C . SER B 1 265 ? -2.717 -21.359 -20.141 1 98.62 265 SER B C 1
ATOM 6187 O O . SER B 1 265 ? -2.113 -22.188 -19.469 1 98.62 265 SER B O 1
ATOM 6189 N N . ALA B 1 266 ? -3.535 -20.344 -19.625 1 98.75 266 ALA B N 1
ATOM 6190 C CA . ALA B 1 266 ? -3.785 -20.406 -18.188 1 98.75 266 ALA B CA 1
ATOM 6191 C C . ALA B 1 266 ? -5.199 -19.922 -17.859 1 98.75 266 ALA B C 1
ATOM 6193 O O . ALA B 1 266 ? -5.738 -19.047 -18.531 1 98.75 266 ALA B O 1
ATOM 6194 N N . PHE B 1 267 ? -5.762 -20.516 -16.812 1 98.75 267 PHE B N 1
ATOM 6195 C CA . PHE B 1 267 ? -7.043 -20.031 -16.312 1 98.75 267 PHE B CA 1
ATOM 6196 C C . PHE B 1 267 ? -6.926 -19.594 -14.867 1 98.75 267 PHE B C 1
ATOM 6198 O O . PHE B 1 267 ? -7.848 -18.969 -14.328 1 98.75 267 PHE B O 1
ATOM 6205 N N . LYS B 1 268 ? -5.77 -19.922 -14.219 1 98.56 268 LYS B N 1
ATOM 6206 C CA . LYS B 1 268 ? -5.488 -19.453 -12.859 1 98.56 268 LYS B CA 1
ATOM 6207 C C . LYS B 1 268 ? -4 -19.547 -12.547 1 98.56 268 LYS B C 1
ATOM 6209 O O . LYS B 1 268 ? -3.262 -20.266 -13.227 1 98.56 268 LYS B O 1
ATOM 6214 N N . GLY B 1 269 ? -3.584 -18.828 -11.594 1 98.06 269 GLY B N 1
ATOM 6215 C CA . GLY B 1 269 ? -2.26 -18.953 -11 1 98.06 269 GLY B CA 1
ATOM 6216 C C . GLY B 1 269 ? -1.162 -18.359 -11.867 1 98.06 269 GLY B C 1
ATOM 6217 O O . GLY B 1 269 ? 0.015 -18.688 -11.688 1 98.06 269 GLY B O 1
ATOM 6218 N N . ALA B 1 270 ? -1.521 -17.516 -12.781 1 97.56 270 ALA B N 1
ATOM 6219 C CA . ALA B 1 270 ? -0.511 -16.969 -13.68 1 97.56 270 ALA B CA 1
ATOM 6220 C C . ALA B 1 270 ? -0.546 -15.445 -13.68 1 97.56 270 ALA B C 1
ATOM 6222 O O . ALA B 1 270 ? 0.072 -14.805 -14.531 1 97.56 270 ALA B O 1
ATOM 6223 N N . ASP B 1 271 ? -1.314 -14.828 -12.75 1 95.5 271 ASP B N 1
ATOM 6224 C CA . ASP B 1 271 ? -1.461 -13.375 -12.656 1 95.5 271 ASP B CA 1
ATOM 6225 C C . ASP B 1 271 ? -0.811 -12.844 -11.383 1 95.5 271 ASP B C 1
ATOM 6227 O O . ASP B 1 271 ? -1.229 -11.805 -10.852 1 95.5 271 ASP B O 1
ATOM 6231 N N . GLY B 1 272 ? 0.169 -13.562 -10.922 1 95.5 272 GLY B N 1
ATOM 6232 C CA . GLY B 1 272 ? 0.818 -13.242 -9.664 1 95.5 272 GLY B CA 1
ATOM 6233 C C . GLY B 1 272 ? 0.896 -14.43 -8.719 1 95.5 272 GLY B C 1
ATOM 6234 O O . GLY B 1 272 ? -0.019 -15.258 -8.672 1 95.5 272 GLY B O 1
ATOM 6235 N N . PRO B 1 273 ? 1.893 -14.484 -7.918 1 96.69 273 PRO B N 1
ATOM 6236 C CA . PRO B 1 273 ? 2.148 -15.703 -7.148 1 96.69 273 PRO B CA 1
ATOM 6237 C C . PRO B 1 273 ? 1.28 -15.805 -5.898 1 96.69 273 PRO B C 1
ATOM 6239 O O . PRO B 1 273 ? 1.143 -16.891 -5.324 1 96.69 273 PRO B O 1
ATOM 6242 N N . ASN B 1 274 ? 0.752 -14.648 -5.43 1 97.31 274 ASN B N 1
ATOM 6243 C CA . ASN B 1 274 ? -0.024 -14.68 -4.195 1 97.31 274 ASN B CA 1
ATOM 6244 C C . ASN B 1 274 ? -1.379 -14 -4.367 1 97.31 274 ASN B C 1
ATOM 6246 O O . ASN B 1 274 ? -1.806 -13.227 -3.51 1 97.31 274 ASN B O 1
ATOM 6250 N N . ARG B 1 275 ? -2.047 -14.344 -5.473 1 97.19 275 ARG B N 1
ATOM 6251 C CA . ARG B 1 275 ? -3.387 -13.812 -5.699 1 97.19 275 ARG B CA 1
ATOM 6252 C C . ARG B 1 275 ? -4.445 -14.711 -5.07 1 97.19 275 ARG B C 1
ATOM 6254 O O . ARG B 1 275 ? -4.41 -15.93 -5.242 1 97.19 275 ARG B O 1
ATOM 6261 N N . TYR B 1 276 ? -5.316 -14.062 -4.289 1 97.88 276 TYR B N 1
ATOM 6262 C CA . TYR B 1 276 ? -6.348 -14.883 -3.666 1 97.88 276 TYR B CA 1
ATOM 6263 C C . TYR B 1 276 ? -7.672 -14.75 -4.414 1 97.88 276 TYR B C 1
ATOM 6265 O O . TYR B 1 276 ? -8.641 -15.445 -4.094 1 97.88 276 TYR B O 1
ATOM 6273 N N . TRP B 1 277 ? -7.73 -13.914 -5.41 1 97.94 277 TRP B N 1
ATOM 6274 C CA . TRP B 1 277 ? -8.906 -13.711 -6.25 1 97.94 277 TRP B CA 1
ATOM 6275 C C . TRP B 1 277 ? -8.539 -13.734 -7.727 1 97.94 277 TRP B C 1
ATOM 6277 O O . TRP B 1 277 ? -7.496 -13.195 -8.125 1 97.94 277 TRP B O 1
ATOM 6287 N N . ASN B 1 278 ? -9.344 -14.344 -8.5 1 97.75 278 ASN B N 1
ATOM 6288 C CA . ASN B 1 278 ? -9.086 -14.492 -9.93 1 97.75 278 ASN B CA 1
ATOM 6289 C C . ASN B 1 278 ? -9.508 -13.25 -10.711 1 97.75 278 ASN B C 1
ATOM 6291 O O . ASN B 1 278 ? -10.664 -12.828 -10.633 1 97.75 278 ASN B O 1
ATOM 6295 N N . ARG B 1 279 ? -8.648 -12.562 -11.406 1 95.19 279 ARG B N 1
ATOM 6296 C CA . ARG B 1 279 ? -8.953 -11.453 -12.297 1 95.19 279 ARG B CA 1
ATOM 6297 C C . ARG B 1 279 ? -9.172 -11.938 -13.727 1 95.19 279 ARG B C 1
ATOM 6299 O O . ARG B 1 279 ? -8.219 -12.125 -14.484 1 95.19 279 ARG B O 1
ATOM 6306 N N . MET B 1 280 ? -10.312 -12.133 -14.164 1 96 280 MET B N 1
ATOM 6307 C CA . MET B 1 280 ? -10.781 -12.812 -15.367 1 96 280 MET B CA 1
ATOM 6308 C C . MET B 1 280 ? -10.172 -12.195 -16.609 1 96 280 MET B C 1
ATOM 6310 O O . MET B 1 280 ? -9.797 -12.906 -17.547 1 96 280 MET B O 1
ATOM 6314 N N . LYS B 1 281 ? -10.008 -10.938 -16.625 1 96 281 LYS B N 1
ATOM 6315 C CA . LYS B 1 281 ? -9.625 -10.195 -17.812 1 96 281 LYS B CA 1
ATOM 6316 C C . LYS B 1 281 ? -8.281 -10.688 -18.359 1 96 281 LYS B C 1
ATOM 6318 O O . LYS B 1 281 ? -8.125 -10.875 -19.562 1 96 281 LYS B O 1
ATOM 6323 N N . THR B 1 282 ? -7.383 -10.898 -17.469 1 96.88 282 THR B N 1
ATOM 6324 C CA . THR B 1 282 ? -6.043 -11.305 -17.875 1 96.88 282 THR B CA 1
ATOM 6325 C C . THR B 1 282 ? -6.066 -12.695 -18.5 1 96.88 282 THR B C 1
ATOM 6327 O O . THR B 1 282 ? -5.379 -12.953 -19.484 1 96.88 282 THR B O 1
ATOM 6330 N N . TYR B 1 283 ? -6.848 -13.578 -18.016 1 98.31 283 TYR B N 1
ATOM 6331 C CA . TYR B 1 283 ? -6.906 -14.953 -18.5 1 98.31 283 TYR B CA 1
ATOM 6332 C C . TYR B 1 283 ? -7.676 -15.039 -19.812 1 98.31 283 TYR B C 1
ATOM 6334 O O . TYR B 1 283 ? -7.305 -15.797 -20.703 1 98.31 283 TYR B O 1
ATOM 6342 N N . VAL B 1 284 ? -8.703 -14.234 -19.922 1 98.25 284 VAL B N 1
ATOM 6343 C CA . VAL B 1 284 ? -9.453 -14.18 -21.172 1 98.25 284 VAL B CA 1
ATOM 6344 C C . VAL B 1 284 ? -8.539 -13.695 -22.297 1 98.25 284 VAL B C 1
ATOM 6346 O O . VAL B 1 284 ? -8.508 -14.305 -23.375 1 98.25 284 VAL B O 1
ATOM 6349 N N . GLN B 1 285 ? -7.805 -12.703 -21.984 1 98.19 285 GLN B N 1
ATOM 6350 C CA . GLN B 1 285 ? -6.906 -12.164 -23 1 98.19 285 GLN B CA 1
ATOM 6351 C C . GLN B 1 285 ? -5.816 -13.172 -23.359 1 98.19 285 GLN B C 1
ATOM 6353 O O . GLN B 1 285 ? -5.457 -13.305 -24.531 1 98.19 285 GLN B O 1
ATOM 6358 N N . ASN B 1 286 ? -5.289 -13.836 -22.422 1 98.62 286 ASN B N 1
ATOM 6359 C CA . ASN B 1 286 ? -4.281 -14.852 -22.688 1 98.62 286 ASN B CA 1
ATOM 6360 C C . ASN B 1 286 ? -4.816 -15.953 -23.594 1 98.62 286 ASN B C 1
ATOM 6362 O O . ASN B 1 286 ? -4.164 -16.328 -24.578 1 98.62 286 ASN B O 1
ATOM 6366 N N . ASN B 1 287 ? -6.008 -16.438 -23.312 1 98.56 287 ASN B N 1
ATOM 6367 C CA . ASN B 1 287 ? -6.57 -17.547 -24.078 1 98.56 287 ASN B CA 1
ATOM 6368 C C . ASN B 1 287 ? -7.02 -17.094 -25.469 1 98.56 287 ASN B C 1
ATOM 6370 O O . ASN B 1 287 ? -6.945 -17.859 -26.422 1 98.56 287 ASN B O 1
ATOM 6374 N N . ARG B 1 288 ? -7.441 -15.844 -25.578 1 98.25 288 ARG B N 1
ATOM 6375 C CA . ARG B 1 288 ? -7.691 -15.289 -26.906 1 98.25 288 ARG B CA 1
ATOM 6376 C C . ARG B 1 288 ? -6.418 -15.273 -27.75 1 98.25 288 ARG B C 1
ATOM 6378 O O . ARG B 1 288 ? -6.441 -15.625 -28.938 1 98.25 288 ARG B O 1
ATOM 6385 N N . GLN B 1 289 ? -5.391 -14.891 -27.109 1 98.25 289 GLN B N 1
ATOM 6386 C CA . GLN B 1 289 ? -4.109 -14.836 -27.812 1 98.25 289 GLN B CA 1
ATOM 6387 C C . GLN B 1 289 ? -3.656 -16.234 -28.234 1 98.25 289 GLN B C 1
ATOM 6389 O O . GLN B 1 289 ? -3.076 -16.406 -29.297 1 98.25 289 GLN B O 1
ATOM 6394 N N . TRP B 1 290 ? -3.889 -17.172 -27.453 1 98.5 290 TRP B N 1
ATOM 6395 C CA . TRP B 1 290 ? -3.514 -18.547 -27.797 1 98.5 290 TRP B CA 1
ATOM 6396 C C . TRP B 1 290 ? -4.34 -19.047 -28.984 1 98.5 290 TRP B C 1
ATOM 6398 O O . TRP B 1 290 ? -3.822 -19.75 -29.859 1 98.5 290 TRP B O 1
ATOM 6408 N N . TYR B 1 291 ? -5.633 -18.734 -28.953 1 97.69 291 TYR B N 1
ATOM 6409 C CA . TYR B 1 291 ? -6.441 -19.031 -30.125 1 97.69 291 TYR B CA 1
ATOM 6410 C C . TYR B 1 291 ? -5.805 -18.453 -31.391 1 97.69 291 TYR B C 1
ATOM 6412 O O . TYR B 1 291 ? -5.68 -19.156 -32.406 1 97.69 291 TYR B O 1
ATOM 6420 N N . LEU B 1 292 ? -5.367 -17.281 -31.312 1 97.06 292 LEU B N 1
ATOM 6421 C CA . LEU B 1 292 ? -4.785 -16.594 -32.469 1 97.06 292 LEU B CA 1
ATOM 6422 C C . LEU B 1 292 ? -3.443 -17.203 -32.844 1 97.06 292 LEU B C 1
ATOM 6424 O O . LEU B 1 292 ? -3.1 -17.281 -34.031 1 97.06 292 LEU B O 1
ATOM 6428 N N . GLN B 1 293 ? -2.654 -17.625 -31.828 1 97.44 293 GLN B N 1
ATOM 6429 C CA . GLN B 1 293 ? -1.396 -18.312 -32.125 1 97.44 293 GLN B CA 1
ATOM 6430 C C . GLN B 1 293 ? -1.626 -19.562 -32.969 1 97.44 293 GLN B C 1
ATOM 643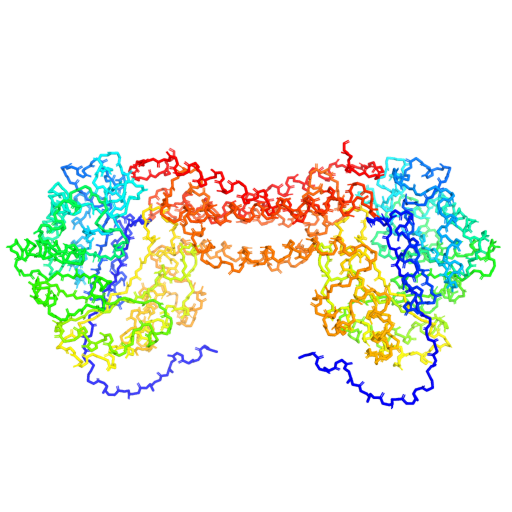2 O O . GLN B 1 293 ? -0.89 -19.812 -33.906 1 97.44 293 GLN B O 1
ATOM 6437 N N . ALA B 1 294 ? -2.619 -20.328 -32.594 1 96.94 294 ALA B N 1
ATOM 6438 C CA . ALA B 1 294 ? -2.92 -21.562 -33.312 1 96.94 294 ALA B CA 1
ATOM 6439 C C . ALA B 1 294 ? -3.381 -21.25 -34.719 1 96.94 294 ALA B C 1
ATOM 6441 O O . ALA B 1 294 ? -3.037 -21.984 -35.656 1 96.94 294 ALA B O 1
ATOM 6442 N N . GLU B 1 295 ? -4.152 -20.234 -34.906 1 95.69 295 GLU B N 1
ATOM 6443 C CA . GLU B 1 295 ? -4.629 -19.828 -36.219 1 95.69 295 GLU B CA 1
ATOM 6444 C C . GLU B 1 295 ? -3.475 -19.375 -37.125 1 95.69 295 GLU B C 1
ATOM 6446 O O . GLU B 1 295 ? -3.457 -19.688 -38.312 1 95.69 295 GLU B O 1
ATOM 6451 N N . GLN B 1 296 ? -2.625 -18.75 -36.531 1 96.38 296 GLN B N 1
ATOM 6452 C CA . GLN B 1 296 ? -1.561 -18.125 -37.312 1 96.38 296 GLN B CA 1
ATOM 6453 C C . GLN B 1 296 ? -0.452 -19.125 -37.625 1 96.38 296 GLN B C 1
ATOM 6455 O O . GLN B 1 296 ? 0.119 -19.094 -38.719 1 96.38 296 GLN B O 1
ATOM 6460 N N . TYR B 1 297 ? -0.139 -20 -36.656 1 97 297 TYR B N 1
ATOM 6461 C CA . TYR B 1 297 ? 1.078 -20.797 -36.812 1 97 297 TYR B CA 1
ATOM 6462 C C . TYR B 1 297 ? 0.762 -22.281 -36.875 1 97 297 TYR B C 1
ATOM 6464 O O . TYR B 1 297 ? 1.657 -23.109 -37.062 1 97 297 TYR B O 1
ATOM 6472 N N . GLY B 1 298 ? -0.466 -22.672 -36.719 1 96.19 298 GLY B N 1
ATOM 6473 C CA . GLY B 1 298 ? -0.849 -24.078 -36.688 1 96.19 298 GLY B CA 1
ATOM 6474 C C . GLY B 1 298 ? -0.434 -24.844 -37.906 1 96.19 298 GLY B C 1
ATOM 6475 O O . GLY B 1 298 ? -0.079 -26.016 -37.844 1 96.19 298 GLY B O 1
ATOM 6476 N N . GLU B 1 299 ? -0.396 -24.188 -39.031 1 96.12 299 GLU B N 1
ATOM 6477 C CA . GLU B 1 299 ? -0.132 -24.828 -40.312 1 96.12 299 GLU B CA 1
ATOM 6478 C C . GLU B 1 299 ? 1.343 -25.188 -40.438 1 96.12 299 GLU B C 1
ATOM 6480 O O . GLU B 1 299 ? 1.713 -25.984 -41.312 1 96.12 299 GLU B O 1
ATOM 6485 N N . LEU B 1 300 ? 2.119 -24.578 -39.625 1 97 300 LEU B N 1
ATOM 6486 C CA . LEU B 1 300 ? 3.539 -24.906 -39.656 1 97 300 LEU B CA 1
ATOM 6487 C C . LEU B 1 300 ? 3.779 -26.344 -39.219 1 97 300 LEU B C 1
ATOM 6489 O O . LEU B 1 300 ? 4.824 -26.922 -39.5 1 97 300 LEU B O 1
ATOM 6493 N N . PHE B 1 301 ? 2.869 -26.906 -38.5 1 97.38 301 PHE B N 1
ATOM 6494 C CA . PHE B 1 301 ? 2.984 -28.25 -37.906 1 97.38 301 PHE B CA 1
ATOM 6495 C C . PHE B 1 301 ? 2.039 -29.219 -38.625 1 97.38 301 PHE B C 1
ATOM 6497 O O . PHE B 1 301 ? 0.972 -28.812 -39.094 1 97.38 301 PHE B O 1
ATOM 6504 N N . SER B 1 302 ? 2.453 -30.422 -38.562 1 96.25 302 SER B N 1
ATOM 6505 C CA . SER B 1 302 ? 1.506 -31.438 -39.031 1 96.25 302 SER B CA 1
ATOM 6506 C C . SER B 1 302 ? 0.294 -31.5 -38.094 1 96.25 302 SER B C 1
ATOM 6508 O O . SER B 1 302 ? -0.805 -31.859 -38.531 1 96.25 302 SER B O 1
ATOM 6510 N N . ASN B 1 303 ? 0.638 -31.203 -36.844 1 95.69 303 ASN B N 1
ATOM 6511 C CA . ASN B 1 303 ? -0.428 -31.312 -35.844 1 95.69 303 ASN B CA 1
ATOM 6512 C C . ASN B 1 303 ? -0.22 -30.344 -34.688 1 95.69 303 ASN B C 1
ATOM 6514 O O . ASN B 1 303 ? 0.474 -30.656 -33.719 1 95.69 303 ASN B O 1
ATOM 6518 N N . PHE B 1 304 ? -0.845 -29.25 -34.844 1 96.56 304 PHE B N 1
ATOM 6519 C CA . PHE B 1 304 ? -1.041 -28.469 -33.656 1 96.56 304 PHE B CA 1
ATOM 6520 C C . PHE B 1 304 ? -2.139 -29.078 -32.781 1 96.56 304 PHE B C 1
ATOM 6522 O O . PHE B 1 304 ? -3.318 -28.75 -32.938 1 96.56 304 PHE B O 1
ATOM 6529 N N . HIS B 1 305 ? -1.824 -29.859 -31.906 1 95.75 305 HIS B N 1
ATOM 6530 C CA . HIS B 1 305 ? -2.697 -30.859 -31.297 1 95.75 305 HIS B CA 1
ATOM 6531 C C . HIS B 1 305 ? -3.795 -30.203 -30.469 1 95.75 305 HIS B C 1
ATOM 6533 O O . HIS B 1 305 ? -4.965 -30.562 -30.578 1 95.75 305 HIS B O 1
ATOM 6539 N N . GLY B 1 306 ? -3.352 -29.312 -29.594 1 97.25 306 GLY B N 1
ATOM 6540 C CA . GLY B 1 306 ? -4.348 -28.688 -28.734 1 97.25 306 GLY B CA 1
ATOM 6541 C C . GLY B 1 306 ? -3.736 -27.812 -27.656 1 97.25 306 GLY B C 1
ATOM 6542 O O . GLY B 1 306 ? -2.641 -27.281 -27.828 1 97.25 306 GLY B O 1
ATOM 6543 N N . PHE B 1 307 ? -4.578 -27.562 -26.625 1 98.5 307 PHE B N 1
ATOM 6544 C CA . PHE B 1 307 ? -4.188 -26.625 -25.578 1 98.5 307 PHE B CA 1
ATOM 6545 C C . PHE B 1 307 ? -4.285 -27.281 -24.203 1 98.5 307 PHE B C 1
ATOM 6547 O O . PHE B 1 307 ? -5.227 -28.031 -23.938 1 98.5 307 PHE B O 1
ATOM 6554 N N . ILE B 1 308 ? -3.314 -27 -23.391 1 98.69 308 ILE B N 1
ATOM 6555 C CA . ILE B 1 308 ? -3.396 -27.281 -21.969 1 98.69 308 ILE B CA 1
ATOM 6556 C C . ILE B 1 308 ? -3.699 -26 -21.203 1 98.69 308 ILE B C 1
ATOM 6558 O O . ILE B 1 308 ? -2.867 -25.094 -21.156 1 98.69 308 ILE B O 1
ATOM 6562 N N . LEU B 1 309 ? -4.871 -25.875 -20.641 1 98.81 309 LEU B N 1
ATOM 6563 C CA . LEU B 1 309 ? -5.184 -24.75 -19.766 1 98.81 309 LEU B CA 1
ATOM 6564 C C . LEU B 1 309 ? -4.609 -24.969 -18.375 1 98.81 309 LEU B C 1
ATOM 6566 O O . LEU B 1 309 ? -5.184 -25.703 -17.578 1 98.81 309 LEU B O 1
ATOM 6570 N N . THR B 1 310 ? -3.543 -24.281 -18.125 1 98.75 310 THR B N 1
ATOM 6571 C CA . THR B 1 310 ? -2.82 -24.531 -16.891 1 98.75 310 THR B CA 1
ATOM 6572 C C . THR B 1 310 ? -3.492 -23.828 -15.711 1 98.75 310 THR B C 1
ATOM 6574 O O . THR B 1 310 ? -3.98 -22.703 -15.859 1 98.75 310 THR B O 1
ATOM 6577 N N . GLY B 1 311 ? -3.631 -24.516 -14.641 1 98.56 311 GLY B N 1
ATOM 6578 C CA . GLY B 1 311 ? -4.098 -23.969 -13.375 1 98.56 311 GLY B CA 1
ATOM 6579 C C . GLY B 1 311 ? -3.086 -24.109 -12.25 1 98.56 311 GLY B C 1
ATOM 6580 O O . GLY B 1 311 ? -3.186 -25.031 -11.43 1 98.56 311 GLY B O 1
ATOM 6581 N N . TRP B 1 312 ? -2.215 -23.172 -12.125 1 98.25 312 TRP B N 1
ATOM 6582 C CA . TRP B 1 312 ? -1.142 -23.25 -11.141 1 98.25 312 TRP B CA 1
ATOM 6583 C C . TRP B 1 312 ? -1.662 -22.922 -9.742 1 98.25 312 TRP B C 1
ATOM 6585 O O . TRP B 1 312 ? -2.385 -21.938 -9.555 1 98.25 312 TRP B O 1
ATOM 6595 N N . GLN B 1 313 ? -1.278 -23.766 -8.844 1 98 313 GLN B N 1
ATOM 6596 C CA . GLN B 1 313 ? -1.687 -23.531 -7.461 1 98 313 GLN B CA 1
ATOM 6597 C C . GLN B 1 313 ? -0.536 -22.969 -6.637 1 98 313 GLN B C 1
ATOM 6599 O O . GLN B 1 313 ? -0.762 -22.25 -5.656 1 98 313 GLN B O 1
ATOM 6604 N N . ARG B 1 314 ? 0.653 -23.375 -6.941 1 96.62 314 ARG B N 1
ATOM 6605 C CA . ARG B 1 314 ? 1.889 -22.812 -6.414 1 96.62 314 ARG B CA 1
ATOM 6606 C C . ARG B 1 314 ? 3.025 -22.938 -7.422 1 96.62 314 ARG B C 1
ATOM 6608 O O . ARG B 1 314 ? 3.104 -23.922 -8.156 1 96.62 314 ARG B O 1
ATOM 6615 N N . TYR B 1 315 ? 3.91 -22.016 -7.371 1 96.75 315 TYR B N 1
ATOM 6616 C CA . TYR B 1 315 ? 4.98 -21.984 -8.359 1 96.75 315 TYR B CA 1
ATOM 6617 C C . TYR B 1 315 ? 6.012 -23.078 -8.078 1 96.75 315 TYR B C 1
ATOM 6619 O O . TYR B 1 315 ? 6.578 -23.656 -9.008 1 96.75 315 TYR B O 1
ATOM 6627 N N . ASP B 1 316 ? 6.262 -23.312 -6.898 1 96.56 316 ASP B N 1
ATOM 6628 C CA . ASP B 1 316 ? 7.043 -24.453 -6.418 1 96.56 316 ASP B CA 1
ATOM 6629 C C . ASP B 1 316 ? 6.613 -24.844 -5.008 1 96.56 316 ASP B C 1
ATOM 6631 O O . ASP B 1 316 ? 5.664 -24.281 -4.457 1 96.56 316 ASP B O 1
ATOM 6635 N N . HIS B 1 317 ? 7.219 -25.781 -4.445 1 96.19 317 HIS B N 1
ATOM 6636 C CA . HIS B 1 317 ? 6.734 -26.391 -3.207 1 96.19 317 HIS B CA 1
ATOM 6637 C C . HIS B 1 317 ? 6.863 -25.422 -2.037 1 96.19 317 HIS B C 1
ATOM 6639 O O . HIS B 1 317 ? 6.293 -25.641 -0.968 1 96.19 317 HIS B O 1
ATOM 6645 N N . PHE B 1 318 ? 7.598 -24.328 -2.215 1 96.75 318 PHE B N 1
ATOM 6646 C CA . PHE B 1 318 ? 7.805 -23.359 -1.137 1 96.75 318 PHE B CA 1
ATOM 6647 C C . PHE B 1 318 ? 6.934 -22.125 -1.338 1 96.75 318 PHE B C 1
ATOM 6649 O O . PHE B 1 318 ? 6.73 -21.344 -0.406 1 96.75 318 PHE B O 1
ATOM 6656 N N . ALA B 1 319 ? 6.457 -21.906 -2.514 1 97.62 319 ALA B N 1
ATOM 6657 C CA . ALA B 1 319 ? 5.809 -20.656 -2.9 1 97.62 319 ALA B CA 1
ATOM 6658 C C . ALA B 1 319 ? 4.426 -20.531 -2.264 1 97.62 319 ALA B C 1
ATOM 6660 O O . ALA B 1 319 ? 3.873 -21.516 -1.778 1 97.62 319 ALA B O 1
ATOM 6661 N N . SER B 1 320 ? 3.922 -19.406 -2.312 1 97.62 320 SER B N 1
ATOM 6662 C CA . SER B 1 320 ? 2.588 -19.109 -1.805 1 97.62 320 SER B CA 1
ATOM 6663 C C . SER B 1 320 ? 1.508 -19.75 -2.666 1 97.62 320 SER B C 1
ATOM 6665 O O . SER B 1 320 ? 1.78 -20.188 -3.785 1 97.62 320 SER B O 1
ATOM 6667 N N . LEU B 1 321 ? 0.33 -19.781 -2.061 1 98.12 321 LEU B N 1
ATOM 6668 C CA . LEU B 1 321 ? -0.812 -20.266 -2.828 1 98.12 321 LEU B CA 1
ATOM 6669 C C . LEU B 1 321 ? -1.256 -19.234 -3.855 1 98.12 321 LEU B C 1
ATOM 6671 O O . LEU B 1 321 ? -1.384 -18.047 -3.535 1 98.12 321 LEU B O 1
ATOM 6675 N N . CYS B 1 322 ? -1.442 -19.656 -5.051 1 98.19 322 CYS B N 1
ATOM 6676 C CA . CYS B 1 322 ? -2.111 -18.844 -6.062 1 98.19 322 CYS B CA 1
ATOM 6677 C C . CYS B 1 322 ? -3.625 -18.906 -5.891 1 98.19 322 CYS B C 1
ATOM 6679 O O . CYS B 1 322 ? -4.121 -19.312 -4.844 1 98.19 322 CYS B O 1
ATOM 6681 N N . GLU B 1 323 ? -4.395 -18.438 -6.852 1 98.44 323 GLU B N 1
ATOM 6682 C CA . GLU B 1 323 ? -5.852 -18.531 -6.809 1 98.44 323 GLU B CA 1
ATOM 6683 C C . GLU B 1 323 ? -6.305 -19.969 -6.625 1 98.44 323 GLU B C 1
ATOM 6685 O O . GLU B 1 323 ? -5.883 -20.859 -7.367 1 98.44 323 GLU B O 1
ATOM 6690 N N . LEU B 1 324 ? -7.137 -20.156 -5.691 1 98.75 324 LEU B N 1
ATOM 6691 C CA . LEU B 1 324 ? -7.68 -21.5 -5.473 1 98.75 324 LEU B CA 1
ATOM 6692 C C . LEU B 1 324 ? -8.688 -21.859 -6.562 1 98.75 324 LEU B C 1
ATOM 6694 O O . LEU B 1 324 ? -9.18 -20.984 -7.273 1 98.75 324 LEU B O 1
ATOM 6698 N N . MET B 1 325 ? -8.961 -23.141 -6.672 1 98.62 325 MET B N 1
ATOM 6699 C CA . MET B 1 325 ? -9.867 -23.641 -7.703 1 98.62 325 MET B CA 1
ATOM 6700 C C . MET B 1 325 ? -11.25 -23.016 -7.559 1 98.62 325 MET B C 1
ATOM 6702 O O . MET B 1 325 ? -11.836 -22.562 -8.547 1 98.62 325 MET B O 1
ATOM 6706 N N . PRO B 1 326 ? -11.766 -22.812 -6.344 1 98.69 326 PRO B N 1
ATOM 6707 C CA . PRO B 1 326 ? -13.133 -22.312 -6.211 1 98.69 326 PRO B CA 1
ATOM 6708 C C . PRO B 1 326 ? -13.289 -20.891 -6.762 1 98.69 326 PRO B C 1
ATOM 6710 O O . PRO B 1 326 ? -14.328 -20.562 -7.332 1 98.69 326 PRO B O 1
ATOM 6713 N N . VAL B 1 327 ? -12.266 -20.078 -6.621 1 98.5 327 VAL B N 1
ATOM 6714 C CA . VAL B 1 327 ? -12.391 -18.703 -7.074 1 98.5 327 VAL B CA 1
ATOM 6715 C C . VAL B 1 327 ? -12.039 -18.609 -8.562 1 98.5 327 VAL B C 1
ATOM 6717 O O . VAL B 1 327 ? -12.078 -17.531 -9.148 1 98.5 327 VAL B O 1
ATOM 6720 N N . SER B 1 328 ? -11.758 -19.781 -9.188 1 98.56 328 SER B N 1
ATOM 6721 C CA . SER B 1 328 ? -11.281 -19.766 -10.562 1 98.56 328 SER B CA 1
ATOM 6722 C C . SER B 1 328 ? -12.195 -20.562 -11.477 1 98.56 328 SER B C 1
ATOM 6724 O O . SER B 1 328 ? -11.898 -20.75 -12.656 1 98.56 328 SER B O 1
ATOM 6726 N N . MET B 1 329 ? -13.297 -21.062 -10.953 1 98.62 329 MET B N 1
ATOM 6727 C CA . MET B 1 329 ? -14.188 -21.922 -11.711 1 98.62 329 MET B CA 1
ATOM 6728 C C . MET B 1 329 ? -14.797 -21.172 -12.891 1 98.62 329 MET B C 1
ATOM 6730 O O . MET B 1 329 ? -14.914 -21.719 -13.992 1 98.62 329 MET B O 1
ATOM 6734 N N . ALA B 1 330 ? -15.195 -19.938 -12.633 1 98.44 330 ALA B N 1
ATOM 6735 C CA . ALA B 1 330 ? -15.719 -19.125 -13.734 1 98.44 330 ALA B CA 1
ATOM 6736 C C . ALA B 1 330 ? -14.664 -18.922 -14.812 1 98.44 330 ALA B C 1
ATOM 6738 O O . ALA B 1 330 ? -14.969 -19.016 -16.016 1 98.44 330 ALA B O 1
ATOM 6739 N N . SER B 1 331 ? -13.484 -18.625 -14.359 1 98.69 331 SER B N 1
ATOM 6740 C CA . SER B 1 331 ? -12.383 -18.438 -15.297 1 98.69 331 SER B CA 1
ATOM 6741 C C . SER B 1 331 ? -12.141 -19.703 -16.125 1 98.69 331 SER B C 1
ATOM 6743 O O . SER B 1 331 ? -11.938 -19.625 -17.328 1 98.69 331 SER B O 1
ATOM 6745 N N . LEU B 1 332 ? -12.18 -20.859 -15.492 1 98.81 332 LEU B N 1
ATOM 6746 C CA . LEU B 1 332 ? -12.016 -22.125 -16.172 1 98.81 332 LEU B CA 1
ATOM 6747 C C . LEU B 1 332 ? -13.094 -22.312 -17.25 1 98.81 332 LEU B C 1
ATOM 6749 O O . LEU B 1 332 ? -12.781 -22.609 -18.406 1 98.81 332 LEU B O 1
ATOM 6753 N N . ALA B 1 333 ? -14.281 -22.094 -16.859 1 98.75 333 ALA B N 1
ATOM 6754 C CA . ALA B 1 333 ? -15.422 -22.328 -17.75 1 98.75 333 ALA B CA 1
ATOM 6755 C C . ALA B 1 333 ? -15.344 -21.422 -18.969 1 98.75 333 ALA B C 1
ATOM 6757 O O . ALA B 1 333 ? -15.516 -21.875 -20.109 1 98.75 333 ALA B O 1
ATOM 6758 N N . ILE B 1 334 ? -15.062 -20.156 -18.719 1 98.5 334 ILE B N 1
ATOM 6759 C CA . ILE B 1 334 ? -15.039 -19.156 -19.781 1 98.5 334 ILE B CA 1
ATOM 6760 C C . ILE B 1 334 ? -13.859 -19.422 -20.719 1 98.5 334 ILE B C 1
ATOM 6762 O O . ILE B 1 334 ? -14.016 -19.438 -21.938 1 98.5 334 ILE B O 1
ATOM 6766 N N . ASN B 1 335 ? -12.742 -19.766 -20.188 1 98.62 335 ASN B N 1
ATOM 6767 C CA . ASN B 1 335 ? -11.523 -19.844 -20.984 1 98.62 335 ASN B CA 1
ATOM 6768 C C . ASN B 1 335 ? -11.445 -21.156 -21.766 1 98.62 335 ASN B C 1
ATOM 6770 O O . ASN B 1 335 ? -10.789 -21.234 -22.797 1 98.62 335 ASN B O 1
ATOM 6774 N N . LEU B 1 336 ? -12.156 -22.172 -21.281 1 98.38 336 LEU B N 1
ATOM 6775 C CA . LEU B 1 336 ? -12.281 -23.406 -22.062 1 98.38 336 LEU B CA 1
ATOM 6776 C C . LEU B 1 336 ? -12.961 -23.125 -23.391 1 98.38 336 LEU B C 1
ATOM 6778 O O . LEU B 1 336 ? -12.656 -23.766 -24.406 1 98.38 336 LEU B O 1
ATOM 6782 N N . LYS B 1 337 ? -13.867 -22.156 -23.391 1 97.88 337 LYS B N 1
ATOM 6783 C CA . LYS B 1 337 ? -14.586 -21.797 -24.609 1 97.88 337 LYS B CA 1
ATOM 6784 C C . LYS B 1 337 ? -13.781 -20.797 -25.453 1 97.88 337 LYS B C 1
ATOM 6786 O O . LYS B 1 337 ? -13.734 -20.891 -26.672 1 97.88 337 LYS B O 1
ATOM 6791 N N . ILE B 1 338 ? -13.125 -19.906 -24.75 1 97.88 338 ILE B N 1
ATOM 6792 C CA . ILE B 1 338 ? -12.406 -18.828 -25.422 1 97.88 338 ILE B CA 1
ATOM 6793 C C . ILE B 1 338 ? -11.25 -19.406 -26.234 1 97.88 338 ILE B C 1
ATOM 6795 O O . ILE B 1 338 ? -11.031 -19.016 -27.375 1 97.88 338 ILE B O 1
ATOM 6799 N N . VAL B 1 339 ? -10.523 -20.359 -25.656 1 97.81 339 VAL B N 1
ATOM 6800 C CA . VAL B 1 339 ? -9.336 -20.875 -26.312 1 97.81 339 VAL B CA 1
ATOM 6801 C C . VAL B 1 339 ? -9.734 -21.641 -27.578 1 97.81 339 VAL B C 1
ATOM 6803 O O . VAL B 1 339 ? -8.953 -21.75 -28.516 1 97.81 339 VAL B O 1
ATOM 6806 N N . LYS B 1 340 ? -11.008 -22.078 -27.672 1 94.62 340 LYS B N 1
ATOM 6807 C CA . LYS B 1 340 ? -11.5 -22.859 -28.797 1 94.62 340 LYS B CA 1
ATOM 6808 C C . LYS B 1 340 ? -12.164 -21.953 -29.844 1 94.62 340 LYS B C 1
ATOM 6810 O O . LYS B 1 340 ? -12.031 -22.188 -31.047 1 94.62 340 LYS B O 1
ATOM 6815 N N . ASN B 1 341 ? -12.836 -20.875 -29.328 1 93.44 341 ASN B N 1
ATOM 6816 C CA . ASN B 1 341 ? -13.734 -20.141 -30.203 1 93.44 341 ASN B CA 1
ATOM 6817 C C . ASN B 1 341 ? -13.43 -18.656 -30.219 1 93.44 341 ASN B C 1
ATOM 6819 O O . ASN B 1 341 ? -14.141 -17.875 -30.844 1 93.44 341 ASN B O 1
ATOM 6823 N N . PHE B 1 342 ? -12.477 -18.297 -29.516 1 95.69 342 PHE B N 1
ATOM 6824 C CA . PHE B 1 342 ? -12.094 -16.891 -29.391 1 95.69 342 PHE B CA 1
ATOM 6825 C C . PHE B 1 342 ? -13.125 -16.125 -28.594 1 95.69 342 PHE B C 1
ATOM 6827 O O . PHE B 1 342 ? -12.805 -15.094 -27.984 1 95.69 342 PHE B O 1
ATOM 6834 N N . ALA B 1 343 ? -14.359 -16.625 -28.531 1 95.06 343 ALA B N 1
ATOM 6835 C CA . ALA B 1 343 ? -15.461 -15.961 -27.844 1 95.06 343 ALA B CA 1
ATOM 6836 C C . ALA B 1 343 ? -16.406 -16.984 -27.203 1 95.06 343 ALA B C 1
ATOM 6838 O O . ALA B 1 343 ? -16.312 -18.172 -27.484 1 95.06 343 ALA B O 1
ATOM 6839 N N . VAL B 1 344 ? -17.188 -16.422 -26.312 1 95.75 344 VAL B N 1
ATOM 6840 C CA . VAL B 1 344 ? -18.234 -17.25 -25.703 1 95.75 344 VAL B CA 1
ATOM 6841 C C . VAL B 1 344 ? -19.516 -17.141 -26.5 1 95.75 344 VAL B C 1
ATOM 6843 O O . VAL B 1 344 ? -20.125 -16.062 -26.578 1 95.75 344 VAL B O 1
ATOM 6846 N N . THR B 1 345 ? -19.953 -18.219 -27.078 1 94.81 345 THR B N 1
ATOM 6847 C CA . THR B 1 345 ? -21.203 -18.219 -27.828 1 94.81 345 THR B CA 1
ATOM 6848 C C . THR B 1 345 ? -22.406 -18.328 -26.906 1 94.81 345 THR B C 1
ATOM 6850 O O . THR B 1 345 ? -22.25 -18.562 -25.703 1 94.81 345 THR B O 1
ATOM 6853 N N . GLU B 1 346 ? -23.578 -18.156 -27.5 1 93.88 346 GLU B N 1
ATOM 6854 C CA . GLU B 1 346 ? -24.797 -18.312 -26.703 1 93.88 346 GLU B CA 1
ATOM 6855 C C . GLU B 1 346 ? -24.938 -19.719 -26.156 1 93.88 346 GLU B C 1
ATOM 6857 O O . GLU B 1 346 ? -25.344 -19.922 -25.016 1 93.88 346 GLU B O 1
ATOM 6862 N N . ASN B 1 347 ? -24.656 -20.609 -26.984 1 95.06 347 ASN B N 1
ATOM 6863 C CA . ASN B 1 347 ? -24.688 -22.016 -26.547 1 95.06 347 ASN B CA 1
ATOM 6864 C C . ASN B 1 347 ? -23.672 -22.281 -25.453 1 95.06 347 ASN B C 1
ATOM 6866 O O . ASN B 1 347 ? -23.953 -23.031 -24.516 1 95.06 347 ASN B O 1
ATOM 6870 N N . ASP B 1 348 ? -22.516 -21.703 -25.625 1 96.38 348 ASP B N 1
ATOM 6871 C CA . ASP B 1 348 ? -21.5 -21.828 -24.594 1 96.38 348 ASP B CA 1
ATOM 6872 C C . ASP B 1 348 ? -21.984 -21.266 -23.266 1 96.38 348 ASP B C 1
ATOM 6874 O O . ASP B 1 348 ? -21.75 -21.844 -22.203 1 96.38 348 ASP B O 1
ATOM 6878 N N . ALA B 1 349 ? -22.609 -20.141 -23.406 1 96.88 349 ALA B N 1
ATOM 6879 C CA . ALA B 1 349 ? -23.125 -19.469 -22.203 1 96.88 349 ALA B CA 1
ATOM 6880 C C . ALA B 1 349 ? -24.094 -20.375 -21.438 1 96.88 349 ALA B C 1
ATOM 6882 O O . ALA B 1 349 ? -24 -20.5 -20.219 1 96.88 349 ALA B O 1
ATOM 6883 N N . ASP B 1 350 ? -24.938 -20.984 -22.203 1 96.69 350 ASP B N 1
ATOM 6884 C CA . ASP B 1 350 ? -25.906 -21.875 -21.578 1 96.69 350 ASP B CA 1
ATOM 6885 C C . ASP B 1 350 ? -25.219 -23.047 -20.906 1 96.69 350 ASP B C 1
ATOM 6887 O O . ASP B 1 350 ? -25.594 -23.438 -19.797 1 96.69 350 ASP B O 1
ATOM 6891 N N . LEU B 1 351 ? -24.297 -23.594 -21.531 1 97.06 351 LEU B N 1
ATOM 6892 C CA . LEU B 1 351 ? -23.547 -24.734 -20.984 1 97.06 351 LEU B CA 1
ATOM 6893 C C . LEU B 1 351 ? -22.812 -24.328 -19.703 1 97.06 351 LEU B C 1
ATOM 6895 O O . LEU B 1 351 ? -22.781 -25.094 -18.734 1 97.06 351 LEU B O 1
ATOM 6899 N N . ILE B 1 352 ? -22.25 -23.203 -19.734 1 98.44 352 ILE B N 1
ATOM 6900 C CA . ILE B 1 352 ? -21.484 -22.703 -18.594 1 98.44 352 ILE B CA 1
ATOM 6901 C C . ILE B 1 352 ? -22.422 -22.5 -17.391 1 98.44 352 ILE B C 1
ATOM 6903 O O . ILE B 1 352 ? -22.125 -22.969 -16.281 1 98.44 352 ILE B O 1
ATOM 6907 N N . LEU B 1 353 ? -23.531 -21.828 -17.641 1 98.44 353 LEU B N 1
ATOM 6908 C CA . LEU B 1 353 ? -24.469 -21.531 -16.562 1 98.44 353 LEU B CA 1
ATOM 6909 C C . LEU B 1 353 ? -25.016 -22.828 -15.969 1 98.44 353 LEU B C 1
ATOM 6911 O O . LEU B 1 353 ? -25.203 -22.906 -14.75 1 98.44 353 LEU B O 1
ATOM 6915 N N . GLN B 1 354 ? -25.188 -23.781 -16.781 1 98.06 354 GLN B N 1
ATOM 6916 C CA . GLN B 1 354 ? -25.672 -25.078 -16.297 1 98.06 354 GLN B CA 1
ATOM 6917 C C . GLN B 1 354 ? -24.594 -25.828 -15.523 1 98.06 354 GLN B C 1
ATOM 6919 O O . GLN B 1 354 ? -24.859 -26.328 -14.422 1 98.06 354 GLN B O 1
ATOM 6924 N N . ALA B 1 355 ? -23.422 -25.875 -16.047 1 98.38 355 ALA B N 1
ATOM 6925 C CA . ALA B 1 355 ? -22.328 -26.625 -15.438 1 98.38 355 ALA B CA 1
ATOM 6926 C C . ALA B 1 355 ? -21.953 -26.047 -14.07 1 98.38 355 ALA B C 1
ATOM 6928 O O . ALA B 1 355 ? -21.594 -26.781 -13.156 1 98.38 355 ALA B O 1
ATOM 6929 N N . LEU B 1 356 ? -22.109 -24.734 -13.945 1 98.56 356 LEU B N 1
ATOM 6930 C CA . LEU B 1 356 ? -21.75 -24.062 -12.695 1 98.56 356 LEU B CA 1
ATOM 6931 C C . LEU B 1 356 ? -22.938 -23.953 -11.766 1 98.56 356 LEU B C 1
ATOM 6933 O O . LEU B 1 356 ? -22.844 -23.391 -10.68 1 98.56 356 LEU B O 1
ATOM 6937 N N . LYS B 1 357 ? -24.047 -24.5 -12.242 1 98.44 357 LYS B N 1
ATOM 6938 C CA . LYS B 1 357 ? -25.281 -24.531 -11.453 1 98.44 357 LYS B CA 1
ATOM 6939 C C . LYS B 1 357 ? -25.703 -23.125 -11.039 1 98.44 357 LYS B C 1
ATOM 6941 O O . LYS B 1 357 ? -25.938 -22.859 -9.859 1 98.44 357 LYS B O 1
ATOM 6946 N N . CYS B 1 358 ? -25.812 -22.297 -11.992 1 98.31 358 CYS B N 1
ATOM 6947 C CA . CYS B 1 358 ? -26.219 -20.906 -11.742 1 98.31 358 CYS B CA 1
ATOM 6948 C C . CYS B 1 358 ? -27.734 -20.781 -11.68 1 98.31 358 CYS B C 1
ATOM 6950 O O . CYS B 1 358 ? -28.453 -21.484 -12.398 1 98.31 358 CYS B O 1
ATOM 6952 N N . PRO B 1 359 ? -28.156 -19.844 -10.875 1 97.31 359 PRO B N 1
ATOM 6953 C CA . PRO B 1 359 ? -29.594 -19.547 -10.914 1 97.31 359 PRO B CA 1
ATOM 6954 C C . PRO B 1 359 ? -30.062 -19.109 -12.297 1 97.31 359 PRO B C 1
ATOM 6956 O O . PRO B 1 359 ? -29.281 -18.547 -13.062 1 97.31 359 PRO B O 1
ATOM 6959 N N . SER B 1 360 ? -31.328 -19.281 -12.625 1 94.69 360 SER B N 1
ATOM 6960 C CA . SER B 1 360 ? -31.875 -19.094 -13.961 1 94.69 360 SER B CA 1
ATOM 6961 C C . SER B 1 360 ? -31.719 -17.641 -14.414 1 94.69 360 SER B C 1
ATOM 6963 O O . SER B 1 360 ? -31.578 -17.375 -15.609 1 94.69 360 SER B O 1
ATOM 6965 N N . GLU B 1 361 ? -31.656 -16.75 -13.43 1 94.69 361 GLU B N 1
ATOM 6966 C CA . GLU B 1 361 ? -31.609 -15.344 -13.789 1 94.69 361 GLU B CA 1
ATOM 6967 C C . GLU B 1 361 ? -30.172 -14.875 -14.016 1 94.69 361 GLU B C 1
ATOM 6969 O O . GLU B 1 361 ? -29.953 -13.758 -14.492 1 94.69 361 GLU B O 1
ATOM 6974 N N . THR B 1 362 ? -29.234 -15.758 -13.75 1 96.44 362 THR B N 1
ATOM 6975 C CA . THR B 1 362 ? -27.828 -15.375 -13.867 1 96.44 362 THR B CA 1
ATOM 6976 C C . THR B 1 362 ? -27.438 -15.195 -15.328 1 96.44 362 THR B C 1
ATOM 6978 O O . THR B 1 362 ? -27.797 -16.016 -16.172 1 96.44 362 THR B O 1
ATOM 6981 N N . THR B 1 363 ? -26.734 -14.078 -15.609 1 96.12 363 THR B N 1
ATOM 6982 C CA . THR B 1 363 ? -26.219 -13.836 -16.953 1 96.12 363 THR B CA 1
ATOM 6983 C C . THR B 1 363 ? -24.734 -14.188 -17.047 1 96.12 363 THR B C 1
ATOM 6985 O O . THR B 1 363 ? -24.047 -14.227 -16.031 1 96.12 363 THR B O 1
ATOM 6988 N N . ILE B 1 364 ? -24.328 -14.438 -18.266 1 95.69 364 ILE B N 1
ATOM 6989 C CA . ILE B 1 364 ? -22.922 -14.766 -18.484 1 95.69 364 ILE B CA 1
ATOM 6990 C C . ILE B 1 364 ? -22.047 -13.578 -18.109 1 95.69 364 ILE B C 1
ATOM 6992 O O . ILE B 1 364 ? -20.922 -13.742 -17.625 1 95.69 364 ILE B O 1
ATOM 6996 N N . SER B 1 365 ? -22.562 -12.383 -18.266 1 94.62 365 SER B N 1
ATOM 6997 C CA . SER B 1 365 ? -21.844 -11.164 -17.906 1 94.62 365 SER B CA 1
ATOM 6998 C C . SER B 1 365 ? -21.562 -11.125 -16.406 1 94.62 365 SER B C 1
ATOM 7000 O O . SER B 1 365 ? -20.5 -10.656 -15.977 1 94.62 365 SER B O 1
ATOM 7002 N N . GLN B 1 366 ? -22.469 -11.562 -15.633 1 95.69 366 GLN B N 1
ATOM 7003 C CA . GLN B 1 366 ? -22.281 -11.617 -14.188 1 95.69 366 GLN B CA 1
ATOM 7004 C C . GLN B 1 366 ? -21.203 -12.617 -13.805 1 95.69 366 GLN B C 1
ATOM 7006 O O . GLN B 1 366 ? -20.453 -12.398 -12.844 1 95.69 366 GLN B O 1
ATOM 7011 N N . VAL B 1 367 ? -21.125 -13.68 -14.57 1 96.38 367 VAL B N 1
ATOM 7012 C CA . VAL B 1 367 ? -20.094 -14.688 -14.344 1 96.38 367 VAL B CA 1
ATOM 7013 C C . VAL B 1 367 ? -18.719 -14.109 -14.688 1 96.38 367 VAL B C 1
ATOM 7015 O O . VAL B 1 367 ? -17.766 -14.266 -13.93 1 96.38 367 VAL B O 1
ATOM 7018 N N . ILE B 1 368 ? -18.672 -13.359 -15.703 1 94.62 368 ILE B N 1
ATOM 7019 C CA . ILE B 1 368 ? -17.422 -12.773 -16.172 1 94.62 368 ILE B CA 1
ATOM 7020 C C . ILE B 1 368 ? -16.969 -11.703 -15.172 1 94.62 368 ILE B C 1
ATOM 7022 O O . ILE B 1 368 ? -15.773 -11.57 -14.906 1 94.62 368 ILE B O 1
ATOM 7026 N N . SER B 1 369 ? -17.891 -11.016 -14.555 1 93.75 369 SER B N 1
ATOM 7027 C CA . SER B 1 369 ? -17.562 -9.93 -13.641 1 93.75 369 SER B CA 1
ATOM 7028 C C . SER B 1 369 ? -17.344 -10.438 -12.227 1 93.75 369 SER B C 1
ATOM 7030 O O . SER B 1 369 ? -16.984 -9.672 -11.328 1 93.75 369 SER B O 1
ATOM 7032 N N . GLY B 1 370 ? -17.531 -11.703 -12.023 1 92.25 370 GLY B N 1
ATOM 7033 C CA . GLY B 1 370 ? -17.344 -12.281 -10.703 1 92.25 370 GLY B CA 1
ATOM 7034 C C . GLY B 1 370 ? -18.484 -11.984 -9.742 1 92.25 370 GLY B C 1
ATOM 7035 O O . GLY B 1 370 ? -18.312 -12.055 -8.523 1 92.25 370 GLY B O 1
ATOM 7036 N N . GLU B 1 371 ? -19.672 -11.672 -10.234 1 93.38 371 GLU B N 1
ATOM 7037 C CA . GLU B 1 371 ? -20.812 -11.289 -9.414 1 93.38 371 GLU B CA 1
ATOM 7038 C C . GLU B 1 371 ? -21.859 -12.398 -9.375 1 93.38 371 GLU B C 1
ATOM 7040 O O . GLU B 1 371 ? -22.953 -12.211 -8.82 1 93.38 371 GLU B O 1
ATOM 7045 N N . ASP B 1 372 ? -21.562 -13.5 -9.875 1 93.56 372 ASP B N 1
ATOM 7046 C CA . ASP B 1 372 ? -22.531 -14.586 -9.984 1 93.56 372 ASP B CA 1
ATOM 7047 C C . ASP B 1 372 ? -22.812 -15.211 -8.625 1 93.56 372 ASP B C 1
ATOM 7049 O O . ASP B 1 372 ? -22.047 -15.016 -7.676 1 93.56 372 ASP B O 1
ATOM 7053 N N . LYS B 1 373 ? -23.906 -15.938 -8.57 1 96.12 373 LYS B N 1
ATOM 7054 C CA . LYS B 1 373 ? -24.297 -16.703 -7.383 1 96.12 373 LYS B CA 1
ATOM 7055 C C . LYS B 1 373 ? -24.453 -18.188 -7.707 1 96.12 373 LYS B C 1
ATOM 7057 O O . LYS B 1 373 ? -25.359 -18.844 -7.203 1 96.12 373 LYS B O 1
ATOM 7062 N N . CYS B 1 374 ? -23.594 -18.641 -8.562 1 98.44 374 CYS B N 1
ATOM 7063 C CA . CYS B 1 374 ? -23.656 -20.031 -8.977 1 98.44 374 CYS B CA 1
ATOM 7064 C C . CYS B 1 374 ? -23.297 -20.969 -7.828 1 98.44 374 CYS B C 1
ATOM 7066 O O . CYS B 1 374 ? -22.484 -20.609 -6.965 1 98.44 374 CYS B O 1
ATOM 7068 N N . HIS B 1 375 ? -23.875 -22.172 -7.852 1 98.31 375 HIS B N 1
ATOM 7069 C CA . HIS B 1 375 ? -23.719 -23.109 -6.742 1 98.31 375 HIS B CA 1
ATOM 7070 C C . HIS B 1 375 ? -22.969 -24.359 -7.184 1 98.31 375 HIS B C 1
ATOM 7072 O O . HIS B 1 375 ? -23.438 -25.484 -6.949 1 98.31 375 HIS B O 1
ATOM 7078 N N . PHE B 1 376 ? -21.844 -24.125 -7.773 1 98.25 376 PHE B N 1
ATOM 7079 C CA . PHE B 1 376 ? -20.969 -25.234 -8.102 1 98.25 376 PHE B CA 1
ATOM 7080 C C . PHE B 1 376 ? -20.312 -25.797 -6.844 1 98.25 376 PHE B C 1
ATOM 7082 O O . PHE B 1 376 ? -20.406 -25.203 -5.77 1 98.25 376 PHE B O 1
ATOM 7089 N N . ALA B 1 377 ? -19.688 -26.969 -6.992 1 96.75 377 ALA B N 1
ATOM 7090 C CA . ALA B 1 377 ? -18.969 -27.547 -5.867 1 96.75 377 ALA B CA 1
ATOM 7091 C C . ALA B 1 377 ? -17.812 -26.641 -5.418 1 96.75 377 ALA B C 1
ATOM 7093 O O . ALA B 1 377 ? -16.922 -26.312 -6.207 1 96.75 377 ALA B O 1
ATOM 7094 N N . GLY B 1 378 ? -17.844 -26.125 -4.207 1 97.88 378 GLY B N 1
ATOM 7095 C CA . GLY B 1 378 ? -16.812 -25.25 -3.668 1 97.88 378 GLY B CA 1
ATOM 7096 C C . GLY B 1 378 ? -17.219 -23.797 -3.645 1 97.88 378 GLY B C 1
ATOM 7097 O O . GLY B 1 378 ? -16.438 -22.938 -3.232 1 97.88 378 GLY B O 1
ATOM 7098 N N . TYR B 1 379 ? -18.484 -23.484 -4 1 98.5 379 TYR B N 1
ATOM 7099 C CA . TYR B 1 379 ? -18.906 -22.094 -4.152 1 98.5 379 TYR B CA 1
ATOM 7100 C C . TYR B 1 379 ? -18.859 -21.359 -2.816 1 98.5 379 TYR B C 1
ATOM 7102 O O . TYR B 1 379 ? -18.656 -20.141 -2.777 1 98.5 379 TYR B O 1
ATOM 7110 N N . LYS B 1 380 ? -19 -22.094 -1.716 1 98.69 380 LYS B N 1
ATOM 7111 C CA . LYS B 1 380 ? -18.969 -21.438 -0.408 1 98.69 380 LYS B CA 1
ATOM 7112 C C . LYS B 1 380 ? -17.594 -20.844 -0.122 1 98.69 380 LYS B C 1
ATOM 7114 O O . LYS B 1 380 ? -17.484 -19.812 0.551 1 98.69 380 LYS B O 1
ATOM 7119 N N . VAL B 1 381 ? -16.547 -21.5 -0.591 1 98.88 381 VAL B N 1
ATOM 7120 C CA . VAL B 1 381 ? -15.195 -20.969 -0.463 1 98.88 381 VAL B CA 1
ATOM 7121 C C . VAL B 1 381 ? -15.07 -19.688 -1.29 1 98.88 381 VAL B C 1
ATOM 7123 O O . VAL B 1 381 ? -14.555 -18.688 -0.807 1 98.88 381 VAL B O 1
ATOM 7126 N N . ARG B 1 382 ? -15.555 -19.703 -2.535 1 98.62 382 ARG B N 1
ATOM 7127 C CA . ARG B 1 382 ? -15.539 -18.516 -3.381 1 98.62 382 ARG B CA 1
ATOM 7128 C C . ARG B 1 382 ? -16.266 -17.359 -2.705 1 98.62 382 ARG B C 1
ATOM 7130 O O . ARG B 1 382 ? -15.742 -16.234 -2.662 1 98.62 382 ARG B O 1
ATOM 7137 N N . ASP B 1 383 ? -17.438 -17.656 -2.176 1 98.56 383 ASP B N 1
ATOM 7138 C CA . ASP B 1 383 ? -18.25 -16.609 -1.567 1 98.56 383 ASP B CA 1
ATOM 7139 C C . ASP B 1 383 ? -17.547 -15.992 -0.365 1 98.56 383 ASP B C 1
ATOM 7141 O O . ASP B 1 383 ? -17.562 -14.773 -0.182 1 98.56 383 ASP B O 1
ATOM 7145 N N . SER B 1 384 ? -16.922 -16.812 0.447 1 98.81 384 SER B N 1
ATOM 7146 C CA . SER B 1 384 ? -16.219 -16.312 1.631 1 98.81 384 SER B CA 1
ATOM 7147 C C . SER B 1 384 ? -15 -15.477 1.247 1 98.81 384 SER B C 1
ATOM 7149 O O . SER B 1 384 ? -14.734 -14.445 1.861 1 98.81 384 SER B O 1
ATOM 7151 N N . ILE B 1 385 ? -14.25 -15.922 0.255 1 98.81 385 ILE B N 1
ATOM 7152 C CA . ILE B 1 385 ? -13.086 -15.164 -0.197 1 98.81 385 ILE B CA 1
ATOM 7153 C C . ILE B 1 385 ? -13.539 -13.844 -0.819 1 98.81 385 ILE B C 1
ATOM 7155 O O . ILE B 1 385 ? -12.898 -12.812 -0.629 1 98.81 385 ILE B O 1
ATOM 7159 N N . ARG B 1 386 ? -14.609 -13.898 -1.546 1 98.44 386 ARG B N 1
ATOM 7160 C CA . ARG B 1 386 ? -15.18 -12.672 -2.105 1 98.44 386 ARG B CA 1
ATOM 7161 C C . ARG B 1 386 ? -15.562 -11.688 -1.002 1 98.44 386 ARG B C 1
ATOM 7163 O O . ARG B 1 386 ? -15.297 -10.492 -1.113 1 98.44 386 ARG B O 1
ATOM 7170 N N . ASP B 1 387 ? -16.219 -12.219 0.039 1 98.56 387 ASP B N 1
ATOM 7171 C CA . ASP B 1 387 ? -16.578 -11.367 1.173 1 98.56 387 ASP B CA 1
ATOM 7172 C C . ASP B 1 387 ? -15.344 -10.711 1.785 1 98.56 387 ASP B C 1
ATOM 7174 O O . ASP B 1 387 ? -15.375 -9.523 2.123 1 98.56 387 ASP B O 1
ATOM 7178 N N . PHE B 1 388 ? -14.328 -11.438 1.95 1 98.75 388 PHE B N 1
ATOM 7179 C CA . PHE B 1 388 ? -13.086 -10.875 2.473 1 98.75 388 PHE B CA 1
ATOM 7180 C C . PHE B 1 388 ? -12.57 -9.766 1.569 1 98.75 388 PHE B C 1
ATOM 7182 O O . PHE B 1 388 ? -12.203 -8.688 2.049 1 98.75 388 PHE B O 1
ATOM 7189 N N . MET B 1 389 ? -12.531 -10.086 0.268 1 98.25 389 MET B N 1
ATOM 7190 C CA . MET B 1 389 ? -12.07 -9.102 -0.707 1 98.25 389 MET B CA 1
ATOM 7191 C C . MET B 1 389 ? -12.859 -7.805 -0.591 1 98.25 389 MET B C 1
ATOM 7193 O O . MET B 1 389 ? -12.289 -6.715 -0.627 1 98.25 389 MET B O 1
ATOM 7197 N N . LEU B 1 390 ? -14.117 -7.918 -0.411 1 97.88 390 LEU B N 1
ATOM 7198 C CA . LEU B 1 390 ? -14.984 -6.754 -0.328 1 97.88 390 LEU B CA 1
ATOM 7199 C C . LEU B 1 390 ? -14.727 -5.969 0.954 1 97.88 390 LEU B C 1
ATOM 7201 O O . LEU B 1 390 ? -14.695 -4.734 0.937 1 97.88 390 LEU B O 1
ATOM 7205 N N . VAL B 1 391 ? -14.523 -6.684 2.045 1 98.56 391 VAL B N 1
ATOM 7206 C CA . VAL B 1 391 ? -14.219 -6.039 3.318 1 98.56 391 VAL B CA 1
ATOM 7207 C C . VAL B 1 391 ? -12.883 -5.301 3.225 1 98.56 391 VAL B C 1
ATOM 7209 O O . VAL B 1 391 ? -12.766 -4.16 3.668 1 98.56 391 VAL B O 1
ATOM 7212 N N . LYS B 1 392 ? -11.883 -5.949 2.699 1 98.38 392 LYS B N 1
ATOM 7213 C CA . LYS B 1 392 ? -10.57 -5.34 2.547 1 98.38 392 LYS B CA 1
ATOM 7214 C C . LYS B 1 392 ? -10.633 -4.105 1.652 1 98.38 392 LYS B C 1
ATOM 7216 O O . LYS B 1 392 ? -10.031 -3.072 1.962 1 98.38 392 LYS B O 1
ATOM 7221 N N . GLN B 1 393 ? -11.391 -4.191 0.575 1 97.88 393 GLN B N 1
ATOM 7222 C CA . GLN B 1 393 ? -11.562 -3.068 -0.34 1 97.88 393 GLN B CA 1
ATOM 7223 C C . GLN B 1 393 ? -12.266 -1.901 0.347 1 97.88 393 GLN B C 1
ATOM 7225 O O . GLN B 1 393 ? -11.922 -0.741 0.126 1 97.88 393 GLN B O 1
ATOM 7230 N N . GLN B 1 394 ? -13.25 -2.215 1.098 1 98.31 394 GLN B N 1
ATOM 7231 C CA . GLN B 1 394 ? -13.969 -1.184 1.845 1 98.31 394 GLN B CA 1
ATOM 7232 C C . GLN B 1 394 ? -13.023 -0.427 2.775 1 98.31 394 GLN B C 1
ATOM 7234 O O . GLN B 1 394 ? -13.062 0.804 2.844 1 98.31 394 GLN B O 1
ATOM 7239 N N . TYR B 1 395 ? -12.203 -1.119 3.426 1 98.31 395 TYR B N 1
ATOM 7240 C CA . TYR B 1 395 ? -11.227 -0.481 4.305 1 98.31 395 TYR B CA 1
ATOM 7241 C C . TYR B 1 395 ? -10.258 0.379 3.508 1 98.31 395 TYR B C 1
ATOM 7243 O O . TYR B 1 395 ? -9.984 1.525 3.875 1 98.31 395 TYR B O 1
ATOM 7251 N N . GLU B 1 396 ? -9.719 -0.181 2.428 1 97.88 396 GLU B N 1
ATOM 7252 C CA . GLU B 1 396 ? -8.727 0.518 1.61 1 97.88 396 GLU B CA 1
ATOM 7253 C C . GLU B 1 396 ? -9.312 1.794 1.01 1 97.88 396 GLU B C 1
ATOM 7255 O O . GLU B 1 396 ? -8.594 2.779 0.817 1 97.88 396 GLU B O 1
ATOM 7260 N N . ASN B 1 397 ? -10.57 1.782 0.765 1 97.31 397 ASN B N 1
ATOM 7261 C CA . ASN B 1 397 ? -11.219 2.924 0.127 1 97.31 397 ASN B CA 1
ATOM 7262 C C . ASN B 1 397 ? -11.742 3.92 1.158 1 97.31 397 ASN B C 1
ATOM 7264 O O . ASN B 1 397 ? -12.25 4.984 0.798 1 97.31 397 ASN B O 1
ATOM 7268 N N . ALA B 1 398 ? -11.625 3.576 2.41 1 97.31 398 ALA B N 1
ATOM 7269 C CA . ALA B 1 398 ? -12.109 4.461 3.467 1 97.31 398 ALA B CA 1
ATOM 7270 C C . ALA B 1 398 ? -11.125 5.59 3.736 1 97.31 398 ALA B C 1
ATOM 7272 O O . ALA B 1 398 ? -10.43 5.59 4.754 1 97.31 398 ALA B O 1
ATOM 7273 N N . SER B 1 399 ? -11.211 6.66 2.965 1 95.56 399 SER B N 1
ATOM 7274 C CA . SER B 1 399 ? -10.25 7.758 3.037 1 95.56 399 SER B CA 1
ATOM 7275 C C . SER B 1 399 ? -10.305 8.445 4.398 1 95.56 399 SER B C 1
ATOM 7277 O O . SER B 1 399 ? -9.273 8.875 4.922 1 95.56 399 SER B O 1
ATOM 7279 N N . TRP B 1 400 ? -11.516 8.602 4.871 1 95.31 400 TRP B N 1
ATOM 7280 C CA . TRP B 1 400 ? -11.648 9.281 6.156 1 95.31 400 TRP B CA 1
ATOM 7281 C C . TRP B 1 400 ? -10.906 8.523 7.254 1 95.31 400 TRP B C 1
ATOM 7283 O O . TRP B 1 400 ? -10.305 9.141 8.141 1 95.31 400 TRP B O 1
ATOM 7293 N N . VAL B 1 401 ? -10.883 7.211 7.25 1 96.94 401 VAL B N 1
ATOM 7294 C CA . VAL B 1 401 ? -10.148 6.398 8.219 1 96.94 401 VAL B CA 1
ATOM 7295 C C . VAL B 1 401 ? -8.648 6.602 8.031 1 96.94 401 VAL B C 1
ATOM 7297 O O . VAL B 1 401 ? -7.93 6.871 8.992 1 96.94 401 VAL B O 1
ATOM 7300 N N . HIS B 1 402 ? -8.219 6.52 6.801 1 97.06 402 HIS B N 1
ATOM 7301 C CA . HIS B 1 402 ? -6.789 6.59 6.512 1 97.06 402 HIS B CA 1
ATOM 7302 C C . HIS B 1 402 ? -6.234 7.98 6.805 1 97.06 402 HIS B C 1
ATOM 7304 O O . HIS B 1 402 ? -5.078 8.117 7.219 1 97.06 402 HIS B O 1
ATOM 7310 N N . ASN B 1 403 ? -6.988 8.984 6.535 1 97 403 ASN B N 1
ATOM 7311 C CA . ASN B 1 403 ? -6.562 10.336 6.867 1 97 403 ASN B CA 1
ATOM 7312 C C . ASN B 1 403 ? -6.371 10.516 8.375 1 97 403 ASN 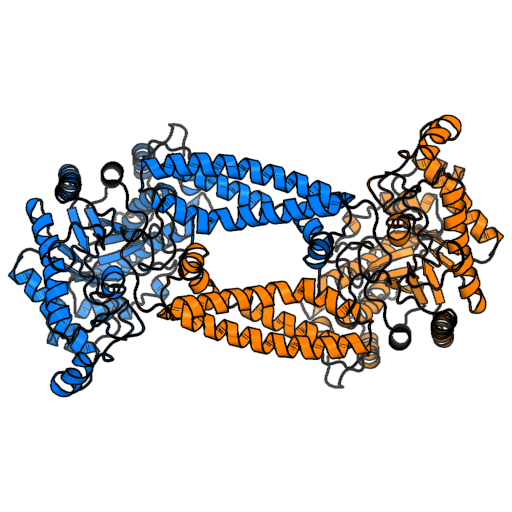B C 1
ATOM 7314 O O . ASN B 1 403 ? -5.406 11.141 8.812 1 97 403 ASN B O 1
ATOM 7318 N N . ARG B 1 404 ? -7.254 9.992 9.125 1 97.69 404 ARG B N 1
ATOM 7319 C CA . ARG B 1 404 ? -7.152 10.094 10.578 1 97.69 404 ARG B CA 1
ATOM 7320 C C . ARG B 1 404 ? -6.012 9.227 11.102 1 97.69 404 ARG B C 1
ATOM 7322 O O . ARG B 1 404 ? -5.32 9.609 12.055 1 97.69 404 ARG B O 1
ATOM 7329 N N . GLU B 1 405 ? -5.852 8.047 10.484 1 98 405 GLU B N 1
ATOM 7330 C CA . GLU B 1 405 ? -4.699 7.227 10.844 1 98 405 GLU B CA 1
ATOM 7331 C C . GLU B 1 405 ? -3.391 7.977 10.594 1 98 405 GLU B C 1
ATOM 7333 O O . GLU B 1 405 ? -2.492 7.961 11.445 1 98 405 GLU B O 1
ATOM 7338 N N . ALA B 1 406 ? -3.326 8.594 9.484 1 97.88 406 ALA B N 1
ATOM 7339 C CA . ALA B 1 406 ? -2.123 9.32 9.078 1 97.88 406 ALA B CA 1
ATOM 7340 C C . ALA B 1 406 ? -1.84 10.484 10.031 1 97.88 406 ALA B C 1
ATOM 7342 O O . ALA B 1 406 ? -0.68 10.789 10.32 1 97.88 406 ALA B O 1
ATOM 7343 N N . ALA B 1 407 ? -2.861 11.016 10.562 1 98.19 407 ALA B N 1
ATOM 7344 C CA . ALA B 1 407 ? -2.721 12.188 11.414 1 98.19 407 ALA B CA 1
ATOM 7345 C C . ALA B 1 407 ? -2.514 11.797 12.867 1 98.19 407 ALA B C 1
ATOM 7347 O O . ALA B 1 407 ? -1.722 12.414 13.586 1 98.19 407 ALA B O 1
ATOM 7348 N N . TYR B 1 408 ? -3.199 10.695 13.32 1 98.06 408 TYR B N 1
ATOM 7349 C CA . TYR B 1 408 ? -3.379 10.586 14.758 1 98.06 408 TYR B CA 1
ATOM 7350 C C . TYR B 1 408 ? -3.012 9.188 15.25 1 98.06 408 TYR B C 1
ATOM 7352 O O . TYR B 1 408 ? -3.129 8.891 16.438 1 98.06 408 TYR B O 1
ATOM 7360 N N . LEU B 1 409 ? -2.607 8.305 14.383 1 98.19 409 LEU B N 1
ATOM 7361 C CA . LEU B 1 409 ? -2.287 6.945 14.797 1 98.19 409 LEU B CA 1
ATOM 7362 C C . LEU B 1 409 ? -0.986 6.473 14.156 1 98.19 409 LEU B C 1
ATOM 7364 O O . LEU B 1 409 ? -0.914 5.355 13.633 1 98.19 409 LEU B O 1
ATOM 7368 N N . GLN B 1 410 ? -0.063 7.32 14.07 1 97.69 410 GLN B N 1
ATOM 7369 C CA . GLN B 1 410 ? 1.284 6.957 13.641 1 97.69 410 GLN B CA 1
ATOM 7370 C C . GLN B 1 410 ? 2.043 6.238 14.75 1 97.69 410 GLN B C 1
ATOM 7372 O O . GLN B 1 410 ? 1.579 6.184 15.891 1 97.69 410 GLN B O 1
ATOM 7377 N N . ARG B 1 411 ? 3.188 5.742 14.484 1 97.62 411 ARG B N 1
ATOM 7378 C CA . ARG B 1 411 ? 3.979 4.938 15.406 1 97.62 411 ARG B CA 1
ATOM 7379 C C . ARG B 1 411 ? 4.332 5.734 16.656 1 97.62 411 ARG B C 1
ATOM 7381 O O . ARG B 1 411 ? 4.355 5.188 17.766 1 97.62 411 ARG B O 1
ATOM 7388 N N . SER B 1 412 ? 4.664 6.984 16.531 1 97.06 412 SER B N 1
ATOM 7389 C CA . SER B 1 412 ? 5.008 7.801 17.688 1 97.06 412 SER B CA 1
ATOM 7390 C C . SER B 1 412 ? 3.84 7.895 18.656 1 97.06 412 SER B C 1
ATOM 7392 O O . SER B 1 412 ? 4.016 7.703 19.875 1 97.06 412 SER B O 1
ATOM 7394 N N . GLN B 1 413 ? 2.668 8.133 18.172 1 96.94 413 GLN B N 1
ATOM 7395 C CA . GLN B 1 413 ? 1.477 8.25 19 1 96.94 413 GLN B CA 1
ATOM 7396 C C . GLN B 1 413 ? 1.141 6.918 19.672 1 96.94 413 GLN B C 1
ATOM 7398 O O . GLN B 1 413 ? 0.756 6.891 20.844 1 96.94 413 GLN B O 1
ATOM 7403 N N . ILE B 1 414 ? 1.324 5.871 18.922 1 97.06 414 ILE B N 1
ATOM 7404 C CA . ILE B 1 414 ? 1.061 4.531 19.438 1 97.06 414 ILE B CA 1
ATOM 7405 C C . ILE B 1 414 ? 2.045 4.207 20.562 1 97.06 414 ILE B C 1
ATOM 7407 O O . ILE B 1 414 ? 1.646 3.754 21.625 1 97.06 414 ILE B O 1
ATOM 7411 N N . ARG B 1 415 ? 3.299 4.469 20.328 1 95.44 415 ARG B N 1
ATOM 7412 C CA . ARG B 1 415 ? 4.34 4.191 21.312 1 95.44 415 ARG B CA 1
ATOM 7413 C C . ARG B 1 415 ? 4.117 4.996 22.594 1 95.44 415 ARG B C 1
ATOM 7415 O O . ARG B 1 415 ? 4.348 4.496 23.688 1 95.44 415 ARG B O 1
ATOM 7422 N N . LEU B 1 416 ? 3.641 6.227 22.422 1 95.56 416 LEU B N 1
ATOM 7423 C CA . LEU B 1 416 ? 3.48 7.133 23.547 1 95.56 416 LEU B CA 1
ATOM 7424 C C . LEU B 1 416 ? 2.102 6.973 24.188 1 95.56 416 LEU B C 1
ATOM 7426 O O . LEU B 1 416 ? 1.847 7.508 25.266 1 95.56 416 LEU B O 1
ATOM 7430 N N . ASN B 1 417 ? 1.239 6.266 23.562 1 96 417 ASN B N 1
ATOM 7431 C CA . ASN B 1 417 ? -0.169 6.227 23.938 1 96 417 ASN B CA 1
ATOM 7432 C C . ASN B 1 417 ? -0.745 7.629 24.094 1 96 417 ASN B C 1
ATOM 7434 O O . ASN B 1 417 ? -1.371 7.938 25.109 1 96 417 ASN B O 1
ATOM 7438 N N . ALA B 1 418 ? -0.413 8.469 23.156 1 96.44 418 ALA B N 1
ATOM 7439 C CA . ALA B 1 418 ? -0.835 9.859 23.234 1 96.44 418 ALA B CA 1
ATOM 7440 C C . ALA B 1 418 ? -1.334 10.359 21.875 1 96.44 418 ALA B C 1
ATOM 7442 O O . ALA B 1 418 ? -0.561 10.453 20.922 1 96.44 418 ALA B O 1
ATOM 7443 N N . SER B 1 419 ? -2.615 10.586 21.797 1 96.81 419 SER B N 1
ATOM 7444 C CA . SER B 1 419 ? -3.256 11.141 20.609 1 96.81 419 SER B CA 1
ATOM 7445 C C . SER B 1 419 ? -4.59 11.789 20.953 1 96.81 419 SER B C 1
ATOM 7447 O O . SER B 1 419 ? -4.941 11.914 22.125 1 96.81 419 SER B O 1
ATOM 7449 N N . ASN B 1 420 ? -5.25 12.328 19.938 1 95.94 420 ASN B N 1
ATOM 7450 C CA . ASN B 1 420 ? -6.516 13.023 20.141 1 95.94 420 ASN B CA 1
ATOM 7451 C C . ASN B 1 420 ? -7.703 12.062 20.078 1 95.94 420 ASN B C 1
ATOM 7453 O O . ASN B 1 420 ? -8.078 11.594 19.016 1 95.94 420 ASN B O 1
ATOM 7457 N N . PRO B 1 421 ? -8.312 11.812 21.219 1 94.62 421 PRO B N 1
ATOM 7458 C CA . PRO B 1 421 ? -9.383 10.812 21.281 1 94.62 421 PRO B CA 1
ATOM 7459 C C . PRO B 1 421 ? -10.555 11.148 20.359 1 94.62 421 PRO B C 1
ATOM 7461 O O . PRO B 1 421 ? -11.234 10.242 19.875 1 94.62 421 PRO B O 1
ATOM 7464 N N . PHE B 1 422 ? -10.766 12.398 20.109 1 94.25 422 PHE B N 1
ATOM 7465 C CA . PHE B 1 422 ? -11.867 12.805 19.25 1 94.25 422 PHE B CA 1
ATOM 7466 C C . PHE B 1 422 ? -11.75 12.141 17.875 1 94.25 422 PHE B C 1
ATOM 7468 O O . PHE B 1 422 ? -12.75 11.703 17.312 1 94.25 422 PHE B O 1
ATOM 7475 N N . TYR B 1 423 ? -10.609 12.008 17.391 1 95.38 423 TYR B N 1
ATOM 7476 C CA . TYR B 1 423 ? -10.383 11.445 16.062 1 95.38 423 TYR B CA 1
ATOM 7477 C C . TYR B 1 423 ? -10.148 9.945 16.141 1 95.38 423 TYR B C 1
ATOM 7479 O O . TYR B 1 423 ? -10.672 9.188 15.312 1 95.38 423 TYR B O 1
ATOM 7487 N N . VAL B 1 424 ? -9.461 9.445 17.109 1 95.94 424 VAL B N 1
ATOM 7488 C CA . VAL B 1 424 ? -9.023 8.055 17.172 1 95.94 424 VAL B CA 1
ATOM 7489 C C . VAL B 1 424 ? -10.195 7.16 17.562 1 95.94 424 VAL B C 1
ATOM 7491 O O . VAL B 1 424 ? -10.273 6.012 17.125 1 95.94 424 VAL B O 1
ATOM 7494 N N . ASP B 1 425 ? -11.164 7.707 18.281 1 95.06 425 ASP B N 1
ATOM 7495 C CA . ASP B 1 425 ? -12.312 6.91 18.703 1 95.06 425 ASP B CA 1
ATOM 7496 C C . ASP B 1 425 ? -13.125 6.441 17.5 1 95.06 425 ASP B C 1
ATOM 7498 O O . ASP B 1 425 ? -13.555 5.289 17.453 1 95.06 425 ASP B O 1
ATOM 7502 N N . ALA B 1 426 ? -13.305 7.363 16.688 1 95.38 426 ALA B N 1
ATOM 7503 C CA . ALA B 1 426 ? -14.07 7.02 15.484 1 95.38 426 ALA B CA 1
ATOM 7504 C C . ALA B 1 426 ? -13.359 5.938 14.672 1 95.38 426 ALA B C 1
ATOM 7506 O O . ALA B 1 426 ? -14.008 5.039 14.125 1 95.38 426 ALA B O 1
ATOM 7507 N N . VAL B 1 427 ? -12.094 5.992 14.594 1 97.88 427 VAL B N 1
ATOM 7508 C CA . VAL B 1 427 ? -11.297 4.996 13.883 1 97.88 427 VAL B CA 1
ATOM 7509 C C . VAL B 1 427 ? -11.422 3.645 14.578 1 97.88 427 VAL B C 1
ATOM 7511 O O . VAL B 1 427 ? -11.586 2.613 13.922 1 97.88 427 VAL B O 1
ATOM 7514 N N . GLY B 1 428 ? -11.359 3.67 15.898 1 98.25 428 GLY B N 1
ATOM 7515 C CA . GLY B 1 428 ? -11.508 2.449 16.672 1 98.25 428 GLY B CA 1
ATOM 7516 C C . GLY B 1 428 ? -12.828 1.739 16.422 1 98.25 428 GLY B C 1
ATOM 7517 O O . GLY B 1 428 ? -12.859 0.515 16.281 1 98.25 428 GLY B O 1
ATOM 7518 N N . ARG B 1 429 ? -13.859 2.465 16.312 1 98 429 ARG B N 1
ATOM 7519 C CA . ARG B 1 429 ? -15.172 1.881 16.047 1 98 429 ARG B CA 1
ATOM 7520 C C . ARG B 1 429 ? -15.195 1.216 14.672 1 98 429 ARG B C 1
ATOM 7522 O O . ARG B 1 429 ? -15.789 0.15 14.5 1 98 429 ARG B O 1
ATOM 7529 N N . SER B 1 430 ? -14.562 1.893 13.773 1 98.31 430 SER B N 1
ATOM 7530 C CA . SER B 1 430 ? -14.461 1.307 12.438 1 98.31 430 SER B CA 1
ATOM 7531 C C . SER B 1 430 ? -13.688 -0.008 12.469 1 98.31 430 SER B C 1
ATOM 7533 O O . SER B 1 430 ? -14.094 -0.988 11.844 1 98.31 430 SER B O 1
ATOM 7535 N N . TYR B 1 431 ? -12.555 -0.047 13.211 1 98.69 431 TYR B N 1
ATOM 7536 C CA . TYR B 1 431 ? -11.766 -1.271 13.344 1 98.69 431 TYR B CA 1
ATOM 7537 C C . TYR B 1 431 ? -12.617 -2.4 13.914 1 98.69 431 TYR B C 1
ATOM 7539 O O . TYR B 1 431 ? -12.562 -3.531 13.422 1 98.69 431 TYR B O 1
ATOM 7547 N N . GLN B 1 432 ? -13.406 -2.068 14.891 1 98.69 432 GLN B N 1
ATOM 7548 C CA . GLN B 1 432 ? -14.258 -3.068 15.523 1 98.69 432 GLN B CA 1
ATOM 7549 C C . GLN B 1 432 ? -15.234 -3.682 14.523 1 98.69 432 GLN B C 1
ATOM 7551 O O . GLN B 1 432 ? -15.461 -4.895 14.539 1 98.69 432 GLN B O 1
ATOM 7556 N N . ARG B 1 433 ? -15.766 -2.885 13.734 1 98.56 433 ARG B N 1
ATOM 7557 C CA . ARG B 1 433 ? -16.719 -3.361 12.742 1 98.56 433 ARG B CA 1
ATOM 7558 C C . ARG B 1 433 ? -16.031 -4.281 11.727 1 98.56 433 ARG B C 1
ATOM 7560 O O . ARG B 1 433 ? -16.578 -5.336 11.383 1 98.56 433 ARG B O 1
ATOM 7567 N N . PHE B 1 434 ? -14.875 -3.904 11.258 1 98.75 434 PHE B N 1
ATOM 7568 C CA . PHE B 1 434 ? -14.141 -4.73 10.305 1 98.75 434 PHE B CA 1
ATOM 7569 C C . PHE B 1 434 ? -13.727 -6.055 10.938 1 98.75 434 PHE B C 1
ATOM 7571 O O . PHE B 1 434 ? -13.82 -7.105 10.305 1 98.75 434 PHE B O 1
ATOM 7578 N N . ILE B 1 435 ? -13.266 -5.988 12.203 1 98.88 435 ILE B N 1
ATOM 7579 C CA . ILE B 1 435 ? -12.828 -7.188 12.914 1 98.88 435 ILE B CA 1
ATOM 7580 C C . ILE B 1 435 ? -14.008 -8.156 13.055 1 98.88 435 ILE B C 1
ATOM 7582 O O . ILE B 1 435 ? -13.859 -9.359 12.828 1 98.88 435 ILE B O 1
ATOM 7586 N N . ALA B 1 436 ? -15.156 -7.629 13.375 1 98.81 436 ALA B N 1
ATOM 7587 C CA . ALA B 1 436 ? -16.344 -8.461 13.523 1 98.81 436 ALA B CA 1
ATOM 7588 C C . ALA B 1 436 ? -16.703 -9.148 12.211 1 98.81 436 ALA B C 1
ATOM 7590 O O . ALA B 1 436 ? -17.062 -10.328 12.195 1 98.81 436 ALA B O 1
ATOM 7591 N N . ARG B 1 437 ? -16.656 -8.43 11.164 1 98.69 437 ARG B N 1
ATOM 7592 C CA . ARG B 1 437 ? -16.938 -9 9.852 1 98.69 437 ARG B CA 1
ATOM 7593 C C . ARG B 1 437 ? -15.914 -10.062 9.477 1 98.69 437 ARG B C 1
ATOM 7595 O O . ARG B 1 437 ? -16.266 -11.117 8.945 1 98.69 437 ARG B O 1
ATOM 7602 N N . LEU B 1 438 ? -14.625 -9.836 9.742 1 98.88 438 LEU B N 1
ATOM 7603 C CA . LEU B 1 438 ? -13.562 -10.789 9.438 1 98.88 438 LEU B CA 1
ATOM 7604 C C . LEU B 1 438 ? -13.727 -12.062 10.258 1 98.88 438 LEU B C 1
ATOM 7606 O O . LEU B 1 438 ? -13.461 -13.164 9.758 1 98.88 438 LEU B O 1
ATOM 7610 N N . ASP B 1 439 ? -14.172 -11.875 11.5 1 98.81 439 ASP B N 1
ATOM 7611 C CA . ASP B 1 439 ? -14.438 -13.047 12.336 1 98.81 439 ASP B CA 1
ATOM 7612 C C . ASP B 1 439 ? -15.469 -13.961 11.688 1 98.81 439 ASP B C 1
ATOM 7614 O O . ASP B 1 439 ? -15.266 -15.18 11.609 1 98.81 439 ASP B O 1
ATOM 7618 N N . LYS B 1 440 ? -16.5 -13.391 11.25 1 98.69 440 LYS B N 1
ATOM 7619 C CA . LYS B 1 440 ? -17.562 -14.156 10.609 1 98.69 440 LYS B CA 1
ATOM 7620 C C . LYS B 1 440 ? -17.062 -14.828 9.328 1 98.69 440 LYS B C 1
ATOM 7622 O O . LYS B 1 440 ? -17.328 -16 9.094 1 98.69 440 LYS B O 1
ATOM 7627 N N . ILE B 1 441 ? -16.312 -14.125 8.562 1 98.81 441 ILE B N 1
ATOM 7628 C CA . ILE B 1 441 ? -15.789 -14.625 7.297 1 98.81 441 ILE B CA 1
ATOM 7629 C C . ILE B 1 441 ? -14.844 -15.789 7.555 1 98.81 441 ILE B C 1
ATOM 7631 O O . ILE B 1 441 ? -14.906 -16.812 6.871 1 98.81 441 ILE B O 1
ATOM 7635 N N . MET B 1 442 ? -13.969 -15.617 8.516 1 98.62 442 MET B N 1
ATOM 7636 C CA . MET B 1 442 ? -12.969 -16.641 8.82 1 98.62 442 MET B CA 1
ATOM 7637 C C . MET B 1 442 ? -13.648 -17.938 9.258 1 98.62 442 MET B C 1
ATOM 7639 O O . MET B 1 442 ? -13.227 -19.031 8.859 1 98.62 442 MET B O 1
ATOM 7643 N N . ASN B 1 443 ? -14.695 -17.812 10.039 1 98.69 443 ASN B N 1
ATOM 7644 C CA . ASN B 1 443 ? -15.43 -19 10.477 1 98.69 443 ASN B CA 1
ATOM 7645 C C . ASN B 1 443 ? -16.094 -19.703 9.305 1 98.69 443 ASN B C 1
ATOM 7647 O O . ASN B 1 443 ? -15.992 -20.938 9.18 1 98.69 443 ASN B O 1
ATOM 7651 N N . GLN B 1 444 ? -16.719 -19 8.453 1 98.75 444 GLN B N 1
ATOM 7652 C CA . GLN B 1 444 ? -17.375 -19.562 7.281 1 98.75 444 GLN B CA 1
ATOM 7653 C C . GLN B 1 444 ? -16.359 -20.172 6.32 1 98.75 444 GLN B C 1
ATOM 7655 O O . GLN B 1 444 ? -16.594 -21.25 5.773 1 98.75 444 GLN B O 1
ATOM 7660 N N . LEU B 1 445 ? -15.281 -19.484 6.152 1 98.88 445 LEU B N 1
ATOM 7661 C CA . LEU B 1 445 ? -14.25 -19.922 5.223 1 98.88 445 LEU B CA 1
ATOM 7662 C C . LEU B 1 445 ? -13.609 -21.219 5.711 1 98.88 445 LEU B C 1
ATOM 7664 O O . LEU B 1 445 ? -13.367 -22.141 4.914 1 98.88 445 LEU B O 1
ATOM 7668 N N . GLU B 1 446 ? -13.312 -21.266 6.984 1 98.75 446 GLU B N 1
ATOM 7669 C CA . GLU B 1 446 ? -12.711 -22.469 7.547 1 98.75 446 GLU B CA 1
ATOM 7670 C C . GLU B 1 446 ? -13.609 -23.688 7.332 1 98.75 446 GLU B C 1
ATOM 7672 O O . GLU B 1 446 ? -13.148 -24.734 6.887 1 98.75 446 GLU B O 1
ATOM 7677 N N . ALA B 1 447 ? -14.891 -23.516 7.629 1 98.75 447 ALA B N 1
ATOM 7678 C CA . ALA B 1 447 ? -15.844 -24.609 7.449 1 98.75 447 ALA B CA 1
ATOM 7679 C C . ALA B 1 447 ? -15.93 -25.016 5.98 1 98.75 447 ALA B C 1
ATOM 7681 O O . ALA B 1 447 ? -15.891 -26.203 5.66 1 98.75 447 ALA B O 1
ATOM 7682 N N . ALA B 1 448 ? -16 -24.078 5.125 1 98.81 448 ALA B N 1
ATOM 7683 C CA . ALA B 1 448 ? -16.141 -24.328 3.693 1 98.81 448 ALA B CA 1
ATOM 7684 C C . ALA B 1 448 ? -14.898 -25.016 3.133 1 98.81 448 ALA B C 1
ATOM 7686 O O . ALA B 1 448 ? -14.992 -25.969 2.361 1 98.81 448 ALA B O 1
ATOM 7687 N N . MET B 1 449 ? -13.719 -24.562 3.518 1 98.75 449 MET B N 1
ATOM 7688 C CA . MET B 1 449 ? -12.469 -25.109 3.004 1 98.75 449 MET B CA 1
ATOM 7689 C C . MET B 1 449 ? -12.25 -26.531 3.514 1 98.75 449 MET B C 1
ATOM 7691 O O . MET B 1 449 ? -11.797 -27.406 2.77 1 98.75 449 MET B O 1
ATOM 7695 N N . ASN B 1 450 ? -12.617 -26.734 4.75 1 98.12 450 ASN B N 1
ATOM 7696 C CA . ASN B 1 450 ? -12.406 -28.062 5.336 1 98.12 450 ASN B CA 1
ATOM 7697 C C . ASN B 1 450 ? -13.32 -29.109 4.703 1 98.12 450 ASN B C 1
ATOM 7699 O O . ASN B 1 450 ? -13.062 -30.312 4.801 1 98.12 450 ASN B O 1
ATOM 7703 N N . ASP B 1 451 ? -14.328 -28.656 4.082 1 98.19 451 ASP B N 1
ATOM 7704 C CA . ASP B 1 451 ? -15.234 -29.562 3.387 1 98.19 451 ASP B CA 1
ATOM 7705 C C . ASP B 1 451 ? -14.594 -30.109 2.113 1 98.19 451 ASP B C 1
ATOM 7707 O O . ASP B 1 451 ? -14.867 -31.234 1.708 1 98.19 451 ASP B O 1
ATOM 7711 N N . ILE B 1 452 ? -13.68 -29.344 1.535 1 98.75 452 ILE B N 1
ATOM 7712 C CA . ILE B 1 452 ? -13.281 -29.734 0.188 1 98.75 452 ILE B CA 1
ATOM 7713 C C . ILE B 1 452 ? -11.758 -29.844 0.112 1 98.75 452 ILE B C 1
ATOM 7715 O O . ILE B 1 452 ? -11.219 -30.438 -0.833 1 98.75 452 ILE B O 1
ATOM 7719 N N . PHE B 1 453 ? -11.07 -29.281 1.01 1 98.5 453 PHE B N 1
ATOM 7720 C CA . PHE B 1 453 ? -9.617 -29.391 1.105 1 98.5 453 PHE B CA 1
ATOM 7721 C C . PHE B 1 453 ? -9.203 -30.016 2.43 1 98.5 453 PHE B C 1
ATOM 7723 O O . PHE B 1 453 ? -10.055 -30.312 3.279 1 98.5 453 PHE B O 1
ATOM 7730 N N . PHE B 1 454 ? -7.91 -30.281 2.555 1 97.56 454 PHE B N 1
ATOM 7731 C CA . PHE B 1 454 ? -7.34 -30.703 3.828 1 97.56 454 PHE B CA 1
ATOM 7732 C C . PHE B 1 454 ? -7.125 -29.516 4.754 1 97.56 454 PHE B C 1
ATOM 7734 O O . PHE B 1 454 ? -7.047 -28.375 4.293 1 97.56 454 PHE B O 1
ATOM 7741 N N . SER B 1 455 ? -7.02 -29.734 6.027 1 95.94 455 SER B N 1
ATOM 7742 C CA . SER B 1 455 ? -7.129 -28.688 7.039 1 95.94 455 SER B CA 1
ATOM 7743 C C . SER B 1 455 ? -5.965 -27.703 6.945 1 95.94 455 SER B C 1
ATOM 7745 O O . SER B 1 455 ? -6.098 -26.547 7.34 1 95.94 455 SER B O 1
ATOM 7747 N N . ASP B 1 456 ? -4.844 -28.141 6.43 1 96.5 456 ASP B N 1
ATOM 7748 C CA . ASP B 1 456 ? -3.68 -27.266 6.359 1 96.5 456 ASP B CA 1
ATOM 7749 C C . ASP B 1 456 ? -3.906 -26.141 5.363 1 96.5 456 ASP B C 1
ATOM 7751 O O . ASP B 1 456 ? -3.256 -25.094 5.445 1 96.5 456 ASP B O 1
ATOM 7755 N N . VAL B 1 457 ? -4.824 -26.281 4.434 1 97.94 457 VAL B N 1
ATOM 7756 C CA . VAL B 1 457 ? -5.043 -25.297 3.383 1 97.94 457 VAL B CA 1
ATOM 7757 C C . VAL B 1 457 ? -5.609 -24.016 3.988 1 97.94 457 VAL B C 1
ATOM 7759 O O . VAL B 1 457 ? -5.113 -22.922 3.719 1 97.94 457 VAL B O 1
ATOM 7762 N N . PHE B 1 458 ? -6.602 -24.219 4.848 1 98.19 458 PHE B N 1
ATOM 7763 C CA . PHE B 1 458 ? -7.168 -23.031 5.488 1 98.19 458 PHE B CA 1
ATOM 7764 C C . PHE B 1 458 ? -6.117 -22.312 6.324 1 98.19 458 PHE B C 1
ATOM 7766 O O . PHE B 1 458 ? -6.039 -21.094 6.305 1 98.19 458 PHE B O 1
ATOM 7773 N N . ILE B 1 459 ? -5.336 -23.031 7.055 1 97.81 459 ILE B N 1
ATOM 7774 C CA . ILE B 1 459 ? -4.348 -22.453 7.953 1 97.81 459 ILE B CA 1
ATOM 7775 C C . ILE B 1 459 ? -3.34 -21.625 7.148 1 97.81 459 ILE B C 1
ATOM 7777 O O . ILE B 1 459 ? -3.057 -20.484 7.48 1 97.81 459 ILE B O 1
ATOM 7781 N N . GLU B 1 460 ? -2.838 -22.188 6.09 1 97.69 460 GLU B N 1
ATOM 7782 C CA . GLU B 1 460 ? -1.875 -21.469 5.254 1 97.69 460 GLU B CA 1
ATOM 7783 C C . GLU B 1 460 ? -2.512 -20.25 4.602 1 97.69 460 GLU B C 1
ATOM 7785 O O . GLU B 1 460 ? -1.945 -19.156 4.629 1 97.69 460 GLU B O 1
ATOM 7790 N N . PHE B 1 461 ? -3.67 -20.422 4.055 1 98.5 461 PHE B N 1
ATOM 7791 C CA . PHE B 1 461 ? -4.367 -19.359 3.352 1 98.5 461 PHE B CA 1
ATOM 7792 C C . PHE B 1 461 ? -4.637 -18.188 4.285 1 98.5 461 PHE B C 1
ATOM 7794 O O . PHE B 1 461 ? -4.305 -17.047 3.963 1 98.5 461 PHE B O 1
ATOM 7801 N N . SER B 1 462 ? -5.242 -18.484 5.449 1 98.44 462 SER B N 1
ATOM 7802 C CA . SER B 1 462 ? -5.598 -17.406 6.379 1 98.44 462 SER B CA 1
ATOM 7803 C C . SER B 1 462 ? -4.352 -16.719 6.926 1 98.44 462 SER B C 1
ATOM 7805 O O . SER B 1 462 ? -4.344 -15.5 7.109 1 98.44 462 SER B O 1
ATOM 7807 N N . THR B 1 463 ? -3.291 -17.5 7.156 1 98.19 463 THR B N 1
ATOM 7808 C CA . THR B 1 463 ? -2.045 -16.938 7.672 1 98.19 463 THR B CA 1
ATOM 7809 C C . THR B 1 463 ? -1.468 -15.914 6.699 1 98.19 463 THR B C 1
ATOM 7811 O O . THR B 1 463 ? -0.996 -14.852 7.117 1 98.19 463 THR B O 1
ATOM 7814 N N . ASP B 1 464 ? -1.579 -16.188 5.457 1 98.12 464 ASP B N 1
ATOM 7815 C CA . ASP B 1 464 ? -0.909 -15.352 4.465 1 98.12 464 ASP B CA 1
ATOM 7816 C C . ASP B 1 464 ? -1.813 -14.203 4.012 1 98.12 464 ASP B C 1
ATOM 7818 O O . ASP B 1 464 ? -1.342 -13.094 3.77 1 98.12 464 ASP B O 1
ATOM 7822 N N . TYR B 1 465 ? -3.127 -14.445 3.961 1 98.44 465 TYR B N 1
ATOM 7823 C CA . TYR B 1 465 ? -3.939 -13.484 3.227 1 98.44 465 TYR B CA 1
ATOM 7824 C C . TYR B 1 465 ? -4.844 -12.703 4.172 1 98.44 465 TYR B C 1
ATOM 7826 O O . TYR B 1 465 ? -5.168 -11.539 3.91 1 98.44 465 TYR B O 1
ATOM 7834 N N . ILE B 1 466 ? -5.242 -13.297 5.289 1 98.69 466 ILE B N 1
ATOM 7835 C CA . ILE B 1 466 ? -6.266 -12.656 6.113 1 98.69 466 ILE B CA 1
ATOM 7836 C C . ILE B 1 466 ? -5.633 -12.109 7.391 1 98.69 466 ILE B C 1
ATOM 7838 O O . ILE B 1 466 ? -5.859 -10.961 7.758 1 98.69 466 ILE B O 1
ATOM 7842 N N . MET B 1 467 ? -4.762 -12.883 7.996 1 98.5 467 MET B N 1
ATOM 7843 C CA . MET B 1 467 ? -4.277 -12.602 9.344 1 98.5 467 MET B CA 1
ATOM 7844 C C . MET B 1 467 ? -3.455 -11.32 9.367 1 98.5 467 MET B C 1
ATOM 7846 O O . MET B 1 467 ? -3.5 -10.562 10.344 1 98.5 467 MET B O 1
ATOM 7850 N N . PRO B 1 468 ? -2.652 -11.047 8.297 1 97.81 468 PRO B N 1
ATOM 7851 C CA . PRO B 1 468 ? -1.908 -9.789 8.344 1 97.81 468 PRO B CA 1
ATOM 7852 C C . PRO B 1 468 ? -2.816 -8.578 8.531 1 97.81 468 PRO B C 1
ATOM 7854 O O . PRO B 1 468 ? -2.525 -7.703 9.359 1 97.81 468 PRO B O 1
ATOM 7857 N N . PHE B 1 469 ? -3.904 -8.523 7.777 1 98.31 469 PHE B N 1
ATOM 7858 C CA . PHE B 1 469 ? -4.875 -7.441 7.867 1 98.31 469 PHE B CA 1
ATOM 7859 C C . PHE B 1 469 ? -5.625 -7.492 9.195 1 98.31 469 PHE B C 1
ATOM 7861 O O . PHE B 1 469 ? -5.766 -6.473 9.875 1 98.31 469 PHE B O 1
ATOM 7868 N N . TYR B 1 470 ? -5.98 -8.664 9.609 1 98.69 470 TYR B N 1
ATOM 7869 C CA . TYR B 1 470 ? -6.73 -8.906 10.836 1 98.69 470 TYR B CA 1
ATOM 7870 C C . TYR B 1 470 ? -5.918 -8.5 12.062 1 98.69 470 TYR B C 1
ATOM 7872 O O . TYR B 1 470 ? -6.406 -7.766 12.922 1 98.69 470 TYR B O 1
ATOM 7880 N N . ASP B 1 471 ? -4.715 -8.953 12.133 1 98.56 471 ASP B N 1
ATOM 7881 C CA . ASP B 1 471 ? -3.834 -8.672 13.258 1 98.56 471 ASP B CA 1
ATOM 7882 C C . ASP B 1 471 ? -3.508 -7.184 13.344 1 98.56 471 ASP B C 1
ATOM 7884 O O . ASP B 1 471 ? -3.408 -6.625 14.438 1 98.56 471 ASP B O 1
ATOM 7888 N N . GLU B 1 472 ? -3.303 -6.609 12.234 1 98 472 GLU B N 1
ATOM 7889 C CA . GLU B 1 472 ? -3.031 -5.176 12.219 1 98 472 GLU B CA 1
ATOM 7890 C C . GLU B 1 472 ? -4.191 -4.387 12.82 1 98 472 GLU B C 1
ATOM 7892 O O . GLU B 1 472 ? -3.984 -3.484 13.633 1 98 472 GLU B O 1
ATOM 7897 N N . LEU B 1 473 ? -5.402 -4.691 12.375 1 98.62 473 LEU B N 1
ATOM 7898 C CA . LEU B 1 473 ? -6.586 -4.023 12.906 1 98.62 473 LEU B CA 1
ATOM 7899 C C . LEU B 1 473 ? -6.672 -4.207 14.422 1 98.62 473 LEU B C 1
ATOM 7901 O O . LEU B 1 473 ? -6.961 -3.254 15.148 1 98.62 473 LEU B O 1
ATOM 7905 N N . LYS B 1 474 ? -6.418 -5.422 14.836 1 98.62 474 LYS B N 1
ATOM 7906 C CA . LYS B 1 474 ? -6.508 -5.719 16.266 1 98.62 474 LYS B CA 1
ATOM 7907 C C . LYS B 1 474 ? -5.449 -4.953 17.047 1 98.62 474 LYS B C 1
ATOM 7909 O O . LYS B 1 474 ? -5.73 -4.43 18.125 1 98.62 474 LYS B O 1
ATOM 7914 N N . GLN B 1 475 ? -4.262 -4.961 16.562 1 98.19 475 GLN B N 1
ATOM 7915 C CA . GLN B 1 475 ? -3.178 -4.238 17.219 1 98.19 475 GLN B CA 1
ATOM 7916 C C . GLN B 1 475 ? -3.48 -2.746 17.297 1 98.19 475 GLN B C 1
ATOM 7918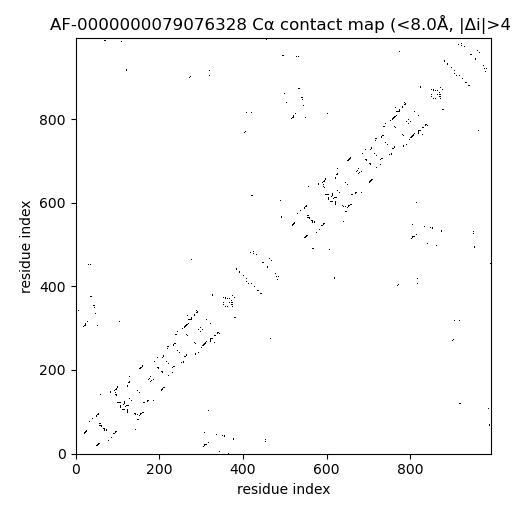 O O . GLN B 1 475 ? -3.264 -2.117 18.328 1 98.19 475 GLN B O 1
ATOM 7923 N N . ARG B 1 476 ? -3.936 -2.184 16.219 1 98.19 476 ARG B N 1
ATOM 7924 C CA . ARG B 1 476 ? -4.25 -0.759 16.188 1 98.19 476 ARG B CA 1
ATOM 7925 C C . ARG B 1 476 ? -5.434 -0.442 17.109 1 98.19 476 ARG B C 1
ATOM 7927 O O . ARG B 1 476 ? -5.461 0.607 17.75 1 98.19 476 ARG B O 1
ATOM 7934 N N . LEU B 1 477 ? -6.434 -1.334 17.109 1 98.5 477 LEU B N 1
ATOM 7935 C CA . LEU B 1 477 ? -7.559 -1.155 18.016 1 98.5 477 LEU B CA 1
ATOM 7936 C C . LEU B 1 477 ? -7.086 -1.136 19.469 1 98.5 477 LEU B C 1
ATOM 7938 O O . LEU B 1 477 ? -7.57 -0.336 20.281 1 98.5 477 LEU B O 1
ATOM 7942 N N . ALA B 1 478 ? -6.16 -2.027 19.781 1 98.25 478 ALA B N 1
ATOM 7943 C CA . ALA B 1 478 ? -5.59 -2.041 21.141 1 98.25 478 ALA B CA 1
ATOM 7944 C C . ALA B 1 478 ? -4.895 -0.72 21.453 1 98.25 478 ALA B C 1
ATOM 7946 O O . ALA B 1 478 ? -4.984 -0.217 22.578 1 98.25 478 ALA B O 1
ATOM 7947 N N . SER B 1 479 ? -4.207 -0.196 20.484 1 97.62 479 SER B N 1
ATOM 7948 C CA . SER B 1 479 ? -3.549 1.094 20.656 1 97.62 479 SER B CA 1
ATOM 7949 C C . SER B 1 479 ? -4.562 2.209 20.875 1 97.62 479 SER B C 1
ATOM 7951 O O . SER B 1 479 ? -4.344 3.096 21.703 1 97.62 479 SER B O 1
ATOM 7953 N N . VAL B 1 480 ? -5.633 2.209 20.141 1 97.69 480 VAL B N 1
ATOM 7954 C CA . VAL B 1 480 ? -6.703 3.188 20.312 1 97.69 480 VAL B CA 1
ATOM 7955 C C . VAL B 1 480 ? -7.25 3.109 21.734 1 97.69 480 VAL B C 1
ATOM 7957 O O . VAL B 1 480 ? -7.461 4.137 22.375 1 97.69 480 VAL B O 1
ATOM 7960 N N . THR B 1 481 ? -7.43 1.915 22.203 1 96.81 481 THR B N 1
ATOM 7961 C CA . THR B 1 481 ? -7.945 1.7 23.562 1 96.81 481 THR B CA 1
ATOM 7962 C C . THR B 1 481 ? -6.973 2.238 24.594 1 96.81 481 THR B C 1
ATOM 7964 O O . THR B 1 481 ? -7.383 2.865 25.578 1 96.81 481 THR B O 1
ATOM 7967 N N . ALA B 1 482 ? -5.738 1.996 24.359 1 96.56 482 ALA B N 1
ATOM 7968 C CA . ALA B 1 482 ? -4.711 2.484 25.281 1 96.56 482 ALA B CA 1
ATOM 7969 C C . ALA B 1 482 ? -4.676 4.008 25.297 1 96.56 482 ALA B C 1
ATOM 7971 O O . ALA B 1 482 ? -4.531 4.617 26.359 1 96.56 482 ALA B O 1
ATOM 7972 N N . ILE B 1 483 ? -4.809 4.645 24.188 1 95.19 483 ILE B N 1
ATOM 7973 C CA . ILE B 1 483 ? -4.82 6.098 24.062 1 95.19 483 ILE B CA 1
ATOM 7974 C C . ILE B 1 483 ? -6.043 6.664 24.797 1 95.19 483 ILE B C 1
ATOM 7976 O O . ILE B 1 483 ? -5.941 7.648 25.531 1 95.19 483 ILE B O 1
ATOM 7980 N N . ASP B 1 484 ? -7.117 6.039 24.609 1 91.44 484 ASP B N 1
ATOM 7981 C CA . ASP B 1 484 ? -8.383 6.5 25.172 1 91.44 484 ASP B CA 1
ATOM 7982 C C . ASP B 1 484 ? -8.367 6.402 26.703 1 91.44 484 ASP B C 1
ATOM 7984 O O . ASP B 1 484 ? -9.109 7.121 27.375 1 91.44 484 ASP B O 1
ATOM 7988 N N . ALA B 1 485 ? -7.574 5.531 27.156 1 91.5 485 ALA B N 1
ATOM 7989 C CA . ALA B 1 485 ? -7.512 5.324 28.609 1 91.5 485 ALA B CA 1
ATOM 7990 C C . ALA B 1 485 ? -6.762 6.461 29.297 1 91.5 485 ALA B C 1
ATOM 7992 O O . ALA B 1 485 ? -6.926 6.68 30.5 1 91.5 485 ALA B O 1
ATOM 7993 N N . GLN B 1 486 ? -6.094 7.219 28.391 1 89.88 486 GLN B N 1
ATOM 7994 C CA . GLN B 1 486 ? -5.332 8.328 28.953 1 89.88 486 GLN B CA 1
ATOM 7995 C C . GLN B 1 486 ? -6.199 9.578 29.094 1 89.88 486 GLN B C 1
ATOM 7997 O O . GLN B 1 486 ? -7 9.875 28.203 1 89.88 486 GLN B O 1
ATOM 8002 N N . ARG B 1 487 ? -6.242 10.281 30.172 1 86.88 487 ARG B N 1
ATOM 8003 C CA . ARG B 1 487 ? -7.102 11.43 30.422 1 86.88 487 ARG B CA 1
ATOM 8004 C C . ARG B 1 487 ? -6.316 12.734 30.328 1 86.88 487 ARG B C 1
ATOM 8006 O O . ARG B 1 487 ? -6.891 13.789 30.062 1 86.88 487 ARG B O 1
ATOM 8013 N N . THR B 1 488 ? -5.086 12.672 30.594 1 95.44 488 THR B N 1
ATOM 8014 C CA . THR B 1 488 ? -4.234 13.859 30.547 1 95.44 488 THR B CA 1
ATOM 8015 C C . THR B 1 488 ? -2.84 13.5 30.047 1 95.44 488 THR B C 1
ATOM 8017 O O . THR B 1 488 ? -2.451 12.328 30.062 1 95.44 488 THR B O 1
ATOM 8020 N N . TYR B 1 489 ? -2.15 14.469 29.594 1 94.81 489 TYR B N 1
ATOM 8021 C CA . TYR B 1 489 ? -0.819 14.305 29.031 1 94.81 489 TYR B CA 1
ATOM 8022 C C . TYR B 1 489 ? 0.131 15.383 29.531 1 94.81 489 TYR B C 1
ATOM 8024 O O . TYR B 1 489 ? -0.302 16.469 29.906 1 94.81 489 TYR B O 1
ATOM 8032 N N . ARG B 1 490 ? 1.327 15.055 29.484 1 93.94 490 ARG B N 1
ATOM 8033 C CA . ARG B 1 490 ? 2.336 16.031 29.891 1 93.94 490 ARG B CA 1
ATOM 8034 C C . ARG B 1 490 ? 2.623 17.031 28.781 1 93.94 490 ARG B C 1
ATOM 8036 O O . ARG B 1 490 ? 2.305 16.781 27.625 1 93.94 490 ARG B O 1
ATOM 8043 N N . ALA B 1 491 ? 3.234 18.125 29.25 1 95.56 491 ALA B N 1
ATOM 8044 C CA . ALA B 1 491 ? 3.695 19.109 28.281 1 95.56 491 ALA B CA 1
ATOM 8045 C C . ALA B 1 491 ? 4.77 18.516 27.375 1 95.56 491 ALA B C 1
ATOM 8047 O O . ALA B 1 491 ? 5.465 17.578 27.75 1 95.56 491 ALA B O 1
ATOM 8048 N N . ARG B 1 492 ? 4.938 19 26.219 1 94.12 492 ARG B N 1
ATOM 8049 C CA . ARG B 1 492 ? 5.984 18.594 25.281 1 94.12 492 ARG B CA 1
ATOM 8050 C C . ARG B 1 492 ? 7.34 19.141 25.719 1 94.12 492 ARG B C 1
ATOM 8052 O O . ARG B 1 492 ? 7.41 20.109 26.484 1 94.12 492 ARG B O 1
ATOM 8059 N N . PRO B 1 493 ? 8.383 18.531 25.234 1 95.25 493 PRO B N 1
ATOM 8060 C CA . PRO B 1 493 ? 8.469 17.438 24.266 1 95.25 493 PRO B CA 1
ATOM 8061 C C . PRO B 1 493 ? 8.211 16.078 24.875 1 95.25 493 PRO B C 1
ATOM 8063 O O . PRO B 1 493 ? 8.516 15.859 26.062 1 95.25 493 PRO B O 1
ATOM 8066 N N . TRP B 1 494 ? 7.77 15.164 24.062 1 93.5 494 TRP B N 1
ATOM 8067 C CA . TRP B 1 494 ? 7.422 13.828 24.531 1 93.5 494 TRP B CA 1
ATOM 8068 C C . TRP B 1 494 ? 8.562 12.852 24.281 1 93.5 494 TRP B C 1
ATOM 8070 O O . TRP B 1 494 ? 8.617 11.781 24.891 1 93.5 494 TRP B O 1
ATOM 8080 N N . PHE B 1 495 ? 9.391 13.242 23.312 1 86.62 495 PHE B N 1
ATOM 8081 C CA . PHE B 1 495 ? 10.531 12.383 23.016 1 86.62 495 PHE B CA 1
ATOM 8082 C C . PHE B 1 495 ? 11.797 12.906 23.688 1 86.62 495 PHE B C 1
ATOM 8084 O O . PHE B 1 495 ? 12.094 14.102 23.609 1 86.62 495 PHE B O 1
ATOM 8091 N N . ARG B 1 496 ? 12.195 12.258 24.844 1 71.19 496 ARG B N 1
ATOM 8092 C CA . ARG B 1 496 ? 13.438 12.695 25.484 1 71.19 496 ARG B CA 1
ATOM 8093 C C . ARG B 1 496 ? 14.539 11.648 25.312 1 71.19 496 ARG B C 1
ATOM 8095 O O . ARG B 1 496 ? 14.258 10.453 25.203 1 71.19 496 ARG B O 1
ATOM 8102 N N . ARG B 1 497 ? 15.812 12.148 24.953 1 53.44 497 ARG B N 1
ATOM 8103 C CA . ARG B 1 497 ? 16.938 11.219 24.984 1 53.44 497 ARG B CA 1
ATOM 8104 C C . ARG B 1 497 ? 17.125 10.625 26.375 1 53.44 497 ARG B C 1
ATOM 8106 O O . ARG B 1 497 ? 16.812 11.266 27.375 1 53.44 497 ARG B O 1
#

Sequence (994 aa):
MHLTILLQFKVQCQSTHHETIVHFDLKGAPPRPGYFKQLLTVVSDLGADGVLIEWEDMFPYKGALERIKNGNAYSVDETLDILQHAHSLGLSVTPLVQSVGHLEWILKTKDFAHLRENTSFPMVACIGDDETQDLILDSIHQVISLHSKIRMSSIHIGADEVFQMGQCDADREVLPLKYGNNTKRLVFDYIRTVATNITTSFPKSEVLMWYDELKNVERSLIKEYELDRLVTPVVWKYTTYLEKDLPPKMWEELASSFSTVWGGSAFKGADGPNRYWNRMKTYVQNNRQWYLQAEQYGELFSNFHGFILTGWQRYDHFASLCELMPVSMASLAINLKIVKNFAVTENDADLILQALKCPSETTISQVISGEDKCHFAGYKVRDSIRDFMLVKQQYENASWVHNREAAYLQRSQIRLNASNPFYVDAVGRSYQRFIARLDKIMNQLEAAMNDIFFSDVFIEFSTDYIMPFYDELKQRLASVTAIDAQRTYRARPWFRRMHLTILLQFKVQCQSTHHETIVHFDLKGAPPRPGYFKQLLTVVSDLGADGVLIEWEDMFPYKGALERIKNGNAYSVDETLDILQHAHSLGLSVTPLVQSVGHLEWILKTKDFAHLRENTSFPMVACIGDDETQDLILDSIHQVISLHSKIRMSSIHIGADEVFQMGQCDADREVLPLKYGNNTKRLVFDYIRTVATNITTSFPKSEVLMWYDELKNVERSLIKEYELDRLVTPVVWKYTTYLEKDLPPKMWEELASSFSTVWGGSAFKGADGPNRYWNRMKTYVQNNRQWYLQAEQYGELFSNFHGFILTGWQRYDHFASLCELMPVSMASLAINLKIVKNFAVTENDADLILQALKCPSETTISQVISGEDKCHFAGYKVRDSIRDFMLVKQQYENASWVHNREAAYLQRSQIRLNASNPFYVDAVGRSYQRFIARLDKIMNQLEAAMNDIFFSDVFIEFSTDYIMPFYDELKQRLASVTAIDAQRTYRARPWFRR

Solvent-accessible surface area (backbone atoms only — not comparable to full-atom values): 51088 Å² total; per-residue (Å²): 134,79,70,70,56,66,66,85,72,88,68,87,61,85,70,77,81,55,47,37,26,43,33,44,39,36,71,30,75,43,56,33,71,70,45,42,48,53,51,48,50,39,45,40,61,67,63,41,47,25,34,32,40,30,38,64,44,34,45,64,55,61,79,88,49,43,83,43,30,28,76,79,32,41,48,67,65,52,49,51,49,49,52,49,51,36,46,75,63,63,32,46,51,26,47,36,46,63,64,41,12,74,36,28,71,54,24,28,20,76,89,35,35,86,43,21,15,44,86,79,33,40,36,29,50,25,72,57,30,67,65,48,49,50,52,43,52,50,53,50,48,54,52,49,55,60,40,54,75,74,58,56,55,35,39,29,38,38,44,37,79,66,84,59,74,62,68,20,71,48,29,55,60,44,27,64,75,73,36,78,62,34,60,65,53,51,52,42,50,49,49,36,50,53,40,49,54,48,34,68,76,37,67,76,39,45,37,33,30,42,34,62,76,60,58,94,55,57,60,66,62,40,54,72,45,42,40,50,78,47,42,34,39,29,44,67,62,61,54,64,59,45,67,77,78,57,37,69,67,56,54,53,55,48,36,74,48,28,51,45,39,34,39,30,39,40,40,34,39,68,86,45,45,54,30,77,63,60,64,46,66,56,31,47,38,21,17,33,39,50,30,50,48,47,72,72,50,27,79,65,27,84,32,54,48,28,36,37,37,32,32,35,19,35,88,46,75,46,34,28,56,16,27,49,68,49,50,23,48,58,36,42,54,52,34,62,37,15,39,75,61,59,35,61,47,74,67,51,43,53,44,44,41,57,53,34,42,37,54,90,85,63,49,66,66,34,44,64,70,69,67,55,77,41,62,33,93,48,34,58,36,28,52,30,51,50,50,49,52,51,53,53,47,52,56,74,65,34,56,73,52,52,52,44,37,44,20,43,56,37,54,52,26,51,76,62,37,45,47,51,45,74,60,42,49,58,45,34,54,50,37,52,53,52,51,54,52,48,53,55,37,50,55,52,29,45,56,39,36,51,73,37,31,52,68,43,46,48,55,50,48,38,45,53,68,44,40,60,62,50,50,48,42,51,53,50,37,52,40,38,53,53,25,58,70,47,84,54,44,78,48,41,68,84,59,73,136,129,78,70,70,54,63,66,86,71,86,69,86,63,85,69,78,81,53,47,37,24,44,35,45,40,35,71,31,75,43,56,34,72,70,46,44,48,52,50,48,50,39,44,40,62,67,64,42,47,24,33,33,40,31,39,66,43,33,44,63,55,61,77,89,50,43,82,43,30,29,76,78,34,41,48,68,65,53,49,50,50,48,53,50,50,36,46,75,65,62,32,45,50,27,46,36,46,62,63,42,12,74,35,28,70,54,25,26,20,77,90,36,34,86,42,22,15,44,84,78,33,39,34,29,51,25,73,57,30,67,66,49,49,50,52,44,51,48,54,50,47,54,52,49,56,59,40,54,74,74,57,56,54,36,38,29,38,37,45,37,80,65,84,60,72,62,66,20,69,48,27,54,61,44,28,64,75,75,35,75,62,35,60,66,52,50,53,43,49,50,49,34,51,55,41,50,52,48,33,68,76,37,67,77,40,44,36,33,29,41,33,61,75,58,58,95,56,58,62,65,59,40,54,72,46,43,41,50,78,49,43,34,41,29,44,68,65,60,55,65,59,44,66,76,77,57,37,69,65,57,55,54,56,49,35,74,48,28,50,46,38,33,40,29,38,39,41,34,38,67,88,46,47,54,30,77,63,61,66,45,66,55,32,48,39,20,17,33,41,50,30,50,47,47,71,70,50,27,80,64,28,83,32,55,47,28,37,36,37,30,32,34,18,35,88,46,74,46,34,28,58,16,27,47,67,48,49,23,48,57,36,41,54,51,35,64,37,16,40,76,60,59,34,59,48,73,68,50,42,53,44,44,40,56,52,34,42,36,53,90,84,62,50,64,66,34,43,65,71,68,67,56,78,41,62,34,93,49,33,58,36,28,52,29,50,50,50,50,52,50,53,54,48,52,57,74,65,34,55,73,52,52,52,46,36,44,21,42,57,38,54,52,27,51,76,64,36,44,46,50,45,74,61,42,50,58,45,34,53,51,37,50,52,53,51,53,52,50,52,55,36,51,55,52,28,45,56,38,36,49,71,36,31,51,69,42,46,47,54,50,51,39,45,52,69,45,39,61,61,50,50,49,43,52,53,51,36,51,39,39,52,51,26,60,71,47,83,53,45,78,48,41,67,84,59,72,136

Organism: Trichostrongylus colubriformis (NCBI:txid6319)

InterPro domains:
  IPR017853 Glycoside hydrolase superfamily [SSF51445] (22-333)
  IPR038901 Hexosaminidase D-like [PTHR21040] (10-494)

Foldseek 3Di:
DLPPQADPDPPPPPQPDFAEEEEDDCLAFHWDLVLLLLVLLLCLLLPHQAYEYAQQLQDCDDDLSNVLRDPNRDDLVSVLVSLVSNVVSNHAYAYEAAQFFQNQSPCVDPSNVLQDLDSVDSTGGVLLDVVSLVVRLSVVVVVCVSNVVRDAQEYEHELPDNPHFQRHPSSVVCCVPPPVNDRLLVSLLSVLVSLVVCCVVPVRYAYEYECHSVFPDALVSCVVSPVQPRHEYEYEDEFLAVCVVCPPVRLLRVLVRHQEYEYEYEQWCPPDAAAQAGQLVSRLSRLLNLLVVCVVRVVSHNYDRHYYHYHDQHPHSPTAGIHDCLNRLLSSSFSSVCNSPVHQHPVSQVSSCVSQQFDPVDGNSCSSVSNTDGDRQLNLLNVLSVLLVVLVVVVVPPVLLVVLCVVFVDPVCLVLLAGDLVSLVVNLVVLVVSLVSLVVSLVSNQVSSVVIGPNVNSVRSCVPPPVVVNVVSVSSSVSSVSSVVDDDDDDDDPDDD/DLPPQADPDPDPPPFPDFAEEEEDDCLAFHWDLVLLLLVLLLCLLLPHQAYEYACQLQDCDDDLSNVLRDPNRDDLVSVLVSLVSNVVSNHAYAYEAAQFFQNQSPCVDPSNVLQDLDSVDSTGGVLLDPVSLVVRLSVVVVVCVSNVVRDHQEYEHELADNPHFQRHPSSVVCCVPPPVNDRLLVSLLSVLVSLVVCCVVPVRYAYEYECHSVFPDALVSCVVSPVQPRHEYEYEDEFLAVCVVCPPVRLLRVLVRHQEYEYEYEQWCPPDAAAQAGQLVSRLSRLLVLLVVCVVRVVSHNYDRHYYHYHDQHPHSPTAGIHDCLNRLLSSSFSSCCNSPVHQHPVSFVSSCVSQQFDPPDGNSCSSVSNTDGDRQLNLLNVLSVLLVVLVVVVVPPVLLVVLCVVFVDPVCLVLLAGDLVSLVVNLVVLVVSLVSLVVSLVSNQVSSVVIGPNVNSVRSCVPPPVVVNVVSVSSSVSSVSSVVDDDDDDDDPDDD